Protein AF-0000000078477897 (afdb_homodimer)

Secondary structure (DSSP, 8-state):
---------PPTTGGG--EEEEETTTTT-EE-TTT--EEE---HHHHHHTHHHHHHTT--EEEEET-B-----SEEE-TTS-EEETTTT--TTS-S-TTSB-GGGTHHHHHHHHHHHHHHTT-EEEEEE-S-EESSS--GGGGGGB-EEE-TTS-EEE-B----TT--TTSEE-B-TTSHHHHHHHHHHHHHHHHHH---EEEETTTTTPSB-PPB-HHHHT-B-TTSSBSS-HHHHHHTSEE-TT-TTTSBGGG-HHHHHHS--HHHHHHHHHHHHH-TT-EEEEE-----STTS-------HHHHHHHHHHTT-EEEE-HHHHHHHHHHTT-S-HHHHHHHHHHHHHHSPTT---EEESS-SSS--HHHHHGGGHHHHHHHHHHSSSEEEEETT-TT----------SS-TT--/---------PPTTGGG--EEEEEGGGTT-EE-TTT--EEE---HHHHHHTHHHHHHTT--EEEEET-B-----SEEE-TTSPEEETTTT--TTS-S-TTSB-GGGTHHHHHHHHHHHHHHTT-EEEEEE-S-EESSS--GGGGGGB-EEE-TTS-EEE-B----TT--TTSEE-B-TTSHHHHHHHHHHHHHHHHHH---EEEETTTTTPSB-PPB-HHHHT-B-TTSSBSS-HHHHHHTSEE-TT-TTTSBGGG-HHHHHHS--HHHHHHHHHHHHH-TT-EEEEE-----STTS-------HHHHHHHHHHTT-EEEE-HHHHHHHHHHTT-S-HHHHHHHHHHHHHHSPTT---EEESS-SSS--HHHHHGGGHHHHHHHHHHSSSEEEEETTSTT----------SS-TT--

Foldseek 3Di:
DPPVQPDQDAFPCPLVAFEAEEEQQPQVWDADPPPLHTPGGGALQSLLVCLLVCVVVVHAEYEYELFAAFPQDDFDQDPVRDTDTNRLLGDSQAHLAQQWTYVSRPTLVSNLSSCVSNVVSNHAYAYEGELWHFLPNRDPLQVVFFAWEADPVRDIDTDFADDDPLDPGRGITAGLPLDVSSLVSVLVSVVSCCVRRNGQEYEYEPQLQPPKHAAAPQVSQQDADPVRHGPDDPVCNSSRRYGDPLRTLCDDPVLVVVCLLPHAHVSLLVSLVSNCVVPVNHAYEYELDFCPDPSNPPNVGPDSLSSQQRQQSSNHAYEYAVQLVQVLCVLVVHDDPVVVVVVVVSSVVSHPVPHAYEYENHDPVGLENCVSNVVCSVVVVVVQVPDSHRYYRYPPHPVVDPPPSLNQSSNHNPPD/DPPVQPDQDAFPCPLVAFEAEEEQQPQVWDADPPPRHTPGGGALQSLLVCLLVCVVVVHAEYEYELFAAFPQDDFDQDPVRDTHTNRLLGDSQAHLAQQWTYVSRPTLVSNLSSCVSNVVSNHAYAYEGELWHFLPNRDPLQVVFFAWEADPVRDIDTDFADDDPLDPGRGITAGLPLDVSSLVSVLVSVVSCCVRRNGQEYEYEPQLQPPKHAAAPQVSQQDADPVRHGPDDPVCNSSRRYGDPLRTLCDDPVLVVVCLLPHAHVSLLVSLVSNCVVPVNHAYEYELDDRPDPSNPPNVPPDSLSSQQRQQSSNHAYEYAVQLVQVLCVLVVHDDPVVVVVVVVSSVVSHPVPHAYEYENHDPVGLENCVSNPVCSVVVVVVQVVDSHRYYRYPPHPVVDDDPSLVQSSNHNPPD

Sequence (832 aa):
MGFSGRVIVLPEGYRELQPHEIFVDQHEAQWHEETGALTQRGSFEGVASSAKSFSNFRINCLFVGGAQERDTGLPLYTRLDDVAYENADASPFASPCRGSPCALLGGAPGFFELVQECHREGMKVVVDVSTRVSASHPHRHYLPLMLLHEDAEGKANYLYGGETRGIRRGETALLNYRKVASWNRFVLDVLAWIKKFGIDGVKLLDSATAPEVLLPNSRALSRRDADGEAAYSPEDIITGQVVVPGTQNKTGYWSLAKSARFYPNPFFVKLCRSVWAECPDFLVFAEAANPFGEGSGNLPNLPPDATAGLLSRSGLLPVVQQVASLVPPLLNGHGSVASLFKTLCKQNAAMPPGGAVLQLSCGPASPLPLLSYKRAAWVFQDLLCFLPDSFVTVAGELEGMIFRMGVPNFFSPNERMGFSGRVIVLPEGYRELQPHEIFVDQHEAQWHEETGALTQRGSFEGVASSAKSFSNFRINCLFVGGAQERDTGLPLYTRLDDVAYENADASPFASPCRGSPCALLGGAPGFFELVQECHREGMKVVVDVSTRVSASHPHRHYLPLMLLHEDAEGKANYLYGGETRGIRRGETALLNYRKVASWNRFVLDVLAWIKKFGIDGVKLLDSATAPEVLLPNSRALSRRDADGEAAYSPEDIITGQVVVPGTQNKTGYWSLAKSARFYPNPFFVKLCRSVWAECPDFLVFAEAANPFGEGSGNLPNLPPDATAGLLSRSGLLPVVQQVASLVPPLLNGHGSVASLFKTLCKQNAAMPPGGAVLQLSCGPASPLPLLSYKRAAWVFQDLLCFLPDSFVTVAGELEGMIFRMGVPNFFSPNER

Solvent-accessible surface area (backbone atoms only — not comparable to full-atom values): 44028 Å² total; per-residue (Å²): 132,81,74,80,66,84,76,78,74,75,46,88,64,62,82,70,45,29,35,36,30,36,43,38,60,60,47,86,40,37,59,36,86,87,77,56,43,78,74,35,72,20,26,30,55,57,54,28,72,41,29,62,59,41,36,74,70,62,37,37,24,37,34,38,34,58,46,29,16,44,58,25,68,63,76,39,78,44,94,79,82,43,76,41,48,78,30,76,70,41,44,51,83,25,18,22,36,78,48,36,49,18,59,92,34,44,18,62,68,24,44,39,48,24,44,50,39,26,45,74,57,63,24,41,38,27,39,56,42,62,85,49,28,14,33,31,64,44,31,58,86,50,59,88,34,49,27,29,25,62,49,98,73,43,31,71,34,68,42,58,28,57,93,45,89,96,44,53,83,43,43,27,20,48,50,36,60,67,35,64,66,44,53,52,49,52,43,53,28,56,47,39,39,38,74,75,47,60,50,39,30,37,33,31,47,65,40,56,53,58,64,58,33,56,41,52,31,60,71,70,47,65,32,60,34,96,85,68,42,67,52,48,53,72,65,40,48,74,40,33,45,40,28,41,85,89,30,64,48,70,30,39,69,56,50,37,60,74,47,34,74,72,43,54,48,66,67,49,36,51,43,47,54,57,49,36,72,77,36,63,65,53,40,44,32,25,30,25,59,64,76,73,54,87,78,59,63,85,40,78,71,62,52,51,36,48,38,32,17,24,37,35,65,20,60,30,38,17,33,34,48,62,54,34,65,53,46,34,43,40,72,72,66,40,70,49,72,63,54,54,51,49,52,51,48,50,35,56,67,44,34,54,93,87,57,63,48,33,35,20,54,39,37,91,90,44,48,44,40,51,74,56,31,48,88,42,37,62,59,43,54,53,50,48,70,65,41,90,44,38,52,40,46,50,57,67,46,77,82,71,55,75,69,81,62,75,60,52,46,80,73,62,51,79,82,118,133,79,71,78,67,82,74,77,74,74,44,88,64,62,81,71,44,28,34,35,31,36,43,38,60,59,48,87,41,37,60,37,86,88,78,62,43,78,74,35,72,19,26,29,56,58,54,28,72,40,27,62,60,40,36,74,72,61,38,36,23,39,35,38,34,60,45,28,15,43,56,24,66,62,76,39,79,44,96,79,81,44,76,40,50,77,30,75,67,44,42,50,85,24,17,23,36,78,47,36,49,18,58,92,34,45,18,63,67,24,44,38,50,26,44,51,40,26,47,73,59,63,23,41,40,25,38,56,43,62,85,48,29,14,33,30,64,45,32,57,86,49,60,88,34,48,27,29,25,62,50,98,75,44,30,73,34,66,43,59,27,56,91,48,88,96,43,51,84,43,43,24,20,47,50,35,61,66,34,66,67,43,53,51,49,52,43,51,27,55,47,38,39,38,75,74,46,59,49,40,30,36,34,31,48,64,40,57,53,58,63,58,33,57,41,53,30,61,70,70,48,65,33,60,32,97,86,68,43,65,53,48,54,72,66,40,49,74,39,34,44,40,27,40,84,87,30,63,47,70,29,37,69,57,50,37,59,75,48,35,75,74,41,53,46,64,68,48,36,51,40,46,53,58,48,36,73,77,36,64,63,54,42,42,32,25,31,23,58,64,75,76,54,88,79,58,63,85,38,79,72,62,51,51,35,49,38,32,17,25,37,35,66,19,60,31,39,17,33,35,47,60,56,35,67,53,45,36,43,39,74,70,67,40,72,50,73,64,54,54,51,50,53,54,48,51,35,56,66,43,33,51,92,86,55,64,50,34,36,21,56,38,38,89,90,44,48,44,42,52,73,57,32,48,90,44,34,62,58,43,53,53,50,50,70,64,40,90,44,39,51,40,45,47,56,60,46,82,79,67,54,76,66,82,61,80,60,41,45,83,66,55,53,77,82,118

Structure (mmCIF, N/CA/C/O backbone):
data_AF-0000000078477897-model_v1
#
loop_
_entity.id
_entity.type
_entity.pdbx_description
1 polymer 'Glycogen synthase, putative'
#
loop_
_atom_site.group_PDB
_atom_site.id
_atom_site.type_symbol
_atom_site.label_atom_id
_atom_site.label_alt_id
_atom_site.label_comp_id
_atom_site.label_asym_id
_atom_site.label_entity_id
_atom_site.label_seq_id
_atom_site.pdbx_PDB_ins_code
_atom_site.Cartn_x
_atom_site.Cartn_y
_atom_site.Cartn_z
_atom_site.occupancy
_atom_site.B_iso_or_equiv
_atom_site.auth_seq_id
_atom_site.auth_comp_id
_atom_site.auth_asym_id
_atom_site.auth_atom_id
_atom_site.pdbx_PDB_model_num
ATOM 1 N N . MET A 1 1 ? -32.188 18.109 37.906 1 20.25 1 MET A N 1
ATOM 2 C CA . MET A 1 1 ? -31.594 17.484 36.719 1 20.25 1 MET A CA 1
ATOM 3 C C . MET A 1 1 ? -30.219 18.078 36.438 1 20.25 1 MET A C 1
ATOM 5 O O . MET A 1 1 ? -30.094 19.281 36.25 1 20.25 1 MET A O 1
ATOM 9 N N . GLY A 1 2 ? -29.156 17.781 37.156 1 26.47 2 GLY A N 1
ATOM 10 C CA . GLY A 1 2 ? -27.797 18.297 37.25 1 26.47 2 GLY A CA 1
ATOM 11 C C . GLY A 1 2 ? -27.062 18.312 35.938 1 26.47 2 GLY A C 1
ATOM 12 O O . GLY A 1 2 ? -26.781 17.266 35.344 1 26.47 2 GLY A O 1
ATOM 13 N N . PHE A 1 3 ? -27.578 19.047 35 1 28.45 3 PHE A N 1
ATOM 14 C CA . PHE A 1 3 ? -26.891 19.156 33.719 1 28.45 3 PHE A CA 1
ATOM 15 C C . PHE A 1 3 ? -25.391 19.328 33.906 1 28.45 3 PHE A C 1
ATOM 17 O O . PHE A 1 3 ? -24.953 20.266 34.562 1 28.45 3 PHE A O 1
ATOM 24 N N . SER A 1 4 ? -24.719 18.438 34.375 1 33.88 4 SER A N 1
ATOM 25 C CA . SER A 1 4 ? -23.266 18.406 34.5 1 33.88 4 SER A CA 1
ATOM 26 C C . SER A 1 4 ? -22.609 19 33.25 1 33.88 4 SER A C 1
ATOM 28 O O . SER A 1 4 ? -22.391 18.281 32.25 1 33.88 4 SER A O 1
ATOM 30 N N . GLY A 1 5 ? -23.141 19.984 32.531 1 40.28 5 GLY A N 1
ATOM 31 C CA . GLY A 1 5 ? -22.703 20.578 31.281 1 40.28 5 GLY A CA 1
ATOM 32 C C . GLY A 1 5 ? -21.25 21.031 31.297 1 40.28 5 GLY A C 1
ATOM 33 O O . GLY A 1 5 ? -20.719 21.391 32.344 1 40.28 5 GLY A O 1
ATOM 34 N N . ARG A 1 6 ? -20.359 20.344 30.703 1 49.69 6 ARG A N 1
ATOM 35 C CA . ARG A 1 6 ? -18.953 20.688 30.562 1 49.69 6 ARG A CA 1
ATOM 36 C C . ARG A 1 6 ? -18.781 22.156 30.172 1 49.69 6 ARG A C 1
ATOM 38 O O . ARG A 1 6 ? -19.484 22.672 29.297 1 49.69 6 ARG A O 1
ATOM 45 N N . VAL A 1 7 ? -18.547 23.031 31.109 1 54.28 7 VAL A N 1
ATOM 46 C CA . VAL A 1 7 ? -18.219 24.438 30.891 1 54.28 7 VAL A CA 1
ATOM 47 C C . VAL A 1 7 ? -16.812 24.547 30.297 1 54.28 7 VAL A C 1
ATOM 49 O O . VAL A 1 7 ? -15.852 23.984 30.844 1 54.28 7 VAL A O 1
ATOM 52 N N . ILE A 1 8 ? -16.844 24.812 29.016 1 61.41 8 ILE A N 1
ATOM 53 C CA . ILE A 1 8 ? -15.57 25.141 28.406 1 61.41 8 ILE A CA 1
ATOM 54 C C . ILE A 1 8 ? -15.109 26.516 28.875 1 61.41 8 ILE A C 1
ATOM 56 O O . ILE A 1 8 ? -15.844 27.5 28.766 1 61.41 8 ILE A O 1
ATOM 60 N N . VAL A 1 9 ? -14.102 26.5 29.75 1 60.84 9 VAL A N 1
ATOM 61 C CA . VAL A 1 9 ? -13.516 27.766 30.188 1 60.84 9 VAL A CA 1
ATOM 62 C C . VAL A 1 9 ? -12.281 28.078 29.359 1 60.84 9 VAL A C 1
ATOM 64 O O . VAL A 1 9 ? -11.312 27.312 29.344 1 60.84 9 VAL A O 1
ATOM 67 N N . LEU A 1 10 ? -12.438 29.172 28.609 1 71.19 10 LEU A N 1
ATOM 68 C CA . LEU A 1 10 ? -11.281 29.641 27.844 1 71.19 10 LEU A CA 1
ATOM 69 C C . LEU A 1 10 ? -10.297 30.375 28.75 1 71.19 10 LEU A C 1
ATOM 71 O O . LEU A 1 10 ? -10.688 30.922 29.781 1 71.19 10 LEU A O 1
ATOM 75 N N . PRO A 1 11 ? -9.078 30.25 28.422 1 71.19 11 PRO A N 1
ATOM 76 C CA . PRO A 1 11 ? -8.07 30.906 29.25 1 71.19 11 PRO A CA 1
ATOM 77 C C . PRO A 1 11 ? -8.32 32.406 29.406 1 71.19 11 PRO A C 1
ATOM 79 O O . PRO A 1 11 ? -8.961 33.031 28.562 1 71.19 11 PRO A O 1
ATOM 82 N N . GLU A 1 12 ? -7.785 32.844 30.516 1 70.69 12 GLU A N 1
ATOM 83 C CA . GLU A 1 12 ? -7.902 34.281 30.781 1 70.69 12 GLU A CA 1
ATOM 84 C C . GLU A 1 12 ? -7.129 35.094 29.766 1 70.69 12 GLU A C 1
ATOM 86 O O . GLU A 1 12 ? -6.02 34.719 29.375 1 70.69 12 GLU A O 1
ATOM 91 N N . GLY A 1 13 ? -7.723 36.156 29.266 1 72.44 13 GLY A N 1
ATOM 92 C CA . GLY A 1 13 ? -7.016 37.094 28.391 1 72.44 13 GLY A CA 1
ATOM 93 C C . GLY A 1 13 ? -7.152 36.719 26.922 1 72.44 13 GLY A C 1
ATOM 94 O O . GLY A 1 13 ? -6.582 37.406 26.062 1 72.44 13 GLY A O 1
ATOM 95 N N . TYR A 1 14 ? -7.906 35.719 26.703 1 77.56 14 TYR A N 1
ATOM 96 C CA . TYR A 1 14 ? -7.996 35.281 25.297 1 77.56 14 TYR A CA 1
ATOM 97 C C . TYR A 1 14 ? -8.664 36.375 24.453 1 77.56 14 TYR A C 1
ATOM 99 O O . TYR A 1 14 ? -8.375 36.5 23.266 1 77.56 14 TYR A O 1
ATOM 107 N N . ARG A 1 15 ? -9.461 37.219 25.016 1 74.81 15 ARG A N 1
ATOM 108 C CA . ARG A 1 15 ? -10.188 38.281 24.281 1 74.81 15 ARG A CA 1
ATOM 109 C C . ARG A 1 15 ? -9.273 39.438 23.953 1 74.81 15 ARG A C 1
ATOM 111 O O . ARG A 1 15 ? -9.586 40.25 23.078 1 74.81 15 ARG A O 1
ATOM 118 N N . GLU A 1 16 ? -8.172 39.469 24.625 1 75.06 16 GLU A N 1
ATOM 119 C CA . GLU A 1 16 ? -7.227 40.562 24.422 1 75.06 16 GLU A CA 1
ATOM 120 C C . GLU A 1 16 ? -6.145 40.188 23.422 1 75.06 16 GLU A C 1
ATOM 122 O O . GLU A 1 16 ? -5.258 41 23.125 1 75.06 16 GLU A O 1
ATOM 127 N N . LEU A 1 17 ? -6.293 39.031 22.922 1 81.19 17 LEU A N 1
ATOM 128 C CA . LEU A 1 17 ? -5.27 38.594 21.984 1 81.19 17 LEU A CA 1
ATOM 129 C C . LEU A 1 17 ? -5.297 39.406 20.703 1 81.19 17 LEU A C 1
ATOM 131 O O . LEU A 1 17 ? -6.371 39.75 20.188 1 81.19 17 LEU A O 1
ATOM 135 N N . GLN A 1 18 ? -4.188 39.812 20.297 1 78.81 18 GLN A N 1
ATOM 136 C CA . GLN A 1 18 ? -3.945 40.438 19 1 78.81 18 GLN A CA 1
ATOM 137 C C . GLN A 1 18 ? -3.039 39.562 18.125 1 78.81 18 GLN A C 1
ATOM 139 O O . GLN A 1 18 ? -1.825 39.781 18.078 1 78.81 18 GLN A O 1
ATOM 144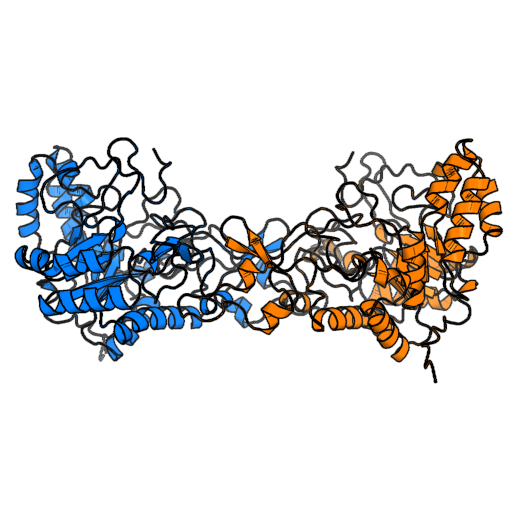 N N . PRO A 1 19 ? -3.645 38.625 17.438 1 81.69 19 PRO A N 1
ATOM 145 C CA . PRO A 1 19 ? -2.861 37.625 16.703 1 81.69 19 PRO A CA 1
ATOM 146 C C . PRO A 1 19 ? -2.34 38.156 15.367 1 81.69 19 PRO A C 1
ATOM 148 O O . PRO A 1 19 ? -3.006 38.969 14.719 1 81.69 19 PRO A O 1
ATOM 151 N N . HIS A 1 20 ? -1.181 37.781 15.07 1 80.19 20 HIS A N 1
ATOM 152 C CA . HIS A 1 20 ? -0.557 38 13.766 1 80.19 20 HIS A CA 1
ATOM 153 C C . HIS A 1 20 ? -0.021 36.688 13.18 1 80.19 20 HIS A C 1
ATOM 155 O O . HIS A 1 20 ? 0.675 35.938 13.859 1 80.19 20 HIS A O 1
ATOM 161 N N . GLU A 1 21 ? -0.452 36.469 11.961 1 82.12 21 GLU A N 1
ATOM 162 C CA . GLU A 1 21 ? 0.016 35.25 11.305 1 82.12 21 GLU A CA 1
ATOM 163 C C . GLU A 1 21 ? 1.247 35.531 10.445 1 82.12 21 GLU A C 1
ATOM 165 O O . GLU A 1 21 ? 1.261 36.469 9.656 1 82.12 21 GLU A O 1
ATOM 170 N N . ILE A 1 22 ? 2.217 34.719 10.648 1 81.44 22 ILE A N 1
ATOM 171 C CA . ILE A 1 22 ? 3.416 34.781 9.82 1 81.44 22 ILE A CA 1
ATOM 172 C C . ILE A 1 22 ? 3.654 33.438 9.133 1 81.44 22 ILE A C 1
ATOM 174 O O . ILE A 1 22 ? 3.35 32.406 9.688 1 81.44 22 ILE A O 1
ATOM 178 N N . PHE A 1 23 ? 4.09 33.594 7.949 1 82.06 23 PHE A N 1
ATOM 179 C CA . PHE A 1 23 ? 4.621 32.438 7.254 1 82.06 23 PHE A CA 1
ATOM 180 C C . PHE A 1 23 ? 6.145 32.438 7.273 1 82.06 23 PHE A C 1
ATOM 182 O O . PHE A 1 23 ? 6.773 33.312 6.66 1 82.06 23 PHE A O 1
ATOM 189 N N . VAL A 1 24 ? 6.68 31.469 7.891 1 88.62 24 VAL A N 1
ATOM 190 C CA . VAL A 1 24 ? 8.102 31.516 8.219 1 88.62 24 VAL A CA 1
ATOM 191 C C . VAL A 1 24 ? 8.922 31.625 6.934 1 88.62 24 VAL A C 1
ATOM 193 O O . VAL A 1 24 ? 9.859 32.406 6.855 1 88.62 24 VAL A O 1
ATOM 196 N N . ASP A 1 25 ? 8.555 30.938 5.914 1 84.19 25 ASP A N 1
ATOM 197 C CA . ASP A 1 25 ? 9.297 30.938 4.656 1 84.19 25 ASP A CA 1
ATOM 198 C C . ASP A 1 25 ? 9.367 32.344 4.059 1 84.19 25 ASP A C 1
ATOM 200 O O . ASP A 1 25 ? 10.352 32.688 3.396 1 84.19 25 ASP A O 1
ATOM 204 N N . GLN A 1 26 ? 8.391 33.094 4.348 1 79.19 26 GLN A N 1
ATOM 205 C CA . GLN A 1 26 ? 8.25 34.375 3.684 1 79.19 26 GLN A CA 1
ATOM 206 C C . GLN A 1 26 ? 8.789 35.5 4.559 1 79.19 26 GLN A C 1
ATOM 208 O O . GLN A 1 26 ? 9.07 36.594 4.062 1 79.19 26 GLN A O 1
ATOM 213 N N . HIS A 1 27 ? 8.906 35.219 5.777 1 83.38 27 HIS A N 1
ATOM 214 C CA . HIS A 1 27 ? 9.359 36.281 6.691 1 83.38 27 HIS A CA 1
ATOM 215 C C . HIS A 1 27 ? 10.781 36.719 6.363 1 83.38 27 HIS A C 1
ATOM 217 O O . HIS A 1 27 ? 11.719 35.938 6.469 1 83.38 27 HIS A O 1
ATOM 223 N N . GLU A 1 28 ? 10.922 37.938 5.895 1 80.56 28 GLU A N 1
ATOM 224 C CA . GLU A 1 28 ? 12.195 38.562 5.543 1 80.56 28 GLU A CA 1
ATOM 225 C C . GLU A 1 28 ? 12.867 37.812 4.395 1 80.56 28 GLU A C 1
ATOM 227 O O . GLU A 1 28 ? 14.094 37.75 4.316 1 80.56 28 GLU A O 1
ATOM 232 N N . ALA A 1 29 ? 12.039 37.125 3.65 1 81.38 29 ALA A N 1
ATOM 233 C CA . ALA A 1 29 ? 12.57 36.406 2.492 1 81.38 29 ALA A CA 1
ATOM 234 C C . ALA A 1 29 ? 13.031 37.406 1.413 1 81.38 29 ALA A C 1
ATOM 236 O O . ALA A 1 29 ? 12.594 38.562 1.378 1 81.38 29 ALA A O 1
ATOM 237 N N . GLN A 1 30 ? 13.992 36.906 0.693 1 82.38 30 GLN A N 1
ATOM 238 C CA . GLN A 1 30 ? 14.477 37.688 -0.445 1 82.38 30 GLN A CA 1
ATOM 239 C C . GLN A 1 30 ? 14.234 36.938 -1.757 1 82.38 30 GLN A C 1
ATOM 241 O O . GLN A 1 30 ? 14.344 35.719 -1.812 1 82.38 30 GLN A O 1
ATOM 246 N N . TRP A 1 31 ? 13.852 37.688 -2.699 1 78.31 31 TRP A N 1
ATOM 247 C CA . TRP A 1 31 ? 13.523 37.125 -4.004 1 78.31 31 TRP A CA 1
ATOM 248 C C . TRP A 1 31 ? 14.367 37.781 -5.102 1 78.31 31 TRP A C 1
ATOM 250 O O . TRP A 1 31 ? 14.734 38.938 -5 1 78.31 31 TRP A O 1
ATOM 260 N N . HIS A 1 32 ? 14.711 36.938 -6.043 1 79.94 32 HIS A N 1
ATOM 261 C CA . HIS A 1 32 ? 15.359 37.5 -7.227 1 79.94 32 HIS A CA 1
ATOM 262 C C . HIS A 1 32 ? 14.398 38.375 -8.023 1 79.94 32 HIS A C 1
ATOM 264 O O . HIS A 1 32 ? 13.32 37.906 -8.406 1 79.94 32 HIS A O 1
ATOM 270 N N . GLU A 1 33 ? 14.867 39.5 -8.344 1 74 33 GLU A N 1
ATOM 271 C CA . GLU A 1 33 ? 13.992 40.5 -8.938 1 74 33 GLU A CA 1
ATOM 272 C C . GLU A 1 33 ? 13.516 40.062 -10.32 1 74 33 GLU A C 1
ATOM 274 O O . GLU A 1 33 ? 12.344 40.25 -10.664 1 74 33 GLU A O 1
ATOM 279 N N . GLU A 1 34 ? 14.336 39.469 -11.078 1 70.94 34 GLU A N 1
ATOM 280 C CA . GLU A 1 34 ? 14 39.156 -12.461 1 70.94 34 GLU A CA 1
ATOM 281 C C . GLU A 1 34 ? 13.273 37.812 -12.555 1 70.94 34 GLU A C 1
ATOM 283 O O . GLU A 1 34 ? 12.289 37.688 -13.281 1 70.94 34 GLU A O 1
ATOM 288 N N . THR A 1 35 ? 13.664 36.844 -11.719 1 68.75 35 THR A N 1
ATOM 289 C CA . THR A 1 35 ? 13.164 35.5 -11.906 1 68.75 35 THR A CA 1
ATOM 290 C C . THR A 1 35 ? 12.07 35.188 -10.891 1 68.75 35 THR A C 1
ATOM 292 O O . THR A 1 35 ? 11.305 34.219 -11.062 1 68.75 35 THR A O 1
ATOM 295 N N . GLY A 1 36 ? 12.031 35.969 -9.805 1 70.69 36 GLY A N 1
ATOM 296 C CA . GLY A 1 36 ? 11.078 35.656 -8.742 1 70.69 36 GLY A CA 1
ATOM 297 C C . GLY A 1 36 ? 11.477 34.469 -7.898 1 70.69 36 GLY A C 1
ATOM 298 O O . GLY A 1 36 ? 10.68 33.969 -7.098 1 70.69 36 GLY A O 1
ATOM 299 N N . ALA A 1 37 ? 12.656 33.969 -8.141 1 72.81 37 ALA A N 1
ATOM 300 C CA . ALA A 1 37 ? 13.141 32.844 -7.391 1 72.81 37 ALA A CA 1
ATOM 301 C C . ALA A 1 37 ? 13.555 33.219 -5.977 1 72.81 37 ALA A C 1
ATOM 303 O O . ALA A 1 37 ? 14.094 34.312 -5.762 1 72.81 37 ALA A O 1
ATOM 304 N N . LEU A 1 38 ? 13.195 32.344 -5.074 1 78.38 38 LEU A N 1
ATOM 305 C CA . LEU A 1 38 ? 13.578 32.594 -3.686 1 78.38 38 LEU A CA 1
ATOM 306 C C . LEU A 1 38 ? 15.094 32.5 -3.516 1 78.38 38 LEU A C 1
ATOM 308 O O . LEU A 1 38 ? 15.695 31.469 -3.83 1 78.38 38 LEU A O 1
ATOM 312 N N . THR A 1 39 ? 15.727 33.594 -3.148 1 81.69 39 THR A N 1
ATOM 313 C CA . THR A 1 39 ? 17.172 33.625 -2.971 1 81.69 39 THR A CA 1
ATOM 314 C C . THR A 1 39 ? 17.547 33.406 -1.505 1 81.69 39 THR A C 1
ATOM 316 O O . THR A 1 39 ? 18.594 32.812 -1.202 1 81.69 39 THR A O 1
ATOM 319 N N . GLN A 1 40 ? 16.672 33.969 -0.715 1 86.81 40 GLN A N 1
ATOM 320 C CA . GLN A 1 40 ? 16.844 33.75 0.715 1 86.81 40 GLN A CA 1
ATOM 321 C C . GLN A 1 40 ? 15.523 33.406 1.396 1 86.81 40 GLN A C 1
ATOM 323 O O . GLN A 1 40 ? 14.57 34.188 1.306 1 86.81 40 GLN A O 1
ATOM 328 N N . ARG A 1 41 ? 15.5 32.281 2.039 1 89.06 41 ARG A N 1
ATOM 329 C CA . ARG A 1 41 ? 14.289 31.844 2.719 1 89.06 41 ARG A CA 1
ATOM 330 C C . ARG A 1 41 ? 14.25 32.344 4.16 1 89.06 41 ARG A C 1
ATOM 332 O O . ARG A 1 41 ? 15.297 32.531 4.781 1 89.06 41 ARG A O 1
ATOM 339 N N . GLY A 1 42 ? 13.062 32.531 4.629 1 91.06 42 GLY A N 1
ATOM 340 C CA . GLY A 1 42 ? 12.914 32.844 6.043 1 91.06 42 GLY A CA 1
ATOM 341 C C . GLY A 1 42 ? 13.289 31.688 6.945 1 91.06 42 GLY A C 1
ATOM 342 O O . GLY A 1 42 ? 13.461 30.562 6.477 1 91.06 42 GLY A O 1
ATOM 343 N N . SER A 1 43 ? 13.516 32 8.211 1 94.69 43 SER A N 1
ATOM 344 C CA . SER A 1 43 ? 13.914 31 9.195 1 94.69 43 SER A CA 1
ATOM 345 C C . SER A 1 43 ? 13.328 31.312 10.57 1 94.69 43 SER A C 1
ATOM 347 O O . SER A 1 43 ? 12.82 32.406 10.797 1 94.69 43 SER A O 1
ATOM 349 N N . PHE A 1 44 ? 13.406 30.328 11.43 1 97.5 44 PHE A N 1
ATOM 350 C CA . PHE A 1 44 ? 12.961 30.531 12.805 1 97.5 44 PHE A CA 1
ATOM 351 C C . PHE A 1 44 ? 13.773 31.625 13.484 1 97.5 44 PHE A C 1
ATOM 353 O O . PHE A 1 44 ? 13.227 32.438 14.242 1 97.5 44 PHE A O 1
ATOM 360 N N . GLU A 1 45 ? 15.023 31.594 13.156 1 96.62 45 GLU A N 1
ATOM 361 C CA . GLU A 1 45 ? 15.898 32.625 13.719 1 96.62 45 GLU A CA 1
ATOM 362 C C . GLU A 1 45 ? 15.477 34.031 13.258 1 96.62 45 GLU A C 1
ATOM 364 O O . GLU A 1 45 ? 15.508 34.969 14.039 1 96.62 45 GLU A O 1
ATOM 369 N N . GLY A 1 46 ? 15.164 34.094 12.008 1 95.38 46 GLY A N 1
ATOM 370 C CA . GLY A 1 46 ? 14.672 35.375 11.508 1 95.38 46 GLY A CA 1
ATOM 371 C C . GLY A 1 46 ? 13.43 35.875 12.219 1 95.38 46 GLY A C 1
ATOM 372 O O . GLY A 1 46 ? 13.32 37.031 12.555 1 95.38 46 GLY A O 1
ATOM 373 N N . VAL A 1 47 ? 12.523 35.031 12.43 1 95.44 47 VAL A N 1
ATOM 374 C CA . VAL A 1 47 ? 11.297 35.375 13.133 1 95.44 47 VAL A CA 1
ATOM 375 C C . VAL A 1 47 ? 11.617 35.781 14.578 1 95.44 47 VAL A C 1
ATOM 377 O O . VAL A 1 47 ? 11.078 36.75 15.102 1 95.44 47 VAL A O 1
ATOM 380 N N . ALA A 1 48 ? 12.508 35.031 15.195 1 97.38 48 ALA A N 1
ATOM 381 C CA . ALA A 1 48 ? 12.914 35.312 16.578 1 97.38 48 ALA A CA 1
ATOM 382 C C . ALA A 1 48 ? 13.484 36.719 16.688 1 97.38 48 ALA A C 1
ATOM 384 O O . ALA A 1 48 ? 13.188 37.438 17.656 1 97.38 48 ALA A O 1
ATOM 385 N N . SER A 1 49 ? 14.242 37.094 15.742 1 96.38 49 SER A N 1
ATOM 386 C CA . SER A 1 49 ? 14.906 38.375 15.758 1 96.38 49 SER A CA 1
ATOM 387 C C . SER A 1 49 ? 13.891 39.531 15.625 1 96.38 49 SER A C 1
ATOM 389 O O . SER A 1 49 ? 14.18 40.656 15.984 1 96.38 49 SER A O 1
ATOM 391 N N . SER A 1 50 ? 12.719 39.219 15.125 1 93.69 50 SER A N 1
ATOM 392 C CA . SER A 1 50 ? 11.703 40.219 14.898 1 93.69 50 SER A CA 1
ATOM 393 C C . SER A 1 50 ? 10.711 40.312 16.047 1 93.69 50 SER A C 1
ATOM 395 O O . SER A 1 50 ? 9.727 41.031 15.992 1 93.69 50 SER A O 1
ATOM 397 N N . ALA A 1 51 ? 10.891 39.562 17.062 1 95.5 51 ALA A N 1
ATOM 398 C CA . ALA A 1 51 ? 9.938 39.469 18.156 1 95.5 51 ALA A CA 1
ATOM 399 C C . ALA A 1 51 ? 9.68 40.844 18.781 1 95.5 51 ALA A C 1
ATOM 401 O O . ALA A 1 51 ? 8.531 41.219 19.047 1 95.5 51 ALA A O 1
ATOM 402 N N . LYS A 1 52 ? 10.758 41.594 19 1 94.44 52 LYS A N 1
ATOM 403 C CA . LYS A 1 52 ? 10.609 42.906 19.594 1 94.44 52 LYS A CA 1
ATOM 404 C C . LYS A 1 52 ? 9.797 43.844 18.688 1 94.44 52 LYS A C 1
ATOM 406 O O . LYS A 1 52 ? 8.969 44.594 19.172 1 94.44 52 LYS A O 1
ATOM 411 N N . SER A 1 53 ? 10.094 43.688 17.453 1 89.44 53 SER A N 1
ATOM 412 C CA . SER A 1 53 ? 9.344 44.5 16.5 1 89.44 53 SER A CA 1
ATOM 413 C C . SER A 1 53 ? 7.855 44.156 16.547 1 89.44 53 SER A C 1
ATOM 415 O O . SER A 1 53 ? 7.012 45.062 16.516 1 89.44 53 SER A O 1
ATOM 417 N N . PHE A 1 54 ? 7.477 42.938 16.641 1 87.19 54 PHE A N 1
ATOM 418 C CA . PHE A 1 54 ? 6.082 42.531 16.734 1 87.19 54 PHE A CA 1
ATOM 419 C C . PHE A 1 54 ? 5.438 43.125 17.984 1 87.19 54 PHE A C 1
ATOM 421 O O . PHE A 1 54 ? 4.328 43.656 17.922 1 87.19 54 PHE A O 1
ATOM 428 N N . SER A 1 55 ? 6.18 43.031 19.031 1 89.25 55 SER A N 1
ATOM 429 C CA . SER A 1 55 ? 5.672 43.562 20.297 1 89.25 55 SER A CA 1
ATOM 430 C C . SER A 1 55 ? 5.438 45.062 20.219 1 89.25 55 SER A C 1
ATOM 432 O O . SER A 1 55 ? 4.457 45.562 20.766 1 89.25 55 SER A O 1
ATOM 434 N N . ASN A 1 56 ? 6.324 45.719 19.547 1 86.25 56 ASN A N 1
ATOM 435 C CA . ASN A 1 56 ? 6.18 47.156 19.375 1 86.25 56 ASN A CA 1
ATOM 436 C C . ASN A 1 56 ? 4.902 47.5 18.609 1 86.25 56 ASN A C 1
ATOM 438 O O . ASN A 1 56 ? 4.324 48.562 18.812 1 86.25 56 ASN A O 1
ATOM 442 N N . PHE A 1 57 ? 4.453 46.562 17.766 1 77.5 57 PHE A N 1
ATOM 443 C CA . PHE A 1 57 ? 3.213 46.75 17.031 1 77.5 57 PHE A CA 1
ATOM 444 C C . PHE A 1 57 ? 2.023 46.219 17.812 1 77.5 57 PHE A C 1
ATOM 446 O O . PHE A 1 57 ? 0.937 46.031 17.266 1 77.5 57 PHE A O 1
ATOM 453 N N . ARG A 1 58 ? 2.176 45.812 19.062 1 79.81 58 ARG A N 1
ATOM 454 C CA . ARG A 1 58 ? 1.158 45.375 20.016 1 79.81 58 ARG A CA 1
ATOM 455 C C . ARG A 1 58 ? 0.616 44 19.656 1 79.81 58 ARG A C 1
ATOM 457 O O . ARG A 1 58 ? -0.522 43.656 19.984 1 79.81 58 ARG A O 1
ATOM 464 N N . ILE A 1 59 ? 1.376 43.281 18.875 1 83.06 59 ILE A N 1
ATOM 465 C CA . ILE A 1 59 ? 1.07 41.875 18.625 1 83.06 59 ILE A CA 1
ATOM 466 C C . ILE A 1 59 ? 1.417 41.062 19.875 1 83.06 59 ILE A C 1
ATOM 468 O O . ILE A 1 59 ? 2.531 41.156 20.391 1 83.06 59 ILE A O 1
ATOM 472 N N . ASN A 1 60 ? 0.463 40.344 20.375 1 88.75 60 ASN A N 1
ATOM 473 C CA . ASN A 1 60 ? 0.761 39.562 21.578 1 88.75 60 ASN A CA 1
ATOM 474 C C . ASN A 1 60 ? 0.488 38.062 21.359 1 88.75 60 ASN A C 1
ATOM 476 O O . ASN A 1 60 ? 0.5 37.281 22.297 1 88.75 60 ASN A O 1
ATOM 480 N N . CYS A 1 61 ? 0.211 37.656 20.156 1 89.56 61 CYS A N 1
ATOM 481 C CA . CYS A 1 61 ? 0.022 36.281 19.75 1 89.56 61 CYS A CA 1
ATOM 482 C C . CYS A 1 61 ? 0.519 36.062 18.328 1 89.56 61 CYS A C 1
ATOM 484 O O . CYS A 1 61 ? 0.033 36.688 17.391 1 89.56 61 CYS A O 1
ATOM 486 N N . LEU A 1 62 ? 1.407 35.188 18.188 1 91.5 62 LEU A N 1
ATOM 487 C CA . LEU A 1 62 ? 1.984 34.938 16.875 1 91.5 62 LEU A CA 1
ATOM 488 C C . LEU A 1 62 ? 1.562 33.562 16.344 1 91.5 62 LEU A C 1
ATOM 490 O O . LEU A 1 62 ? 1.827 32.531 16.969 1 91.5 62 LEU A O 1
ATOM 494 N N . PHE A 1 63 ? 0.836 33.594 15.234 1 90 63 PHE A N 1
ATOM 495 C CA . PHE A 1 63 ? 0.55 32.375 14.492 1 90 63 PHE A CA 1
ATOM 496 C C . PHE A 1 63 ? 1.702 32.031 13.555 1 90 63 PHE A C 1
ATOM 498 O O . PHE A 1 63 ? 1.96 32.75 12.586 1 90 63 PHE A O 1
ATOM 505 N N . VAL A 1 64 ? 2.318 30.922 13.844 1 93.44 64 VAL A N 1
ATOM 506 C CA . VAL A 1 64 ? 3.479 30.531 13.055 1 93.44 64 VAL A CA 1
ATOM 507 C C . VAL A 1 64 ? 3.076 29.469 12.031 1 93.44 64 VAL A C 1
ATOM 509 O O . VAL A 1 64 ? 2.984 28.281 12.359 1 93.44 64 VAL A O 1
ATOM 512 N N . GLY A 1 65 ? 2.896 29.906 10.812 1 87.38 65 GLY A N 1
ATOM 513 C CA . GLY A 1 65 ? 2.562 29 9.734 1 87.38 65 GLY A CA 1
ATOM 514 C C . GLY A 1 65 ? 3.779 28.344 9.102 1 87.38 65 GLY A C 1
ATOM 515 O O . GLY A 1 65 ? 4.848 28.953 9.031 1 87.38 65 GLY A O 1
ATOM 516 N N . GLY A 1 66 ? 3.617 27.078 8.727 1 88.88 66 GLY A N 1
ATOM 517 C CA . GLY A 1 66 ? 4.676 26.375 8.023 1 88.88 66 GLY A CA 1
ATOM 518 C C . GLY A 1 66 ? 5.793 25.906 8.938 1 88.88 66 GLY A C 1
ATOM 519 O O . GLY A 1 66 ? 6.926 25.719 8.492 1 88.88 66 GLY A O 1
ATOM 520 N N . ALA A 1 67 ? 5.516 25.719 10.148 1 95.38 67 ALA A N 1
ATOM 521 C CA . ALA A 1 67 ? 6.551 25.406 11.133 1 95.38 67 ALA A CA 1
ATOM 522 C C . ALA A 1 67 ? 6.859 23.922 11.156 1 95.38 67 ALA A C 1
ATOM 524 O O . ALA A 1 67 ? 7.926 23.5 11.617 1 95.38 67 ALA A O 1
ATOM 525 N N . GLN A 1 68 ? 5.992 23.109 10.648 1 95.31 68 GLN A N 1
ATOM 526 C CA . GLN A 1 68 ? 6.137 21.656 10.766 1 95.31 68 GLN A CA 1
ATOM 527 C C . GLN A 1 68 ? 7.168 21.125 9.773 1 95.31 68 GLN A C 1
ATOM 529 O O . GLN A 1 68 ? 7.434 21.75 8.75 1 95.31 68 GLN A O 1
ATOM 534 N N . GLU A 1 69 ? 7.656 19.969 10.156 1 95.06 69 GLU A N 1
ATOM 535 C CA . GLU A 1 69 ? 8.602 19.266 9.281 1 95.06 69 GLU A CA 1
ATOM 536 C C . GLU A 1 69 ? 8.008 19.047 7.895 1 95.06 69 GLU A C 1
ATOM 538 O O . GLU A 1 69 ? 6.789 18.938 7.746 1 95.06 69 GLU A O 1
ATOM 543 N N . ARG A 1 70 ? 8.922 19.062 6.914 1 92.75 70 ARG A N 1
ATOM 544 C CA . ARG A 1 70 ? 8.547 18.828 5.523 1 92.75 70 ARG A CA 1
ATOM 545 C C . ARG A 1 70 ? 9.398 17.734 4.895 1 92.75 70 ARG A C 1
ATOM 547 O O . ARG A 1 70 ? 10.43 17.344 5.449 1 92.75 70 ARG A O 1
ATOM 554 N N . ASP A 1 71 ? 8.852 17.219 3.828 1 91.69 71 ASP A N 1
ATOM 555 C CA . ASP A 1 71 ? 9.641 16.219 3.123 1 91.69 71 ASP A CA 1
ATOM 556 C C . ASP A 1 71 ? 10.711 16.859 2.248 1 91.69 71 ASP A C 1
ATOM 558 O O . ASP A 1 71 ? 10.602 16.859 1.021 1 91.69 71 ASP A O 1
ATOM 562 N N . THR A 1 72 ? 11.758 17.266 2.893 1 89.06 72 THR A N 1
ATOM 563 C CA . THR A 1 72 ? 12.781 18.031 2.195 1 89.06 72 THR A CA 1
ATOM 564 C C . THR A 1 72 ? 13.898 17.109 1.702 1 89.06 72 THR A C 1
ATOM 566 O O . THR A 1 72 ? 14.859 17.578 1.081 1 89.06 72 THR A O 1
ATOM 569 N N . GLY A 1 73 ? 13.766 15.828 1.925 1 81.62 73 GLY A N 1
ATOM 570 C CA . GLY A 1 73 ? 14.805 14.898 1.523 1 81.62 73 GLY A CA 1
ATOM 571 C C . GLY A 1 73 ? 16.016 14.922 2.445 1 81.62 73 GLY A C 1
ATOM 572 O O . GLY A 1 73 ? 15.93 15.406 3.574 1 81.62 73 GLY A O 1
ATOM 573 N N . LEU A 1 74 ? 17.078 14.273 1.999 1 73.62 74 LEU A N 1
ATOM 574 C CA . LEU A 1 74 ? 18.297 14.203 2.791 1 73.62 74 LEU A CA 1
ATOM 575 C C . LEU A 1 74 ? 19.078 15.508 2.715 1 73.62 74 LEU A C 1
ATOM 577 O O . LEU A 1 74 ? 19.141 16.141 1.654 1 73.62 74 LEU A O 1
ATOM 581 N N . PRO A 1 75 ? 19.5 15.859 3.965 1 73.31 75 PRO A N 1
ATOM 582 C CA . PRO A 1 75 ? 20.391 17.031 3.926 1 73.31 75 PRO A CA 1
ATOM 583 C C . PRO A 1 75 ? 21.672 16.781 3.141 1 73.31 75 PRO A C 1
ATOM 585 O O . PRO A 1 75 ? 22.266 15.711 3.252 1 73.31 75 PRO A O 1
ATOM 588 N N . LEU A 1 76 ? 21.906 17.625 2.178 1 71.62 76 LEU A N 1
ATOM 589 C CA . LEU A 1 76 ? 23.156 17.578 1.419 1 71.62 76 LEU A CA 1
ATOM 590 C C . LEU A 1 76 ? 24.172 18.562 1.995 1 71.62 76 LEU A C 1
ATOM 592 O O . LEU A 1 76 ? 23.906 19.766 2.068 1 71.62 76 LEU A O 1
ATOM 596 N N . TYR A 1 77 ? 25.156 17.984 2.625 1 68.88 77 TYR A N 1
ATOM 597 C CA . TYR A 1 77 ? 26.172 18.844 3.221 1 68.88 77 TYR A CA 1
ATOM 598 C C . TYR A 1 77 ? 27.172 19.312 2.17 1 68.88 77 TYR A C 1
ATOM 600 O O . TYR A 1 77 ? 27.688 18.5 1.393 1 68.88 77 TYR A O 1
ATOM 608 N N . THR A 1 78 ? 27.109 20.578 1.85 1 63.81 78 THR A N 1
ATOM 609 C CA . THR A 1 78 ? 28.078 21.156 0.934 1 63.81 78 THR A CA 1
ATOM 610 C C . THR A 1 78 ? 29.312 21.641 1.694 1 63.81 78 THR A C 1
ATOM 612 O O . THR A 1 78 ? 29.297 21.75 2.922 1 63.81 78 THR A O 1
ATOM 615 N N . ARG A 1 79 ? 30.469 21.719 1.001 1 58.59 79 ARG A N 1
ATOM 616 C CA . ARG A 1 79 ? 31.797 22.094 1.511 1 58.59 79 ARG A CA 1
ATOM 617 C C . ARG A 1 79 ? 31.719 23.359 2.355 1 58.59 79 ARG A C 1
ATOM 619 O O . ARG A 1 79 ? 32.594 23.609 3.174 1 58.59 79 ARG A O 1
ATOM 626 N N . LEU A 1 80 ? 30.906 24.125 2.098 1 49.12 80 LEU A N 1
ATOM 627 C CA . LEU A 1 80 ? 30.953 25.391 2.801 1 49.12 80 LEU A CA 1
ATOM 628 C C . LEU A 1 80 ? 29.938 25.438 3.93 1 49.12 80 LEU A C 1
ATOM 630 O O . LEU A 1 80 ? 29.422 26.5 4.277 1 49.12 80 LEU A O 1
ATOM 634 N N . ASP A 1 81 ? 29.672 24.406 4.699 1 52.72 81 ASP A N 1
ATOM 635 C CA . ASP A 1 81 ? 28.859 24.312 5.914 1 52.72 81 ASP A CA 1
ATOM 636 C C . ASP A 1 81 ? 27.406 24.625 5.633 1 52.72 81 ASP A C 1
ATOM 638 O O . ASP A 1 81 ? 26.641 24.984 6.543 1 52.72 81 ASP A O 1
ATOM 642 N N . ASP A 1 82 ? 27.109 24.797 4.316 1 63 82 ASP A N 1
ATOM 643 C CA . ASP A 1 82 ? 25.703 25.031 3.965 1 63 82 ASP A CA 1
ATOM 644 C C . ASP A 1 82 ? 24.969 23.719 3.727 1 63 82 ASP A C 1
ATOM 646 O O . ASP A 1 82 ? 25.547 22.766 3.217 1 63 82 ASP A O 1
ATOM 650 N N . VAL A 1 83 ? 23.859 23.672 4.504 1 74.62 83 VAL A N 1
ATOM 651 C CA . VAL A 1 83 ? 23.047 22.484 4.312 1 74.62 83 VAL A CA 1
ATOM 652 C C . VAL A 1 83 ? 22.031 22.719 3.195 1 74.62 83 VAL A C 1
ATOM 654 O O . VAL A 1 83 ? 21.297 23.703 3.219 1 74.62 83 VAL A O 1
ATOM 657 N N . ALA A 1 84 ? 22.25 21.938 2.182 1 79.75 84 ALA A N 1
ATOM 658 C CA . ALA A 1 84 ? 21.266 21.984 1.113 1 79.75 84 ALA A CA 1
ATOM 659 C C . ALA A 1 84 ? 20.297 20.812 1.208 1 79.75 84 ALA A C 1
ATOM 661 O O . ALA A 1 84 ? 20.625 19.781 1.813 1 79.75 84 ALA A O 1
ATOM 662 N N . TYR A 1 85 ? 19.094 21.141 0.839 1 85.75 85 TYR A N 1
ATOM 663 C CA . TYR A 1 85 ? 18.078 20.094 0.845 1 85.75 85 TYR A CA 1
ATOM 664 C C . TYR A 1 85 ? 17.656 19.734 -0.575 1 85.75 85 TYR A C 1
ATOM 666 O O . TYR A 1 85 ? 17.609 20.609 -1.452 1 85.75 85 TYR A O 1
ATOM 674 N N . GLU A 1 86 ? 17.406 18.516 -0.81 1 82.38 86 GLU A N 1
ATOM 675 C CA . GLU A 1 86 ? 17.016 18.016 -2.125 1 82.38 86 GLU A CA 1
ATOM 676 C C . GLU A 1 86 ? 15.711 18.641 -2.592 1 82.38 86 GLU A C 1
ATOM 678 O O . GLU A 1 86 ? 15.547 18.938 -3.777 1 82.38 86 GLU A O 1
ATOM 683 N N . ASN A 1 87 ? 14.82 18.859 -1.653 1 87 87 ASN A N 1
ATOM 684 C CA . ASN A 1 87 ? 13.508 19.422 -1.943 1 87 87 ASN A CA 1
ATOM 685 C C . ASN A 1 87 ? 13.164 20.562 -0.986 1 87 87 ASN A C 1
ATOM 687 O O . ASN A 1 87 ? 12.227 20.453 -0.197 1 87 87 ASN A O 1
ATOM 691 N N . ALA A 1 88 ? 13.805 21.609 -1.139 1 85.31 88 ALA A N 1
ATOM 692 C CA . ALA A 1 88 ? 13.664 22.75 -0.24 1 85.31 88 ALA A CA 1
ATOM 693 C C . ALA A 1 88 ? 12.289 23.391 -0.377 1 85.31 88 ALA A C 1
ATOM 695 O O . ALA A 1 88 ? 11.812 24.062 0.542 1 85.31 88 ALA A O 1
ATOM 696 N N . ASP A 1 89 ? 11.648 23.125 -1.481 1 82.31 89 ASP A N 1
ATOM 697 C CA . ASP A 1 89 ? 10.367 23.781 -1.735 1 82.31 89 ASP A CA 1
ATOM 698 C C . ASP A 1 89 ? 9.203 22.844 -1.428 1 82.31 89 ASP A C 1
ATOM 700 O O . ASP A 1 89 ? 8.086 23.047 -1.902 1 82.31 89 ASP A O 1
ATOM 704 N N . ALA A 1 90 ? 9.5 21.828 -0.654 1 86.88 90 ALA A N 1
ATOM 705 C CA . ALA A 1 90 ? 8.422 20.938 -0.226 1 86.88 90 ALA A CA 1
ATOM 706 C C . ALA A 1 90 ? 7.312 21.719 0.476 1 86.88 90 ALA A C 1
ATOM 708 O O . ALA A 1 90 ? 7.586 22.656 1.231 1 86.88 90 ALA A O 1
ATOM 709 N N . SER A 1 91 ? 6.109 21.281 0.3 1 81.94 91 SER A N 1
ATOM 710 C CA . SER A 1 91 ? 4.949 21.984 0.827 1 81.94 91 SER A CA 1
ATOM 711 C C . SER A 1 91 ? 4.961 22.016 2.352 1 81.94 91 SER A C 1
ATOM 713 O O . SER A 1 91 ? 5.145 20.984 2.994 1 81.94 91 SER A O 1
ATOM 715 N N . PRO A 1 92 ? 4.711 23.141 2.889 1 84.94 92 PRO A N 1
ATOM 716 C CA . PRO A 1 92 ? 4.629 23.234 4.348 1 84.94 92 PRO A CA 1
ATOM 717 C C . PRO A 1 92 ? 3.35 22.609 4.91 1 84.94 92 PRO A C 1
ATOM 719 O O . PRO A 1 92 ? 3.225 22.438 6.125 1 84.94 92 PRO A O 1
ATOM 722 N N . PHE A 1 93 ? 2.473 22.234 4.051 1 80.62 93 PHE A N 1
ATOM 723 C CA . PHE A 1 93 ? 1.179 21.75 4.516 1 80.62 93 PHE A CA 1
ATOM 724 C C . PHE A 1 93 ? 1.112 20.234 4.434 1 80.62 93 PHE A C 1
ATOM 726 O O . PHE A 1 93 ? 0.095 19.625 4.785 1 80.62 93 PHE A O 1
ATOM 733 N N . ALA A 1 94 ? 2.133 19.656 3.986 1 88.94 94 ALA A N 1
ATOM 734 C CA . ALA A 1 94 ? 2.268 18.203 3.961 1 88.94 94 ALA A CA 1
ATOM 735 C C . ALA A 1 94 ? 3.422 17.75 4.848 1 88.94 94 ALA A C 1
ATOM 737 O O . ALA A 1 94 ? 4.531 17.516 4.359 1 88.94 94 ALA A O 1
ATOM 738 N N . SER A 1 95 ? 3.07 17.625 6.035 1 94 95 SER A N 1
ATOM 739 C CA . SER A 1 95 ? 4.121 17.312 7 1 94 95 SER A CA 1
ATOM 740 C C . SER A 1 95 ? 4.281 15.812 7.188 1 94 95 SER A C 1
ATOM 742 O O . SER A 1 95 ? 3.305 15.102 7.453 1 94 95 SER A O 1
ATOM 744 N N . PRO A 1 96 ? 5.535 15.297 7.074 1 95.62 96 PRO A N 1
ATOM 745 C CA . PRO A 1 96 ? 5.773 13.883 7.375 1 95.62 96 PRO A CA 1
ATOM 746 C C . PRO A 1 96 ? 5.723 13.578 8.867 1 95.62 96 PRO A C 1
ATOM 748 O O . PRO A 1 96 ? 5.629 12.406 9.258 1 95.62 96 PRO A O 1
ATOM 751 N N . CYS A 1 97 ? 5.832 14.625 9.633 1 96.69 97 CYS A N 1
ATOM 752 C CA . CYS A 1 97 ? 5.801 14.484 11.086 1 96.69 97 CYS A CA 1
ATOM 753 C C . CYS A 1 97 ? 5.199 15.719 11.742 1 96.69 97 CYS A C 1
ATOM 755 O O . CYS A 1 97 ? 5.891 16.719 11.953 1 96.69 97 CYS A O 1
ATOM 757 N N . ARG A 1 98 ? 4.062 15.578 12.242 1 95.56 98 ARG A N 1
ATOM 758 C CA . ARG A 1 98 ? 3.273 16.703 12.719 1 95.56 98 ARG A CA 1
ATOM 759 C C . ARG A 1 98 ? 3.861 17.281 14 1 95.56 98 ARG A C 1
ATOM 761 O O . ARG A 1 98 ? 3.619 18.453 14.336 1 95.56 98 ARG A O 1
ATOM 768 N N . GLY A 1 99 ? 4.617 16.547 14.727 1 95.69 99 GLY A N 1
ATOM 769 C CA . GLY A 1 99 ? 5.094 16.984 16.031 1 95.69 99 GLY A CA 1
ATOM 770 C C . GLY A 1 99 ? 6.496 17.547 16 1 95.69 99 GLY A C 1
ATOM 771 O O . GLY A 1 99 ? 7.102 17.781 17.047 1 95.69 99 GLY A O 1
ATOM 772 N N . SER A 1 100 ? 7.016 17.781 14.75 1 96.25 100 SER A N 1
ATOM 773 C CA . SER A 1 100 ? 8.406 18.203 14.648 1 96.25 100 SER A CA 1
ATOM 774 C C . SER A 1 100 ? 8.539 19.484 13.844 1 96.25 100 SER A C 1
ATOM 776 O O . SER A 1 100 ? 7.875 19.656 12.82 1 96.25 100 SER A O 1
ATOM 778 N N . PRO A 1 101 ? 9.398 20.391 14.312 1 97.19 101 PRO A N 1
ATOM 779 C CA . PRO A 1 101 ? 9.664 21.578 13.523 1 97.19 101 PRO A CA 1
ATOM 780 C C . PRO A 1 101 ? 10.477 21.281 12.266 1 97.19 101 PRO A C 1
ATOM 782 O O . PRO A 1 101 ? 11.25 20.328 12.234 1 97.19 101 PRO A O 1
ATOM 785 N N . CYS A 1 102 ? 10.312 22.109 11.312 1 95.44 102 CYS A N 1
ATOM 786 C CA . CYS A 1 102 ? 10.984 21.953 10.031 1 95.44 102 CYS A CA 1
ATOM 787 C C . CYS A 1 102 ? 12.492 22.141 10.172 1 95.44 102 CYS A C 1
ATOM 789 O O . CYS A 1 102 ? 12.938 23.219 10.578 1 95.44 102 CYS A O 1
ATOM 791 N N . ALA A 1 103 ? 13.266 21.203 9.742 1 92.81 103 ALA A N 1
ATOM 792 C CA . ALA A 1 103 ? 14.727 21.266 9.836 1 92.81 103 ALA A CA 1
ATOM 793 C C . ALA A 1 103 ? 15.297 22.344 8.93 1 92.81 103 ALA A C 1
ATOM 795 O O . ALA A 1 103 ? 16.234 23.047 9.305 1 92.81 103 ALA A O 1
ATOM 796 N N . LEU A 1 104 ? 14.719 22.5 7.812 1 91.81 104 LEU A N 1
ATOM 797 C CA . LEU A 1 104 ? 15.156 23.484 6.82 1 91.81 104 LEU A CA 1
ATOM 798 C C . LEU A 1 104 ? 15.117 24.891 7.387 1 91.81 104 LEU A C 1
ATOM 800 O O . LEU A 1 104 ? 15.945 25.734 7.027 1 91.81 104 LEU A O 1
ATOM 804 N N . LEU A 1 105 ? 14.188 25.125 8.344 1 94.69 105 LEU A N 1
ATOM 805 C CA . LEU A 1 105 ? 13.969 26.469 8.859 1 94.69 105 LEU A CA 1
ATOM 806 C C . LEU A 1 105 ? 14.758 26.688 10.148 1 94.69 105 LEU A C 1
ATOM 808 O O . LEU A 1 105 ? 14.648 27.75 10.773 1 94.69 105 LEU A O 1
ATOM 812 N N . GLY A 1 106 ? 15.469 25.734 10.578 1 94.25 106 GLY A N 1
ATOM 813 C CA . GLY A 1 106 ? 16.266 25.859 11.797 1 94.25 106 GLY A CA 1
ATOM 814 C C . GLY A 1 106 ? 16.031 24.734 12.781 1 94.25 106 GLY A C 1
ATOM 815 O O . GLY A 1 106 ? 16.672 24.656 13.82 1 94.25 106 GLY A O 1
ATOM 816 N N . GLY A 1 107 ? 15.078 23.938 12.5 1 94.12 107 GLY A N 1
ATOM 817 C CA . GLY A 1 107 ? 14.859 22.734 13.312 1 94.12 107 GLY A CA 1
ATOM 818 C C . GLY A 1 107 ? 14.422 23.062 14.727 1 94.12 107 GLY A C 1
ATOM 819 O O . GLY A 1 107 ? 13.883 24.125 14.992 1 94.12 107 GLY A O 1
ATOM 820 N N . ALA A 1 108 ? 14.656 22.047 15.633 1 96.12 108 ALA A N 1
ATOM 821 C CA . ALA A 1 108 ? 14.195 22.125 17.016 1 96.12 108 ALA A CA 1
ATOM 822 C C . ALA A 1 108 ? 14.898 23.266 17.766 1 96.12 108 ALA A C 1
ATOM 824 O O . ALA A 1 108 ? 14.258 24.062 18.453 1 96.12 108 ALA A O 1
ATOM 825 N N . PRO A 1 109 ? 16.188 23.406 17.578 1 96.38 109 PRO A N 1
ATOM 826 C CA . PRO A 1 109 ? 16.844 24.5 18.312 1 96.38 109 PRO A CA 1
ATOM 827 C C . PRO A 1 109 ? 16.344 25.875 17.875 1 96.38 109 PRO A C 1
ATOM 829 O O . PRO A 1 109 ? 16.094 26.734 18.719 1 96.38 109 PRO A O 1
ATOM 832 N N . GLY A 1 110 ? 16.219 26.016 16.562 1 97.44 110 GLY A N 1
ATOM 833 C CA . GLY A 1 110 ? 15.734 27.281 16.062 1 97.44 110 GLY A CA 1
ATOM 834 C C . GLY A 1 110 ? 14.328 27.609 16.531 1 97.44 110 GLY A C 1
ATOM 835 O O . GLY A 1 110 ? 14.039 28.75 16.891 1 97.44 110 GLY A O 1
ATOM 836 N N . PHE A 1 111 ? 13.539 26.672 16.516 1 98.06 111 PHE A N 1
ATOM 837 C CA . PHE A 1 111 ? 12.156 26.891 16.938 1 98.06 111 PHE A CA 1
ATOM 838 C C . PHE A 1 111 ? 12.078 27.172 18.422 1 98.06 111 PHE A C 1
ATOM 840 O O . PHE A 1 111 ? 11.289 28.016 18.859 1 98.06 111 PHE A O 1
ATOM 847 N N . PHE A 1 112 ? 12.875 26.422 19.188 1 98.19 112 PHE A N 1
ATOM 848 C CA . PHE A 1 112 ? 12.922 26.672 20.625 1 98.19 112 PHE A CA 1
ATOM 849 C C . PHE A 1 112 ? 13.305 28.109 20.922 1 98.19 112 PHE A C 1
ATOM 851 O O . PHE A 1 112 ? 12.68 28.766 21.75 1 98.19 112 PHE A O 1
ATOM 858 N N . GLU A 1 113 ? 14.234 28.594 20.219 1 98 113 GLU A N 1
ATOM 859 C CA . GLU A 1 113 ? 14.672 29.984 20.391 1 98 113 GLU A CA 1
ATOM 860 C C . GLU A 1 113 ? 13.562 30.953 20 1 98 113 GLU A C 1
ATOM 862 O O . GLU A 1 113 ? 13.367 31.984 20.656 1 98 113 GLU A O 1
ATOM 867 N N . LEU A 1 114 ? 12.891 30.688 18.953 1 98.25 114 LEU A N 1
ATOM 868 C CA . LEU A 1 114 ? 11.766 31.516 18.516 1 98.25 114 LEU A CA 1
ATOM 869 C C . LEU A 1 114 ? 10.727 31.625 19.625 1 98.25 114 LEU A C 1
ATOM 871 O O . LEU A 1 114 ? 10.273 32.75 19.938 1 98.25 114 LEU A O 1
ATOM 875 N N . VAL A 1 115 ? 10.383 30.531 20.219 1 98.56 115 VAL A N 1
ATOM 876 C CA . VAL A 1 115 ? 9.359 30.516 21.266 1 98.56 115 VAL A CA 1
ATOM 877 C C . VAL A 1 115 ? 9.852 31.297 22.484 1 98.56 115 VAL A C 1
ATOM 879 O O . VAL A 1 115 ? 9.109 32.094 23.047 1 98.56 115 VAL A O 1
ATOM 882 N N . GLN A 1 116 ? 11.094 31.156 22.812 1 98.19 116 GLN A N 1
ATOM 883 C CA . GLN A 1 116 ? 11.648 31.844 23.969 1 98.19 116 GLN A CA 1
ATOM 884 C C . GLN A 1 116 ? 11.656 33.375 23.75 1 98.19 116 GLN A C 1
ATOM 886 O O . GLN A 1 116 ? 11.297 34.125 24.641 1 98.19 116 GLN A O 1
ATOM 891 N N . GLU A 1 117 ? 12.086 33.781 22.578 1 98.31 117 GLU A N 1
ATOM 892 C CA . GLU A 1 117 ? 12.133 35.188 22.281 1 98.31 117 GLU A CA 1
ATOM 893 C C . GLU A 1 117 ? 10.734 35.812 22.297 1 98.31 117 GLU A C 1
ATOM 895 O O . GLU A 1 117 ? 10.539 36.906 22.781 1 98.31 117 GLU A O 1
ATOM 900 N N . CYS A 1 118 ? 9.828 35.094 21.719 1 97.88 118 CYS A N 1
ATOM 901 C CA . CYS A 1 118 ? 8.445 35.562 21.734 1 97.88 118 CYS A CA 1
ATOM 902 C C . CYS A 1 118 ? 7.934 35.688 23.156 1 97.88 118 CYS A C 1
ATOM 904 O O . CYS A 1 118 ? 7.312 36.688 23.516 1 97.88 118 CYS A O 1
ATOM 906 N N . HIS A 1 119 ? 8.211 34.688 24.031 1 97.75 119 HIS A N 1
ATOM 907 C CA . HIS A 1 119 ? 7.766 34.719 25.422 1 97.75 119 HIS A CA 1
ATOM 908 C C . HIS A 1 119 ? 8.422 35.844 26.203 1 97.75 119 HIS A C 1
ATOM 910 O O . HIS A 1 119 ? 7.781 36.469 27.047 1 97.75 119 HIS A O 1
ATOM 916 N N . ARG A 1 120 ? 9.648 36.094 25.891 1 97.75 120 ARG A N 1
ATOM 917 C CA . ARG A 1 120 ? 10.352 37.188 26.531 1 97.75 120 ARG A CA 1
ATOM 918 C C . ARG A 1 120 ? 9.664 38.531 26.25 1 97.75 120 ARG A C 1
ATOM 920 O O . ARG A 1 120 ? 9.633 39.406 27.125 1 97.75 120 ARG A O 1
ATOM 927 N N . GLU A 1 121 ? 9.109 38.625 25.062 1 96.81 121 GLU A N 1
ATOM 928 C CA . GLU A 1 121 ? 8.422 39.844 24.656 1 96.81 121 GLU A CA 1
ATOM 929 C C . GLU A 1 121 ? 6.941 39.781 25.031 1 96.81 121 GLU A C 1
ATOM 931 O O . GLU A 1 121 ? 6.16 40.656 24.609 1 96.81 121 GLU A O 1
ATOM 936 N N . GLY A 1 122 ? 6.539 38.688 25.734 1 94.38 122 GLY A N 1
ATOM 937 C CA . GLY A 1 122 ? 5.172 38.562 26.219 1 94.38 122 GLY A CA 1
ATOM 938 C C . GLY A 1 122 ? 4.203 38.062 25.156 1 94.38 122 GLY A C 1
ATOM 939 O O . GLY A 1 122 ? 2.996 38.281 25.266 1 94.38 122 GLY A O 1
ATOM 940 N N . MET A 1 123 ? 4.652 37.469 24.109 1 94.5 123 MET A N 1
ATOM 941 C CA . MET A 1 123 ? 3.797 37 23.031 1 94.5 123 MET A CA 1
ATOM 942 C C . MET A 1 123 ? 3.525 35.5 23.156 1 94.5 123 MET A C 1
ATOM 944 O O . MET A 1 123 ? 4.426 34.719 23.484 1 94.5 123 MET A O 1
ATOM 948 N N . LYS A 1 124 ? 2.34 35.125 22.906 1 94.69 124 LYS A N 1
ATOM 949 C CA . LYS A 1 124 ? 1.983 33.719 22.781 1 94.69 124 LYS A CA 1
ATOM 950 C C . LYS A 1 124 ? 2.342 33.188 21.391 1 94.69 124 LYS A C 1
ATOM 952 O O . LYS A 1 124 ? 2.326 33.938 20.406 1 94.69 124 LYS A O 1
ATOM 957 N N . VAL A 1 125 ? 2.658 31.938 21.359 1 97.5 125 VAL A N 1
ATOM 958 C CA . VAL A 1 125 ? 3.035 31.312 20.109 1 97.5 125 VAL A CA 1
ATOM 959 C C . VAL A 1 125 ? 2.043 30.203 19.766 1 97.5 125 VAL A C 1
ATOM 961 O O . VAL A 1 125 ? 1.781 29.312 20.594 1 97.5 125 VAL A O 1
ATOM 964 N N . VAL A 1 126 ? 1.483 30.219 18.578 1 95.75 126 VAL A N 1
ATOM 965 C CA . VAL A 1 126 ? 0.517 29.25 18.078 1 95.75 126 VAL A CA 1
ATOM 966 C C . VAL A 1 126 ? 1.043 28.625 16.797 1 95.75 126 VAL A C 1
ATOM 968 O O . VAL A 1 126 ? 1.494 29.328 15.891 1 95.75 126 VAL A O 1
ATOM 971 N N . VAL A 1 127 ? 0.997 27.328 16.688 1 97 127 VAL A N 1
ATOM 972 C CA . VAL A 1 127 ? 1.512 26.609 15.516 1 97 127 VAL A CA 1
ATOM 973 C C . VAL A 1 127 ? 0.353 26.016 14.719 1 97 127 VAL A C 1
ATOM 975 O O . VAL A 1 127 ? -0.593 25.484 15.297 1 97 127 VAL A O 1
ATOM 978 N N . ASP A 1 128 ? 0.449 26.062 13.383 1 91.56 128 ASP A N 1
ATOM 979 C CA . ASP A 1 128 ? -0.53 25.406 12.516 1 91.56 128 ASP A CA 1
ATOM 980 C C . ASP A 1 128 ? -0.326 23.891 12.508 1 91.56 128 ASP A C 1
ATOM 982 O O . ASP A 1 128 ? 0.801 23.406 12.367 1 91.56 128 ASP A O 1
ATOM 986 N N . VAL A 1 129 ? -1.42 23.203 12.625 1 93.19 129 VAL A N 1
ATOM 987 C CA . VAL A 1 129 ? -1.344 21.75 12.578 1 93.19 129 VAL A CA 1
ATOM 988 C C . VAL A 1 129 ? -2.479 21.188 11.719 1 93.19 129 VAL A C 1
ATOM 990 O O . VAL A 1 129 ? -3.615 21.672 11.805 1 93.19 129 VAL A O 1
ATOM 993 N N . SER A 1 130 ? -2.158 20.25 10.898 1 87.94 130 SER A N 1
ATOM 994 C CA . SER A 1 130 ? -3.146 19.578 10.07 1 87.94 130 SER A CA 1
ATOM 995 C C . SER A 1 130 ? -3.457 18.188 10.609 1 87.94 130 SER A C 1
ATOM 997 O O . SER A 1 130 ? -2.623 17.562 11.273 1 87.94 130 SER A O 1
ATOM 999 N N . THR A 1 131 ? -4.691 17.766 10.273 1 88.81 131 THR A N 1
ATOM 1000 C CA . THR A 1 131 ? -5.051 16.406 10.656 1 88.81 131 THR A CA 1
ATOM 1001 C C . THR A 1 131 ? -4.473 15.398 9.664 1 88.81 131 THR A C 1
ATOM 1003 O O . THR A 1 131 ? -4.445 14.195 9.938 1 88.81 131 THR A O 1
ATOM 1006 N N . ARG A 1 132 ? -3.984 15.875 8.562 1 89.81 132 ARG A N 1
ATOM 1007 C CA . ARG A 1 132 ? -3.393 15.023 7.535 1 89.81 132 ARG A CA 1
ATOM 1008 C C . ARG A 1 132 ? -1.872 14.992 7.656 1 89.81 132 ARG A C 1
ATOM 1010 O O . ARG A 1 132 ? -1.289 15.789 8.398 1 89.81 132 ARG A O 1
ATOM 1017 N N . VAL A 1 133 ? -1.324 14.047 7.027 1 93.69 133 VAL A N 1
ATOM 1018 C CA . VAL A 1 133 ? 0.131 13.938 6.996 1 93.69 133 VAL A CA 1
ATOM 1019 C C . VAL A 1 133 ? 0.61 13.852 5.547 1 93.69 133 VAL A C 1
ATOM 1021 O O . VAL A 1 133 ? -0.199 13.703 4.629 1 93.69 133 VAL A O 1
ATOM 1024 N N . SER A 1 134 ? 1.865 14 5.414 1 93 134 SER A N 1
ATOM 1025 C CA . SER A 1 134 ? 2.432 13.922 4.07 1 93 134 SER A CA 1
ATOM 1026 C C . SER A 1 134 ? 2.213 12.539 3.463 1 93 134 SER A C 1
ATOM 1028 O O . SER A 1 134 ? 2.355 11.523 4.145 1 93 134 SER A O 1
ATOM 1030 N N . ALA A 1 135 ? 1.883 12.586 2.154 1 93.62 135 ALA A N 1
ATOM 1031 C CA . ALA A 1 135 ? 1.796 11.328 1.421 1 93.62 135 ALA A CA 1
ATOM 1032 C C . ALA A 1 135 ? 3.182 10.727 1.195 1 93.62 135 ALA A C 1
ATOM 1034 O O . ALA A 1 135 ? 3.328 9.508 1.098 1 93.62 135 ALA A O 1
ATOM 1035 N N . SER A 1 136 ? 4.121 11.594 1.154 1 92.75 136 SER A N 1
ATOM 1036 C CA . SER A 1 136 ? 5.496 11.164 0.921 1 92.75 136 SER A CA 1
ATOM 1037 C C . SER A 1 136 ? 6.246 10.977 2.236 1 92.75 136 SER A C 1
ATOM 1039 O O . SER A 1 136 ? 6.266 11.875 3.08 1 92.75 136 SER A O 1
ATOM 1041 N N . HIS A 1 137 ? 6.797 9.898 2.457 1 93.44 137 HIS A N 1
ATOM 1042 C CA . HIS A 1 137 ? 7.691 9.547 3.553 1 93.44 137 HIS A CA 1
ATOM 1043 C C . HIS A 1 137 ? 7.09 9.922 4.902 1 93.44 137 HIS A C 1
ATOM 1045 O O . HIS A 1 137 ? 7.75 10.555 5.727 1 93.44 137 HIS A O 1
ATOM 1051 N N . PRO A 1 138 ? 5.824 9.562 5.07 1 95.75 138 PRO A N 1
ATOM 1052 C CA . PRO A 1 138 ? 5.297 9.805 6.414 1 95.75 138 PRO A CA 1
ATOM 1053 C C . PRO A 1 138 ? 6.098 9.086 7.5 1 95.75 138 PRO A C 1
ATOM 1055 O O . PRO A 1 138 ? 6.66 8.016 7.254 1 95.75 138 PRO A O 1
ATOM 1058 N N . HIS A 1 139 ? 6.137 9.703 8.633 1 96.69 139 HIS A N 1
ATOM 1059 C CA . HIS A 1 139 ? 6.793 9.07 9.766 1 96.69 139 HIS A CA 1
ATOM 1060 C C . HIS A 1 139 ? 6.27 7.656 9.992 1 96.69 139 HIS A C 1
ATOM 1062 O O . HIS A 1 139 ? 5.078 7.395 9.812 1 96.69 139 HIS A O 1
ATOM 1068 N N . ARG A 1 140 ? 7.062 6.77 10.539 1 95.31 140 ARG A N 1
ATOM 1069 C CA . ARG A 1 140 ? 6.773 5.348 10.672 1 95.31 140 ARG A CA 1
ATOM 1070 C C . ARG A 1 140 ? 5.547 5.121 11.547 1 95.31 140 ARG A C 1
ATOM 1072 O O . ARG A 1 140 ? 4.816 4.145 11.359 1 95.31 140 ARG A O 1
ATOM 1079 N N . HIS A 1 141 ? 5.328 5.992 12.492 1 95.88 141 HIS A N 1
ATOM 1080 C CA . HIS A 1 141 ? 4.219 5.762 13.414 1 95.88 141 HIS A CA 1
ATOM 1081 C C . HIS A 1 141 ? 2.879 6.051 12.75 1 95.88 141 HIS A C 1
ATOM 1083 O O . HIS A 1 141 ? 1.824 5.719 13.297 1 95.88 141 HIS A O 1
ATOM 1089 N N . TYR A 1 142 ? 2.855 6.633 11.539 1 97.12 142 TYR A N 1
ATOM 1090 C CA . TYR A 1 142 ? 1.605 6.902 10.844 1 97.12 142 TYR A CA 1
ATOM 1091 C C . TYR A 1 142 ? 1.229 5.746 9.93 1 97.12 142 TYR A C 1
ATOM 1093 O O . TYR A 1 142 ? 0.062 5.59 9.555 1 97.12 142 TYR A O 1
ATOM 1101 N N . LEU A 1 143 ? 2.184 4.895 9.57 1 93.38 143 LEU A N 1
ATOM 1102 C CA . LEU A 1 143 ? 2.012 3.881 8.531 1 93.38 143 LEU A CA 1
ATOM 1103 C C . LEU A 1 143 ? 0.905 2.902 8.914 1 93.38 143 LEU A C 1
ATOM 1105 O O . LEU A 1 143 ? 0.013 2.627 8.102 1 93.38 143 LEU A O 1
ATOM 1109 N N . PRO A 1 144 ? 0.834 2.434 10.172 1 93.88 144 PRO A N 1
ATOM 1110 C CA . PRO A 1 144 ? -0.226 1.494 10.539 1 93.88 144 PRO A CA 1
ATOM 1111 C C . PRO A 1 144 ? -1.609 2.143 10.555 1 93.88 144 PRO A C 1
ATOM 1113 O O . PRO A 1 144 ? -2.621 1.441 10.641 1 93.88 144 PRO A O 1
ATOM 1116 N N . LEU A 1 145 ? -1.649 3.439 10.43 1 97.06 145 LEU A N 1
ATOM 1117 C CA . LEU A 1 145 ? -2.906 4.168 10.555 1 97.06 145 LEU A CA 1
ATOM 1118 C C . LEU A 1 145 ? -3.414 4.609 9.18 1 97.06 145 LEU A C 1
ATOM 1120 O O . LEU A 1 145 ? -4.488 5.203 9.078 1 97.06 145 LEU A O 1
ATOM 1124 N N . MET A 1 146 ? -2.65 4.312 8.156 1 95.81 146 MET A N 1
ATOM 1125 C CA . MET A 1 146 ? -3.016 4.746 6.805 1 95.81 146 MET A CA 1
ATOM 1126 C C . MET A 1 146 ? -4.188 3.932 6.273 1 95.81 146 MET A C 1
ATOM 1128 O O . MET A 1 146 ? -4.375 2.777 6.66 1 95.81 146 MET A O 1
ATOM 1132 N N . LEU A 1 147 ? -4.934 4.543 5.395 1 94.69 147 LEU A N 1
ATOM 1133 C CA . LEU A 1 147 ? -6.102 3.914 4.781 1 94.69 147 LEU A CA 1
ATOM 1134 C C . LEU A 1 147 ? -5.73 3.25 3.461 1 94.69 147 LEU A C 1
ATOM 1136 O O . LEU A 1 147 ? -4.805 3.695 2.775 1 94.69 147 LEU A O 1
ATOM 1140 N N . LEU A 1 148 ? -6.484 2.201 3.205 1 95.69 148 LEU A N 1
ATOM 1141 C CA . LEU A 1 148 ? -6.344 1.521 1.922 1 95.69 148 LEU A CA 1
ATOM 1142 C C . LEU A 1 148 ? -7.578 1.736 1.055 1 95.69 148 LEU A C 1
ATOM 1144 O O . LEU A 1 148 ? -8.656 2.061 1.566 1 95.69 148 LEU A O 1
ATOM 1148 N N . HIS A 1 149 ? -7.418 1.639 -0.22 1 94.75 149 HIS A N 1
ATOM 1149 C CA . HIS A 1 149 ? -8.516 1.528 -1.176 1 94.75 149 HIS A CA 1
ATOM 1150 C C . HIS A 1 149 ? -8.203 0.495 -2.252 1 94.75 149 HIS A C 1
ATOM 1152 O O . HIS A 1 149 ? -7.047 0.113 -2.438 1 94.75 149 HIS A O 1
ATOM 1158 N N . GLU A 1 150 ? -9.25 0.011 -2.865 1 94.12 150 GLU A N 1
ATOM 1159 C CA . GLU A 1 150 ? -9.086 -0.915 -3.982 1 94.12 150 GLU A CA 1
ATOM 1160 C C . GLU A 1 150 ? -9.281 -0.205 -5.32 1 94.12 150 GLU A C 1
ATOM 1162 O O . GLU A 1 150 ? -10.188 0.611 -5.469 1 94.12 150 GLU A O 1
ATOM 1167 N N . ASP A 1 151 ? -8.352 -0.457 -6.195 1 91.12 151 ASP A N 1
ATOM 1168 C CA . ASP A 1 151 ? -8.547 0.105 -7.527 1 91.12 151 ASP A CA 1
ATOM 1169 C C . ASP A 1 151 ? -9.523 -0.743 -8.344 1 91.12 151 ASP A C 1
ATOM 1171 O O . ASP A 1 151 ? -10.141 -1.667 -7.816 1 91.12 151 ASP A O 1
ATOM 1175 N N . ALA A 1 152 ? -9.711 -0.419 -9.609 1 86.88 152 ALA A N 1
ATOM 1176 C CA . ALA A 1 152 ? -10.711 -1.051 -10.461 1 86.88 152 ALA A CA 1
ATOM 1177 C C . ALA A 1 152 ? -10.422 -2.537 -10.648 1 86.88 152 ALA A C 1
ATOM 1179 O O . ALA A 1 152 ? -11.328 -3.33 -10.898 1 86.88 152 ALA A O 1
ATOM 1180 N N . GLU A 1 153 ? -9.156 -2.963 -10.438 1 86.31 153 GLU A N 1
ATOM 1181 C CA . GLU A 1 153 ? -8.758 -4.352 -10.633 1 86.31 153 GLU A CA 1
ATOM 1182 C C . GLU A 1 153 ? -8.766 -5.125 -9.32 1 86.31 153 GLU A C 1
ATOM 1184 O O . GLU A 1 153 ? -8.398 -6.301 -9.281 1 86.31 153 GLU A O 1
ATOM 1189 N N . GLY A 1 154 ? -9.133 -4.477 -8.273 1 89.12 154 GLY A N 1
ATOM 1190 C CA . GLY A 1 154 ? -9.188 -5.141 -6.977 1 89.12 154 GLY A CA 1
ATOM 1191 C C . GLY A 1 154 ? -7.867 -5.113 -6.234 1 89.12 154 GLY A C 1
ATOM 1192 O O . GLY A 1 154 ? -7.68 -5.848 -5.262 1 89.12 154 GLY A O 1
ATOM 1193 N N . LYS A 1 155 ? -6.93 -4.262 -6.742 1 91.88 155 LYS A N 1
ATOM 1194 C CA . LYS A 1 155 ? -5.629 -4.129 -6.09 1 91.88 155 LYS A CA 1
ATOM 1195 C C . LYS A 1 155 ? -5.695 -3.143 -4.926 1 91.88 155 LYS A C 1
ATOM 1197 O O . LYS A 1 155 ? -6.281 -2.066 -5.051 1 91.88 155 LYS A O 1
ATOM 1202 N N . ALA A 1 156 ? -5.109 -3.576 -3.832 1 93.44 156 ALA A N 1
ATOM 1203 C CA . ALA A 1 156 ? -5.086 -2.717 -2.652 1 93.44 156 ALA A CA 1
ATOM 1204 C C . ALA A 1 156 ? -3.975 -1.675 -2.754 1 93.44 156 ALA A C 1
ATOM 1206 O O . ALA A 1 156 ? -2.832 -2.008 -3.076 1 93.44 156 ALA A O 1
ATOM 1207 N N . ASN A 1 157 ? -4.316 -0.412 -2.494 1 93.38 157 ASN A N 1
ATOM 1208 C CA . ASN A 1 157 ? -3.363 0.69 -2.473 1 93.38 157 ASN A CA 1
ATOM 1209 C C . ASN A 1 157 ? -3.609 1.624 -1.292 1 93.38 157 ASN A C 1
ATOM 1211 O O . ASN A 1 157 ? -4.738 1.737 -0.81 1 93.38 157 ASN A O 1
ATOM 1215 N N . TYR A 1 158 ? -2.521 2.199 -0.863 1 93.44 158 TYR A N 1
ATOM 1216 C CA . TYR A 1 158 ? -2.723 3.258 0.12 1 93.44 158 TYR A CA 1
ATOM 1217 C C . TYR A 1 158 ? -3.564 4.387 -0.46 1 93.44 158 TYR A C 1
ATOM 1219 O O . TYR A 1 158 ? -3.469 4.691 -1.651 1 93.44 158 TYR A O 1
ATOM 1227 N N . LEU A 1 159 ? -4.312 4.949 0.401 1 92.31 159 LEU A N 1
ATOM 1228 C CA . LEU A 1 159 ? -5.121 6.086 -0.026 1 92.31 159 LEU A CA 1
ATOM 1229 C C . LEU A 1 159 ? -4.359 7.395 0.148 1 92.31 159 LEU A C 1
ATOM 1231 O O . LEU A 1 159 ? -4.039 7.785 1.273 1 92.31 159 LEU A O 1
ATOM 1235 N N . TYR A 1 160 ? -4.043 7.949 -1.006 1 89.19 160 TYR A N 1
ATOM 1236 C CA . TYR A 1 160 ? -3.438 9.273 -0.998 1 89.19 160 TYR A CA 1
ATOM 1237 C C . TYR A 1 160 ? -4.414 10.328 -1.509 1 89.19 160 TYR A C 1
ATOM 1239 O O . TYR A 1 160 ? -5.273 10.031 -2.344 1 89.19 160 TYR A O 1
ATOM 1247 N N . GLY A 1 161 ? -4.23 11.344 -1.062 1 75.62 161 GLY A N 1
ATOM 1248 C CA . GLY A 1 161 ? -5.023 12.469 -1.538 1 75.62 161 GLY A CA 1
ATOM 1249 C C . GLY A 1 161 ? -6.168 12.82 -0.61 1 75.62 161 GLY A C 1
ATOM 1250 O O . GLY A 1 161 ? -6.336 12.203 0.443 1 75.62 161 GLY A O 1
ATOM 1251 N N . GLY A 1 162 ? -6.84 13.875 -0.758 1 58.81 162 GLY A N 1
ATOM 1252 C CA . GLY A 1 162 ? -7.949 14.539 -0.094 1 58.81 162 GLY A CA 1
ATOM 1253 C C . GLY A 1 162 ? -8.016 16.016 -0.388 1 58.81 162 GLY A C 1
ATOM 1254 O O . GLY A 1 162 ? -7.027 16.625 -0.81 1 58.81 162 GLY A O 1
ATOM 1255 N N . GLU A 1 163 ? -9.078 16.281 -0.966 1 49.22 163 GLU A N 1
ATOM 1256 C CA . GLU A 1 163 ? -9.25 17.672 -1.371 1 49.22 163 GLU A CA 1
ATOM 1257 C C . GLU A 1 163 ? -9.344 18.594 -0.157 1 49.22 163 GLU A C 1
ATOM 1259 O O . GLU A 1 163 ? -10.188 18.391 0.719 1 49.22 163 GLU A O 1
ATOM 1264 N N . THR A 1 164 ? -8.172 18.875 0.399 1 47.94 164 THR A N 1
ATOM 1265 C CA . THR A 1 164 ? -8.258 19.984 1.354 1 47.94 164 THR A CA 1
ATOM 1266 C C . THR A 1 164 ? -7.605 21.234 0.789 1 47.94 164 THR A C 1
ATOM 1268 O O . THR A 1 164 ? -6.891 21.172 -0.214 1 47.94 164 THR A O 1
ATOM 1271 N N . ARG A 1 165 ? -7.934 22.312 1.213 1 43.81 165 ARG A N 1
ATOM 1272 C CA . ARG A 1 165 ? -7.398 23.609 0.807 1 43.81 165 ARG A CA 1
ATOM 1273 C C . ARG A 1 165 ? -5.875 23.594 0.832 1 43.81 165 ARG A C 1
ATOM 1275 O O . ARG A 1 165 ? -5.266 23.141 1.802 1 43.81 165 ARG A O 1
ATOM 1282 N N . GLY A 1 166 ? -5.184 24.125 -0.238 1 44.78 166 GLY A N 1
ATOM 1283 C CA . GLY A 1 166 ? -3.756 24.375 -0.349 1 44.78 166 GLY A CA 1
ATOM 1284 C C . GLY A 1 166 ? -2.951 23.109 -0.578 1 44.78 166 GLY A C 1
ATOM 1285 O O . GLY A 1 166 ? -1.724 23.141 -0.667 1 44.78 166 GLY A O 1
ATOM 1286 N N . ILE A 1 167 ? -3.689 22.047 -0.446 1 52.59 167 ILE A N 1
ATOM 1287 C CA . ILE A 1 167 ? -2.957 20.797 -0.6 1 52.59 167 ILE A CA 1
ATOM 1288 C C . ILE A 1 167 ? -3.217 20.219 -1.988 1 52.59 167 ILE A C 1
ATOM 1290 O O . ILE A 1 167 ? -4.359 20.203 -2.457 1 52.59 167 ILE A O 1
ATOM 1294 N N . ARG A 1 168 ? -2.178 20.188 -2.66 1 58.16 168 ARG A N 1
ATOM 1295 C CA . ARG A 1 168 ? -2.279 19.516 -3.951 1 58.16 168 ARG A CA 1
ATOM 1296 C C . ARG A 1 168 ? -2.844 18.109 -3.793 1 58.16 168 ARG A C 1
ATOM 1298 O O . ARG A 1 168 ? -2.65 17.469 -2.756 1 58.16 168 ARG A O 1
ATOM 1305 N N . ARG A 1 169 ? -3.426 17.922 -4.949 1 62.78 169 ARG A N 1
ATOM 1306 C CA . ARG A 1 169 ? -3.99 16.578 -4.992 1 62.78 169 ARG A CA 1
ATOM 1307 C C . ARG A 1 169 ? -2.906 15.523 -4.785 1 62.78 169 ARG A C 1
ATOM 1309 O O . ARG A 1 169 ? -1.852 15.578 -5.422 1 62.78 169 ARG A O 1
ATOM 1316 N N . GLY A 1 170 ? -3.037 14.805 -3.742 1 75 170 GLY A N 1
ATOM 1317 C CA . GLY A 1 170 ? -2.188 13.641 -3.543 1 75 170 GLY A CA 1
ATOM 1318 C C . GLY A 1 170 ? -1.017 13.906 -2.617 1 75 170 GLY A C 1
ATOM 1319 O O . GLY A 1 170 ? -0.236 13 -2.318 1 75 170 GLY A O 1
ATOM 1320 N N . GLU A 1 171 ? -0.914 15.102 -2.135 1 85.12 171 GLU A N 1
ATOM 1321 C CA . GLU A 1 171 ? 0.259 15.453 -1.339 1 85.12 171 GLU A CA 1
ATOM 1322 C C . GLU A 1 171 ? 0.116 14.961 0.1 1 85.12 171 GLU A C 1
ATOM 1324 O O . GLU A 1 171 ? 1.106 14.852 0.826 1 85.12 171 GLU A O 1
ATOM 1329 N N . THR A 1 172 ? -1.078 14.766 0.429 1 90 172 THR A N 1
ATOM 1330 C CA . THR A 1 172 ? -1.298 14.359 1.812 1 90 172 THR A CA 1
ATOM 1331 C C . THR A 1 172 ? -2.008 13.008 1.871 1 90 172 THR A C 1
ATOM 1333 O O . THR A 1 172 ? -2.467 12.5 0.847 1 90 172 THR A O 1
ATOM 1336 N N . ALA A 1 173 ? -1.958 12.484 3.006 1 91.88 173 ALA A N 1
ATOM 1337 C CA . ALA A 1 173 ? -2.678 11.242 3.293 1 91.88 173 ALA A CA 1
ATOM 1338 C C . ALA A 1 173 ? -3.574 11.398 4.516 1 91.88 173 ALA A C 1
ATOM 1340 O O . ALA A 1 173 ? -3.209 12.086 5.477 1 91.88 173 ALA A O 1
ATOM 1341 N N . LEU A 1 174 ? -4.723 10.828 4.352 1 89.62 174 LEU A N 1
ATOM 1342 C CA . LEU A 1 174 ? -5.668 10.766 5.461 1 89.62 174 LEU A CA 1
ATOM 1343 C C . LEU A 1 174 ? -5.43 9.523 6.312 1 89.62 174 LEU A C 1
ATOM 1345 O O . LEU A 1 174 ? -5.25 8.43 5.777 1 89.62 174 LEU A O 1
ATOM 1349 N N . LEU A 1 175 ? -5.344 9.711 7.594 1 93.62 175 LEU A N 1
ATOM 1350 C CA . LEU A 1 175 ? -5.242 8.57 8.5 1 93.62 175 LEU A CA 1
ATOM 1351 C C . LEU A 1 175 ? -6.625 8.023 8.836 1 93.62 175 LEU A C 1
ATOM 1353 O O . LEU A 1 175 ? -7.637 8.688 8.602 1 93.62 175 LEU A O 1
ATOM 1357 N N . ASN A 1 176 ? -6.688 6.797 9.312 1 93.5 176 ASN A N 1
ATOM 1358 C CA . ASN A 1 176 ? -7.949 6.16 9.664 1 93.5 176 ASN A CA 1
ATOM 1359 C C . ASN A 1 176 ? -8.469 6.656 11.016 1 93.5 176 ASN A C 1
ATOM 1361 O O . ASN A 1 176 ? -8.156 6.074 12.055 1 93.5 176 ASN A O 1
ATOM 1365 N N . TYR A 1 177 ? -9.328 7.625 10.977 1 91.69 177 TYR A N 1
ATOM 1366 C CA . TYR A 1 177 ? -9.797 8.258 12.203 1 91.69 177 TYR A CA 1
ATOM 1367 C C . TYR A 1 177 ? -10.945 7.477 12.82 1 91.69 177 TYR A C 1
ATOM 1369 O O . TYR A 1 177 ? -11.523 7.898 13.828 1 91.69 177 TYR A O 1
ATOM 1377 N N . ARG A 1 178 ? -11.297 6.336 12.25 1 90.06 178 ARG A N 1
ATOM 1378 C CA . ARG A 1 178 ? -12.164 5.418 12.977 1 90.06 178 ARG A CA 1
ATOM 1379 C C . ARG A 1 178 ? -11.398 4.676 14.062 1 90.06 178 ARG A C 1
ATOM 1381 O O . ARG A 1 178 ? -12 4.086 14.961 1 90.06 178 ARG A O 1
ATOM 1388 N N . LYS A 1 179 ? -10.109 4.707 13.914 1 92.88 179 LYS A N 1
ATOM 1389 C CA . LYS A 1 179 ? -9.25 4.094 14.922 1 92.88 179 LYS A CA 1
ATOM 1390 C C . LYS A 1 179 ? -8.945 5.078 16.047 1 92.88 179 LYS A C 1
ATOM 1392 O O . LYS A 1 179 ? -8.477 6.191 15.797 1 92.88 179 LYS A O 1
ATOM 1397 N N . VAL A 1 180 ? -9.031 4.621 17.203 1 93.5 180 VAL A N 1
ATOM 1398 C CA . VAL A 1 180 ? -8.695 5.445 18.359 1 93.5 180 VAL A CA 1
ATOM 1399 C C . VAL A 1 180 ? -7.199 5.758 18.359 1 93.5 180 VAL A C 1
ATOM 1401 O O . VAL A 1 180 ? -6.781 6.836 18.781 1 93.5 180 VAL A O 1
ATOM 1404 N N . ALA A 1 181 ? -6.461 4.867 17.812 1 96.62 181 ALA A N 1
ATOM 1405 C CA . ALA A 1 181 ? -5.016 5.059 17.734 1 96.62 181 ALA A CA 1
ATOM 1406 C C . ALA A 1 181 ? -4.672 6.316 16.938 1 96.62 181 ALA A C 1
ATOM 1408 O O . ALA A 1 181 ? -3.688 6.996 17.219 1 96.62 181 ALA A O 1
ATOM 1409 N N . SER A 1 182 ? -5.504 6.629 15.93 1 96.62 182 SER A N 1
ATOM 1410 C CA . SER A 1 182 ? -5.281 7.84 15.148 1 96.62 182 SER A CA 1
ATOM 1411 C C . SER A 1 182 ? -5.559 9.094 15.977 1 96.62 182 SER A C 1
ATOM 1413 O O . SER A 1 182 ? -4.844 10.086 15.859 1 96.62 182 SER A O 1
ATOM 1415 N N . TRP A 1 183 ? -6.559 9.031 16.844 1 96.31 183 TRP A N 1
ATOM 1416 C CA . TRP A 1 183 ? -6.852 10.141 17.75 1 96.31 183 TRP A CA 1
ATOM 1417 C C . TRP A 1 183 ? -5.715 10.352 18.734 1 96.31 183 TRP A C 1
ATOM 1419 O O . TRP A 1 183 ? -5.254 11.477 18.922 1 96.31 183 TRP A O 1
ATOM 1429 N N . ASN A 1 184 ? -5.289 9.234 19.281 1 97.44 184 ASN A N 1
ATOM 1430 C CA . ASN A 1 184 ? -4.199 9.305 20.25 1 97.44 184 ASN A CA 1
ATOM 1431 C C . ASN A 1 184 ? -2.926 9.859 19.609 1 97.44 184 ASN A C 1
ATOM 1433 O O . ASN A 1 184 ? -2.225 10.664 20.219 1 97.44 184 ASN A O 1
ATOM 1437 N N . ARG A 1 185 ? -2.695 9.414 18.406 1 98.06 185 ARG A N 1
ATOM 1438 C CA . ARG A 1 185 ? -1.503 9.891 17.719 1 98.06 185 ARG A CA 1
ATOM 1439 C C . ARG A 1 185 ? -1.574 11.398 17.484 1 98.06 185 ARG A C 1
ATOM 1441 O O . ARG A 1 185 ? -0.579 12.109 17.656 1 98.06 185 ARG A O 1
ATOM 1448 N N . PHE A 1 186 ? -2.709 11.867 17.094 1 97.62 186 PHE A N 1
ATOM 1449 C CA . PHE A 1 186 ? -2.883 13.297 16.891 1 97.62 186 PHE A CA 1
ATOM 1450 C C . PHE A 1 186 ? -2.625 14.07 18.172 1 97.62 186 PHE A C 1
ATOM 1452 O O . PHE A 1 186 ? -1.899 15.062 18.172 1 97.62 186 PHE A O 1
ATOM 1459 N N . VAL A 1 187 ? -3.166 13.617 19.234 1 98.06 187 VAL A N 1
ATOM 1460 C CA . VAL A 1 187 ? -2.992 14.242 20.547 1 98.06 187 VAL A CA 1
ATOM 1461 C C . VAL A 1 187 ? -1.512 14.25 20.922 1 98.06 187 VAL A C 1
ATOM 1463 O O . VAL A 1 187 ? -0.978 15.273 21.344 1 98.06 187 VAL A O 1
ATOM 1466 N N . LEU A 1 188 ? -0.879 13.125 20.703 1 98 188 LEU A N 1
ATOM 1467 C CA . LEU A 1 188 ? 0.533 13.016 21.047 1 98 188 LEU A CA 1
ATOM 1468 C C . LEU A 1 188 ? 1.373 13.984 20.219 1 98 188 LEU A C 1
ATOM 1470 O O . LEU A 1 188 ? 2.33 14.57 20.734 1 98 188 LEU A O 1
ATOM 1474 N N . ASP A 1 189 ? 1.019 14.148 19.016 1 97.88 189 ASP A N 1
ATOM 1475 C CA . ASP A 1 189 ? 1.741 15.086 18.156 1 97.88 189 ASP A CA 1
ATOM 1476 C C . ASP A 1 189 ? 1.604 16.516 18.672 1 97.88 189 ASP A C 1
ATOM 1478 O O . ASP A 1 189 ? 2.582 17.266 18.703 1 97.88 189 ASP A O 1
ATOM 1482 N N . VAL A 1 190 ? 0.418 16.891 19.047 1 98 190 VAL A N 1
ATOM 1483 C CA . VAL A 1 190 ? 0.174 18.234 19.578 1 98 190 VAL A CA 1
ATOM 1484 C C . VAL A 1 190 ? 0.904 18.406 20.906 1 98 190 VAL A C 1
ATOM 1486 O O . VAL A 1 190 ? 1.554 19.422 21.141 1 98 190 VAL A O 1
ATOM 1489 N N . LEU A 1 191 ? 0.864 17.422 21.734 1 98.06 191 LEU A N 1
ATOM 1490 C CA . LEU A 1 191 ? 1.505 17.5 23.047 1 98.06 191 LEU A CA 1
ATOM 1491 C C . LEU A 1 191 ? 3.02 17.625 22.906 1 98.06 191 LEU A C 1
ATOM 1493 O O . LEU A 1 191 ? 3.68 18.219 23.75 1 98.06 191 LEU A O 1
ATOM 1497 N N . ALA A 1 192 ? 3.525 17.078 21.859 1 97.44 192 ALA A N 1
ATOM 1498 C CA . ALA A 1 192 ? 4.961 17.188 21.609 1 97.44 192 ALA A CA 1
ATOM 1499 C C . ALA A 1 192 ? 5.383 18.641 21.5 1 97.44 192 ALA A C 1
ATOM 1501 O O . ALA A 1 192 ? 6.434 19.047 22.016 1 97.44 192 ALA A O 1
ATOM 1502 N N . TRP A 1 193 ? 4.559 19.469 20.891 1 97.88 193 TRP A N 1
ATOM 1503 C CA . TRP A 1 193 ? 4.848 20.891 20.75 1 97.88 193 TRP A CA 1
ATOM 1504 C C . TRP A 1 193 ? 4.84 21.594 22.109 1 97.88 193 TRP A C 1
ATOM 1506 O O . TRP A 1 193 ? 5.664 22.469 22.359 1 97.88 193 TRP A O 1
ATOM 1516 N N . ILE A 1 194 ? 3.959 21.172 22.953 1 97.12 194 ILE A N 1
ATOM 1517 C CA . ILE A 1 194 ? 3.822 21.75 24.281 1 97.12 194 ILE A CA 1
ATOM 1518 C C . ILE A 1 194 ? 5.02 21.359 25.141 1 97.12 194 ILE A C 1
ATOM 1520 O O . ILE A 1 194 ? 5.703 22.234 25.703 1 97.12 194 ILE A O 1
ATOM 1524 N N . LYS A 1 195 ? 5.328 20.125 25.156 1 96.69 195 LYS A N 1
ATOM 1525 C CA . LYS A 1 195 ? 6.312 19.578 26.094 1 96.69 195 LYS A CA 1
ATOM 1526 C C . LYS A 1 195 ? 7.73 19.969 25.672 1 96.69 195 LYS A C 1
ATOM 1528 O O . LYS A 1 195 ? 8.562 20.297 26.531 1 96.69 195 LYS A O 1
ATOM 1533 N N . LYS A 1 196 ? 7.953 19.984 24.438 1 96.12 196 LYS A N 1
ATOM 1534 C CA . LYS A 1 196 ? 9.312 20.203 23.969 1 96.12 196 LYS A CA 1
ATOM 1535 C C . LYS A 1 196 ? 9.602 21.703 23.781 1 96.12 196 LYS A C 1
ATOM 1537 O O . LYS A 1 196 ? 10.734 22.141 23.984 1 96.12 196 LYS A O 1
ATOM 1542 N N . PHE A 1 197 ? 8.57 22.453 23.391 1 97.69 197 PHE A N 1
ATOM 1543 C CA . PHE A 1 197 ? 8.883 23.812 22.953 1 97.69 197 PHE A CA 1
ATOM 1544 C C . PHE A 1 197 ? 8.102 24.828 23.781 1 97.69 197 PHE A C 1
ATOM 1546 O O . PHE A 1 197 ? 8.398 26.031 23.75 1 97.69 197 PHE A O 1
ATOM 1553 N N . GLY A 1 198 ? 7.07 24.391 24.453 1 97.12 198 GLY A N 1
ATOM 1554 C CA . GLY A 1 198 ? 6.316 25.281 25.312 1 97.12 198 GLY A CA 1
ATOM 1555 C C . GLY A 1 198 ? 5.426 26.25 24.547 1 97.12 198 GLY A C 1
ATOM 1556 O O . GLY A 1 198 ? 5.281 27.406 24.938 1 97.12 198 GLY A O 1
ATOM 1557 N N . ILE A 1 199 ? 4.863 25.797 23.469 1 98.19 199 ILE A N 1
ATOM 1558 C CA . ILE A 1 199 ? 3.979 26.688 22.719 1 98.19 199 ILE A CA 1
ATOM 1559 C C . ILE A 1 199 ? 2.691 26.922 23.5 1 98.19 199 ILE A C 1
ATOM 1561 O O . ILE A 1 199 ? 2.418 26.219 24.484 1 98.19 199 ILE A O 1
ATOM 1565 N N . ASP A 1 200 ? 1.954 27.891 23.047 1 96.31 200 ASP A N 1
ATOM 1566 C CA . ASP A 1 200 ? 0.791 28.328 23.812 1 96.31 200 ASP A CA 1
ATOM 1567 C C . ASP A 1 200 ? -0.507 27.875 23.141 1 96.31 200 ASP A C 1
ATOM 1569 O O . ASP A 1 200 ? -1.582 27.969 23.734 1 96.31 200 ASP A O 1
ATOM 1573 N N . GLY A 1 201 ? -0.421 27.422 21.953 1 96.5 201 GLY A N 1
ATOM 1574 C CA . GLY A 1 201 ? -1.619 27 21.25 1 96.5 201 GLY A CA 1
ATOM 1575 C C . GLY A 1 201 ? -1.326 26.375 19.891 1 96.5 201 GLY A C 1
ATOM 1576 O O . GLY A 1 201 ? -0.173 26.328 19.469 1 96.5 201 GLY A O 1
ATOM 1577 N N . VAL A 1 202 ? -2.434 25.828 19.297 1 96.94 202 VAL A N 1
ATOM 1578 C CA . VAL A 1 202 ? -2.381 25.328 17.922 1 96.94 202 VAL A CA 1
ATOM 1579 C C . VAL A 1 202 ? -3.562 25.875 17.125 1 96.94 202 VAL A C 1
ATOM 1581 O O . VAL A 1 202 ? -4.605 26.203 17.703 1 96.94 202 VAL A O 1
ATOM 1584 N N . LYS A 1 203 ?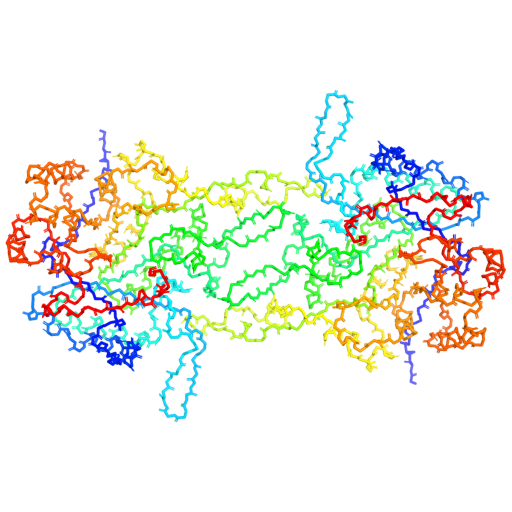 -3.311 26.062 15.914 1 92.56 203 LYS A N 1
ATOM 1585 C CA . LYS A 1 203 ? -4.371 26.344 14.953 1 92.56 203 LYS A CA 1
ATOM 1586 C C . LYS A 1 203 ? -4.598 25.172 14.016 1 92.56 203 LYS A C 1
ATOM 1588 O O . LYS A 1 203 ? -3.736 24.844 13.195 1 92.56 203 LYS A O 1
ATOM 1593 N N . LEU A 1 204 ? -5.734 24.578 14.164 1 91.81 204 LEU A N 1
ATOM 1594 C CA . LEU A 1 204 ? -6.059 23.391 13.375 1 91.81 204 LEU A CA 1
ATOM 1595 C C . LEU A 1 204 ? -6.586 23.781 12 1 91.81 204 LEU A C 1
ATOM 1597 O O . LEU A 1 204 ? -7.566 24.531 11.891 1 91.81 204 LEU A O 1
ATOM 1601 N N . LEU A 1 205 ? -5.934 23.156 11.078 1 82.81 205 LEU A N 1
ATOM 1602 C CA . LEU A 1 205 ? -6.348 23.406 9.703 1 82.81 205 LEU A CA 1
ATOM 1603 C C . LEU A 1 205 ? -7.488 22.484 9.297 1 82.81 205 LEU A C 1
ATOM 1605 O O . LEU A 1 205 ? -7.633 21.391 9.852 1 82.81 205 LEU A O 1
ATOM 1609 N N . ASP A 1 206 ? -8.352 22.891 8.469 1 76.81 206 ASP A N 1
ATOM 1610 C CA . ASP A 1 206 ? -9.453 22.109 7.895 1 76.81 206 ASP A CA 1
ATOM 1611 C C . ASP A 1 206 ? -10.32 21.5 8.992 1 76.81 206 ASP A C 1
ATOM 1613 O O . ASP A 1 206 ? -10.672 20.312 8.914 1 76.81 206 ASP A O 1
ATOM 1617 N N . SER A 1 207 ? -10.586 22.25 9.992 1 82 207 SER A N 1
ATOM 1618 C CA . SER A 1 207 ? -11.289 21.766 11.172 1 82 207 SER A CA 1
ATOM 1619 C C . SER A 1 207 ? -12.773 21.531 10.875 1 82 207 SER A C 1
ATOM 1621 O O . SER A 1 207 ? -13.445 20.781 11.578 1 82 207 SER A O 1
ATOM 1623 N N . ALA A 1 208 ? -13.234 22.141 9.836 1 75.69 208 ALA A N 1
ATOM 1624 C CA . ALA A 1 208 ? -14.648 22.016 9.492 1 75.69 208 ALA A CA 1
ATOM 1625 C C . ALA A 1 208 ? -14.984 20.594 9.062 1 75.69 208 ALA A C 1
ATOM 1627 O O . ALA A 1 208 ? -16.141 20.188 9.102 1 75.69 208 ALA A O 1
ATOM 1628 N N . THR A 1 209 ? -13.969 19.875 8.742 1 77 209 THR A N 1
ATOM 1629 C CA . THR A 1 209 ? -14.227 18.547 8.227 1 77 209 THR A CA 1
ATOM 1630 C C . THR A 1 209 ? -13.555 17.484 9.109 1 77 209 THR A C 1
ATOM 1632 O O . THR A 1 209 ? -13.773 16.297 8.93 1 77 209 THR A O 1
ATOM 1635 N N . ALA A 1 210 ? -12.922 18 10.07 1 80.81 210 ALA A N 1
ATOM 1636 C CA . ALA A 1 210 ? -12.133 17.062 10.859 1 80.81 210 ALA A CA 1
ATOM 1637 C C . ALA A 1 210 ? -12.992 16.391 11.93 1 80.81 210 ALA A C 1
ATOM 1639 O O . ALA A 1 210 ? -13.812 17.047 12.578 1 80.81 210 ALA A O 1
ATOM 1640 N N . PRO A 1 211 ? -12.961 15.133 12.258 1 81.94 211 PRO A N 1
ATOM 1641 C CA . PRO A 1 211 ? -12.102 14.234 11.484 1 81.94 211 PRO A CA 1
ATOM 1642 C C . PRO A 1 211 ? -12.773 13.711 10.219 1 81.94 211 PRO A C 1
ATOM 1644 O O . PRO A 1 211 ? -13.961 13.391 10.234 1 81.94 211 PRO A O 1
ATOM 1647 N N . GLU A 1 212 ? -12.031 13.625 9.25 1 81.12 212 GLU A N 1
ATOM 1648 C CA . GLU A 1 212 ? -12.578 13.109 7.992 1 81.12 212 GLU A CA 1
ATOM 1649 C C . GLU A 1 212 ? -12.648 11.586 8.008 1 81.12 212 GLU A C 1
ATOM 1651 O O . GLU A 1 212 ? -11.68 10.922 8.391 1 81.12 212 GLU A O 1
ATOM 1656 N N . VAL A 1 213 ? -13.812 11.133 7.676 1 83.19 213 VAL A N 1
ATOM 1657 C CA . VAL A 1 213 ? -14.031 9.695 7.605 1 83.19 213 VAL A CA 1
ATOM 1658 C C . VAL A 1 213 ? -14.672 9.328 6.27 1 83.19 213 VAL A C 1
ATOM 1660 O O . VAL A 1 213 ? -15.695 9.898 5.887 1 83.19 213 VAL A O 1
ATOM 1663 N N . LEU A 1 214 ? -14.094 8.445 5.602 1 84.69 214 LEU A N 1
ATOM 1664 C CA . LEU A 1 214 ? -14.617 8.016 4.309 1 84.69 214 LEU A CA 1
ATOM 1665 C C . LEU A 1 214 ? -15.492 6.777 4.461 1 84.69 214 LEU A C 1
ATOM 1667 O O . LEU A 1 214 ? -15.406 6.066 5.465 1 84.69 214 LEU A O 1
ATOM 1671 N N . LEU A 1 215 ? -16.297 6.613 3.479 1 87.75 215 LEU A N 1
ATOM 1672 C CA . LEU A 1 215 ? -17.141 5.422 3.484 1 87.75 215 LEU A CA 1
ATOM 1673 C C . LEU A 1 215 ? -16.297 4.156 3.391 1 87.75 215 LEU A C 1
ATOM 1675 O O . LEU A 1 215 ? -15.383 4.074 2.568 1 87.75 215 LEU A O 1
ATOM 1679 N N . PRO A 1 216 ? -16.594 3.242 4.336 1 90.25 216 PRO A N 1
ATOM 1680 C CA . PRO A 1 216 ? -15.906 1.955 4.199 1 90.25 216 PRO A CA 1
ATOM 1681 C C . PRO A 1 216 ? -16.312 1.199 2.938 1 90.25 216 PRO A C 1
ATOM 1683 O O . PRO A 1 216 ? -17.469 1.271 2.52 1 90.25 216 PRO A O 1
ATOM 1686 N N . ASN A 1 217 ? -15.461 0.579 2.27 1 95.19 217 ASN A N 1
ATOM 1687 C CA . ASN A 1 217 ? -15.766 -0.33 1.169 1 95.19 217 ASN A CA 1
ATOM 1688 C C . ASN A 1 217 ? -16.281 -1.673 1.679 1 95.19 217 ASN A C 1
ATOM 1690 O O . ASN A 1 217 ? -15.508 -2.617 1.848 1 95.19 217 ASN A O 1
ATOM 1694 N N . SER A 1 218 ? -17.547 -1.774 1.862 1 92.5 218 SER A N 1
ATOM 1695 C CA . SER A 1 218 ? -18.156 -2.941 2.486 1 92.5 218 SER A CA 1
ATOM 1696 C C . SER A 1 218 ? -17.922 -4.199 1.66 1 92.5 218 SER A C 1
ATOM 1698 O O . SER A 1 218 ? -17.734 -5.285 2.213 1 92.5 218 SER A O 1
ATOM 1700 N N . ARG A 1 219 ? -17.953 -4.074 0.423 1 90.75 219 ARG A N 1
ATOM 1701 C CA . ARG A 1 219 ? -17.719 -5.223 -0.447 1 90.75 219 ARG A CA 1
ATOM 1702 C C . ARG A 1 219 ? -16.328 -5.781 -0.249 1 90.75 219 ARG A C 1
ATOM 1704 O O . ARG A 1 219 ? -16.141 -6.996 -0.098 1 90.75 219 ARG A O 1
ATOM 1711 N N . ALA A 1 220 ? -15.367 -4.91 -0.245 1 93.31 220 ALA A N 1
ATOM 1712 C CA . ALA A 1 220 ? -13.984 -5.328 -0.057 1 93.31 220 ALA A CA 1
ATOM 1713 C C . ALA A 1 220 ? -13.773 -5.93 1.331 1 93.31 220 ALA A C 1
ATOM 1715 O O . ALA A 1 220 ? -13.133 -6.973 1.473 1 93.31 220 ALA A O 1
ATOM 1716 N N . LEU A 1 221 ? -14.359 -5.332 2.301 1 94.69 221 LEU A N 1
ATOM 1717 C CA . LEU A 1 221 ? -14.117 -5.707 3.689 1 94.69 221 LEU A CA 1
ATOM 1718 C C . LEU A 1 221 ? -14.828 -7.012 4.031 1 94.69 221 LEU A C 1
ATOM 1720 O O . LEU A 1 221 ? -14.438 -7.711 4.969 1 94.69 221 LEU A O 1
ATOM 1724 N N . SER A 1 222 ? -15.828 -7.32 3.287 1 91.62 222 SER A N 1
ATOM 1725 C CA . SER A 1 222 ? -16.594 -8.531 3.568 1 91.62 222 SER A CA 1
ATOM 1726 C C . SER A 1 222 ? -16.078 -9.711 2.754 1 91.62 222 SER A C 1
ATOM 1728 O O . SER A 1 222 ? -16.641 -10.805 2.805 1 91.62 222 SER A O 1
ATOM 1730 N N . ARG A 1 223 ? -15.086 -9.508 2.061 1 91.12 223 ARG A N 1
ATOM 1731 C CA . ARG A 1 223 ? -14.531 -10.562 1.221 1 91.12 223 ARG A CA 1
ATOM 1732 C C . ARG A 1 223 ? -14.039 -11.734 2.068 1 91.12 223 ARG A C 1
ATOM 1734 O O . ARG A 1 223 ? -13.523 -11.531 3.168 1 91.12 223 ARG A O 1
ATOM 1741 N N . ARG A 1 224 ? -14.18 -12.875 1.453 1 90.94 224 ARG A N 1
ATOM 1742 C CA . ARG A 1 224 ? -13.641 -14.086 2.068 1 90.94 224 ARG A CA 1
ATOM 1743 C C . ARG A 1 224 ? -12.531 -14.688 1.215 1 90.94 224 ARG A C 1
ATOM 1745 O O . ARG A 1 224 ? -12.594 -14.633 -0.016 1 90.94 224 ARG A O 1
ATOM 1752 N N . ASP A 1 225 ? -11.555 -15.227 1.857 1 92.06 225 ASP A N 1
ATOM 1753 C CA . ASP A 1 225 ? -10.469 -15.891 1.152 1 92.06 225 ASP A CA 1
ATOM 1754 C C . ASP A 1 225 ? -10.836 -17.328 0.788 1 92.06 225 ASP A C 1
ATOM 1756 O O . ASP A 1 225 ? -11.922 -17.797 1.144 1 92.06 225 ASP A O 1
ATOM 1760 N N . ALA A 1 226 ? -9.977 -17.922 0.076 1 85.69 226 ALA A N 1
ATOM 1761 C CA . ALA A 1 226 ? -10.234 -19.25 -0.462 1 85.69 226 ALA A CA 1
ATOM 1762 C C . ALA A 1 226 ? -10.492 -20.25 0.659 1 85.69 226 ALA A C 1
ATOM 1764 O O . ALA A 1 226 ? -11.133 -21.281 0.442 1 85.69 226 ALA A O 1
ATOM 1765 N N . ASP A 1 227 ? -10.086 -19.984 1.851 1 86.06 227 ASP A N 1
ATOM 1766 C CA . ASP A 1 227 ? -10.289 -20.906 2.973 1 86.06 227 ASP A CA 1
ATOM 1767 C C . ASP A 1 227 ? -11.617 -20.625 3.672 1 86.06 227 ASP A C 1
ATOM 1769 O O . ASP A 1 227 ? -11.93 -21.234 4.691 1 86.06 227 ASP A O 1
ATOM 1773 N N . GLY A 1 228 ? -12.273 -19.688 3.154 1 87.94 228 GLY A N 1
ATOM 1774 C CA . GLY A 1 228 ? -13.586 -19.375 3.701 1 87.94 228 GLY A CA 1
ATOM 1775 C C . GLY A 1 228 ? -13.539 -18.344 4.824 1 87.94 228 GLY A C 1
ATOM 1776 O O . GLY A 1 228 ? -14.578 -17.906 5.32 1 87.94 228 GLY A O 1
ATOM 1777 N N . GLU A 1 229 ? -12.367 -18.047 5.195 1 92.12 229 GLU A N 1
ATOM 1778 C CA . GLU A 1 229 ? -12.219 -17.078 6.281 1 92.12 229 GLU A CA 1
ATOM 1779 C C . GLU A 1 229 ? -12.227 -15.648 5.754 1 92.12 229 GLU A C 1
ATOM 1781 O O . GLU A 1 229 ? -11.953 -15.414 4.574 1 92.12 229 GLU A O 1
ATOM 1786 N N . ALA A 1 230 ? -12.539 -14.75 6.711 1 93.44 230 ALA A N 1
ATOM 1787 C CA . ALA A 1 230 ? -12.555 -13.344 6.336 1 93.44 230 ALA A CA 1
ATOM 1788 C C . ALA A 1 230 ? -11.156 -12.859 5.961 1 93.44 230 ALA A C 1
ATOM 1790 O O . ALA A 1 230 ? -10.172 -13.195 6.629 1 93.44 230 ALA A O 1
ATOM 1791 N N . ALA A 1 231 ? -11.109 -12.102 4.875 1 94.31 231 ALA A N 1
ATOM 1792 C CA . ALA A 1 231 ? -9.828 -11.562 4.41 1 94.31 231 ALA A CA 1
ATOM 1793 C C . ALA A 1 231 ? -9.312 -10.484 5.355 1 94.31 231 ALA A C 1
ATOM 1795 O O . ALA A 1 231 ? -8.102 -10.25 5.438 1 94.31 231 ALA A O 1
ATOM 1796 N N . TYR A 1 232 ? -10.219 -9.836 6.07 1 95.12 232 TYR A N 1
ATOM 1797 C CA . TYR A 1 232 ? -9.883 -8.773 7.012 1 95.12 232 TYR A CA 1
ATOM 1798 C C . TYR A 1 232 ? -10.336 -9.133 8.422 1 95.12 232 TYR A C 1
ATOM 1800 O O . TYR A 1 232 ? -11.336 -9.82 8.602 1 95.12 232 TYR A O 1
ATOM 1808 N N . SER A 1 233 ? -9.609 -8.672 9.414 1 94.5 233 SER A N 1
ATOM 1809 C CA . SER A 1 233 ? -9.969 -8.898 10.812 1 94.5 233 SER A CA 1
ATOM 1810 C C . SER A 1 233 ? -11.234 -8.141 11.188 1 94.5 233 SER A C 1
ATOM 1812 O O . SER A 1 233 ? -11.617 -7.184 10.5 1 94.5 233 SER A O 1
ATOM 1814 N N . PRO A 1 234 ? -11.82 -8.594 12.242 1 92.88 234 PRO A N 1
ATOM 1815 C CA . PRO A 1 234 ? -12.984 -7.844 12.711 1 92.88 234 PRO A CA 1
ATOM 1816 C C . PRO A 1 234 ? -12.672 -6.379 13 1 92.88 234 PRO A C 1
ATOM 1818 O O . PRO A 1 234 ? -13.492 -5.5 12.711 1 92.88 234 PRO A O 1
ATOM 1821 N N . GLU A 1 235 ? -11.562 -6.09 13.516 1 93.44 235 GLU A N 1
ATOM 1822 C CA . GLU A 1 235 ? -11.156 -4.711 13.766 1 93.44 235 GLU A CA 1
ATOM 1823 C C . GLU A 1 235 ? -11.047 -3.922 12.469 1 93.44 235 GLU A C 1
ATOM 1825 O O . GLU A 1 235 ? -11.5 -2.777 12.383 1 93.44 235 GLU A O 1
ATOM 1830 N N . ASP A 1 236 ? -10.445 -4.547 11.469 1 94.44 236 ASP A N 1
ATOM 1831 C CA . ASP A 1 236 ? -10.305 -3.898 10.172 1 94.44 236 ASP A CA 1
ATOM 1832 C C . ASP A 1 236 ? -11.672 -3.559 9.578 1 94.44 236 ASP A C 1
ATOM 1834 O O . ASP A 1 236 ? -11.844 -2.494 8.977 1 94.44 236 ASP A O 1
ATOM 1838 N N . ILE A 1 237 ? -12.555 -4.484 9.789 1 94.06 237 ILE A N 1
ATOM 1839 C CA . ILE A 1 237 ? -13.891 -4.32 9.227 1 94.06 237 ILE A CA 1
ATOM 1840 C C . ILE A 1 237 ? -14.617 -3.18 9.938 1 94.06 237 ILE A C 1
ATOM 1842 O O . ILE A 1 237 ? -15.156 -2.277 9.297 1 94.06 237 ILE A O 1
ATOM 1846 N N . ILE A 1 238 ? -14.492 -3.107 11.211 1 93.38 238 ILE A N 1
ATOM 1847 C CA . ILE A 1 238 ? -15.211 -2.115 12 1 93.38 238 ILE A CA 1
ATOM 1848 C C . ILE A 1 238 ? -14.594 -0.736 11.781 1 93.38 238 ILE A C 1
ATOM 1850 O O . ILE A 1 238 ? -15.305 0.271 11.742 1 93.38 238 ILE A O 1
ATOM 1854 N N . THR A 1 239 ? -13.352 -0.678 11.57 1 93.56 239 THR A N 1
ATOM 1855 C CA . THR A 1 239 ? -12.672 0.606 11.438 1 93.56 239 THR A CA 1
ATOM 1856 C C . THR A 1 239 ? -12.594 1.028 9.969 1 93.56 239 THR A C 1
ATOM 1858 O O . THR A 1 239 ? -12.109 2.117 9.656 1 93.56 239 THR A O 1
ATOM 1861 N N . GLY A 1 240 ? -13.039 0.217 9.148 1 94 240 GLY A N 1
ATOM 1862 C CA . GLY A 1 240 ? -13.047 0.588 7.742 1 94 240 GLY A CA 1
ATOM 1863 C C . GLY A 1 240 ? -11.648 0.77 7.172 1 94 240 GLY A C 1
ATOM 1864 O O . GLY A 1 240 ? -11.352 1.806 6.574 1 94 240 GLY A O 1
ATOM 1865 N N . GLN A 1 241 ? -10.875 -0.282 7.246 1 95.81 241 GLN A N 1
ATOM 1866 C CA . GLN A 1 241 ? -9.492 -0.233 6.793 1 95.81 241 GLN A CA 1
ATOM 1867 C C . GLN A 1 241 ? -9.414 0.029 5.289 1 95.81 241 GLN A C 1
ATOM 1869 O O . GLN A 1 241 ? -8.453 0.629 4.809 1 95.81 241 GLN A O 1
ATOM 1874 N N . VAL A 1 242 ? -10.391 -0.455 4.598 1 96.5 242 VAL A N 1
ATOM 1875 C CA . VAL A 1 242 ? -10.5 -0.211 3.162 1 96.5 242 VAL A CA 1
ATOM 1876 C C . VAL A 1 242 ? -11.672 0.727 2.885 1 96.5 242 VAL A C 1
ATOM 1878 O O . VAL A 1 242 ? -12.797 0.467 3.316 1 96.5 242 VAL A O 1
ATOM 1881 N N . VAL A 1 243 ? -11.383 1.841 2.162 1 93.19 243 VAL A N 1
ATOM 1882 C CA . VAL A 1 243 ? -12.414 2.861 1.995 1 93.19 243 VAL A CA 1
ATOM 1883 C C . VAL A 1 243 ? -12.648 3.119 0.509 1 93.19 243 VAL A C 1
ATOM 1885 O O . VAL A 1 243 ? -11.906 2.627 -0.34 1 93.19 243 VAL A O 1
ATOM 1888 N N . VAL A 1 244 ? -13.773 3.803 0.237 1 90.94 244 VAL A N 1
ATOM 1889 C CA . VAL A 1 244 ? -14.125 4.223 -1.117 1 90.94 244 VAL A CA 1
ATOM 1890 C C . VAL A 1 244 ? -13.641 5.652 -1.354 1 90.94 244 VAL A C 1
ATOM 1892 O O . VAL A 1 244 ? -14.141 6.594 -0.732 1 90.94 244 VAL A O 1
ATOM 1895 N N . PRO A 1 245 ? -12.641 5.801 -2.258 1 86.38 245 PRO A N 1
ATOM 1896 C CA . PRO A 1 245 ? -12.156 7.156 -2.525 1 86.38 245 PRO A CA 1
ATOM 1897 C C . PRO A 1 245 ? -13.258 8.102 -3.006 1 86.38 245 PRO A C 1
ATOM 1899 O O . PRO A 1 245 ? -14.219 7.656 -3.637 1 86.38 245 PRO A O 1
ATOM 1902 N N . GLY A 1 246 ? -13.102 9.328 -2.764 1 78.12 246 GLY A N 1
ATOM 1903 C CA . GLY A 1 246 ? -14.016 10.344 -3.248 1 78.12 246 GLY A CA 1
ATOM 1904 C C . GLY A 1 246 ? -15.281 10.461 -2.412 1 78.12 246 GLY A C 1
ATOM 1905 O O . GLY A 1 246 ? -16.266 11.07 -2.84 1 78.12 246 GLY A O 1
ATOM 1906 N N . THR A 1 247 ? -15.328 9.789 -1.336 1 79 247 THR A N 1
ATOM 1907 C CA . THR A 1 247 ? -16.516 9.836 -0.497 1 79 247 THR A CA 1
ATOM 1908 C C . THR A 1 247 ? -16.312 10.773 0.688 1 79 247 THR A C 1
ATOM 1910 O O . THR A 1 247 ? -16.875 10.57 1.761 1 79 247 THR A O 1
ATOM 1913 N N . GLN A 1 248 ? -15.461 11.734 0.263 1 63.91 248 GLN A N 1
ATOM 1914 C CA . GLN A 1 248 ? -15.203 12.727 1.3 1 63.91 248 GLN A CA 1
ATOM 1915 C C . GLN A 1 248 ? -16.484 13.438 1.711 1 63.91 248 GLN A C 1
ATOM 1917 O O . GLN A 1 248 ? -17.375 13.648 0.884 1 63.91 248 GLN A O 1
ATOM 1922 N N . ASN A 1 249 ? -16.719 13.734 2.799 1 55.78 249 ASN A N 1
ATOM 1923 C CA . ASN A 1 249 ? -17.797 14.586 3.283 1 55.78 249 ASN A CA 1
ATOM 1924 C C . ASN A 1 249 ? -19.109 13.812 3.412 1 55.78 249 ASN A C 1
ATOM 1926 O O . ASN A 1 249 ? -20.156 14.391 3.707 1 55.78 249 ASN A O 1
ATOM 1930 N N . LYS A 1 250 ? -19.062 12.578 2.871 1 53.59 250 LYS A N 1
ATOM 1931 C CA . LYS A 1 250 ? -20.297 11.82 3.014 1 53.59 250 LYS A CA 1
ATOM 1932 C C . LYS A 1 250 ? -20.422 11.219 4.414 1 53.59 250 LYS A C 1
ATOM 1934 O O . LYS A 1 250 ? -21.5 10.773 4.812 1 53.59 250 LYS A O 1
ATOM 1939 N N . THR A 1 251 ? -19.188 11.219 4.949 1 52.69 251 THR A N 1
ATOM 1940 C CA . THR A 1 251 ? -19.156 10.484 6.207 1 52.69 251 THR A CA 1
ATOM 1941 C C . THR A 1 251 ? -18.344 11.242 7.254 1 52.69 251 THR A C 1
ATOM 1943 O O . THR A 1 251 ? -17.594 12.164 6.922 1 52.69 251 THR A O 1
ATOM 1946 N N . GLY A 1 252 ? -18.781 11.344 8.398 1 54.47 252 GLY A N 1
ATOM 1947 C CA . GLY A 1 252 ? -18.109 11.922 9.555 1 54.47 252 GLY A CA 1
ATOM 1948 C C . GLY A 1 252 ? -19.062 12.711 10.445 1 54.47 252 GLY A C 1
ATOM 1949 O O . GLY A 1 252 ? -20.281 12.719 10.227 1 54.47 252 GLY A O 1
ATOM 1950 N N . TYR A 1 253 ? -18.438 13.172 11.367 1 58.25 253 TYR A N 1
ATOM 1951 C CA . TYR A 1 253 ? -19.234 13.844 12.398 1 58.25 253 TYR A CA 1
ATOM 1952 C C . TYR A 1 253 ? -20.047 14.984 11.805 1 58.25 253 TYR A C 1
ATOM 1954 O O . TYR A 1 253 ? -21.219 15.164 12.148 1 58.25 253 TYR A O 1
ATOM 1962 N N . TRP A 1 254 ? -19.531 15.477 10.672 1 58.66 254 TRP A N 1
ATOM 1963 C CA . TRP A 1 254 ? -20.125 16.719 10.18 1 58.66 254 TRP A CA 1
ATOM 1964 C C . TRP A 1 254 ? -21.234 16.438 9.188 1 58.66 254 TRP A C 1
ATOM 1966 O O . TRP A 1 254 ? -22.062 17.312 8.898 1 58.66 254 TRP A O 1
ATOM 1976 N N . SER A 1 255 ? -21.109 15.242 8.57 1 54.38 255 SER A N 1
ATOM 1977 C CA . SER A 1 255 ? -22.172 14.93 7.621 1 54.38 255 SER A CA 1
ATOM 1978 C C . SER A 1 255 ? -23.5 14.727 8.336 1 54.38 255 SER A C 1
ATOM 1980 O O . SER A 1 255 ? -24.562 14.727 7.699 1 54.38 255 SER A O 1
ATOM 1982 N N . LEU A 1 256 ? -23.266 14.555 9.547 1 49.22 256 LEU A N 1
ATOM 1983 C CA . LEU A 1 256 ? -24.516 14.359 10.289 1 49.22 256 LEU A CA 1
ATOM 1984 C C . LEU A 1 256 ? -25.109 15.695 10.703 1 49.22 256 LEU A C 1
ATOM 1986 O O . LEU A 1 256 ? -24.734 16.266 11.727 1 49.22 256 LEU A O 1
ATOM 1990 N N . ALA A 1 257 ? -25.625 16.453 9.68 1 50.19 257 ALA A N 1
ATOM 1991 C CA . ALA A 1 257 ? -26.234 17.766 9.773 1 50.19 257 ALA A CA 1
ATOM 1992 C C . ALA A 1 257 ? -26.828 18 11.164 1 50.19 257 ALA A C 1
ATOM 1994 O O . ALA A 1 257 ? -26.656 19.062 11.75 1 50.19 257 ALA A O 1
ATOM 1995 N N . LYS A 1 258 ? -27.625 17.062 11.586 1 51.84 258 LYS A N 1
ATOM 1996 C CA . LYS A 1 258 ? -28.422 17.297 12.789 1 51.84 258 LYS A CA 1
ATOM 1997 C C . LYS A 1 258 ? -27.547 17.297 14.039 1 51.84 258 LYS A C 1
ATOM 1999 O O . LYS A 1 258 ? -27.812 18.047 14.984 1 51.84 258 LYS A O 1
ATOM 2004 N N . SER A 1 259 ? -26.594 16.547 13.938 1 51.78 259 SER A N 1
ATOM 2005 C CA . SER A 1 259 ? -25.797 16.406 15.148 1 51.78 259 SER A CA 1
ATOM 2006 C C . SER A 1 259 ? -24.828 17.578 15.312 1 51.78 259 SER A C 1
ATOM 2008 O O . SER A 1 259 ? -24.578 18.031 16.422 1 51.78 259 SER A O 1
ATOM 2010 N N . ALA A 1 260 ? -24.469 18.094 14.125 1 55.34 260 ALA A N 1
ATOM 2011 C CA . ALA A 1 260 ? -23.484 19.156 14.172 1 55.34 260 ALA A CA 1
ATOM 2012 C C . ALA A 1 260 ? -24.047 20.406 14.836 1 55.34 260 ALA A C 1
ATOM 2014 O O . ALA A 1 260 ? -23.312 21.234 15.359 1 55.34 260 ALA A O 1
ATOM 2015 N N . ARG A 1 261 ? -25.391 20.422 14.875 1 58.19 261 ARG A N 1
ATOM 2016 C CA . ARG A 1 261 ? -26 21.625 15.406 1 58.19 261 ARG A CA 1
ATOM 2017 C C . ARG A 1 261 ? -26 21.625 16.938 1 58.19 261 ARG A C 1
ATOM 2019 O O . ARG A 1 261 ? -25.953 22.672 17.562 1 58.19 261 ARG A O 1
ATOM 2026 N N . PHE A 1 262 ? -25.875 20.375 17.422 1 62.81 262 PHE A N 1
ATOM 2027 C CA . PHE A 1 262 ? -26.172 20.422 18.844 1 62.81 262 PHE A CA 1
ATOM 2028 C C . PHE A 1 262 ? -25.078 19.719 19.656 1 62.81 262 PHE A C 1
ATOM 2030 O O . PHE A 1 262 ? -24.906 20 20.844 1 62.81 262 PHE A O 1
ATOM 2037 N N . TYR A 1 263 ? -24.297 18.984 18.969 1 72.81 263 TYR A N 1
ATOM 2038 C CA . TYR A 1 263 ? -23.391 18.188 19.781 1 72.81 263 TYR A CA 1
ATOM 2039 C C . TYR A 1 263 ? -21.938 18.516 19.453 1 72.81 263 TYR A C 1
ATOM 2041 O O . TYR A 1 263 ? -21.609 18.75 18.281 1 72.81 263 TYR A O 1
ATOM 2049 N N . PRO A 1 264 ? -21.156 18.578 20.5 1 80.44 264 PRO A N 1
ATOM 2050 C CA . PRO A 1 264 ? -19.719 18.781 20.25 1 80.44 264 PRO A CA 1
ATOM 2051 C C . PRO A 1 264 ? -19.094 17.625 19.484 1 80.44 264 PRO A C 1
ATOM 2053 O O . PRO A 1 264 ? -19.594 16.5 19.531 1 80.44 264 PRO A O 1
ATOM 2056 N N . ASN A 1 265 ? -18.125 17.922 18.75 1 82.12 265 ASN A N 1
ATOM 2057 C CA . ASN A 1 265 ? -17.328 16.938 18.031 1 82.12 265 ASN A CA 1
ATOM 2058 C C . ASN A 1 265 ? -16.422 16.156 18.984 1 82.12 265 ASN A C 1
ATOM 2060 O O . ASN A 1 265 ? -15.539 16.719 19.625 1 82.12 265 ASN A O 1
ATOM 2064 N N . PRO A 1 266 ? -16.625 14.875 19.141 1 83.56 266 PRO A N 1
ATOM 2065 C CA . PRO A 1 266 ? -15.883 14.102 20.141 1 83.56 266 PRO A CA 1
ATOM 2066 C C . PRO A 1 266 ? -14.383 14.094 19.875 1 83.56 266 PRO A C 1
ATOM 2068 O O . PRO A 1 266 ? -13.586 14.008 20.812 1 83.56 266 PRO A O 1
ATOM 2071 N N . PHE A 1 267 ? -14 14.148 18.703 1 90 267 PHE A N 1
ATOM 2072 C CA . PHE A 1 267 ? -12.578 14.18 18.359 1 90 267 PHE A CA 1
ATOM 2073 C C . PHE A 1 267 ? -11.906 15.414 18.953 1 90 267 PHE A C 1
ATOM 2075 O O . PHE A 1 267 ? -10.852 15.312 19.578 1 90 267 PHE A O 1
ATOM 2082 N N . PHE A 1 268 ? -12.539 16.531 18.797 1 90.81 268 PHE A N 1
ATOM 2083 C CA . PHE A 1 268 ? -11.984 17.781 19.312 1 90.81 268 PHE A CA 1
ATOM 2084 C C . PHE A 1 268 ? -12.094 17.828 20.828 1 90.81 268 PHE A C 1
ATOM 2086 O O . PHE A 1 268 ? -11.219 18.391 21.5 1 90.81 268 PHE A O 1
ATOM 2093 N N . VAL A 1 269 ? -13.172 17.281 21.328 1 87.75 269 VAL A N 1
ATOM 2094 C CA . VAL A 1 269 ? -13.32 17.219 22.781 1 87.75 269 VAL A CA 1
ATOM 2095 C C . VAL A 1 269 ? -12.172 16.406 23.391 1 87.75 269 VAL A C 1
ATOM 2097 O O . VAL A 1 269 ? -11.578 16.812 24.391 1 87.75 269 VAL A O 1
ATOM 2100 N N . LYS A 1 270 ? -11.883 15.359 22.766 1 91.06 270 LYS A N 1
ATOM 2101 C CA . LYS A 1 270 ? -10.773 14.539 23.25 1 91.06 270 LYS A CA 1
ATOM 2102 C C . LYS A 1 270 ? -9.453 15.305 23.188 1 91.06 270 LYS A C 1
ATOM 2104 O O . LYS A 1 270 ? -8.656 15.258 24.125 1 91.06 270 LYS A O 1
ATOM 2109 N N . LEU A 1 271 ? -9.25 15.945 22.094 1 95.56 271 LEU A N 1
ATOM 2110 C CA . LEU A 1 271 ? -8.039 16.75 21.938 1 95.56 271 LEU A CA 1
ATOM 2111 C C . LEU A 1 271 ? -7.93 17.781 23.047 1 95.56 271 LEU A C 1
ATOM 2113 O O . LEU A 1 271 ? -6.922 17.844 23.766 1 95.56 271 LEU A O 1
ATOM 2117 N N . CYS A 1 272 ? -8.953 18.562 23.281 1 93 272 CYS A N 1
ATOM 2118 C CA . CYS A 1 272 ? -8.945 19.641 24.25 1 93 272 CYS A CA 1
ATOM 2119 C C . CYS A 1 272 ? -8.75 19.125 25.656 1 93 272 CYS A C 1
ATOM 2121 O O . CYS A 1 272 ? -7.93 19.641 26.406 1 93 272 CYS A O 1
ATOM 2123 N N . ARG A 1 273 ? -9.438 18.062 25.953 1 89.94 273 ARG A N 1
ATOM 2124 C CA . ARG A 1 273 ? -9.305 17.484 27.281 1 89.94 273 ARG A CA 1
ATOM 2125 C C . ARG A 1 273 ? -7.875 17.016 27.531 1 89.94 273 ARG A C 1
ATOM 2127 O O . ARG A 1 273 ? -7.328 17.234 28.609 1 89.94 273 ARG A O 1
ATOM 2134 N N . SER A 1 274 ? -7.328 16.422 26.594 1 93.94 274 SER A N 1
ATOM 2135 C CA . SER A 1 274 ? -5.984 15.883 26.734 1 93.94 274 SER A CA 1
ATOM 2136 C C . SER A 1 274 ? -4.945 16.984 26.875 1 93.94 274 SER A C 1
ATOM 2138 O O . SER A 1 274 ? -4.062 16.922 27.734 1 93.94 274 SER A O 1
ATOM 2140 N N . VAL A 1 275 ? -5.062 18 26.047 1 95.62 275 VAL A N 1
ATOM 2141 C CA . VAL A 1 275 ? -4.074 19.062 26.047 1 95.62 275 VAL A CA 1
ATOM 2142 C C . VAL A 1 275 ? -4.242 19.922 27.312 1 95.62 275 VAL A C 1
ATOM 2144 O O . VAL A 1 275 ? -3.258 20.359 27.906 1 95.62 275 VAL A O 1
ATOM 2147 N N . TRP A 1 276 ? -5.473 20.141 27.828 1 93.31 276 TRP A N 1
ATOM 2148 C CA . TRP A 1 276 ? -5.742 20.984 28.984 1 93.31 276 TRP A CA 1
ATOM 2149 C C . TRP A 1 276 ? -5.34 20.281 30.266 1 93.31 276 TRP A C 1
ATOM 2151 O O . TRP A 1 276 ? -5.113 20.922 31.297 1 93.31 276 TRP A O 1
ATOM 2161 N N . ALA A 1 277 ? -5.312 18.953 30.203 1 91.75 277 ALA A N 1
ATOM 2162 C CA . ALA A 1 277 ? -4.789 18.219 31.344 1 91.75 277 ALA A CA 1
ATOM 2163 C C . ALA A 1 277 ? -3.309 18.531 31.578 1 91.75 277 ALA A C 1
ATOM 2165 O O . ALA A 1 277 ? -2.836 18.547 32.719 1 91.75 277 ALA A O 1
ATOM 2166 N N . GLU A 1 278 ? -2.605 18.828 30.516 1 92.69 278 GLU A N 1
ATOM 2167 C CA . GLU A 1 278 ? -1.178 19.125 30.594 1 92.69 278 GLU A CA 1
ATOM 2168 C C . GLU A 1 278 ? -0.934 20.641 30.703 1 92.69 278 GLU A C 1
ATOM 2170 O O . GLU A 1 278 ? -0.026 21.062 31.422 1 92.69 278 GLU A O 1
ATOM 2175 N N . CYS A 1 279 ? -1.71 21.328 29.953 1 93.62 279 CYS A N 1
ATOM 2176 C CA . CYS A 1 279 ? -1.585 22.781 29.891 1 93.62 279 CYS A CA 1
ATOM 2177 C C . CYS A 1 279 ? -2.955 23.453 29.859 1 93.62 279 CYS A C 1
ATOM 2179 O O . CYS A 1 279 ? -3.48 23.75 28.781 1 93.62 279 CYS A O 1
ATOM 2181 N N . PRO A 1 280 ? -3.504 23.828 30.953 1 90.25 280 PRO A N 1
ATOM 2182 C CA . PRO A 1 280 ? -4.883 24.297 31.062 1 90.25 280 PRO A CA 1
ATOM 2183 C C . PRO A 1 280 ? -5.125 25.578 30.266 1 90.25 280 PRO A C 1
ATOM 2185 O O . PRO A 1 280 ? -6.25 25.844 29.844 1 90.25 280 PRO A O 1
ATOM 2188 N N . ASP A 1 281 ? -4.117 26.391 30.062 1 90.69 281 ASP A N 1
ATOM 2189 C CA . ASP A 1 281 ? -4.293 27.672 29.375 1 90.69 281 ASP A CA 1
ATOM 2190 C C . ASP A 1 281 ? -3.99 27.547 27.891 1 90.69 281 ASP A C 1
ATOM 2192 O O . ASP A 1 281 ? -3.869 28.562 27.203 1 90.69 281 ASP A O 1
ATOM 2196 N N . PHE A 1 282 ? -3.871 26.328 27.484 1 94.5 282 PHE A N 1
ATOM 2197 C CA . PHE A 1 282 ? -3.525 26.094 26.078 1 94.5 282 PHE A CA 1
ATOM 2198 C C . PHE A 1 282 ? -4.672 26.5 25.172 1 94.5 282 PHE A C 1
ATOM 2200 O O . PHE A 1 282 ? -5.836 26.203 25.438 1 94.5 282 PHE A O 1
ATOM 2207 N N . LEU A 1 283 ? -4.363 27.219 24.078 1 93.12 283 LEU A N 1
ATOM 2208 C CA . LEU A 1 283 ? -5.367 27.688 23.141 1 93.12 283 LEU A CA 1
ATOM 2209 C C . LEU A 1 283 ? -5.445 26.781 21.922 1 93.12 283 LEU A C 1
ATOM 2211 O O . LEU A 1 283 ? -4.422 26.438 21.328 1 93.12 283 LEU A O 1
ATOM 2215 N N . VAL A 1 284 ? -6.668 26.406 21.562 1 93.94 284 VAL A N 1
ATOM 2216 C CA . VAL A 1 284 ? -6.879 25.625 20.359 1 93.94 284 VAL A CA 1
ATOM 2217 C C . VAL A 1 284 ? -7.75 26.391 19.375 1 93.94 284 VAL A C 1
ATOM 2219 O O . VAL A 1 284 ? -8.961 26.531 19.578 1 93.94 284 VAL A O 1
ATOM 2222 N N . PHE A 1 285 ? -7.109 26.875 18.375 1 91.06 285 PHE A N 1
ATOM 2223 C CA . PHE A 1 285 ? -7.812 27.578 17.312 1 91.06 285 PHE A CA 1
ATOM 2224 C C . PHE A 1 285 ? -8.203 26.609 16.188 1 91.06 285 PHE A C 1
ATOM 2226 O O . PHE A 1 285 ? -7.555 25.594 15.992 1 91.06 285 PHE A O 1
ATOM 2233 N N . ALA A 1 286 ? -9.281 26.938 15.547 1 88.44 286 ALA A N 1
ATOM 2234 C CA . ALA A 1 286 ? -9.758 26.062 14.484 1 88.44 286 ALA A CA 1
ATOM 2235 C C . ALA A 1 286 ? -10.242 26.859 13.281 1 88.44 286 ALA A C 1
ATOM 2237 O O . ALA A 1 286 ? -11.102 27.734 13.414 1 88.44 286 ALA A O 1
ATOM 2238 N N . GLU A 1 287 ? -9.742 26.5 12.188 1 80.12 287 GLU A N 1
ATOM 2239 C CA . GLU A 1 287 ? -10.203 27.141 10.953 1 80.12 287 GLU A CA 1
ATOM 2240 C C . GLU A 1 287 ? -11.57 26.625 10.539 1 80.12 287 GLU A C 1
ATOM 2242 O O . GLU A 1 287 ? -11.734 25.422 10.273 1 80.12 287 GLU A O 1
ATOM 2247 N N . ALA A 1 288 ? -12.562 27.5 10.492 1 74.69 288 ALA A N 1
ATOM 2248 C CA . ALA A 1 288 ? -13.938 27.109 10.18 1 74.69 288 ALA A CA 1
ATOM 2249 C C . ALA A 1 288 ? -14.242 27.312 8.703 1 74.69 288 ALA A C 1
ATOM 2251 O O . ALA A 1 288 ? -15.406 27.281 8.289 1 74.69 288 ALA A O 1
ATOM 2252 N N . ALA A 1 289 ? -13.203 27.453 7.762 1 63.38 289 ALA A N 1
ATOM 2253 C CA . ALA A 1 289 ? -13.461 27.828 6.375 1 63.38 289 ALA A CA 1
ATOM 2254 C C . ALA A 1 289 ? -14.219 26.734 5.637 1 63.38 289 ALA A C 1
ATOM 2256 O O . ALA A 1 289 ? -14.031 25.547 5.91 1 63.38 289 ALA A O 1
ATOM 2257 N N . ASN A 1 290 ? -15.469 27.141 5.016 1 51.12 290 ASN A N 1
ATOM 2258 C CA . ASN A 1 290 ? -16.203 26.297 4.09 1 51.12 290 ASN A CA 1
ATOM 2259 C C . ASN A 1 290 ? -15.336 25.828 2.926 1 51.12 290 ASN A C 1
ATOM 2261 O O . ASN A 1 290 ? -14.602 26.625 2.336 1 51.12 290 ASN A O 1
ATOM 2265 N N . PRO A 1 291 ? -14.953 24.641 2.793 1 45.78 291 PRO A N 1
ATOM 2266 C CA . PRO A 1 291 ? -14.25 24.266 1.566 1 45.78 291 PRO A CA 1
ATOM 2267 C C . PRO A 1 291 ? -14.914 24.812 0.307 1 45.78 291 PRO A C 1
ATOM 2269 O O . PRO A 1 291 ? -15.945 24.297 -0.128 1 45.78 291 PRO A O 1
ATOM 2272 N N . PHE A 1 292 ? -15.273 26.016 0.191 1 42.59 292 PHE A N 1
ATOM 2273 C CA . PHE A 1 292 ? -15.938 26.375 -1.055 1 42.59 292 PHE A CA 1
ATOM 2274 C C . PHE A 1 292 ? -15.211 25.766 -2.252 1 42.59 292 PHE A C 1
ATOM 2276 O O . PHE A 1 292 ? -15.586 26.016 -3.4 1 42.59 292 PHE A O 1
ATOM 2283 N N . GLY A 1 293 ? -14.117 25.172 -2.172 1 39.78 293 GLY A N 1
ATOM 2284 C CA . GLY A 1 293 ? -13.578 24.906 -3.496 1 39.78 293 GLY A CA 1
ATOM 2285 C C . GLY A 1 293 ? -14.32 23.812 -4.23 1 39.78 293 GLY A C 1
ATOM 2286 O O . GLY A 1 293 ? -15.07 23.047 -3.617 1 39.78 293 GLY A O 1
ATOM 2287 N N . GLU A 1 294 ? -14.398 23.859 -5.582 1 39.16 294 GLU A N 1
ATOM 2288 C CA . GLU A 1 294 ? -15.016 23.047 -6.629 1 39.16 294 GLU A CA 1
ATOM 2289 C C . GLU A 1 294 ? -15.039 21.578 -6.242 1 39.16 294 GLU A C 1
ATOM 2291 O O . GLU A 1 294 ? -15.906 20.812 -6.695 1 39.16 294 GLU A O 1
ATOM 2296 N N . GLY A 1 295 ? -14.023 21.094 -5.707 1 36.78 295 GLY A N 1
ATOM 2297 C CA . GLY A 1 295 ? -13.914 19.641 -5.684 1 36.78 295 GLY A CA 1
ATOM 2298 C C . GLY A 1 295 ? -14.641 19.016 -4.508 1 36.78 295 GLY A C 1
ATOM 2299 O O . GLY A 1 295 ? -14.508 17.812 -4.27 1 36.78 295 GLY A O 1
ATOM 2300 N N . SER A 1 296 ? -14.875 19.812 -3.518 1 38.03 296 SER A N 1
ATOM 2301 C CA . SER A 1 296 ? -15.586 19.172 -2.416 1 38.03 296 SER A CA 1
ATOM 2302 C C . SER A 1 296 ? -17 18.766 -2.822 1 38.03 296 SER A C 1
ATOM 2304 O O . SER A 1 296 ? -17.734 19.578 -3.398 1 38.03 296 SER A O 1
ATOM 2306 N N . GLY A 1 297 ? -17.234 17.672 -3.178 1 38.06 297 GLY A N 1
ATOM 2307 C CA . GLY A 1 297 ? -18.594 17.172 -3.363 1 38.06 297 GLY A CA 1
ATOM 2308 C C . GLY A 1 297 ? -19.609 17.875 -2.475 1 38.06 297 GLY A C 1
ATOM 2309 O O . GLY A 1 297 ? -19.281 18.844 -1.797 1 38.06 297 GLY A O 1
ATOM 2310 N N . ASN A 1 298 ? -20.969 17.297 -2.568 1 38.12 298 ASN A N 1
ATOM 2311 C CA . ASN A 1 298 ? -22.188 17.703 -1.9 1 38.12 298 ASN A CA 1
ATOM 2312 C C . ASN A 1 298 ? -22 17.812 -0.39 1 38.12 298 ASN A C 1
ATOM 2314 O O . ASN A 1 298 ? -22.359 16.906 0.355 1 38.12 298 ASN A O 1
ATOM 2318 N N . LEU A 1 299 ? -20.984 18.094 0.097 1 42.38 299 LEU A N 1
ATOM 2319 C CA . LEU A 1 299 ? -21.062 18.266 1.544 1 42.38 299 LEU A CA 1
ATOM 2320 C C . LEU A 1 299 ? -22.297 19.078 1.932 1 42.38 299 LEU A C 1
ATOM 2322 O O . LEU A 1 299 ? -22.594 20.109 1.323 1 42.38 299 LEU A O 1
ATOM 2326 N N . PRO A 1 300 ? -23.234 18.516 2.463 1 44.53 300 PRO A N 1
ATOM 2327 C CA . PRO A 1 300 ? -24.203 19.469 3.029 1 44.53 300 PRO A CA 1
ATOM 2328 C C . PRO A 1 300 ? -23.516 20.609 3.779 1 44.53 300 PRO A C 1
ATOM 2330 O O . PRO A 1 300 ? -22.703 20.375 4.672 1 44.53 300 PRO A O 1
ATOM 2333 N N . ASN A 1 301 ? -23.078 21.672 3.098 1 48.84 301 ASN A N 1
ATOM 2334 C CA . ASN A 1 301 ? -22.453 22.938 3.48 1 48.84 301 ASN A CA 1
ATOM 2335 C C . ASN A 1 301 ? -23 23.453 4.812 1 48.84 301 ASN A C 1
ATOM 2337 O O . ASN A 1 301 ? -24.141 23.875 4.891 1 48.84 301 ASN A O 1
ATOM 2341 N N . LEU A 1 302 ? -22.609 22.812 5.93 1 56.09 302 LEU A N 1
ATOM 2342 C CA . LEU A 1 302 ? -22.984 23.672 7.055 1 56.09 302 LEU A CA 1
ATOM 2343 C C . LEU A 1 302 ? -22.562 25.109 6.816 1 56.09 302 LEU A C 1
ATOM 2345 O O . LEU A 1 302 ? -21.469 25.375 6.328 1 56.09 302 LEU A O 1
ATOM 2349 N N . PRO A 1 303 ? -23.547 25.859 6.965 1 62.31 303 PRO A N 1
ATOM 2350 C CA . PRO A 1 303 ? -23.156 27.266 6.902 1 62.31 303 PRO A CA 1
ATOM 2351 C C . PRO A 1 303 ? -21.984 27.594 7.82 1 62.31 303 PRO A C 1
ATOM 2353 O O . PRO A 1 303 ? -21.828 26.969 8.875 1 62.31 303 PRO A O 1
ATOM 2356 N N . PRO A 1 304 ? -21.109 28.281 7.371 1 63.72 304 PRO A N 1
ATOM 2357 C CA . PRO A 1 304 ? -19.938 28.656 8.164 1 63.72 304 PRO A CA 1
ATOM 2358 C C . PRO A 1 304 ? -20.297 29.016 9.609 1 6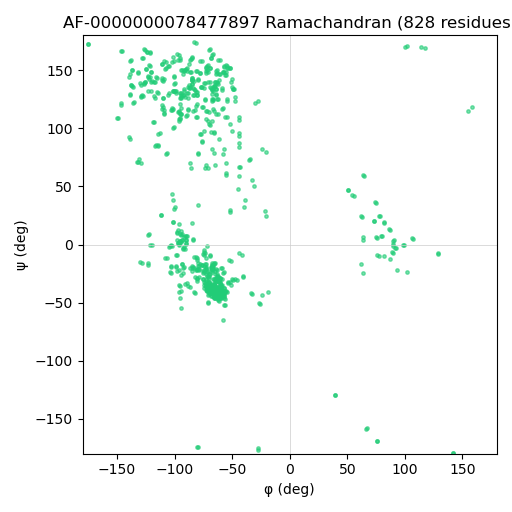3.72 304 PRO A C 1
ATOM 2360 O O . PRO A 1 304 ? -19.5 28.75 10.523 1 63.72 304 PRO A O 1
ATOM 2363 N N . ASP A 1 305 ? -21.531 29.484 9.781 1 64.38 305 ASP A N 1
ATOM 2364 C CA . ASP A 1 305 ? -21.953 29.875 11.125 1 64.38 305 ASP A CA 1
ATOM 2365 C C . ASP A 1 305 ? -22.172 28.641 12 1 64.38 305 ASP A C 1
ATOM 2367 O O . ASP A 1 305 ? -21.766 28.609 13.164 1 64.38 305 ASP A O 1
ATOM 2371 N N . ALA A 1 306 ? -22.656 27.688 11.352 1 72.38 306 ALA A N 1
ATOM 2372 C CA . ALA A 1 306 ? -22.922 26.484 12.117 1 72.38 306 ALA A CA 1
ATOM 2373 C C . ALA A 1 306 ? -21.609 25.766 12.477 1 72.38 306 ALA A C 1
ATOM 2375 O O . ALA A 1 306 ? -21.484 25.219 13.57 1 72.38 306 ALA A O 1
ATOM 2376 N N . THR A 1 307 ? -20.672 25.938 11.633 1 78.88 307 THR A N 1
ATOM 2377 C CA . THR A 1 307 ? -19.391 25.297 11.883 1 78.88 307 THR A CA 1
ATOM 2378 C C . THR A 1 307 ? -18.656 25.984 13.023 1 78.88 307 THR A C 1
ATOM 2380 O O . THR A 1 307 ? -18.078 25.312 13.891 1 78.88 307 THR A O 1
ATOM 2383 N N . ALA A 1 308 ? -18.766 27.266 13.031 1 79.75 308 ALA A N 1
ATOM 2384 C CA . ALA A 1 308 ? -18.109 28.031 14.094 1 79.75 308 ALA A CA 1
ATOM 2385 C C . ALA A 1 308 ? -18.703 27.688 15.461 1 79.75 308 ALA A C 1
ATOM 2387 O O . ALA A 1 308 ? -17.984 27.531 16.438 1 79.75 308 ALA A O 1
ATOM 2388 N N . GLY A 1 309 ? -19.984 27.562 15.445 1 79 309 GLY A N 1
ATOM 2389 C CA . GLY A 1 309 ? -20.641 27.203 16.688 1 79 309 GLY A CA 1
ATOM 2390 C C . GLY A 1 309 ? -20.25 25.828 17.188 1 79 309 GLY A C 1
ATOM 2391 O O . GLY A 1 309 ? -20.031 25.641 18.391 1 79 309 GLY A O 1
ATOM 2392 N N . LEU A 1 310 ? -20.141 24.953 16.297 1 80.62 310 LEU A N 1
ATOM 2393 C CA . LEU A 1 310 ? -19.766 23.594 16.641 1 80.62 310 LEU A CA 1
ATOM 2394 C C . LEU A 1 310 ? -18.344 23.531 17.188 1 80.62 310 LEU A C 1
ATOM 2396 O O . LEU A 1 310 ? -18.078 22.875 18.188 1 80.62 310 LEU A O 1
ATOM 2400 N N . LEU A 1 311 ? -17.531 24.172 16.562 1 85.75 311 LEU A N 1
ATOM 2401 C CA . LEU A 1 311 ? -16.141 24.188 17 1 85.75 311 LEU A CA 1
ATOM 2402 C C . LEU A 1 311 ? -16 24.812 18.375 1 85.75 311 LEU A C 1
ATOM 2404 O O . LEU A 1 311 ? -15.273 24.297 19.234 1 85.75 311 LEU A O 1
ATOM 2408 N N . SER A 1 312 ? -16.75 25.828 18.516 1 83.5 312 SER A N 1
ATOM 2409 C CA . SER A 1 312 ? -16.734 26.516 19.812 1 83.5 312 SER A CA 1
ATOM 2410 C C . SER A 1 312 ? -17.266 25.609 20.922 1 83.5 312 SER A C 1
ATOM 2412 O O . SER A 1 312 ? -16.672 25.531 22 1 83.5 312 SER A O 1
ATOM 2414 N N . ARG A 1 313 ? -18.297 24.906 20.609 1 81.94 313 ARG A N 1
ATOM 2415 C CA . ARG A 1 313 ? -18.891 24 21.594 1 81.94 313 ARG A CA 1
ATOM 2416 C C . ARG A 1 313 ? -17.953 22.844 21.906 1 81.94 313 ARG A C 1
ATOM 2418 O O . ARG A 1 313 ? -18.094 22.188 22.938 1 81.94 313 ARG A O 1
ATOM 2425 N N . SER A 1 314 ? -17.016 22.625 21.016 1 84.38 314 SER A N 1
ATOM 2426 C CA . SER A 1 314 ? -16.078 21.516 21.203 1 84.38 314 SER A CA 1
ATOM 2427 C C . SER A 1 314 ? -14.828 21.969 21.938 1 84.38 314 SER A C 1
ATOM 2429 O O . SER A 1 314 ? -13.914 21.172 22.172 1 84.38 314 SER A O 1
ATOM 2431 N N . GLY A 1 315 ? -14.742 23.219 22.25 1 84.25 315 GLY A N 1
ATOM 2432 C CA . GLY A 1 315 ? -13.633 23.734 23.047 1 84.25 315 GLY A CA 1
ATOM 2433 C C . GLY A 1 315 ? -12.633 24.531 22.219 1 84.25 315 GLY A C 1
ATOM 2434 O O . GLY A 1 315 ? -11.648 25.031 22.766 1 84.25 315 GLY A O 1
ATOM 2435 N N . LEU A 1 316 ? -12.953 24.734 20.969 1 89.69 316 LEU A N 1
ATOM 2436 C CA . LEU A 1 316 ? -12 25.422 20.094 1 89.69 316 LEU A CA 1
ATOM 2437 C C . LEU A 1 316 ? -12.406 26.875 19.891 1 89.69 316 LEU A C 1
ATOM 2439 O O . LEU A 1 316 ? -13.547 27.25 20.172 1 89.69 316 LEU A O 1
ATOM 2443 N N . LEU A 1 317 ? -11.477 27.672 19.547 1 86.94 317 LEU A N 1
ATOM 2444 C CA . LEU A 1 317 ? -11.719 29.031 19.109 1 86.94 317 LEU A CA 1
ATOM 2445 C C . LEU A 1 317 ? -11.766 29.109 17.594 1 86.94 317 LEU A C 1
ATOM 2447 O O . LEU A 1 317 ? -10.734 29.016 16.922 1 86.94 317 LEU A O 1
ATOM 2451 N N . PRO A 1 318 ? -12.914 29.297 17.062 1 84.19 318 PRO A N 1
ATOM 2452 C CA . PRO A 1 318 ? -13.031 29.297 15.594 1 84.19 318 PRO A CA 1
ATOM 2453 C C . PRO A 1 318 ? -12.406 30.531 14.945 1 84.19 318 PRO A C 1
ATOM 2455 O O . PRO A 1 318 ? -12.484 31.625 15.5 1 84.19 318 PRO A O 1
ATOM 2458 N N . VAL A 1 319 ? -11.781 30.25 13.883 1 79.81 319 VAL A N 1
ATOM 2459 C CA . VAL A 1 319 ? -11.242 31.297 13.016 1 79.81 319 VAL A CA 1
ATOM 2460 C C . VAL A 1 319 ? -12.023 31.328 11.695 1 79.81 319 VAL A C 1
ATOM 2462 O O . VAL A 1 319 ? -12.055 30.328 10.977 1 79.81 319 VAL A O 1
ATOM 2465 N N . VAL A 1 320 ? -12.648 32.5 11.406 1 74.62 320 VAL A N 1
ATOM 2466 C CA . VAL A 1 320 ? -13.516 32.562 10.234 1 74.62 320 VAL A CA 1
ATOM 2467 C C . VAL A 1 320 ? -13.031 33.656 9.297 1 74.62 320 VAL A C 1
ATOM 2469 O O . VAL A 1 320 ? -12.383 34.594 9.727 1 74.62 320 VAL A O 1
ATOM 2472 N N . GLN A 1 321 ? -13.383 33.438 7.992 1 66.88 321 GLN A N 1
ATOM 2473 C CA . GLN A 1 321 ? -12.945 34.375 6.98 1 66.88 321 GLN A CA 1
ATOM 2474 C C . GLN A 1 321 ? -14.125 35.156 6.41 1 66.88 321 GLN A C 1
ATOM 2476 O O . GLN A 1 321 ? -14.039 35.719 5.309 1 66.88 321 GLN A O 1
ATOM 2481 N N . GLN A 1 322 ? -15.109 35.312 7.035 1 63.75 322 GLN A N 1
ATOM 2482 C CA . GLN A 1 322 ? -16.328 35.906 6.492 1 63.75 322 GLN A CA 1
ATOM 2483 C C . GLN A 1 322 ? -16.125 37.406 6.219 1 63.75 322 GLN A C 1
ATOM 2485 O O . GLN A 1 322 ? -16.531 37.906 5.172 1 63.75 322 GLN A O 1
ATOM 2490 N N . VAL A 1 323 ? -15.414 38.031 7.082 1 63.69 323 VAL A N 1
ATOM 2491 C CA . VAL A 1 323 ? -15.219 39.469 6.93 1 63.69 323 VAL A CA 1
ATOM 2492 C C . VAL A 1 323 ? -14.336 39.75 5.715 1 63.69 323 VAL A C 1
ATOM 2494 O O . VAL A 1 323 ? -14.578 40.688 4.973 1 63.69 323 VAL A O 1
ATOM 2497 N N . ALA A 1 324 ? -13.461 38.875 5.539 1 61.69 324 ALA A N 1
ATOM 2498 C CA . ALA A 1 324 ? -12.562 39.031 4.398 1 61.69 324 ALA A CA 1
ATOM 2499 C C . ALA A 1 324 ? -13.312 38.875 3.08 1 61.69 324 ALA A C 1
ATOM 2501 O O . ALA A 1 324 ? -12.93 39.469 2.07 1 61.69 324 ALA A O 1
ATOM 2502 N N . SER A 1 325 ? -14.383 38.25 3.105 1 63.44 325 SER A N 1
ATOM 2503 C CA . SER A 1 325 ? -15.133 37.969 1.881 1 63.44 325 SER A CA 1
ATOM 2504 C C . SER A 1 325 ? -16.25 39 1.691 1 63.44 325 SER A C 1
ATOM 2506 O O . SER A 1 325 ? -16.641 39.312 0.561 1 63.44 325 SER A O 1
ATOM 2508 N N . LEU A 1 326 ? -16.703 39.656 2.713 1 67.12 326 LEU A N 1
ATOM 2509 C CA . LEU A 1 326 ? -17.906 40.469 2.623 1 67.12 326 LEU A CA 1
ATOM 2510 C C . LEU A 1 326 ? -17.547 41.938 2.57 1 67.12 326 LEU A C 1
ATOM 2512 O O . LEU A 1 326 ? -18.281 42.75 1.979 1 67.12 326 LEU A O 1
ATOM 2516 N N . VAL A 1 327 ? -16.438 42.25 3.064 1 66.56 327 VAL A N 1
ATOM 2517 C CA . VAL A 1 327 ? -16.156 43.688 3.26 1 66.56 327 VAL A CA 1
ATOM 2518 C C . VAL A 1 327 ? -15.656 44.281 1.953 1 66.56 327 VAL A C 1
ATOM 2520 O O . VAL A 1 327 ? -16.094 45.375 1.562 1 66.56 327 VAL A O 1
ATOM 2523 N N . PRO A 1 328 ? -14.789 43.5 1.256 1 64.62 328 PRO A N 1
ATOM 2524 C CA . PRO A 1 328 ? -14.266 44.156 0.045 1 64.62 328 PRO A CA 1
ATOM 2525 C C . PRO A 1 328 ? -15.359 44.5 -0.953 1 64.62 328 PRO A C 1
ATOM 2527 O O . PRO A 1 328 ? -15.406 45.625 -1.446 1 64.62 328 PRO A O 1
ATOM 2530 N N . PRO A 1 329 ? -16.281 43.688 -1.237 1 67.06 329 PRO A N 1
ATOM 2531 C CA . PRO A 1 329 ? -17.375 44.094 -2.135 1 67.06 329 PRO A CA 1
ATOM 2532 C C . PRO A 1 329 ? -18.156 45.281 -1.602 1 67.06 329 PRO A C 1
ATOM 2534 O O . PRO A 1 329 ? -18.594 46.156 -2.379 1 67.06 329 PRO A O 1
ATOM 2537 N N . LEU A 1 330 ? -18.328 45.375 -0.363 1 69.5 330 LEU A N 1
ATOM 2538 C CA . LEU A 1 330 ? -19.062 46.469 0.256 1 69.5 330 LEU A CA 1
ATOM 2539 C C . LEU A 1 330 ? -18.328 47.812 0.053 1 69.5 330 LEU A C 1
ATOM 2541 O O . LEU A 1 330 ? -18.969 48.844 -0.233 1 69.5 330 LEU A O 1
ATOM 2545 N N . LEU A 1 331 ? -17.109 47.688 0.169 1 66.81 331 LEU A N 1
ATOM 2546 C CA . LEU A 1 331 ? -16.312 48.906 0.029 1 66.81 331 LEU A CA 1
ATOM 2547 C C . LEU A 1 331 ? -16.266 49.375 -1.423 1 66.81 331 LEU A C 1
ATOM 2549 O O . LEU A 1 331 ? -16.109 50.562 -1.694 1 66.81 331 LEU A O 1
ATOM 2553 N N . ASN A 1 332 ? -16.484 48.406 -2.303 1 67.75 332 ASN A N 1
ATOM 2554 C CA . ASN A 1 332 ? -16.484 48.719 -3.723 1 67.75 332 ASN A CA 1
ATOM 2555 C C . ASN A 1 332 ? -17.891 49.062 -4.219 1 67.75 332 ASN A C 1
ATOM 2557 O O . ASN A 1 332 ? -18.125 49.125 -5.426 1 67.75 332 ASN A O 1
ATOM 2561 N N . GLY A 1 333 ? -18.688 49.125 -3.297 1 65.25 333 GLY A N 1
ATOM 2562 C CA . GLY A 1 333 ? -20.016 49.562 -3.646 1 65.25 333 GLY A CA 1
ATOM 2563 C C . GLY A 1 333 ? -20.969 48.406 -3.969 1 65.25 333 GLY A C 1
ATOM 2564 O O . GLY A 1 333 ? -22.078 48.625 -4.422 1 65.25 333 GLY A O 1
ATOM 2565 N N . HIS A 1 334 ? -20.203 47.312 -3.875 1 72.5 334 HIS A N 1
ATOM 2566 C CA . HIS A 1 334 ? -21.031 46.156 -4.137 1 72.5 334 HIS A CA 1
ATOM 2567 C C . HIS A 1 334 ? -21.516 45.5 -2.838 1 72.5 334 HIS A C 1
ATOM 2569 O O . HIS A 1 334 ? -20.734 45.375 -1.894 1 72.5 334 HIS A O 1
ATOM 2575 N N . GLY A 1 335 ? -22.766 45.5 -2.551 1 68.44 335 GLY A N 1
ATOM 2576 C CA . GLY A 1 335 ? -23.328 44.875 -1.377 1 68.44 335 GLY A CA 1
ATOM 2577 C C . GLY A 1 335 ? -23.938 45.844 -0.391 1 68.44 335 GLY A C 1
ATOM 2578 O O . GLY A 1 335 ? -23.906 47.062 -0.608 1 68.44 335 GLY A O 1
ATOM 2579 N N . SER A 1 336 ? -24.625 45.312 0.556 1 70.81 336 SER A N 1
ATOM 2580 C CA . SER A 1 336 ? -25.297 46.125 1.552 1 70.81 336 SER A CA 1
ATOM 2581 C C . SER A 1 336 ? -24.719 45.906 2.941 1 70.81 336 SER A C 1
ATOM 2583 O O . SER A 1 336 ? -24.359 44.812 3.299 1 70.81 336 SER A O 1
ATOM 2585 N N . VAL A 1 337 ? -24.422 47.031 3.615 1 68.5 337 VAL A N 1
ATOM 2586 C CA . VAL A 1 337 ? -24.016 47 5.016 1 68.5 337 VAL A CA 1
ATOM 2587 C C . VAL A 1 337 ? -25 46.156 5.82 1 68.5 337 VAL A C 1
ATOM 2589 O O . VAL A 1 337 ? -24.594 45.438 6.742 1 68.5 337 VAL A O 1
ATOM 2592 N N . ALA A 1 338 ? -26.141 46.188 5.355 1 70.69 338 ALA A N 1
ATOM 2593 C CA . ALA A 1 338 ? -27.172 45.375 6.023 1 70.69 338 ALA A CA 1
ATOM 2594 C C . ALA A 1 338 ? -26.891 43.906 5.902 1 70.69 338 ALA A C 1
ATOM 2596 O O . ALA A 1 338 ? -27.109 43.125 6.852 1 70.69 338 ALA A O 1
ATOM 2597 N N . SER A 1 339 ? -26.375 43.625 4.801 1 72.56 339 SER A N 1
ATOM 2598 C CA . SER A 1 339 ? -26.047 42.219 4.574 1 72.56 339 SER A CA 1
ATOM 2599 C C . SER A 1 339 ? -24.891 41.781 5.461 1 72.56 339 SER A C 1
ATOM 2601 O O . SER A 1 339 ? -24.891 40.656 5.98 1 72.56 339 SER A O 1
ATOM 2603 N N . LEU A 1 340 ? -23.953 42.594 5.625 1 71.12 340 LEU A N 1
ATOM 2604 C CA . LEU A 1 340 ? -22.844 42.312 6.516 1 71.12 340 LEU A CA 1
ATOM 2605 C C . LEU A 1 340 ? -23.312 42.125 7.953 1 71.12 340 LEU A C 1
ATOM 2607 O O . LEU A 1 340 ? -22.938 41.156 8.617 1 71.12 340 LEU A O 1
ATOM 2611 N N . PHE A 1 341 ? -24.172 43.031 8.32 1 71.44 341 PHE A N 1
ATOM 2612 C CA . PHE A 1 341 ? -24.672 42.969 9.68 1 71.44 341 PHE A CA 1
ATOM 2613 C C . PHE A 1 341 ? -25.516 41.719 9.891 1 71.44 341 PHE A C 1
ATOM 2615 O O . PHE A 1 341 ? -25.422 41.094 10.945 1 71.44 341 PHE A O 1
ATOM 2622 N N . LYS A 1 342 ? -26.219 41.406 8.945 1 73.38 342 LYS A N 1
ATOM 2623 C CA . LYS A 1 342 ? -27.047 40.188 9.023 1 73.38 342 LYS A CA 1
ATOM 2624 C C . LYS A 1 342 ? -26.188 38.938 9.172 1 73.38 342 LYS A C 1
ATOM 2626 O O . LYS A 1 342 ? -26.5 38.062 9.977 1 73.38 342 LYS A O 1
ATOM 2631 N N . THR A 1 343 ? -25.172 38.906 8.461 1 72.62 343 THR A N 1
ATOM 2632 C CA . THR A 1 343 ? -24.281 37.75 8.492 1 72.62 343 THR A CA 1
ATOM 2633 C C . THR A 1 343 ? -23.578 37.656 9.844 1 72.62 343 THR A C 1
ATOM 2635 O O . THR A 1 343 ? -23.484 36.562 10.422 1 72.62 343 THR A O 1
ATOM 2638 N N . LEU A 1 344 ? -23.156 38.781 10.344 1 72.31 344 LEU A N 1
ATOM 2639 C CA . LEU A 1 344 ? -22.469 38.781 11.625 1 72.31 344 LEU A CA 1
ATOM 2640 C C . LEU A 1 344 ? -23.406 38.438 12.773 1 72.31 344 LEU A C 1
ATOM 2642 O O . LEU A 1 344 ? -23.016 37.75 13.719 1 72.31 344 LEU A O 1
ATOM 2646 N N . CYS A 1 345 ? -24.594 38.875 12.633 1 71.88 345 CYS A N 1
ATOM 2647 C CA . CYS A 1 345 ? -25.578 38.562 13.648 1 71.88 345 CYS A CA 1
ATOM 2648 C C . CYS A 1 345 ? -25.922 37.062 13.648 1 71.88 345 CYS A C 1
ATOM 2650 O O . CYS A 1 345 ? -26.062 36.469 14.711 1 71.88 345 CYS A O 1
ATOM 2652 N N . LYS A 1 346 ? -26.016 36.594 12.516 1 74.88 346 LYS A N 1
ATOM 2653 C CA . LYS A 1 346 ? -26.281 35.156 12.398 1 74.88 346 LYS A CA 1
ATOM 2654 C C . LYS A 1 346 ? -25.141 34.344 13 1 74.88 346 LYS A C 1
ATOM 2656 O O . LYS A 1 346 ? -25.391 33.344 13.68 1 74.88 346 LYS A O 1
ATOM 2661 N N . GLN A 1 347 ? -24 34.75 12.75 1 74.5 347 GLN A N 1
ATOM 2662 C CA . GLN A 1 347 ? -22.828 34.062 13.305 1 74.5 347 GLN A CA 1
ATOM 2663 C C . GLN A 1 347 ? -22.828 34.125 14.828 1 74.5 347 GLN A C 1
ATOM 2665 O O . GLN A 1 347 ? -22.578 33.094 15.492 1 74.5 347 GLN A O 1
ATOM 2670 N N . ASN A 1 348 ? -23.141 35.25 15.273 1 71.88 348 ASN A N 1
ATOM 2671 C CA . ASN A 1 348 ? -23.156 35.438 16.719 1 71.88 348 ASN A CA 1
ATOM 2672 C C . ASN A 1 348 ? -24.266 34.625 17.375 1 71.88 348 ASN A C 1
ATOM 2674 O O . ASN A 1 348 ? -24.094 34.094 18.484 1 71.88 348 ASN A O 1
ATOM 2678 N N . ALA A 1 349 ? -25.281 34.531 16.656 1 75.81 349 ALA A N 1
ATOM 2679 C CA . ALA A 1 349 ? -26.422 33.781 17.188 1 75.81 349 ALA A CA 1
ATOM 2680 C C . ALA A 1 349 ? -26.125 32.281 17.266 1 75.81 349 ALA A C 1
ATOM 2682 O O . ALA A 1 349 ? -26.672 31.578 18.109 1 75.81 349 ALA A O 1
ATOM 2683 N N . ALA A 1 350 ? -25.266 31.828 16.438 1 76.12 350 ALA A N 1
ATOM 2684 C CA . ALA A 1 350 ? -24.938 30.406 16.359 1 76.12 350 ALA A CA 1
ATOM 2685 C C . ALA A 1 350 ? -23.906 30.031 17.422 1 76.12 350 ALA A C 1
ATOM 2687 O O . ALA A 1 350 ? -23.719 28.859 17.719 1 76.12 350 ALA A O 1
ATOM 2688 N N . MET A 1 351 ? -23.359 31.031 18.031 1 78.81 351 MET A N 1
ATOM 2689 C CA . MET A 1 351 ? -22.297 30.781 19.016 1 78.81 351 MET A CA 1
ATOM 2690 C C . MET A 1 351 ? -22.891 30.469 20.391 1 78.81 351 MET A C 1
ATOM 2692 O O . MET A 1 351 ? -23.922 31 20.75 1 78.81 351 MET A O 1
ATOM 2696 N N . PRO A 1 352 ? -22.25 29.531 21.078 1 78.12 352 PRO A N 1
ATOM 2697 C CA . PRO A 1 352 ? -22.672 29.344 22.453 1 78.12 352 PRO A CA 1
ATOM 2698 C C . PRO A 1 352 ? -22.453 30.594 23.312 1 78.12 352 PRO A C 1
ATOM 2700 O O . PRO A 1 352 ? -21.656 31.453 22.953 1 78.12 352 PRO A O 1
ATOM 2703 N N . PRO A 1 353 ? -23.219 30.609 24.406 1 73.75 353 PRO A N 1
ATOM 2704 C CA . PRO A 1 353 ? -23 31.766 25.281 1 73.75 353 PRO A CA 1
ATOM 2705 C C . PRO A 1 353 ? -21.531 31.922 25.688 1 73.75 353 PRO A C 1
ATOM 2707 O O . PRO A 1 353 ? -20.906 30.969 26.141 1 73.75 353 PRO A O 1
ATOM 2710 N N . GLY A 1 354 ? -21.031 33.062 25.422 1 69.56 354 GLY A N 1
ATOM 2711 C CA . GLY A 1 354 ? -19.656 33.344 25.797 1 69.56 354 GLY A CA 1
ATOM 2712 C C . GLY A 1 354 ? -18.656 32.969 24.734 1 69.56 354 GLY A C 1
ATOM 2713 O O . GLY A 1 354 ? -17.438 33.156 24.922 1 69.56 354 GLY A O 1
ATOM 2714 N N . GLY A 1 355 ? -19.188 32.438 23.703 1 73.88 355 GLY A N 1
ATOM 2715 C CA . GLY A 1 355 ? -18.297 32.031 22.641 1 73.88 355 GLY A CA 1
ATOM 2716 C C . GLY A 1 355 ? -17.688 33.188 21.891 1 73.88 355 GLY A C 1
ATOM 2717 O O . GLY A 1 355 ? -18.25 34.312 21.859 1 73.88 355 GLY A O 1
ATOM 2718 N N . ALA A 1 356 ? -16.453 32.938 21.422 1 75.31 356 ALA A N 1
ATOM 2719 C CA . ALA A 1 356 ? -15.742 33.969 20.641 1 75.31 356 ALA A CA 1
ATOM 2720 C C . ALA A 1 356 ? -15.305 33.438 19.297 1 75.31 356 ALA A C 1
ATOM 2722 O O . ALA A 1 356 ? -15.133 32.219 19.125 1 75.31 356 ALA A O 1
ATOM 2723 N N . VAL A 1 357 ? -15.227 34.344 18.375 1 77.38 357 VAL A N 1
ATOM 2724 C CA . VAL A 1 357 ? -14.766 34 17.031 1 77.38 357 VAL A CA 1
ATOM 2725 C C . VAL A 1 357 ? -13.664 34.969 16.609 1 77.38 357 VAL A C 1
ATOM 2727 O O . VAL A 1 357 ? -13.734 36.188 16.891 1 77.38 357 VAL A O 1
ATOM 2730 N N . LEU A 1 358 ? -12.703 34.375 16.031 1 77.19 358 LEU A N 1
ATOM 2731 C CA . LEU A 1 358 ? -11.672 35.219 15.398 1 77.19 358 LEU A CA 1
ATOM 2732 C C . LEU A 1 358 ? -11.977 35.438 13.922 1 77.19 358 LEU A C 1
ATOM 2734 O O . LEU A 1 358 ? -12.258 34.469 13.195 1 77.19 358 LEU A O 1
ATOM 2738 N N . GLN A 1 359 ? -11.953 36.656 13.594 1 70.56 359 GLN A N 1
ATOM 2739 C CA . GLN A 1 359 ? -12.242 37 12.203 1 70.56 359 GLN A CA 1
ATOM 2740 C C . GLN A 1 359 ? -10.977 37.406 11.453 1 70.56 359 GLN A C 1
ATOM 2742 O O . GLN A 1 359 ? -10.188 38.219 11.93 1 70.56 359 GLN A O 1
ATOM 2747 N N . LEU A 1 360 ? -10.875 36.719 10.336 1 65.75 360 LEU A N 1
ATOM 2748 C CA . LEU A 1 360 ? -9.742 37.062 9.484 1 65.75 360 LEU A CA 1
ATOM 2749 C C . LEU A 1 360 ? -10.109 38.219 8.531 1 65.75 360 LEU A C 1
ATOM 2751 O O . LEU A 1 360 ? -11.219 38.25 7.996 1 65.75 360 LEU A O 1
ATOM 2755 N N . SER A 1 361 ? -9.203 39.031 8.461 1 59.72 361 SER A N 1
ATOM 2756 C CA . SER A 1 361 ? -9.43 40.156 7.547 1 59.72 361 SER A CA 1
ATOM 2757 C C . SER A 1 361 ? -9.008 39.812 6.125 1 59.72 361 SER A C 1
ATOM 2759 O O . SER A 1 361 ? -9.422 40.469 5.168 1 59.72 361 SER A O 1
ATOM 2761 N N . CYS A 1 362 ? -8.117 38.75 6.062 1 55.44 362 CYS A N 1
ATOM 2762 C CA . CYS A 1 362 ? -7.656 38.312 4.754 1 55.44 362 CYS A CA 1
ATOM 2763 C C . CYS A 1 362 ? -7.617 36.781 4.68 1 55.44 362 CYS A C 1
ATOM 2765 O O . CYS A 1 362 ? -7.707 36.125 5.703 1 55.44 362 CYS A O 1
ATOM 2767 N N . GLY A 1 363 ? -7.906 36.344 3.443 1 51.5 363 GLY A N 1
ATOM 2768 C CA . GLY A 1 363 ? -7.855 34.875 3.242 1 51.5 363 GLY A CA 1
ATOM 2769 C C . GLY A 1 363 ? -6.578 34.438 2.559 1 51.5 363 GLY A C 1
ATOM 2770 O O . GLY A 1 363 ? -5.785 35.25 2.096 1 51.5 363 GLY A O 1
ATOM 2771 N N . PRO A 1 364 ? -6.305 33.156 2.709 1 47.5 364 PRO A N 1
ATOM 2772 C CA . PRO A 1 364 ? -5.113 32.625 2.035 1 47.5 364 PRO A CA 1
ATOM 2773 C C . PRO A 1 364 ? -5.07 32.969 0.551 1 47.5 364 PRO A C 1
ATOM 2775 O O . PRO A 1 364 ? -3.99 33.219 0.003 1 47.5 364 PRO A O 1
ATOM 2778 N N . ALA A 1 365 ? -6.223 33.031 0.011 1 43.78 365 ALA A N 1
ATOM 2779 C CA . ALA A 1 365 ? -6.316 33.312 -1.414 1 43.78 365 ALA A CA 1
ATOM 2780 C C . ALA A 1 365 ? -6.121 34.812 -1.67 1 43.78 365 ALA A C 1
ATOM 2782 O O . ALA A 1 365 ? -5.777 35.219 -2.783 1 43.78 365 ALA A O 1
ATOM 2783 N N . SER A 1 366 ? -6.473 35.562 -0.683 1 45.75 366 SER A N 1
ATOM 2784 C CA . SER A 1 366 ? -6.273 37 -0.812 1 45.75 366 SER A CA 1
ATOM 2785 C C . SER A 1 366 ? -5.582 37.562 0.419 1 45.75 366 SER A C 1
ATOM 2787 O O . SER A 1 366 ? -6.219 38.25 1.245 1 45.75 366 SER A O 1
ATOM 2789 N N . PRO A 1 367 ? -4.363 37.281 0.508 1 47.03 367 PRO A N 1
ATOM 2790 C CA . PRO A 1 367 ? -3.668 37.5 1.773 1 47.03 367 PRO A CA 1
ATOM 2791 C C . PRO A 1 367 ? -3.395 39 2.02 1 47.03 367 PRO A C 1
ATOM 2793 O O . PRO A 1 367 ? -2.975 39.375 3.115 1 47.03 367 PRO A O 1
ATOM 2796 N N . LEU A 1 368 ? -3.779 39.781 0.924 1 49 368 LEU A N 1
ATOM 2797 C CA . LEU A 1 368 ? -3.434 41.188 1.116 1 49 368 LEU A CA 1
ATOM 2798 C C . LEU A 1 368 ? -4.688 42.031 1.26 1 49 368 LEU A C 1
ATOM 2800 O O . LEU A 1 368 ? -5.336 42.375 0.263 1 49 368 LEU A O 1
ATOM 2804 N N . PRO A 1 369 ? -5.098 42.312 2.523 1 50.09 369 PRO A N 1
ATOM 2805 C CA . PRO A 1 369 ? -6.316 43.094 2.717 1 50.09 369 PRO A CA 1
ATOM 2806 C C . PRO A 1 369 ? -6.293 44.438 1.947 1 50.09 369 PRO A C 1
ATOM 2808 O O . PRO A 1 369 ? -7.32 44.844 1.416 1 50.09 369 PRO A O 1
ATOM 2811 N N . LEU A 1 370 ? -5.074 44.938 1.847 1 50.25 370 LEU A N 1
ATOM 2812 C CA . LEU A 1 370 ? -5.012 46.25 1.185 1 50.25 370 LEU A CA 1
ATOM 2813 C C . LEU A 1 370 ? -5.426 46.125 -0.279 1 50.25 370 LEU A C 1
ATOM 2815 O O . LEU A 1 370 ? -6.031 47.031 -0.833 1 50.25 370 LEU A O 1
ATOM 2819 N N . LEU A 1 371 ? -5 44.938 -0.752 1 55.06 371 LEU A N 1
ATOM 2820 C CA . LEU A 1 371 ? -5.395 44.781 -2.146 1 55.06 371 LEU A CA 1
ATOM 2821 C C . LEU A 1 371 ? -6.906 44.594 -2.268 1 55.06 371 LEU A C 1
ATOM 2823 O O . LEU A 1 371 ? -7.504 45.031 -3.256 1 55.06 371 LEU A O 1
ATOM 2827 N N . SER A 1 372 ? -7.301 44 -1.276 1 55.88 372 SER A N 1
ATOM 2828 C CA . SER A 1 372 ? -8.734 43.75 -1.354 1 55.88 372 SER A CA 1
ATOM 2829 C C . SER A 1 372 ? -9.539 45 -0.944 1 55.88 372 SER A C 1
ATOM 2831 O O . SER A 1 372 ? -10.609 45.25 -1.499 1 55.88 372 SER A O 1
ATOM 2833 N N . TYR A 1 373 ? -8.875 45.781 0.025 1 60.5 373 TYR A N 1
ATOM 2834 C CA . TYR A 1 373 ? -9.656 46.875 0.591 1 60.5 373 TYR A CA 1
ATOM 2835 C C . TYR A 1 373 ? -9.32 48.188 -0.094 1 60.5 373 TYR A C 1
ATOM 2837 O O . TYR A 1 373 ? -10.102 49.125 -0.05 1 60.5 373 TYR A O 1
ATOM 2845 N N . LYS A 1 374 ? -8.266 48.125 -0.93 1 55 374 LYS A N 1
ATOM 2846 C CA . LYS A 1 374 ? -7.816 49.344 -1.612 1 55 374 LYS A CA 1
ATOM 2847 C C . LYS A 1 374 ? -7.891 50.531 -0.688 1 55 374 LYS A C 1
ATOM 2849 O O . LYS A 1 374 ? -7.316 50.531 0.403 1 55 374 LYS A O 1
ATOM 2854 N N . ARG A 1 375 ? -8.523 51.656 -1.097 1 50.06 375 ARG A N 1
ATOM 2855 C CA . ARG A 1 375 ? -8.648 52.938 -0.397 1 50.06 375 ARG A CA 1
ATOM 2856 C C . ARG A 1 375 ? -9.484 52.781 0.872 1 50.06 375 ARG A C 1
ATOM 2858 O O . ARG A 1 375 ? -9.352 53.594 1.804 1 50.06 375 ARG A O 1
ATOM 2865 N N . ALA A 1 376 ? -10.172 51.688 0.907 1 50.22 376 ALA A N 1
ATOM 2866 C CA . ALA A 1 376 ? -11.094 51.562 2.033 1 50.22 376 ALA A CA 1
ATOM 2867 C C . ALA A 1 376 ? -10.43 50.812 3.186 1 50.22 376 ALA A C 1
ATOM 2869 O O . ALA A 1 376 ? -11.078 50.5 4.188 1 50.22 376 ALA A O 1
ATOM 2870 N N . ALA A 1 377 ? -9.156 50.625 2.994 1 54.28 377 ALA A N 1
ATOM 2871 C CA . ALA A 1 377 ? -8.406 49.875 3.998 1 54.28 377 ALA A CA 1
ATOM 2872 C C . ALA A 1 377 ? -8.469 50.562 5.359 1 54.28 377 ALA A C 1
ATOM 2874 O O . ALA A 1 377 ? -8.586 49.906 6.391 1 54.28 377 ALA A O 1
ATOM 2875 N N . TRP A 1 378 ? -8.492 51.875 5.273 1 48.16 378 TRP A N 1
ATOM 2876 C CA . TRP A 1 378 ? -8.523 52.625 6.531 1 48.16 378 TRP A CA 1
ATOM 2877 C C . TRP A 1 378 ? -9.875 52.469 7.215 1 48.16 378 TRP A C 1
ATOM 2879 O O . TRP A 1 378 ? -9.945 52.312 8.438 1 48.16 378 TRP A O 1
ATOM 2889 N N . VAL A 1 379 ? -10.852 52.562 6.438 1 48.47 379 VAL A N 1
ATOM 2890 C CA . VAL A 1 379 ? -12.195 52.438 6.992 1 48.47 379 VAL A CA 1
ATOM 2891 C C . VAL A 1 379 ? -12.406 51.062 7.566 1 48.47 379 VAL A C 1
ATOM 2893 O O . VAL A 1 379 ? -13.055 50.875 8.602 1 48.47 379 VAL A O 1
ATOM 2896 N N . PHE A 1 380 ? -11.695 50.188 6.973 1 55 380 PHE A N 1
ATOM 2897 C CA . PHE A 1 380 ? -11.836 48.812 7.445 1 55 380 PHE A CA 1
ATOM 2898 C C . PHE A 1 380 ? -11.188 48.656 8.812 1 55 380 PHE A C 1
ATOM 2900 O O . PHE A 1 380 ? -11.711 47.938 9.672 1 55 380 PHE A O 1
ATOM 2907 N N . GLN A 1 381 ? -10.102 49.312 8.875 1 48.31 381 GLN A N 1
ATOM 2908 C CA . GLN A 1 381 ? -9.461 49.281 10.188 1 48.31 381 GLN A CA 1
ATOM 2909 C C . GLN A 1 381 ? -10.414 49.75 11.281 1 48.31 381 GLN A C 1
ATOM 2911 O O . GLN A 1 381 ? -10.477 49.125 12.352 1 48.31 381 GLN A O 1
ATOM 2916 N N . ASP A 1 382 ? -11.125 50.75 10.93 1 44.84 382 ASP A N 1
ATOM 2917 C CA . ASP A 1 382 ? -12.078 51.281 11.898 1 44.84 382 ASP A CA 1
ATOM 2918 C C . ASP A 1 382 ? -13.195 50.281 12.164 1 44.84 382 ASP A C 1
ATOM 2920 O O . ASP A 1 382 ? -13.617 50.094 13.305 1 44.84 382 ASP A O 1
ATOM 2924 N N . LEU A 1 383 ? -13.57 49.656 11.086 1 50.88 383 LEU A N 1
ATOM 2925 C CA . LEU A 1 383 ? -14.648 48.688 11.234 1 50.88 383 LEU A CA 1
ATOM 2926 C C . LEU A 1 383 ? -14.203 47.5 12.094 1 50.88 383 LEU A C 1
ATOM 2928 O O . LEU A 1 383 ? -14.984 47 12.906 1 50.88 383 LEU A O 1
ATOM 2932 N N . LEU A 1 384 ? -12.953 47.219 11.93 1 53.38 384 LEU A N 1
ATOM 2933 C CA . LEU A 1 384 ? -12.422 46.125 12.695 1 53.38 384 LEU A CA 1
ATOM 2934 C C . LEU A 1 384 ? -12.414 46.438 14.188 1 53.38 384 LEU A C 1
ATOM 2936 O O . LEU A 1 384 ? -12.594 45.531 15.016 1 53.38 384 LEU A O 1
ATOM 2940 N N . CYS A 1 385 ? -12.172 47.625 14.453 1 44.5 385 CYS A N 1
ATOM 2941 C CA . CYS A 1 385 ? -12.117 48.031 15.852 1 44.5 385 CYS A CA 1
ATOM 2942 C C . CYS A 1 385 ? -13.492 47.938 16.5 1 44.5 385 CYS A C 1
ATOM 2944 O O . CYS A 1 385 ? -13.602 47.875 17.734 1 44.5 385 CYS A O 1
ATOM 2946 N N . PHE A 1 386 ? -14.438 47.969 15.602 1 43.22 386 PHE A N 1
ATOM 2947 C CA . PHE A 1 386 ? -15.773 47.969 16.188 1 43.22 386 PHE A CA 1
ATOM 2948 C C . PHE A 1 386 ? -16.328 46.562 16.297 1 43.22 386 PHE A C 1
ATOM 2950 O O . PHE A 1 386 ? -17.344 46.312 16.953 1 43.22 386 PHE A O 1
ATOM 2957 N N . LEU A 1 387 ? -15.711 45.688 15.578 1 48.94 387 LEU A N 1
ATOM 2958 C CA . LEU A 1 387 ? -16.25 44.312 15.656 1 48.94 387 LEU A CA 1
ATOM 2959 C C . LEU A 1 387 ? -15.734 43.594 16.891 1 48.94 387 LEU A C 1
ATOM 2961 O O . LEU A 1 387 ? -14.57 43.781 17.281 1 48.94 387 LEU A O 1
ATOM 2965 N N . PRO A 1 388 ? -16.672 43.219 17.719 1 43.78 388 PRO A N 1
ATOM 2966 C CA . PRO A 1 388 ? -16.297 42.594 18.984 1 43.78 388 PRO A CA 1
ATOM 2967 C C . PRO A 1 388 ? -15.312 41.438 18.797 1 43.78 388 PRO A C 1
ATOM 2969 O O . PRO A 1 388 ? -14.711 40.969 19.766 1 43.78 388 PRO A O 1
ATOM 2972 N N . ASP A 1 389 ? -15.188 41 17.562 1 47.41 389 ASP A N 1
ATOM 2973 C CA . ASP A 1 389 ? -14.375 39.781 17.406 1 47.41 389 ASP A CA 1
ATOM 2974 C C . ASP A 1 389 ? -12.914 40.156 17.141 1 47.41 389 ASP A C 1
ATOM 2976 O O . ASP A 1 389 ? -12.602 41.281 16.734 1 47.41 389 ASP A O 1
ATOM 2980 N N . SER A 1 390 ? -12 39.469 17.875 1 43.41 390 SER A N 1
ATOM 2981 C CA . SER A 1 390 ? -10.57 39.688 17.641 1 43.41 390 SER A CA 1
ATOM 2982 C C . SER A 1 390 ? -10.18 39.375 16.203 1 43.41 390 SER A C 1
ATOM 2984 O O . SER A 1 390 ? -10.758 38.469 15.578 1 43.41 390 SER A O 1
ATOM 2986 N N . PHE A 1 391 ? -9.414 40.281 15.547 1 41.19 391 PHE A N 1
ATOM 2987 C CA . PHE A 1 391 ? -8.984 40.156 14.156 1 41.19 391 PHE A CA 1
ATOM 2988 C C . PHE A 1 391 ? -7.555 39.625 14.078 1 41.19 391 PHE A C 1
ATOM 2990 O O . PHE A 1 391 ? -6.723 39.969 14.93 1 41.19 391 PHE A O 1
ATOM 2997 N N . VAL A 1 392 ? -7.355 38.625 13.273 1 39.41 392 VAL A N 1
ATOM 2998 C CA . VAL A 1 392 ? -6.016 38.094 13.016 1 39.41 392 VAL A CA 1
ATOM 2999 C C . VAL A 1 392 ? -5.438 38.75 11.766 1 39.41 392 VAL A C 1
ATOM 3001 O O . VAL A 1 392 ? -6.121 38.875 10.75 1 39.41 392 VAL A O 1
ATOM 3004 N N . THR A 1 393 ? -4.293 39.5 11.977 1 41.69 393 THR A N 1
ATOM 3005 C CA . THR A 1 393 ? -3.602 40 10.805 1 41.69 393 THR A CA 1
ATOM 3006 C C . THR A 1 393 ? -2.688 38.938 10.203 1 41.69 393 THR A C 1
ATOM 3008 O O . THR A 1 393 ? -2.211 38.062 10.906 1 41.69 393 THR A O 1
ATOM 3011 N N . VAL A 1 394 ? -2.748 38.75 8.891 1 38.09 394 VAL A N 1
ATOM 3012 C CA . VAL A 1 394 ? -1.905 37.781 8.203 1 38.09 394 VAL A CA 1
ATOM 3013 C C . VAL A 1 394 ? -0.63 38.438 7.711 1 38.09 394 VAL A C 1
ATOM 3015 O O . VAL A 1 394 ? -0.627 39.656 7.434 1 38.09 394 VAL A O 1
ATOM 3018 N N . ALA A 1 395 ? 0.509 37.75 7.676 1 41.28 395 ALA A N 1
ATOM 3019 C CA . ALA A 1 395 ? 1.835 38.219 7.27 1 41.28 395 ALA A CA 1
ATOM 3020 C C . ALA A 1 395 ? 1.778 38.906 5.918 1 41.28 395 ALA A C 1
ATOM 3022 O O . ALA A 1 395 ? 1.081 38.469 5.004 1 41.28 395 ALA A O 1
ATOM 3023 N N . GLY A 1 396 ? 2.539 40.094 5.652 1 41.56 396 GLY A N 1
ATOM 3024 C CA . GLY A 1 396 ? 2.695 41 4.527 1 41.56 396 GLY A CA 1
ATOM 3025 C C . GLY A 1 396 ? 1.913 42.281 4.684 1 41.56 396 GLY A C 1
ATOM 3026 O O . GLY A 1 396 ? 2.123 43.25 3.936 1 41.56 396 GLY A O 1
ATOM 3027 N N . GLU A 1 397 ? 0.921 42.219 5.461 1 42.66 397 GLU A N 1
ATOM 3028 C CA . GLU A 1 397 ? 0.138 43.438 5.586 1 42.66 397 GLU A CA 1
ATOM 3029 C C . GLU A 1 397 ? 0.812 44.438 6.527 1 42.66 397 GLU A C 1
ATOM 3031 O O . GLU A 1 397 ? 0.418 45.594 6.594 1 42.66 397 GLU A O 1
ATOM 3036 N N . LEU A 1 398 ? 1.596 44.125 7.312 1 36.5 398 LEU A N 1
ATOM 3037 C CA . LEU A 1 398 ? 1.938 45.125 8.305 1 36.5 398 LEU A CA 1
ATOM 3038 C C . LEU A 1 398 ? 2.471 46.406 7.637 1 36.5 398 LEU A C 1
ATOM 3040 O O . LEU A 1 398 ? 2.158 47.5 8.062 1 36.5 398 LEU A O 1
ATOM 3044 N N . GLU A 1 399 ? 3.641 46.406 6.922 1 35.66 399 GLU A N 1
ATOM 3045 C CA . GLU A 1 399 ? 4.164 47.719 6.609 1 35.66 399 GLU A CA 1
ATOM 3046 C C . GLU A 1 399 ? 3.436 48.344 5.414 1 35.66 399 GLU A C 1
ATOM 3048 O O . GLU A 1 399 ? 4.02 49.125 4.656 1 35.66 399 GLU A O 1
ATOM 3053 N N . GLY A 1 400 ? 2.248 48.156 5.18 1 33.62 400 GLY A N 1
ATOM 3054 C CA . GLY A 1 400 ? 1.479 48.812 4.125 1 33.62 400 GLY A CA 1
ATOM 3055 C C . GLY A 1 400 ? 1.975 48.469 2.732 1 33.62 400 GLY A C 1
ATOM 3056 O O . GLY A 1 400 ? 1.522 49.062 1.748 1 33.62 400 GLY A O 1
ATOM 3057 N N . MET A 1 401 ? 3.219 48.094 2.578 1 30.62 401 MET A N 1
ATOM 3058 C CA . MET A 1 401 ? 3.803 47.938 1.249 1 30.62 401 MET A CA 1
ATOM 3059 C C . MET A 1 401 ? 3.258 46.688 0.563 1 30.62 401 MET A C 1
ATOM 3061 O O . MET A 1 401 ? 3.068 45.656 1.204 1 30.62 401 MET A O 1
ATOM 3065 N N . ILE A 1 402 ? 2.412 46.938 -0.433 1 31.2 402 ILE A N 1
ATOM 3066 C CA . ILE A 1 402 ? 1.912 45.906 -1.353 1 31.2 402 ILE A CA 1
ATOM 3067 C C . ILE A 1 402 ? 3.064 45.344 -2.188 1 31.2 402 ILE A C 1
ATOM 3069 O O . ILE A 1 402 ? 3.748 46.094 -2.889 1 31.2 402 ILE A O 1
ATOM 3073 N N . PHE A 1 403 ? 3.986 44.656 -1.733 1 28.59 403 PHE A N 1
ATOM 3074 C CA . PHE A 1 403 ? 4.84 44.156 -2.799 1 28.59 403 PHE A CA 1
ATOM 3075 C C . PHE A 1 403 ? 4.094 43.125 -3.645 1 28.59 403 PHE A C 1
ATOM 3077 O O . PHE A 1 403 ? 3.32 42.312 -3.119 1 28.59 403 PHE A O 1
ATOM 3084 N N . ARG A 1 404 ? 3.494 43.531 -4.809 1 28.98 404 ARG A N 1
ATOM 3085 C CA . ARG A 1 404 ? 3.094 42.562 -5.812 1 28.98 404 ARG A CA 1
ATOM 3086 C C . ARG A 1 404 ? 4.031 41.344 -5.809 1 28.98 404 ARG A C 1
ATOM 3088 O O . ARG A 1 404 ? 5.145 41.438 -6.34 1 28.98 404 ARG A O 1
ATOM 3095 N N . MET A 1 405 ? 4.246 40.812 -4.766 1 29.38 405 MET A N 1
ATOM 3096 C CA . MET A 1 405 ? 5.09 39.656 -4.945 1 29.38 405 MET A CA 1
ATOM 3097 C C . MET A 1 405 ? 4.441 38.656 -5.902 1 29.38 405 MET A C 1
ATOM 3099 O O . MET A 1 405 ? 3.275 38.281 -5.734 1 29.38 405 MET A O 1
ATOM 3103 N N . GLY A 1 406 ? 4.457 38.844 -7.262 1 30 406 GLY A N 1
ATOM 3104 C CA . GLY A 1 406 ? 4.312 37.688 -8.117 1 30 406 GLY A CA 1
ATOM 3105 C C . GLY A 1 406 ? 4.668 36.375 -7.422 1 30 406 GLY A C 1
ATOM 3106 O O . GLY A 1 406 ? 5.691 35.781 -7.727 1 30 406 GLY A O 1
ATOM 3107 N N . VAL A 1 407 ? 4.457 36.438 -6.242 1 29.2 407 VAL A N 1
ATOM 3108 C CA . VAL A 1 407 ? 4.902 35.25 -5.566 1 29.2 407 VAL A CA 1
ATOM 3109 C C . VAL A 1 407 ? 4.129 34.031 -6.098 1 29.2 407 VAL A C 1
ATOM 3111 O O . VAL A 1 407 ? 2.895 34 -6.047 1 29.2 407 VAL A O 1
ATOM 3114 N N . PRO A 1 408 ? 4.555 33.312 -7.117 1 28.83 408 PRO A N 1
ATOM 3115 C CA . PRO A 1 408 ? 4.02 32 -7.434 1 28.83 408 PRO A CA 1
ATOM 3116 C C . PRO A 1 408 ? 3.539 31.25 -6.199 1 28.83 408 PRO A C 1
ATOM 3118 O O . PRO A 1 408 ? 3.971 31.547 -5.082 1 28.83 408 PRO A O 1
ATOM 3121 N N . ASN A 1 409 ? 2.295 30.891 -6.211 1 31.41 409 ASN A N 1
ATOM 3122 C CA . ASN A 1 409 ? 2.029 29.875 -5.199 1 31.41 409 ASN A CA 1
ATOM 3123 C C . ASN A 1 409 ? 3.297 29.109 -4.824 1 31.41 409 ASN A C 1
ATOM 3125 O O . ASN A 1 409 ? 3.934 28.5 -5.68 1 31.41 409 ASN A O 1
ATOM 3129 N N . PHE A 1 410 ? 4.004 29.719 -3.967 1 32.56 410 PHE A N 1
ATOM 3130 C CA . PHE A 1 410 ? 5.152 28.922 -3.549 1 32.56 410 PHE A CA 1
ATOM 3131 C C . PHE A 1 410 ? 4.891 27.438 -3.756 1 32.56 410 PHE A C 1
ATOM 3133 O O . PHE A 1 410 ? 5.805 26.688 -4.086 1 32.56 410 PHE A O 1
ATOM 3140 N N . PHE A 1 411 ? 3.654 26.859 -3.404 1 34.34 411 PHE A N 1
ATOM 3141 C CA . PHE A 1 411 ? 3.434 25.422 -3.508 1 34.34 411 PHE A CA 1
ATOM 3142 C C . PHE A 1 411 ? 2.785 25.078 -4.844 1 34.34 411 PHE A C 1
ATOM 3144 O O . PHE A 1 411 ? 2.85 23.922 -5.285 1 34.34 411 PHE A O 1
ATOM 3151 N N . SER A 1 412 ? 1.648 25.547 -5.426 1 33.19 412 SER A N 1
ATOM 3152 C CA . SER A 1 412 ? 1.146 25.25 -6.762 1 33.19 412 SER A CA 1
ATOM 3153 C C . SER A 1 412 ? 1.318 26.438 -7.699 1 33.19 412 SER A C 1
ATOM 3155 O O . SER A 1 412 ? 0.444 27.312 -7.781 1 33.19 412 SER A O 1
ATOM 3157 N N . PRO A 1 413 ? 2.432 26.656 -8.188 1 32.97 413 PRO A N 1
ATOM 3158 C CA . PRO A 1 413 ? 2.664 27.797 -9.062 1 32.97 413 PRO A CA 1
ATOM 3159 C C . PRO A 1 413 ? 1.729 27.828 -10.266 1 32.97 413 PRO A C 1
ATOM 3161 O O . PRO A 1 413 ? 1.429 28.891 -10.797 1 32.97 413 PRO A O 1
ATOM 3164 N N . ASN A 1 414 ? 1.451 26.641 -10.875 1 34.41 414 ASN A N 1
ATOM 3165 C CA . ASN A 1 414 ? 0.833 26.641 -12.195 1 34.41 414 ASN A CA 1
ATOM 3166 C C . ASN A 1 414 ? -0.633 27.047 -12.133 1 34.41 414 ASN A C 1
ATOM 3168 O O . ASN A 1 414 ? -1.341 27 -13.141 1 34.41 414 ASN A O 1
ATOM 3172 N N . GLU A 1 415 ? -1.344 27.156 -11.133 1 28.83 415 GLU A N 1
ATOM 3173 C CA . GLU A 1 415 ? -2.693 27.688 -11.281 1 28.83 415 GLU A CA 1
ATOM 3174 C C . GLU A 1 415 ? -2.668 29.188 -11.523 1 28.83 415 GLU A C 1
ATOM 3176 O O . GLU A 1 415 ? -2.654 29.984 -10.578 1 28.83 415 GLU A O 1
ATOM 3181 N N . ARG A 1 416 ? -2.145 29.641 -12.625 1 29.47 416 ARG A N 1
ATOM 3182 C CA . ARG A 1 416 ? -2.344 30.953 -13.25 1 29.47 416 ARG A CA 1
ATOM 3183 C C . ARG A 1 416 ? -3.631 30.984 -14.07 1 29.47 416 ARG A C 1
ATOM 3185 O O . ARG A 1 416 ? -3.912 30.047 -14.82 1 29.47 416 ARG A O 1
ATOM 3192 N N . MET B 1 1 ? 37.656 -36.969 3.402 1 19.94 1 MET B N 1
ATOM 3193 C CA . MET B 1 1 ? 36.938 -35.719 3.158 1 19.94 1 MET B CA 1
ATOM 3194 C C . MET B 1 1 ? 35.5 -36 2.742 1 19.94 1 MET B C 1
ATOM 3196 O O . MET B 1 1 ? 35.25 -36.688 1.736 1 19.94 1 MET B O 1
ATOM 3200 N N . GLY B 1 2 ? 34.594 -36.438 3.604 1 25.95 2 GLY B N 1
ATOM 3201 C CA . GLY B 1 2 ? 33.25 -36.969 3.482 1 25.95 2 GLY B CA 1
ATOM 3202 C C . GLY B 1 2 ? 32.281 -36.062 2.732 1 25.95 2 GLY B C 1
ATOM 3203 O O . GLY B 1 2 ? 31.938 -35 3.219 1 25.95 2 GLY B O 1
ATOM 3204 N N . PHE B 1 3 ? 32.594 -35.781 1.534 1 28.44 3 PHE B N 1
ATOM 3205 C CA . PHE B 1 3 ? 31.688 -34.969 0.74 1 28.44 3 PHE B CA 1
ATOM 3206 C C . PHE B 1 3 ? 30.25 -35.438 0.924 1 28.44 3 PHE B C 1
ATOM 3208 O O . PHE B 1 3 ? 29.953 -36.625 0.77 1 28.44 3 PHE B O 1
ATOM 3215 N N . SER B 1 4 ? 29.688 -35.312 1.994 1 34.25 4 SER B N 1
ATOM 3216 C CA . SER B 1 4 ? 28.297 -35.625 2.26 1 34.25 4 SER B CA 1
ATOM 3217 C C . SER B 1 4 ? 27.406 -35.219 1.088 1 34.25 4 SER B C 1
ATOM 3219 O O . SER B 1 4 ? 27.016 -34.031 0.973 1 34.25 4 SER B O 1
ATOM 3221 N N . GLY B 1 5 ? 27.75 -35.344 -0.155 1 40.38 5 GLY B N 1
ATOM 3222 C CA . GLY B 1 5 ? 27.078 -34.938 -1.376 1 40.38 5 GLY B CA 1
ATOM 3223 C C . GLY B 1 5 ? 25.641 -35.375 -1.442 1 40.38 5 GLY B C 1
ATOM 3224 O O . GLY B 1 5 ? 25.297 -36.469 -0.95 1 40.38 5 GLY B O 1
ATOM 3225 N N . ARG B 1 6 ? 24.688 -34.562 -1.125 1 49.69 6 ARG B N 1
ATOM 3226 C CA . ARG B 1 6 ? 23.25 -34.812 -1.199 1 49.69 6 ARG B CA 1
ATOM 3227 C C . ARG B 1 6 ? 22.875 -35.5 -2.521 1 49.69 6 ARG B C 1
ATOM 3229 O O . ARG B 1 6 ? 23.328 -35.062 -3.586 1 49.69 6 ARG B O 1
ATOM 3236 N N . VAL B 1 7 ? 22.797 -36.781 -2.584 1 54.53 7 VAL B N 1
ATOM 3237 C CA . VAL B 1 7 ? 22.297 -37.531 -3.73 1 54.53 7 VAL B CA 1
ATOM 3238 C C . VAL B 1 7 ? 20.797 -37.312 -3.893 1 54.53 7 VAL B C 1
ATOM 3240 O O . VAL B 1 7 ? 20.031 -37.469 -2.943 1 54.53 7 VAL B O 1
ATOM 3243 N N . ILE B 1 8 ? 20.547 -36.469 -4.863 1 62.03 8 ILE B N 1
ATOM 3244 C CA . ILE B 1 8 ? 19.156 -36.344 -5.234 1 62.03 8 ILE B CA 1
ATOM 3245 C C . ILE B 1 8 ? 18.672 -37.625 -5.875 1 62.03 8 ILE B C 1
ATOM 3247 O O . ILE B 1 8 ? 19.25 -38.094 -6.852 1 62.03 8 ILE B O 1
ATOM 3251 N N . VAL B 1 9 ? 17.875 -38.375 -5.113 1 61.12 9 VAL B N 1
ATOM 3252 C CA . VAL B 1 9 ? 17.266 -39.594 -5.664 1 61.12 9 VAL B CA 1
ATOM 3253 C C . VAL B 1 9 ? 15.859 -39.281 -6.16 1 61.12 9 VAL B C 1
ATOM 3255 O O . VAL B 1 9 ? 14.992 -38.875 -5.383 1 61.12 9 VAL B O 1
ATOM 3258 N N . LEU B 1 10 ? 15.742 -39.406 -7.508 1 71.31 10 LEU B N 1
ATOM 3259 C CA . LEU B 1 10 ? 14.414 -39.219 -8.078 1 71.31 10 LEU B CA 1
ATOM 3260 C C . LEU B 1 10 ? 13.562 -40.469 -7.863 1 71.31 10 LEU B C 1
ATOM 3262 O O . LEU B 1 10 ? 14.094 -41.562 -7.719 1 71.31 10 LEU B O 1
ATOM 3266 N N . PRO B 1 11 ? 12.32 -40.25 -7.711 1 71.31 11 PRO B N 1
ATOM 3267 C CA . PRO B 1 11 ? 11.43 -41.375 -7.473 1 71.31 11 PRO B CA 1
ATOM 3268 C C . PRO B 1 11 ? 11.555 -42.469 -8.547 1 71.31 11 PRO B C 1
ATOM 3270 O O . PRO B 1 11 ? 11.938 -42.156 -9.68 1 71.31 11 PRO B O 1
ATOM 3273 N N . GLU B 1 12 ? 11.219 -43.625 -8.055 1 70.19 12 GLU B N 1
ATOM 3274 C CA . GLU B 1 12 ? 11.242 -44.75 -8.984 1 70.19 12 GLU B CA 1
ATOM 3275 C C . GLU B 1 12 ? 10.188 -44.594 -10.078 1 70.19 12 GLU B C 1
ATOM 3277 O O . GLU B 1 12 ? 9.07 -44.156 -9.812 1 70.19 12 GLU B O 1
ATOM 3282 N N . GLY B 1 13 ? 10.547 -44.875 -11.305 1 71.94 13 GLY B N 1
ATOM 3283 C CA . GLY B 1 13 ? 9.586 -44.875 -12.398 1 71.94 13 GLY B CA 1
ATOM 3284 C C . GLY B 1 13 ? 9.438 -43.531 -13.086 1 71.94 13 GLY B C 1
ATOM 3285 O O . GLY B 1 13 ? 8.641 -43.375 -14.008 1 71.94 13 GLY B O 1
ATOM 3286 N N . TYR B 1 14 ? 10.234 -42.625 -12.617 1 77.5 14 TYR B N 1
ATOM 3287 C CA . TYR B 1 14 ? 10.062 -41.281 -13.195 1 77.5 14 TYR B CA 1
ATOM 3288 C C . TYR B 1 14 ? 10.422 -41.281 -14.68 1 77.5 14 TYR B C 1
ATOM 3290 O O . TYR B 1 14 ? 9.875 -40.5 -15.461 1 77.5 14 TYR B O 1
ATOM 3298 N N . ARG B 1 15 ? 11.234 -42.219 -15.156 1 74.88 15 ARG B N 1
ATOM 3299 C CA . ARG B 1 15 ? 11.672 -42.25 -16.547 1 74.88 15 ARG B CA 1
ATOM 3300 C C . ARG B 1 15 ? 10.594 -42.844 -17.438 1 74.88 15 ARG B C 1
ATOM 3302 O O . ARG B 1 15 ? 10.633 -42.688 -18.656 1 74.88 15 ARG B O 1
ATOM 3309 N N . GLU B 1 16 ? 9.656 -43.5 -16.812 1 74.88 16 GLU B N 1
ATOM 3310 C CA . GLU B 1 16 ? 8.586 -44.156 -17.562 1 74.88 16 GLU B CA 1
ATOM 3311 C C . GLU B 1 16 ? 7.355 -43.25 -17.656 1 74.88 16 GLU B C 1
ATOM 3313 O O . GLU B 1 16 ? 6.348 -43.625 -18.266 1 74.88 16 GLU B O 1
ATOM 3318 N N . LEU B 1 17 ? 7.508 -42.094 -17.125 1 80.81 17 LEU B N 1
ATOM 3319 C CA . LEU B 1 17 ? 6.359 -41.188 -17.141 1 80.81 17 LEU B CA 1
ATOM 3320 C C . LEU B 1 17 ? 6.02 -40.75 -18.547 1 80.81 17 LEU B C 1
ATOM 3322 O O . LEU B 1 17 ? 6.918 -40.469 -19.359 1 80.81 17 LEU B O 1
ATOM 3326 N N . GLN B 1 18 ? 4.812 -40.812 -18.875 1 78.88 18 GLN B N 1
ATOM 3327 C CA . GLN B 1 18 ? 4.227 -40.25 -20.094 1 78.88 18 GLN B CA 1
ATOM 3328 C C . GLN B 1 18 ? 3.244 -39.125 -19.766 1 78.88 18 GLN B C 1
ATOM 3330 O O . GLN B 1 18 ? 2.037 -39.375 -19.672 1 78.88 18 GLN B O 1
ATOM 3335 N N . PRO B 1 19 ? 3.768 -37.938 -19.609 1 81.44 19 PRO B N 1
ATOM 3336 C CA . PRO B 1 19 ? 2.949 -36.812 -19.125 1 81.44 19 PRO B CA 1
ATOM 3337 C C . PRO B 1 19 ? 2.094 -36.219 -20.234 1 81.44 19 PRO B C 1
ATOM 3339 O O . PRO B 1 19 ? 2.506 -36.188 -21.406 1 81.44 19 PRO B O 1
ATOM 3342 N N . HIS B 1 20 ? 0.943 -35.844 -19.875 1 80.06 20 HIS B N 1
ATOM 3343 C CA . HIS B 1 20 ? 0.028 -35.062 -20.719 1 80.06 20 HIS B CA 1
ATOM 3344 C C . HIS B 1 20 ? -0.487 -33.844 -19.969 1 80.06 20 HIS B C 1
ATOM 3346 O O . HIS B 1 20 ? -0.935 -33.938 -18.828 1 80.06 20 HIS B O 1
ATOM 3352 N N . GLU B 1 21 ? -0.317 -32.719 -20.641 1 81.62 21 GLU B N 1
ATOM 3353 C CA . GLU B 1 21 ? -0.788 -31.5 -20.016 1 81.62 21 GLU B CA 1
ATOM 3354 C C . GLU B 1 21 ? -2.193 -31.141 -20.484 1 81.62 21 GLU B C 1
ATOM 3356 O O . GLU B 1 21 ? -2.465 -31.125 -21.688 1 81.62 21 GLU B O 1
ATOM 3361 N N . ILE B 1 22 ? -3.01 -30.875 -19.531 1 81.31 22 ILE B N 1
ATOM 3362 C CA . ILE B 1 22 ? -4.355 -30.406 -19.844 1 81.31 22 ILE B CA 1
ATOM 3363 C C . ILE B 1 22 ? -4.594 -29.047 -19.203 1 81.31 22 ILE B C 1
ATOM 3365 O O . ILE B 1 22 ? -4.051 -28.75 -18.141 1 81.31 22 ILE B O 1
ATOM 3369 N N . PHE B 1 23 ? -5.297 -28.297 -19.922 1 81.94 23 PHE B N 1
ATOM 3370 C CA . PHE B 1 23 ? -5.844 -27.062 -19.344 1 81.94 23 PHE B CA 1
ATOM 3371 C C . PHE B 1 23 ? -7.32 -27.25 -19.016 1 81.94 23 PHE B C 1
ATOM 3373 O O . PHE B 1 23 ? -8.156 -27.391 -19.906 1 81.94 23 PHE B O 1
ATOM 3380 N N . VAL B 1 24 ? -7.598 -27.141 -17.781 1 88.81 24 VAL B N 1
ATOM 3381 C CA . VAL B 1 24 ? -8.914 -27.562 -17.312 1 88.81 24 VAL B CA 1
ATOM 3382 C C . VAL B 1 24 ? -10 -26.75 -18 1 88.81 24 VAL B C 1
ATOM 3384 O O . VAL B 1 24 ? -11.008 -27.297 -18.453 1 88.81 24 VAL B O 1
ATOM 3387 N N . ASP B 1 25 ? -9.797 -25.5 -18.188 1 83.88 25 ASP B N 1
ATOM 3388 C CA . ASP B 1 25 ? -10.797 -24.625 -18.797 1 83.88 25 ASP B CA 1
ATOM 3389 C C . ASP B 1 25 ? -11.141 -25.078 -20.219 1 83.88 25 ASP B C 1
ATOM 3391 O O . ASP B 1 25 ? -12.266 -24.906 -20.672 1 83.88 25 ASP B O 1
ATOM 3395 N N . GLN B 1 26 ? -10.203 -25.672 -20.812 1 79 26 GLN B N 1
ATOM 3396 C CA . GLN B 1 26 ? -10.352 -25.984 -22.234 1 79 26 GLN B CA 1
ATOM 3397 C C . GLN B 1 26 ? -10.797 -27.438 -22.422 1 79 26 GLN B C 1
ATOM 3399 O O . GLN B 1 26 ? -11.281 -27.797 -23.5 1 79 26 GLN B O 1
ATOM 3404 N N . HIS B 1 27 ? -10.609 -28.203 -21.453 1 83.56 27 HIS B N 1
ATOM 3405 C CA . HIS B 1 27 ? -10.961 -29.609 -21.578 1 83.56 27 HIS B CA 1
ATOM 3406 C C . HIS B 1 27 ? -12.453 -29.781 -21.812 1 83.56 27 HIS B C 1
ATOM 3408 O O . HIS B 1 27 ? -13.266 -29.469 -20.938 1 83.56 27 HIS B O 1
ATOM 3414 N N . GLU B 1 28 ? -12.82 -30.234 -22.984 1 81 28 GLU B N 1
ATOM 3415 C CA . GLU B 1 28 ? -14.195 -30.484 -23.406 1 81 28 GLU B CA 1
ATOM 3416 C C . GLU B 1 28 ? -15.023 -29.203 -23.391 1 81 28 GLU B C 1
ATOM 3418 O O . GLU B 1 28 ? -16.234 -29.25 -23.125 1 81 28 GLU B O 1
ATOM 3423 N N . ALA B 1 29 ? -14.312 -28.109 -23.516 1 81.19 29 ALA B N 1
ATOM 3424 C CA . ALA B 1 29 ? -15.008 -26.828 -23.562 1 81.19 29 ALA B CA 1
ATOM 3425 C C . ALA B 1 29 ? -15.797 -26.688 -24.859 1 81.19 29 ALA B C 1
ATOM 3427 O O . ALA B 1 29 ? -15.5 -27.359 -25.859 1 81.19 29 ALA B O 1
ATOM 3428 N N . GLN B 1 30 ? -16.844 -25.922 -24.719 1 82.19 30 GLN B N 1
ATOM 3429 C CA . GLN B 1 30 ? -17.641 -25.609 -25.906 1 82.19 30 GLN B CA 1
ATOM 3430 C C . GLN B 1 30 ? -17.625 -24.109 -26.188 1 82.19 30 GLN B C 1
ATOM 3432 O O . GLN B 1 30 ? -17.625 -23.297 -25.281 1 82.19 30 GLN B O 1
ATOM 3437 N N . TRP B 1 31 ? -17.531 -23.844 -27.438 1 77.75 31 TRP B N 1
ATOM 3438 C CA . TRP B 1 31 ? -17.453 -22.453 -27.875 1 77.75 31 TRP B CA 1
ATOM 3439 C C . TRP B 1 31 ? -18.578 -22.125 -28.859 1 77.75 31 TRP B C 1
ATOM 3441 O O . TRP B 1 31 ? -19.047 -23 -29.594 1 77.75 31 TRP B O 1
ATOM 3451 N N . HIS B 1 32 ? -19.031 -20.906 -28.734 1 79.69 32 HIS B N 1
ATOM 3452 C CA . HIS B 1 32 ? -19.984 -20.438 -29.734 1 79.69 32 HIS B CA 1
ATOM 3453 C C . HIS B 1 32 ? -19.312 -20.312 -31.094 1 79.69 32 HIS B C 1
ATOM 3455 O O . HIS B 1 32 ? -18.281 -19.625 -31.234 1 79.69 32 HIS B O 1
ATOM 3461 N N . GLU B 1 33 ? -19.938 -20.875 -32.031 1 73.81 33 GLU B N 1
ATOM 3462 C CA . GLU B 1 33 ? -19.328 -21 -33.344 1 73.81 33 GLU B CA 1
ATOM 3463 C C . GLU B 1 33 ? -19.109 -19.641 -34 1 73.81 33 GLU B C 1
ATOM 3465 O O . GLU B 1 33 ? -18.078 -19.391 -34.594 1 73.81 33 GLU B O 1
ATOM 3470 N N . GLU B 1 34 ? -20.016 -18.734 -33.812 1 70.88 34 GLU B N 1
ATOM 3471 C CA . GLU B 1 34 ? -19.938 -17.453 -34.5 1 70.88 34 GLU B CA 1
ATOM 3472 C C . GLU B 1 34 ? -19.125 -16.438 -33.719 1 70.88 34 GLU B C 1
ATOM 3474 O O . GLU B 1 34 ? -18.297 -15.719 -34.281 1 70.88 34 GLU B O 1
ATOM 3479 N N . THR B 1 35 ? -19.219 -16.469 -32.375 1 67.81 35 THR B N 1
ATOM 3480 C CA . THR B 1 35 ? -18.625 -15.398 -31.594 1 67.81 35 THR B CA 1
ATOM 3481 C C . THR B 1 35 ? -17.312 -15.852 -30.953 1 67.81 35 THR B C 1
ATOM 3483 O O . THR B 1 35 ? -16.516 -15.023 -30.516 1 67.81 35 THR B O 1
ATOM 3486 N N . GLY B 1 36 ? -17.125 -17.172 -30.875 1 70 36 GLY B N 1
ATOM 3487 C CA . GLY B 1 36 ? -15.938 -17.688 -30.203 1 70 36 GLY B CA 1
ATOM 3488 C C . GLY B 1 36 ? -16.016 -17.609 -28.688 1 70 36 GLY B C 1
ATOM 3489 O O . GLY B 1 36 ? -15.031 -17.828 -28 1 70 36 GLY B O 1
ATOM 3490 N N . ALA B 1 37 ? -17.172 -17.203 -28.219 1 72.81 37 ALA B N 1
ATOM 3491 C CA . ALA B 1 37 ? -17.359 -17.078 -26.781 1 72.81 37 ALA B CA 1
ATOM 3492 C C . ALA B 1 37 ? -17.484 -18.453 -26.125 1 72.81 37 ALA B C 1
ATOM 3494 O O . ALA B 1 37 ? -18.094 -19.375 -26.688 1 72.81 37 ALA B O 1
ATOM 3495 N N . LEU B 1 38 ? -16.859 -18.547 -25 1 77.81 38 LEU B N 1
ATOM 3496 C CA . LEU B 1 38 ? -16.953 -19.781 -24.234 1 77.81 38 LEU B CA 1
ATOM 3497 C C . LEU B 1 38 ? -18.375 -20.016 -23.734 1 77.81 38 LEU B C 1
ATOM 3499 O O . LEU B 1 38 ? -18.922 -19.172 -23.016 1 77.81 38 LEU B O 1
ATOM 3503 N N . THR B 1 39 ? -19.016 -21.047 -24.188 1 81.44 39 THR B N 1
ATOM 3504 C CA . THR B 1 39 ? -20.391 -21.344 -23.766 1 81.44 39 THR B CA 1
ATOM 3505 C C . THR B 1 39 ? -20.406 -22.359 -22.625 1 81.44 39 THR B C 1
ATOM 3507 O O . THR B 1 39 ? -21.297 -22.312 -21.781 1 81.44 39 THR B O 1
ATOM 3510 N N . GLN B 1 40 ? -19.438 -23.234 -22.75 1 86.56 40 GLN B N 1
ATOM 3511 C CA . GLN B 1 40 ? -19.266 -24.203 -21.672 1 86.56 40 GLN B CA 1
ATOM 3512 C C . GLN B 1 40 ? -17.797 -24.375 -21.297 1 86.56 40 GLN B C 1
ATOM 3514 O O . GLN B 1 40 ? -16.984 -24.719 -22.156 1 86.56 40 GLN B O 1
ATOM 3519 N N . ARG B 1 41 ? -17.516 -24.125 -20.062 1 88.62 41 ARG B N 1
ATOM 3520 C CA . ARG B 1 41 ? -16.141 -24.234 -19.562 1 88.62 41 ARG B CA 1
ATOM 3521 C C . ARG B 1 41 ? -15.844 -25.641 -19.062 1 88.62 41 ARG B C 1
ATOM 3523 O O . ARG B 1 41 ? -16.75 -26.344 -18.594 1 88.62 41 ARG B O 1
ATOM 3530 N N . GLY B 1 42 ? -14.617 -26 -19.203 1 90.94 42 GLY B N 1
ATOM 3531 C CA . GLY B 1 42 ? -14.195 -27.266 -18.594 1 90.94 42 GLY B CA 1
ATOM 3532 C C . GLY B 1 42 ? -14.242 -27.234 -17.078 1 90.94 42 GLY B C 1
ATOM 3533 O O . GLY B 1 42 ? -14.391 -26.172 -16.469 1 90.94 42 GLY B O 1
ATOM 3534 N N . SER B 1 43 ? -14.203 -28.422 -16.484 1 94.62 43 SER B N 1
ATOM 3535 C CA . SER B 1 43 ? -14.273 -28.562 -15.039 1 94.62 43 SER B CA 1
ATOM 3536 C C . SER B 1 43 ? -13.438 -29.75 -14.555 1 94.62 43 SER B C 1
ATOM 3538 O O . SER B 1 43 ? -13 -30.578 -15.359 1 94.62 43 SER B O 1
ATOM 3540 N N . PHE B 1 44 ? -13.219 -29.781 -13.281 1 97.5 44 PHE B N 1
ATOM 3541 C CA . PHE B 1 44 ? -12.508 -30.906 -12.68 1 97.5 44 PHE B CA 1
ATOM 3542 C C . PHE B 1 44 ? -13.266 -32.219 -12.914 1 97.5 44 PHE B C 1
ATOM 3544 O O . PHE B 1 44 ? -12.656 -33.25 -13.18 1 97.5 44 PHE B O 1
ATOM 3551 N N . GLU B 1 45 ? -14.555 -32.062 -12.836 1 96.75 45 GLU B N 1
ATOM 3552 C CA . GLU B 1 45 ? -15.391 -33.25 -13.078 1 96.75 45 GLU B CA 1
ATOM 3553 C C . GLU B 1 45 ? -15.227 -33.75 -14.508 1 96.75 45 GLU B C 1
ATOM 3555 O O . GLU B 1 45 ? -15.172 -34.969 -14.742 1 96.75 45 GLU B O 1
ATOM 3560 N N . GLY B 1 46 ? -15.195 -32.812 -15.406 1 95.44 46 GLY B N 1
ATOM 3561 C CA . GLY B 1 46 ? -14.969 -33.219 -16.781 1 95.44 46 GLY B CA 1
ATOM 3562 C C . GLY B 1 46 ? -13.656 -33.938 -16.984 1 95.44 46 GLY B C 1
ATOM 3563 O O . GLY B 1 46 ? -13.594 -34.938 -17.703 1 95.44 46 GLY B O 1
ATOM 3564 N N . VAL B 1 47 ? -12.641 -33.469 -16.438 1 95.5 47 VAL B N 1
ATOM 3565 C CA . VAL B 1 47 ? -11.328 -34.125 -16.531 1 95.5 47 VAL B CA 1
ATOM 3566 C C . VAL B 1 47 ? -11.367 -35.5 -15.867 1 95.5 47 VAL B C 1
ATOM 3568 O O . VAL B 1 47 ? -10.836 -36.469 -16.406 1 95.5 47 VAL B O 1
ATOM 3571 N N . ALA B 1 48 ? -12.016 -35.562 -14.711 1 97.44 48 ALA B N 1
ATOM 3572 C CA . ALA B 1 48 ? -12.133 -36.844 -13.992 1 97.44 48 ALA B CA 1
ATOM 3573 C C . ALA B 1 48 ? -12.812 -37.906 -14.859 1 97.44 48 ALA B C 1
ATOM 3575 O O . ALA B 1 48 ? -12.383 -39.062 -14.883 1 97.44 48 ALA B O 1
ATOM 3576 N N . SER B 1 49 ? -13.789 -37.5 -15.562 1 96.38 49 SER B N 1
ATOM 3577 C CA . SER B 1 49 ? -14.562 -38.406 -16.391 1 96.38 49 SER B CA 1
ATOM 3578 C C . SER B 1 49 ? -13.727 -38.938 -17.562 1 96.38 49 SER B C 1
ATOM 3580 O O . SER B 1 49 ? -14.039 -39.969 -18.141 1 96.38 49 SER B O 1
ATOM 3582 N N . SER B 1 50 ? -12.672 -38.25 -17.875 1 93.81 50 SER B N 1
ATOM 3583 C CA . SER B 1 50 ? -11.844 -38.625 -19.016 1 93.81 50 SER B CA 1
ATOM 3584 C C . SER B 1 50 ? -10.633 -39.438 -18.562 1 93.81 50 SER B C 1
ATOM 3586 O O . SER B 1 50 ? -9.766 -39.75 -19.375 1 93.81 50 SER B O 1
ATOM 3588 N N . ALA B 1 51 ? -10.5 -39.75 -17.359 1 95.56 51 ALA B N 1
ATOM 3589 C CA . ALA B 1 51 ? -9.32 -40.438 -16.828 1 95.56 51 ALA B CA 1
ATOM 3590 C C . ALA B 1 51 ? -9.078 -41.75 -17.531 1 95.56 51 ALA B C 1
ATOM 3592 O O . ALA B 1 51 ? -7.945 -42.062 -17.906 1 95.56 51 ALA B O 1
ATOM 3593 N N . LYS B 1 52 ? -10.148 -42.5 -17.734 1 94.56 52 LYS B N 1
ATOM 3594 C CA . LYS B 1 52 ? -10.016 -43.781 -18.406 1 94.56 52 LYS B CA 1
ATOM 3595 C C . LYS B 1 52 ? -9.516 -43.625 -19.844 1 94.56 52 LYS B C 1
ATOM 3597 O O . LYS B 1 52 ? -8.688 -44.406 -20.312 1 94.56 52 LYS B O 1
ATOM 3602 N N . SER B 1 53 ? -10.078 -42.625 -20.438 1 89.69 53 SER B N 1
ATOM 3603 C CA . SER B 1 53 ? -9.641 -42.344 -21.797 1 89.69 53 SER B CA 1
ATOM 3604 C C . SER B 1 53 ? -8.156 -42 -21.844 1 89.69 53 SER B C 1
ATOM 3606 O O . SER B 1 53 ? -7.434 -42.469 -22.734 1 89.69 53 SER B O 1
ATOM 3608 N N . PHE B 1 54 ? -7.641 -41.25 -20.938 1 87.25 54 PHE B N 1
ATOM 3609 C CA . PHE B 1 54 ? -6.223 -40.906 -20.875 1 87.25 54 PHE B CA 1
ATOM 3610 C C . PHE B 1 54 ? -5.387 -42.188 -20.688 1 87.25 54 PHE B C 1
ATOM 3612 O O . PHE B 1 54 ? -4.375 -42.375 -21.375 1 87.25 54 PHE B O 1
ATOM 3619 N N . SER B 1 55 ? -5.863 -43 -19.812 1 89.25 55 SER B N 1
ATOM 3620 C CA . SER B 1 55 ? -5.148 -44.25 -19.547 1 89.25 55 SER B CA 1
ATOM 3621 C C . SER B 1 55 ? -5.09 -45.125 -20.781 1 89.25 55 SER B C 1
ATOM 3623 O O . SER B 1 55 ? -4.07 -45.781 -21.047 1 89.25 55 SER B O 1
ATOM 3625 N N . ASN B 1 56 ? -6.168 -45.125 -21.516 1 86.31 56 ASN B N 1
ATOM 3626 C CA . ASN B 1 56 ? -6.215 -45.906 -22.75 1 86.31 56 ASN B CA 1
ATOM 3627 C C . ASN B 1 56 ? -5.18 -45.406 -23.75 1 86.31 56 ASN B C 1
ATOM 3629 O O . ASN B 1 56 ? -4.684 -46.188 -24.562 1 86.31 56 ASN B O 1
ATOM 3633 N N . PHE B 1 57 ? -4.836 -44.125 -23.672 1 77.5 57 PHE B N 1
ATOM 3634 C CA . PHE B 1 57 ? -3.812 -43.562 -24.531 1 77.5 57 PHE B CA 1
ATOM 3635 C C . PHE B 1 57 ? -2.432 -43.688 -23.906 1 77.5 57 PHE B C 1
ATOM 3637 O O . PHE B 1 57 ? -1.476 -43.062 -24.359 1 77.5 57 PHE B O 1
ATOM 3644 N N . ARG B 1 58 ? -2.258 -44.406 -22.766 1 79.62 58 ARG B N 1
ATOM 3645 C CA . ARG B 1 58 ? -1.021 -44.75 -22.078 1 79.62 58 ARG B CA 1
ATOM 3646 C C . ARG B 1 58 ? -0.43 -43.531 -21.375 1 79.62 58 ARG B C 1
ATOM 3648 O O . ARG B 1 58 ? 0.782 -43.469 -21.156 1 79.62 58 ARG B O 1
ATOM 3655 N N . ILE B 1 59 ? -1.266 -42.562 -21.156 1 82.81 59 ILE B N 1
ATOM 3656 C CA . ILE B 1 59 ? -0.872 -41.438 -20.312 1 82.81 59 ILE B CA 1
ATOM 3657 C C . ILE B 1 59 ? -0.855 -41.906 -18.844 1 82.81 59 ILE B C 1
ATOM 3659 O O . ILE B 1 59 ? -1.834 -42.469 -18.359 1 82.81 59 ILE B O 1
ATOM 3663 N N . ASN B 1 60 ? 0.262 -41.719 -18.188 1 88.56 60 ASN B N 1
ATOM 3664 C CA . ASN B 1 60 ? 0.313 -42.125 -16.797 1 88.56 60 ASN B CA 1
ATOM 3665 C C . ASN B 1 60 ? 0.678 -40.969 -15.867 1 88.56 60 ASN B C 1
ATOM 3667 O O . ASN B 1 60 ? 0.951 -41.188 -14.688 1 88.56 60 ASN B O 1
ATOM 3671 N N . CYS B 1 61 ? 0.725 -39.781 -16.359 1 89.31 61 CYS B N 1
ATOM 3672 C CA . CYS B 1 61 ? 0.963 -38.562 -15.602 1 89.31 61 CYS B CA 1
ATOM 3673 C C . CYS B 1 61 ? 0.197 -37.375 -16.188 1 89.31 61 CYS B C 1
ATOM 3675 O O . CYS B 1 61 ? 0.416 -37 -17.344 1 89.31 61 CYS B O 1
ATOM 3677 N N . LEU B 1 62 ? -0.626 -36.812 -15.43 1 91.44 62 LEU B N 1
ATOM 3678 C CA . LEU B 1 62 ? -1.446 -35.719 -15.922 1 91.44 62 LEU B CA 1
ATOM 3679 C C . LEU B 1 62 ? -1.009 -34.375 -15.305 1 91.44 62 LEU B C 1
ATOM 3681 O O . LEU B 1 62 ? -1.028 -34.219 -14.078 1 91.44 62 LEU B O 1
ATOM 3685 N N . PHE B 1 63 ? -0.54 -33.5 -16.156 1 90.06 63 PHE B N 1
ATOM 3686 C CA . PHE B 1 63 ? -0.3 -32.125 -15.758 1 90.06 63 PHE B CA 1
ATOM 3687 C C . PHE B 1 63 ? -1.587 -31.312 -15.82 1 90.06 63 PHE B C 1
ATOM 3689 O O . PHE B 1 63 ? -2.127 -31.078 -16.906 1 90.06 63 PHE B O 1
ATOM 3696 N N . VAL B 1 64 ? -2.014 -30.859 -14.664 1 93.44 64 VAL B N 1
ATOM 3697 C CA . VAL B 1 64 ? -3.275 -30.125 -14.602 1 93.44 64 VAL B CA 1
ATOM 3698 C C . VAL B 1 64 ? -3 -28.625 -14.516 1 93.44 64 VAL B C 1
ATOM 3700 O O . VAL B 1 64 ? -2.727 -28.109 -13.438 1 93.44 64 VAL B O 1
ATOM 3703 N N . GLY B 1 65 ? -3.129 -27.969 -15.633 1 87.38 65 GLY B N 1
ATOM 3704 C CA . GLY B 1 65 ? -2.943 -26.531 -15.68 1 87.38 65 GLY B CA 1
ATOM 3705 C C . GLY B 1 65 ? -4.191 -25.766 -15.305 1 87.38 65 GLY B C 1
ATOM 3706 O O . GLY B 1 65 ? -5.309 -26.203 -15.578 1 87.38 65 GLY B O 1
ATOM 3707 N N . GLY B 1 66 ? -3.982 -24.641 -14.594 1 88.75 66 GLY B N 1
ATOM 3708 C CA . GLY B 1 66 ? -5.086 -23.75 -14.266 1 88.75 66 GLY B CA 1
ATOM 3709 C C . GLY B 1 66 ? -5.926 -24.266 -13.102 1 88.75 66 GLY B C 1
ATOM 3710 O O . GLY B 1 66 ? -7.102 -23.906 -12.984 1 88.75 66 GLY B O 1
ATOM 3711 N N . ALA B 1 67 ? -5.375 -25.047 -12.289 1 95.38 67 ALA B N 1
ATOM 3712 C CA . ALA B 1 67 ? -6.141 -25.688 -11.219 1 95.38 67 ALA B CA 1
ATOM 3713 C C . ALA B 1 67 ? -6.277 -24.766 -10.008 1 95.38 67 ALA B C 1
ATOM 3715 O O . ALA B 1 67 ? -7.168 -24.953 -9.18 1 95.38 67 ALA B O 1
ATOM 3716 N N . GLN B 1 68 ? -5.449 -23.781 -9.891 1 95.31 68 GLN B N 1
ATOM 3717 C CA . GLN B 1 68 ? -5.41 -22.953 -8.695 1 95.31 68 GLN B CA 1
ATOM 3718 C C . GLN B 1 68 ? -6.57 -21.969 -8.672 1 95.31 68 GLN B C 1
ATOM 3720 O O . GLN B 1 68 ? -7.109 -21.609 -9.719 1 95.31 68 GLN B O 1
ATOM 3725 N N . GLU B 1 69 ? -6.836 -21.547 -7.445 1 95.19 69 GLU B N 1
ATOM 3726 C CA . GLU B 1 69 ? -7.867 -20.547 -7.246 1 95.19 69 GLU B CA 1
ATOM 3727 C C . GLU B 1 69 ? -7.574 -19.281 -8.062 1 95.19 69 GLU B C 1
ATOM 3729 O O . GLU B 1 69 ? -6.414 -18.969 -8.328 1 95.19 69 GLU B O 1
ATOM 3734 N N . ARG B 1 70 ? -8.664 -18.641 -8.469 1 92.56 70 ARG B N 1
ATOM 3735 C CA . ARG B 1 70 ? -8.586 -17.406 -9.234 1 92.56 70 ARG B CA 1
ATOM 3736 C C . ARG B 1 70 ? -9.438 -16.312 -8.602 1 92.56 70 ARG B C 1
ATOM 3738 O O . ARG B 1 70 ? -10.273 -16.594 -7.738 1 92.56 70 ARG B O 1
ATOM 3745 N N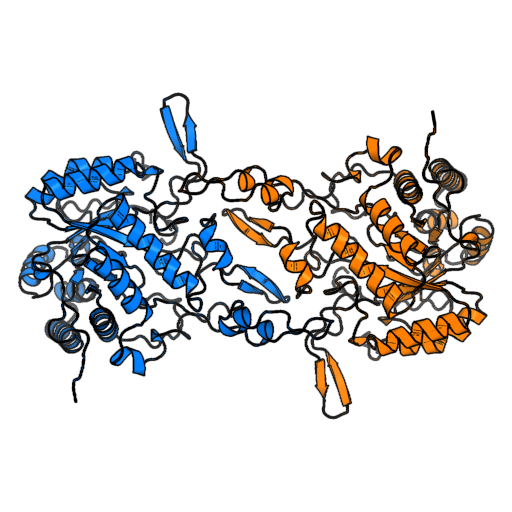 . ASP B 1 71 ? -9.086 -15.094 -8.992 1 91.56 71 ASP B N 1
ATOM 3746 C CA . ASP B 1 71 ? -9.898 -13.992 -8.484 1 91.56 71 ASP B CA 1
ATOM 3747 C C . ASP B 1 71 ? -11.195 -13.859 -9.273 1 91.56 71 ASP B C 1
ATOM 3749 O O . ASP B 1 71 ? -11.359 -12.914 -10.047 1 91.56 71 ASP B O 1
ATOM 3753 N N . THR B 1 72 ? -12.117 -14.711 -8.945 1 89.06 72 THR B N 1
ATOM 3754 C CA . THR B 1 72 ? -13.344 -14.781 -9.727 1 89.06 72 THR B CA 1
ATOM 3755 C C . THR B 1 72 ? -14.445 -13.938 -9.086 1 89.06 72 THR B C 1
ATOM 3757 O O . THR B 1 72 ? -15.562 -13.875 -9.594 1 89.06 72 THR B O 1
ATOM 3760 N N . GLY B 1 73 ? -14.125 -13.266 -8.016 1 81.88 73 GLY B N 1
ATOM 3761 C CA . GLY B 1 73 ? -15.125 -12.469 -7.324 1 81.88 73 GLY B CA 1
ATOM 3762 C C . GLY B 1 73 ? -16.094 -13.305 -6.508 1 81.88 73 GLY B C 1
ATOM 3763 O O . GLY B 1 73 ? -15.812 -14.469 -6.199 1 81.88 73 GLY B O 1
ATOM 3764 N N . LEU B 1 74 ? -17.156 -12.664 -6.051 1 73.81 74 LEU B N 1
ATOM 3765 C CA . LEU B 1 74 ? -18.172 -13.352 -5.242 1 73.81 74 LEU B CA 1
ATOM 3766 C C . LEU B 1 74 ? -19.078 -1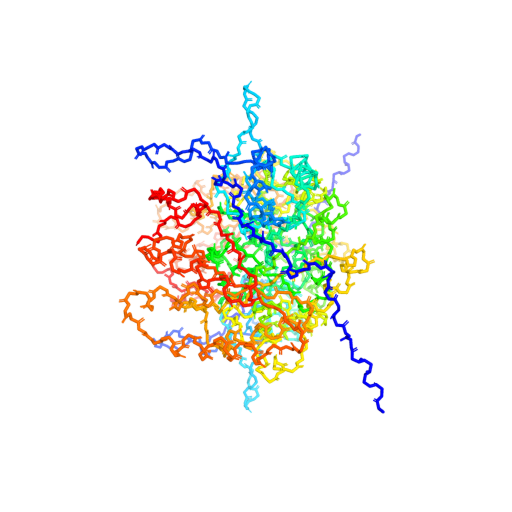4.203 -6.113 1 73.81 74 LEU B C 1
ATOM 3768 O O . LEU B 1 74 ? -19.438 -13.805 -7.223 1 73.81 74 LEU B O 1
ATOM 3772 N N . PRO B 1 75 ? -19.266 -15.406 -5.531 1 73.94 75 PRO B N 1
ATOM 3773 C CA . PRO B 1 75 ? -20.25 -16.219 -6.254 1 73.94 75 PRO B CA 1
ATOM 3774 C C . PRO B 1 75 ? -21.641 -15.586 -6.266 1 73.94 75 PRO B C 1
ATOM 3776 O O . PRO B 1 75 ? -22.078 -15.039 -5.25 1 73.94 75 PRO B O 1
ATOM 3779 N N . LEU B 1 76 ? -22.156 -15.422 -7.441 1 72.25 76 LEU B N 1
ATOM 3780 C CA . LEU B 1 76 ? -23.531 -14.938 -7.605 1 72.25 76 LEU B CA 1
ATOM 3781 C C . LEU B 1 76 ? -24.5 -16.109 -7.766 1 72.25 76 LEU B C 1
ATOM 3783 O O . LEU B 1 76 ? -24.344 -16.906 -8.688 1 72.25 76 LEU B O 1
ATOM 3787 N N . TYR B 1 77 ? -25.266 -16.281 -6.719 1 69.81 77 TYR B N 1
ATOM 3788 C CA . TYR B 1 77 ? -26.219 -17.391 -6.781 1 69.81 77 TYR B CA 1
ATOM 3789 C C . TYR B 1 77 ? -27.469 -17 -7.57 1 69.81 77 TYR B C 1
ATOM 3791 O O . TYR B 1 77 ? -28.062 -15.945 -7.32 1 69.81 77 TYR B O 1
ATOM 3799 N N . THR B 1 78 ? -27.625 -17.562 -8.727 1 64.06 78 THR B N 1
ATOM 3800 C CA . THR B 1 78 ? -28.828 -17.328 -9.516 1 64.06 78 THR B CA 1
ATOM 3801 C C . THR B 1 78 ? -29.906 -18.359 -9.164 1 64.06 78 THR B C 1
ATOM 3803 O O . THR B 1 78 ? -29.625 -19.359 -8.508 1 64.06 78 THR B O 1
ATOM 3806 N N . ARG B 1 79 ? -31.203 -17.969 -9.336 1 59.06 79 ARG B N 1
ATOM 3807 C CA . ARG B 1 79 ? -32.406 -18.719 -9.008 1 59.06 79 ARG B CA 1
ATOM 3808 C C . ARG B 1 79 ? -32.281 -20.172 -9.492 1 59.06 79 ARG B C 1
ATOM 3810 O O . ARG B 1 79 ? -32.969 -21.047 -8.984 1 59.06 79 ARG B O 1
ATOM 3817 N N . LEU B 1 80 ? -31.656 -20.359 -10.414 1 49.12 80 LEU B N 1
ATOM 3818 C CA . LEU B 1 80 ? -31.688 -21.719 -10.953 1 49.12 80 LEU B CA 1
ATOM 3819 C C . LEU B 1 80 ? -30.422 -22.484 -10.578 1 49.12 80 LEU B C 1
ATOM 3821 O O . LEU B 1 80 ? -29.969 -23.359 -11.328 1 49.12 80 LEU B O 1
ATOM 3825 N N . ASP B 1 81 ? -29.891 -22.438 -9.344 1 53.44 81 ASP B N 1
ATOM 3826 C CA . ASP B 1 81 ? -28.859 -23.266 -8.727 1 53.44 81 ASP B CA 1
ATOM 3827 C C . ASP B 1 81 ? -27.516 -23.094 -9.445 1 53.44 81 ASP B C 1
ATOM 3829 O O . ASP B 1 81 ? -26.625 -23.938 -9.289 1 53.44 81 ASP B O 1
ATOM 3833 N N . ASP B 1 82 ? -27.5 -22.188 -10.422 1 63.44 82 ASP B N 1
ATOM 3834 C CA . ASP B 1 82 ? -26.234 -21.953 -11.109 1 63.44 82 ASP B CA 1
ATOM 3835 C C . ASP B 1 82 ? -25.453 -20.828 -10.43 1 63.44 82 ASP B C 1
ATOM 3837 O O . ASP B 1 82 ? -26.031 -19.859 -9.945 1 63.44 82 ASP B O 1
ATOM 3841 N N . VAL B 1 83 ? -24.203 -21.266 -10.141 1 74.75 83 VAL B N 1
ATOM 3842 C CA . VAL B 1 83 ? -23.344 -20.266 -9.531 1 74.75 83 VAL B CA 1
ATOM 3843 C C . VAL B 1 83 ? -22.625 -19.484 -10.625 1 74.75 83 VAL B C 1
ATOM 3845 O O . VAL B 1 83 ? -22.031 -20.062 -11.531 1 74.75 83 VAL B O 1
ATOM 3848 N N . ALA B 1 84 ? -22.969 -18.219 -10.609 1 79.75 84 ALA B N 1
ATOM 3849 C CA . ALA B 1 84 ? -22.234 -17.344 -11.523 1 79.75 84 ALA B CA 1
ATOM 3850 C C . ALA B 1 84 ? -21.156 -16.562 -10.781 1 79.75 84 ALA B C 1
ATOM 3852 O O . ALA B 1 84 ? -21.234 -16.375 -9.57 1 79.75 84 ALA B O 1
ATOM 3853 N N . TYR B 1 85 ? -20.094 -16.406 -11.523 1 85.69 85 TYR B N 1
ATOM 3854 C CA . TYR B 1 85 ? -19 -15.648 -10.953 1 85.69 85 TYR B CA 1
ATOM 3855 C C . TYR B 1 85 ? -18.859 -14.297 -11.648 1 85.69 85 TYR B C 1
ATOM 3857 O O . TYR B 1 85 ? -19.094 -14.18 -12.852 1 85.69 85 TYR B O 1
ATOM 3865 N N . GLU B 1 86 ? -18.547 -13.289 -10.914 1 82.19 86 GLU B N 1
ATOM 3866 C CA . GLU B 1 86 ? -18.406 -11.93 -11.422 1 82.19 86 GLU B CA 1
ATOM 3867 C C . GLU B 1 86 ? -17.297 -11.852 -12.477 1 82.19 86 GLU B C 1
ATOM 3869 O O . GLU B 1 86 ? -17.438 -11.125 -13.469 1 82.19 86 GLU B O 1
ATOM 3874 N N . ASN B 1 87 ? -16.25 -12.609 -12.258 1 86.69 87 ASN B N 1
ATOM 3875 C CA . ASN B 1 87 ? -15.109 -12.617 -13.156 1 86.69 87 ASN B CA 1
ATOM 3876 C C . ASN B 1 87 ? -14.688 -14.047 -13.508 1 86.69 87 ASN B C 1
ATOM 3878 O O . ASN B 1 87 ? -13.594 -14.477 -13.148 1 86.69 87 ASN B O 1
ATOM 3882 N N . ALA B 1 88 ? -15.445 -14.672 -14.25 1 85 88 ALA B N 1
ATOM 3883 C CA . ALA B 1 88 ? -15.234 -16.078 -14.586 1 85 88 ALA B CA 1
ATOM 3884 C C . ALA B 1 88 ? -14 -16.25 -15.461 1 85 88 ALA B C 1
ATOM 3886 O O . ALA B 1 88 ? -13.414 -17.344 -15.516 1 85 88 ALA B O 1
ATOM 3887 N N . ASP B 1 89 ? -13.586 -15.18 -16.078 1 82 89 ASP B N 1
ATOM 3888 C CA . ASP B 1 89 ? -12.469 -15.281 -17.016 1 82 89 ASP B CA 1
ATOM 3889 C C . ASP B 1 89 ? -11.172 -14.789 -16.375 1 82 89 ASP B C 1
ATOM 3891 O O . ASP B 1 89 ? -10.219 -14.461 -17.078 1 82 89 ASP B O 1
ATOM 3895 N N . ALA B 1 90 ? -11.188 -14.75 -15.07 1 86.5 90 ALA B N 1
ATOM 3896 C CA . ALA B 1 90 ? -9.961 -14.383 -14.375 1 86.5 90 ALA B CA 1
ATOM 3897 C C . ALA B 1 90 ? -8.812 -15.305 -14.773 1 86.5 90 ALA B C 1
ATOM 3899 O O . ALA B 1 90 ? -9.008 -16.516 -14.945 1 86.5 90 ALA B O 1
ATOM 3900 N N . SER B 1 91 ? -7.641 -14.766 -14.828 1 81.75 91 SER B N 1
ATOM 3901 C CA . SER B 1 91 ? -6.473 -15.508 -15.289 1 81.75 91 SER B CA 1
ATOM 3902 C C . SER B 1 91 ? -6.152 -16.672 -14.367 1 81.75 91 SER B C 1
ATOM 3904 O O . SER B 1 91 ? -6.086 -16.516 -13.148 1 81.75 91 SER B O 1
ATOM 3906 N N . PRO B 1 92 ? -5.898 -17.797 -14.945 1 85 92 PRO B N 1
ATOM 3907 C CA . PRO B 1 92 ? -5.512 -18.938 -14.133 1 85 92 PRO B CA 1
ATOM 3908 C C . PRO B 1 92 ? -4.082 -18.844 -13.602 1 85 92 PRO B C 1
ATOM 3910 O O . PRO B 1 92 ? -3.676 -19.641 -12.75 1 85 92 PRO B O 1
ATOM 3913 N N . PHE B 1 93 ? -3.373 -17.859 -14.039 1 80.38 93 PHE B N 1
ATOM 3914 C CA . PHE B 1 93 ? -1.967 -17.766 -13.672 1 80.38 93 PHE B CA 1
ATOM 3915 C C . PHE B 1 93 ? -1.767 -16.719 -12.57 1 80.38 93 PHE B C 1
ATOM 3917 O O . PHE B 1 93 ? -0.645 -16.516 -12.109 1 80.38 93 PHE B O 1
ATOM 3924 N N . ALA B 1 94 ? -2.793 -16.109 -12.195 1 88.75 94 ALA B N 1
ATOM 3925 C CA . ALA B 1 94 ? -2.779 -15.172 -11.078 1 88.75 94 ALA B CA 1
ATOM 3926 C C . ALA B 1 94 ? -3.66 -15.664 -9.938 1 88.75 94 ALA B C 1
ATOM 3928 O O . ALA B 1 94 ? -4.82 -15.266 -9.82 1 88.75 94 ALA B O 1
ATOM 3929 N N . SER B 1 95 ? -3.045 -16.438 -9.188 1 94.06 95 SER B N 1
ATOM 3930 C CA . SER B 1 95 ? -3.826 -17.078 -8.133 1 94.06 95 SER B CA 1
ATOM 3931 C C . SER B 1 95 ? -3.785 -16.281 -6.84 1 94.06 95 SER B C 1
ATOM 3933 O O . SER B 1 95 ? -2.707 -15.93 -6.352 1 94.06 95 SER B O 1
ATOM 3935 N N . PRO B 1 96 ? -4.98 -15.992 -6.254 1 95.69 96 PRO B N 1
ATOM 3936 C CA . PRO B 1 96 ? -5.008 -15.336 -4.945 1 95.69 96 PRO B CA 1
ATOM 3937 C C . PRO B 1 96 ? -4.602 -16.266 -3.807 1 95.69 96 PRO B C 1
ATOM 3939 O O . PRO B 1 96 ? -4.301 -15.805 -2.705 1 95.69 96 PRO B O 1
ATOM 3942 N N . CYS B 1 97 ? -4.637 -17.547 -4.105 1 96.69 97 CYS B N 1
ATOM 3943 C CA . CYS B 1 97 ? -4.281 -18.547 -3.115 1 96.69 97 CYS B CA 1
ATOM 3944 C C . CYS B 1 97 ? -3.682 -19.781 -3.781 1 96.69 97 CYS B C 1
ATOM 3946 O O . CYS B 1 97 ? -4.41 -20.656 -4.254 1 96.69 97 CYS B O 1
ATOM 3948 N N . ARG B 1 98 ? -2.451 -19.969 -3.623 1 95.62 98 ARG B N 1
ATOM 3949 C CA . ARG B 1 98 ? -1.7 -20.969 -4.367 1 95.62 98 ARG B CA 1
ATOM 3950 C C . ARG B 1 98 ? -2.037 -22.375 -3.885 1 95.62 98 ARG B C 1
ATOM 3952 O O . ARG B 1 98 ? -1.832 -23.344 -4.609 1 95.62 98 ARG B O 1
ATOM 3959 N N . GLY B 1 99 ? -2.541 -22.516 -2.723 1 95.69 99 GLY B N 1
ATOM 3960 C CA . GLY B 1 99 ? -2.756 -23.844 -2.146 1 95.69 99 GLY B CA 1
ATOM 3961 C C . GLY B 1 99 ? -4.184 -24.328 -2.299 1 95.69 99 GLY B C 1
ATOM 3962 O O . GLY B 1 99 ? -4.562 -25.344 -1.708 1 95.69 99 GLY B O 1
ATOM 3963 N N . SER B 1 100 ? -4.977 -23.594 -3.111 1 96.25 100 SER B N 1
ATOM 3964 C CA . SER B 1 100 ? -6.395 -23.922 -3.189 1 96.25 100 SER B CA 1
ATOM 3965 C C . SER B 1 100 ? -6.832 -24.156 -4.633 1 96.25 100 SER B C 1
ATOM 3967 O O . SER B 1 100 ? -6.418 -23.422 -5.535 1 96.25 100 SER B O 1
ATOM 3969 N N . PRO B 1 101 ? -7.668 -25.156 -4.832 1 97.19 101 PRO B N 1
ATOM 3970 C CA . PRO B 1 101 ? -8.227 -25.359 -6.172 1 97.19 101 PRO B CA 1
ATOM 3971 C C . PRO B 1 101 ? -9.258 -24.297 -6.539 1 97.19 101 PRO B C 1
ATOM 3973 O O . PRO B 1 101 ? -9.914 -23.734 -5.656 1 97.19 101 PRO B O 1
ATOM 3976 N N . CYS B 1 102 ? -9.398 -24.078 -7.777 1 95.38 102 CYS B N 1
ATOM 3977 C CA . CYS B 1 102 ? -10.312 -23.078 -8.297 1 95.38 102 CYS B CA 1
ATOM 3978 C C . CYS B 1 102 ? -11.766 -23.469 -8.031 1 95.38 102 CYS B C 1
ATOM 3980 O O . CYS B 1 102 ? -12.227 -24.5 -8.492 1 95.38 102 CYS B O 1
ATOM 3982 N N . ALA B 1 103 ? -12.5 -22.609 -7.414 1 92.75 103 ALA B N 1
ATOM 3983 C CA . ALA B 1 103 ? -13.898 -22.859 -7.074 1 92.75 103 ALA B CA 1
ATOM 3984 C C . ALA B 1 103 ? -14.758 -22.922 -8.328 1 92.75 103 ALA B C 1
ATOM 3986 O O . ALA B 1 103 ? -15.672 -23.75 -8.422 1 92.75 103 ALA B O 1
ATOM 3987 N N . LEU B 1 104 ? -14.461 -22.141 -9.273 1 91.75 104 LEU B N 1
ATOM 3988 C CA . LEU B 1 104 ? -15.203 -22.047 -10.523 1 91.75 104 LEU B CA 1
ATOM 3989 C C . LEU B 1 104 ? -15.188 -23.391 -11.258 1 91.75 104 LEU B C 1
ATOM 3991 O O . LEU B 1 104 ? -16.156 -23.734 -11.938 1 91.75 104 LEU B O 1
ATOM 3995 N N . LEU B 1 105 ? -14.109 -24.172 -11.055 1 94.62 105 LEU B N 1
ATOM 3996 C CA . LEU B 1 105 ? -13.922 -25.406 -11.805 1 94.62 105 LEU B CA 1
ATOM 3997 C C . LEU B 1 105 ? -14.438 -26.609 -11.008 1 94.62 105 LEU B C 1
ATOM 3999 O O . LEU B 1 105 ? -14.305 -27.75 -11.453 1 94.62 105 LEU B O 1
ATOM 4003 N N . GLY B 1 106 ? -14.938 -26.391 -9.844 1 94.25 106 GLY B N 1
ATOM 4004 C CA . GLY B 1 106 ? -15.461 -27.469 -9.016 1 94.25 106 GLY B CA 1
ATOM 4005 C C . GLY B 1 106 ? -14.891 -27.469 -7.613 1 94.25 106 GLY B C 1
ATOM 4006 O O . GLY B 1 106 ? -15.281 -28.281 -6.777 1 94.25 106 GLY B O 1
ATOM 4007 N N . GLY B 1 107 ? -13.953 -26.656 -7.383 1 94.19 107 GLY B N 1
ATOM 4008 C CA . GLY B 1 107 ? -13.438 -26.484 -6.031 1 94.19 107 GLY B CA 1
ATOM 4009 C C . GLY B 1 107 ? -12.734 -27.703 -5.496 1 94.19 107 GLY B C 1
ATOM 4010 O O . GLY B 1 107 ? -12.273 -28.547 -6.27 1 94.19 107 GLY B O 1
ATOM 4011 N N . ALA B 1 108 ? -12.656 -27.766 -4.137 1 96.19 108 ALA B N 1
ATOM 4012 C CA . ALA B 1 108 ? -11.914 -28.828 -3.451 1 96.19 108 ALA B CA 1
ATOM 4013 C C . ALA B 1 108 ? -12.555 -30.188 -3.697 1 96.19 108 ALA B C 1
ATOM 4015 O O . ALA B 1 108 ? -11.859 -31.156 -4.031 1 96.19 108 ALA B O 1
ATOM 4016 N N . PRO B 1 109 ? -13.867 -30.281 -3.631 1 96.31 109 PRO B N 1
ATOM 4017 C CA . PRO B 1 109 ? -14.461 -31.594 -3.873 1 96.31 109 PRO B CA 1
ATOM 4018 C C . PRO B 1 109 ? -14.203 -32.094 -5.289 1 96.31 109 PRO B C 1
ATOM 4020 O O . PRO B 1 109 ? -13.859 -33.281 -5.477 1 96.31 109 PRO B O 1
ATOM 4023 N N . GLY B 1 110 ? -14.398 -31.172 -6.215 1 97.5 110 GLY B N 1
ATOM 4024 C CA . GLY B 1 110 ? -14.156 -31.562 -7.598 1 97.5 110 GLY B CA 1
ATOM 4025 C C . GLY B 1 110 ? -12.727 -32 -7.855 1 97.5 110 GLY B C 1
ATOM 4026 O O . GLY B 1 110 ? -12.484 -32.969 -8.562 1 97.5 110 GLY B O 1
ATOM 4027 N N . PHE B 1 111 ? -11.867 -31.281 -7.281 1 98.19 111 PHE B N 1
ATOM 4028 C CA . PHE B 1 111 ? -10.461 -31.594 -7.5 1 98.19 111 PHE B CA 1
ATOM 4029 C C . PHE B 1 111 ? -10.086 -32.906 -6.82 1 98.19 111 PHE B C 1
ATOM 4031 O O . PHE B 1 111 ? -9.305 -33.688 -7.363 1 98.19 111 PHE B O 1
ATOM 4038 N N . PHE B 1 112 ? -10.594 -33.094 -5.645 1 98.06 112 PHE B N 1
ATOM 4039 C CA . PHE B 1 112 ? -10.352 -34.344 -4.938 1 98.06 112 PHE B CA 1
ATOM 4040 C C . PHE B 1 112 ? -10.812 -35.562 -5.77 1 98.06 112 PHE B C 1
ATOM 4042 O O . PHE B 1 112 ? -10.086 -36.531 -5.891 1 98.06 112 PHE B O 1
ATOM 4049 N N . GLU B 1 113 ? -11.922 -35.438 -6.379 1 98 113 GLU B N 1
ATOM 4050 C CA . GLU B 1 113 ? -12.453 -36.5 -7.227 1 98 113 GLU B CA 1
ATOM 4051 C C . GLU B 1 113 ? -11.562 -36.719 -8.445 1 98 113 GLU B C 1
ATOM 4053 O O . GLU B 1 113 ? -11.344 -37.844 -8.867 1 98 113 GLU B O 1
ATOM 4058 N N . LEU B 1 114 ? -11.117 -35.656 -9.023 1 98.31 114 LEU B N 1
ATOM 4059 C CA . LEU B 1 114 ? -10.219 -35.75 -10.164 1 98.31 114 LEU B CA 1
ATOM 4060 C C . LEU B 1 114 ? -8.969 -36.562 -9.805 1 98.31 114 LEU B C 1
ATOM 4062 O O . LEU B 1 114 ? -8.586 -37.469 -10.547 1 98.31 114 LEU B O 1
ATOM 4066 N N . VAL B 1 115 ? -8.391 -36.281 -8.688 1 98.56 115 VAL B N 1
ATOM 4067 C CA . VAL B 1 115 ? -7.172 -36.969 -8.266 1 98.56 115 VAL B CA 1
ATOM 4068 C C . VAL B 1 115 ? -7.465 -38.438 -8 1 98.5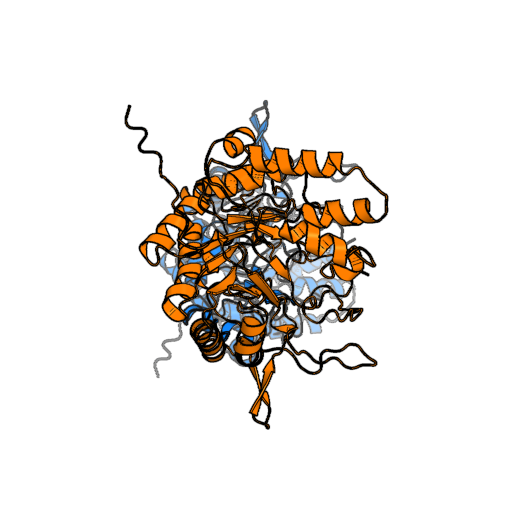6 115 VAL B C 1
ATOM 4070 O O . VAL B 1 115 ? -6.707 -39.312 -8.43 1 98.56 115 VAL B O 1
ATOM 4073 N N . GLN B 1 116 ? -8.578 -38.719 -7.398 1 98.25 116 GLN B N 1
ATOM 4074 C CA . GLN B 1 116 ? -8.938 -40.094 -7.094 1 98.25 116 GLN B CA 1
ATOM 4075 C C . GLN B 1 116 ? -9.148 -40.906 -8.375 1 98.25 116 GLN B C 1
ATOM 4077 O O . GLN B 1 116 ? -8.68 -42.031 -8.477 1 98.25 116 GLN B O 1
ATOM 4082 N N . GLU B 1 117 ? -9.852 -40.344 -9.312 1 98.31 117 GLU B N 1
ATOM 4083 C CA . GLU B 1 117 ? -10.109 -41.031 -10.562 1 98.31 117 GLU B CA 1
ATOM 4084 C C . GLU B 1 117 ? -8.812 -41.281 -11.328 1 98.31 117 GLU B C 1
ATOM 4086 O O . GLU B 1 117 ? -8.633 -42.375 -11.914 1 98.31 117 GLU B O 1
ATOM 4091 N N . CYS B 1 118 ? -7.996 -40.281 -11.344 1 97.88 118 CYS B N 1
ATOM 4092 C CA . CYS B 1 118 ? -6.703 -40.469 -11.992 1 97.88 118 CYS B CA 1
ATOM 4093 C C . CYS B 1 118 ? -5.906 -41.594 -11.32 1 97.88 118 CYS B C 1
ATOM 4095 O O . CYS B 1 118 ? -5.328 -42.438 -11.992 1 97.88 118 CYS B O 1
ATOM 4097 N N . HIS B 1 119 ? -5.883 -41.625 -9.969 1 97.75 119 HIS B N 1
ATOM 4098 C CA . HIS B 1 119 ? -5.156 -42.656 -9.219 1 97.75 119 HIS B CA 1
ATOM 4099 C C . HIS B 1 119 ? -5.738 -44.031 -9.469 1 97.75 119 HIS B C 1
ATOM 4101 O O . HIS B 1 119 ? -4.996 -45.031 -9.562 1 97.75 119 HIS B O 1
ATOM 4107 N N . ARG B 1 120 ? -7.031 -44.094 -9.586 1 97.75 120 ARG B N 1
ATOM 4108 C CA . ARG B 1 120 ? -7.691 -45.344 -9.875 1 97.75 120 ARG B CA 1
ATOM 4109 C C . ARG B 1 120 ? -7.211 -45.938 -11.203 1 97.75 120 ARG B C 1
ATOM 4111 O O . ARG B 1 120 ? -7.082 -47.156 -11.344 1 97.75 120 ARG B O 1
ATOM 4118 N N . GLU B 1 121 ? -6.938 -45.031 -12.125 1 96.81 121 GLU B N 1
ATOM 4119 C CA . GLU B 1 121 ? -6.477 -45.438 -13.445 1 96.81 121 GLU B CA 1
ATOM 4120 C C . GLU B 1 121 ? -4.957 -45.531 -13.5 1 96.81 121 GLU B C 1
ATOM 4122 O O . GLU B 1 121 ? -4.375 -45.688 -14.578 1 96.81 121 GLU B O 1
ATOM 4127 N N . GLY B 1 122 ? -4.285 -45.312 -12.312 1 94.38 122 GLY B N 1
ATOM 4128 C CA . GLY B 1 122 ? -2.842 -45.469 -12.227 1 94.38 122 GLY B CA 1
ATOM 4129 C C . GLY B 1 122 ? -2.084 -44.25 -12.719 1 94.38 122 GLY B C 1
ATOM 4130 O O . GLY B 1 122 ? -0.917 -44.344 -13.109 1 94.38 122 GLY B O 1
ATOM 4131 N N . MET B 1 123 ? -2.693 -43.125 -12.789 1 94.44 123 MET B N 1
ATOM 4132 C CA . MET B 1 123 ? -2.062 -41.906 -13.297 1 94.44 123 MET B CA 1
ATOM 4133 C C . MET B 1 123 ? -1.621 -41 -12.148 1 94.44 123 MET B C 1
ATOM 4135 O O . MET B 1 123 ? -2.348 -40.844 -11.172 1 94.44 123 MET B O 1
ATOM 4139 N N . LYS B 1 124 ? -0.473 -40.438 -12.273 1 94.62 124 LYS B N 1
ATOM 4140 C CA . LYS B 1 124 ? -0.013 -39.406 -11.359 1 94.62 124 LYS B CA 1
ATOM 4141 C C . LYS B 1 124 ? -0.612 -38.031 -11.734 1 94.62 124 LYS B C 1
ATOM 4143 O O . LYS B 1 124 ? -0.896 -37.781 -12.906 1 94.62 124 LYS B O 1
ATOM 4148 N N . VAL B 1 125 ? -0.799 -37.25 -10.742 1 97.5 125 VAL B N 1
ATOM 4149 C CA . VAL B 1 125 ? -1.371 -35.938 -10.961 1 97.5 125 VAL B CA 1
ATOM 4150 C C . VAL B 1 125 ? -0.365 -34.844 -10.547 1 97.5 125 VAL B C 1
ATOM 4152 O O . VAL B 1 125 ? 0.16 -34.875 -9.43 1 97.5 125 VAL B O 1
ATOM 4155 N N . VAL B 1 126 ? -0.08 -33.938 -11.414 1 95.62 126 VAL B N 1
ATOM 4156 C CA . VAL B 1 126 ? 0.848 -32.812 -11.203 1 95.62 126 VAL B CA 1
ATOM 4157 C C . VAL B 1 126 ? 0.12 -31.484 -11.391 1 95.62 126 VAL B C 1
ATOM 4159 O O . VAL B 1 126 ? -0.594 -31.312 -12.383 1 95.62 126 VAL B O 1
ATOM 4162 N N . VAL B 1 127 ? 0.282 -30.562 -10.492 1 97 127 VAL B N 1
ATOM 4163 C CA . VAL B 1 127 ? -0.399 -29.281 -10.555 1 97 127 VAL B CA 1
ATOM 4164 C C . VAL B 1 127 ? 0.614 -28.172 -10.844 1 97 127 VAL B C 1
ATOM 4166 O O . VAL B 1 127 ? 1.714 -28.172 -10.281 1 97 127 VAL B O 1
ATOM 4169 N N . ASP B 1 128 ? 0.226 -27.188 -11.656 1 91.5 128 ASP B N 1
ATOM 4170 C CA . ASP B 1 128 ? 1.057 -26.016 -11.906 1 91.5 128 ASP B CA 1
ATOM 4171 C C . ASP B 1 128 ? 1.017 -25.062 -10.727 1 91.5 128 ASP B C 1
ATOM 4173 O O . ASP B 1 128 ? -0.057 -24.75 -10.203 1 91.5 128 ASP B O 1
ATOM 4177 N N . VAL B 1 129 ? 2.176 -24.594 -10.383 1 93.25 129 VAL B N 1
ATOM 4178 C CA . VAL B 1 129 ? 2.246 -23.625 -9.281 1 93.25 129 VAL B CA 1
ATOM 4179 C C . VAL B 1 129 ? 3.221 -22.516 -9.641 1 93.25 129 VAL B C 1
ATOM 4181 O O . VAL B 1 129 ? 4.293 -22.766 -10.203 1 93.25 129 VAL B O 1
ATOM 4184 N N . SER B 1 130 ? 2.838 -21.312 -9.344 1 88.12 130 SER B N 1
ATOM 4185 C CA . SER B 1 130 ? 3.689 -20.141 -9.555 1 88.12 130 SER B CA 1
ATOM 4186 C C . SER B 1 130 ? 4.246 -19.609 -8.234 1 88.12 130 SER B C 1
ATOM 4188 O O . SER B 1 130 ? 3.639 -19.797 -7.18 1 88.12 130 SER B O 1
ATOM 4190 N N . THR B 1 131 ? 5.406 -18.953 -8.398 1 88.88 131 THR B N 1
ATOM 4191 C CA . THR B 1 131 ? 5.973 -18.328 -7.207 1 88.88 131 THR B CA 1
ATOM 4192 C C . THR B 1 131 ? 5.293 -17 -6.926 1 88.88 131 THR B C 1
ATOM 4194 O O . THR B 1 131 ? 5.441 -16.438 -5.84 1 88.88 131 THR B O 1
ATOM 4197 N N . ARG B 1 132 ? 4.551 -16.5 -7.863 1 89.75 132 ARG B N 1
ATOM 4198 C CA . ARG B 1 132 ? 3.84 -15.242 -7.719 1 89.75 132 ARG B CA 1
ATOM 4199 C C . ARG B 1 132 ? 2.395 -15.469 -7.293 1 89.75 132 ARG B C 1
ATOM 4201 O O . ARG B 1 132 ? 1.907 -16.609 -7.316 1 89.75 132 ARG B O 1
ATOM 4208 N N . VAL B 1 133 ? 1.825 -14.453 -6.84 1 93.69 133 VAL B N 1
ATOM 4209 C CA . VAL B 1 133 ? 0.417 -14.508 -6.457 1 93.69 133 VAL B CA 1
ATOM 4210 C C . VAL B 1 133 ? -0.355 -13.398 -7.176 1 93.69 133 VAL B C 1
ATOM 4212 O O . VAL B 1 133 ? 0.242 -12.523 -7.805 1 93.69 133 VAL B O 1
ATOM 4215 N N . SER B 1 134 ? -1.622 -13.523 -7.094 1 93 134 SER B N 1
ATOM 4216 C CA . SER B 1 134 ? -2.459 -12.516 -7.73 1 93 134 SER B CA 1
ATOM 4217 C C . SER B 1 134 ? -2.24 -11.141 -7.102 1 93 134 SER B C 1
ATOM 4219 O O . SER B 1 134 ? -2.123 -11.023 -5.883 1 93 134 SER B O 1
ATOM 4221 N N . ALA B 1 135 ? -2.211 -10.148 -8.008 1 93.56 135 ALA B N 1
ATOM 4222 C CA . ALA B 1 135 ? -2.158 -8.773 -7.52 1 93.56 135 ALA B CA 1
ATOM 4223 C C . ALA B 1 135 ? -3.488 -8.359 -6.898 1 93.56 135 ALA B C 1
ATOM 4225 O O . ALA B 1 135 ? -3.523 -7.531 -5.988 1 93.56 135 ALA B O 1
ATOM 4226 N N . SER B 1 136 ? -4.5 -8.977 -7.387 1 92.88 136 SER B N 1
ATOM 4227 C CA . SER B 1 136 ? -5.844 -8.672 -6.902 1 92.88 136 SER B CA 1
ATOM 4228 C C . SER B 1 136 ? -6.266 -9.625 -5.793 1 92.88 136 SER B C 1
ATOM 4230 O O . SER B 1 136 ? -6.184 -10.844 -5.953 1 92.88 136 SER B O 1
ATOM 4232 N N . HIS B 1 137 ? -6.656 -9.148 -4.711 1 93.44 137 HIS B N 1
ATOM 4233 C CA . HIS B 1 137 ? -7.254 -9.844 -3.578 1 93.44 137 HIS B CA 1
ATOM 4234 C C . HIS B 1 137 ? -6.41 -11.047 -3.166 1 93.44 137 HIS B C 1
ATOM 4236 O O . HIS B 1 137 ? -6.938 -12.148 -3.004 1 93.44 137 HIS B O 1
ATOM 4242 N N . PRO B 1 138 ? -5.105 -10.812 -3.068 1 95.88 138 PRO B N 1
ATOM 4243 C CA . PRO B 1 138 ? -4.324 -11.938 -2.543 1 95.88 138 PRO B CA 1
ATOM 4244 C C . PRO B 1 138 ? -4.793 -12.383 -1.159 1 95.88 138 PRO B C 1
ATOM 4246 O O . PRO B 1 138 ? -5.285 -11.57 -0.376 1 95.88 138 PRO B O 1
ATOM 4249 N N . HIS B 1 139 ? -4.648 -13.641 -0.92 1 96.69 139 HIS B N 1
ATOM 4250 C CA . HIS B 1 139 ? -4.98 -14.164 0.399 1 96.69 139 HIS B CA 1
ATOM 4251 C C . HIS B 1 139 ? -4.281 -13.375 1.499 1 96.69 139 HIS B C 1
ATOM 4253 O O . HIS B 1 139 ? -3.135 -12.945 1.33 1 96.69 139 HIS B O 1
ATOM 4259 N N . ARG B 1 140 ? -4.836 -13.305 2.676 1 95.25 140 ARG B N 1
ATOM 4260 C CA . ARG B 1 140 ? -4.379 -12.461 3.779 1 95.25 140 ARG B CA 1
ATOM 4261 C C . ARG B 1 140 ? -2.973 -12.852 4.219 1 95.25 140 ARG B C 1
ATOM 4263 O O . ARG B 1 140 ? -2.205 -12.008 4.688 1 95.25 140 ARG B O 1
ATOM 4270 N N . HIS B 1 141 ? -2.639 -14.109 4.086 1 95.81 141 HIS B N 1
ATOM 4271 C CA . HIS B 1 141 ? -1.34 -14.539 4.586 1 95.81 141 HIS B CA 1
ATOM 4272 C C . HIS B 1 141 ? -0.214 -14.086 3.666 1 95.81 141 HIS B C 1
ATOM 4274 O O . HIS B 1 141 ? 0.963 -14.18 4.02 1 95.81 141 HIS B O 1
ATOM 4280 N N . TYR B 1 142 ? -0.516 -13.531 2.477 1 97.06 142 TYR B N 1
ATOM 4281 C CA . TYR B 1 142 ? 0.516 -13.047 1.566 1 97.06 142 TYR B CA 1
ATOM 4282 C C . TYR B 1 142 ? 0.798 -11.57 1.799 1 97.06 142 TYR B C 1
ATOM 4284 O O . TYR B 1 142 ? 1.871 -11.07 1.447 1 97.06 142 TYR B O 1
ATOM 4292 N N . LEU B 1 143 ? -0.123 -10.844 2.424 1 93.25 143 LEU B N 1
ATOM 4293 C CA . LEU B 1 143 ? -0.076 -9.391 2.518 1 93.25 143 LEU B CA 1
ATOM 4294 C C . LEU B 1 143 ? 1.179 -8.938 3.256 1 93.25 143 LEU B C 1
ATOM 4296 O O . LEU B 1 143 ? 1.897 -8.055 2.779 1 93.25 143 LEU B O 1
ATOM 4300 N N . PRO B 1 144 ? 1.564 -9.586 4.371 1 93.75 144 PRO B N 1
ATOM 4301 C CA . PRO B 1 144 ? 2.768 -9.156 5.086 1 93.75 144 PRO B CA 1
ATOM 4302 C C . PRO B 1 144 ? 4.051 -9.438 4.309 1 93.75 144 PRO B C 1
ATOM 4304 O O . PRO B 1 144 ? 5.121 -8.945 4.672 1 93.75 144 PRO B O 1
ATOM 4307 N N . LEU B 1 145 ? 3.938 -10.188 3.244 1 96.94 145 LEU B N 1
ATOM 4308 C CA . LEU B 1 145 ? 5.113 -10.617 2.496 1 96.94 145 LEU B CA 1
ATOM 4309 C C . LEU B 1 145 ? 5.266 -9.812 1.21 1 96.94 145 LEU B C 1
ATOM 4311 O O . LEU B 1 145 ? 6.223 -10.016 0.459 1 96.94 145 LEU B O 1
ATOM 4315 N N . MET B 1 146 ? 4.332 -8.906 0.962 1 95.69 146 MET B N 1
ATOM 4316 C CA . MET B 1 146 ? 4.348 -8.125 -0.274 1 95.69 146 MET B CA 1
ATOM 4317 C C . MET B 1 146 ? 5.461 -7.082 -0.246 1 95.69 146 MET B C 1
ATOM 4319 O O . MET B 1 146 ? 5.84 -6.605 0.823 1 95.69 146 MET B O 1
ATOM 4323 N N . LEU B 1 147 ? 5.941 -6.75 -1.399 1 94.62 147 LEU B N 1
ATOM 4324 C CA . LEU B 1 147 ? 7.004 -5.762 -1.558 1 94.62 147 LEU B CA 1
ATOM 4325 C C . LEU B 1 147 ? 6.422 -4.367 -1.771 1 94.62 147 LEU B C 1
ATOM 4327 O O . LEU B 1 147 ? 5.328 -4.223 -2.324 1 94.62 147 LEU B O 1
ATOM 4331 N N . LEU B 1 148 ? 7.199 -3.428 -1.301 1 95.69 148 LEU B N 1
ATOM 4332 C CA . LEU B 1 148 ? 6.852 -2.031 -1.532 1 95.69 148 LEU B CA 1
ATOM 4333 C C . LEU B 1 148 ? 7.836 -1.379 -2.498 1 95.69 148 LEU B C 1
ATOM 4335 O O . LEU B 1 148 ? 8.953 -1.867 -2.676 1 95.69 148 LEU B O 1
ATOM 4339 N N . HIS B 1 149 ? 7.418 -0.351 -3.164 1 94.75 149 HIS B N 1
ATOM 4340 C CA . HIS B 1 149 ? 8.289 0.56 -3.904 1 94.75 149 HIS B CA 1
ATOM 4341 C C . HIS B 1 149 ? 7.855 2.01 -3.709 1 94.75 149 HIS B C 1
ATOM 4343 O O . HIS B 1 149 ? 6.727 2.275 -3.289 1 94.75 149 HIS B O 1
ATOM 4349 N N . GLU B 1 150 ? 8.789 2.883 -3.941 1 94.06 150 GLU B N 1
ATOM 4350 C CA . GLU B 1 150 ? 8.484 4.309 -3.887 1 94.06 150 GLU B CA 1
ATOM 4351 C C . GLU B 1 150 ? 8.305 4.887 -5.285 1 94.06 150 GLU B C 1
ATOM 4353 O O . GLU B 1 150 ? 9.078 4.574 -6.195 1 94.06 150 GLU B O 1
ATOM 4358 N N . ASP B 1 151 ? 7.242 5.621 -5.426 1 91 151 ASP B N 1
ATOM 4359 C CA . ASP B 1 151 ? 7.082 6.293 -6.715 1 91 151 ASP B CA 1
ATOM 4360 C C . ASP B 1 151 ? 7.93 7.562 -6.777 1 91 151 ASP B C 1
ATOM 4362 O O . ASP B 1 151 ? 8.742 7.82 -5.887 1 91 151 ASP B O 1
ATOM 4366 N N . ALA B 1 152 ? 7.809 8.344 -7.84 1 87 152 ALA B N 1
ATOM 4367 C CA . ALA B 1 152 ? 8.664 9.5 -8.094 1 87 152 ALA B CA 1
ATOM 4368 C C . ALA B 1 152 ? 8.484 10.57 -7.023 1 87 152 ALA B C 1
ATOM 4370 O O . ALA B 1 152 ? 9.391 11.367 -6.77 1 87 152 ALA B O 1
ATOM 4371 N N . GLU B 1 153 ? 7.348 10.555 -6.289 1 86.38 153 GLU B N 1
ATOM 4372 C CA . GLU B 1 153 ? 7.051 11.555 -5.27 1 86.38 153 GLU B CA 1
ATOM 4373 C C . GLU B 1 153 ? 7.426 11.055 -3.879 1 86.38 153 GLU B C 1
ATOM 4375 O O . GLU B 1 153 ? 7.199 11.75 -2.883 1 86.38 153 GLU B O 1
ATOM 4380 N N . GLY B 1 154 ? 7.953 9.875 -3.809 1 89.19 154 GLY B N 1
ATOM 4381 C CA . GLY B 1 154 ? 8.359 9.32 -2.525 1 89.19 154 GLY B CA 1
ATOM 4382 C C . GLY B 1 154 ? 7.234 8.609 -1.802 1 89.19 154 GLY B C 1
ATOM 4383 O O . GLY B 1 154 ? 7.344 8.32 -0.607 1 89.19 154 GLY B O 1
ATOM 4384 N N . LYS B 1 155 ? 6.129 8.344 -2.557 1 91.81 155 LYS B N 1
ATOM 4385 C CA . LYS B 1 155 ? 5 7.625 -1.973 1 91.81 155 LYS B CA 1
ATOM 4386 C C . LYS B 1 155 ? 5.219 6.113 -2.021 1 91.81 155 LYS B C 1
ATOM 4388 O O . LYS B 1 155 ? 5.652 5.578 -3.045 1 91.81 155 LYS B O 1
ATOM 4393 N N . ALA B 1 156 ? 4.93 5.488 -0.903 1 93.5 156 ALA B N 1
ATOM 4394 C CA . ALA B 1 156 ? 5.074 4.035 -0.833 1 93.5 156 ALA B CA 1
ATOM 4395 C C . ALA B 1 156 ? 3.867 3.332 -1.444 1 93.5 156 ALA B C 1
ATOM 4397 O O . ALA B 1 156 ? 2.723 3.676 -1.143 1 93.5 156 ALA B O 1
ATOM 4398 N N . ASN B 1 157 ? 4.129 2.365 -2.322 1 93.25 157 ASN B N 1
ATOM 4399 C CA . ASN B 1 157 ? 3.092 1.547 -2.941 1 93.25 157 ASN B CA 1
ATOM 4400 C C . ASN B 1 157 ? 3.492 0.074 -2.982 1 93.25 157 ASN B C 1
ATOM 4402 O O . ASN B 1 157 ? 4.68 -0.25 -3.018 1 93.25 157 ASN B O 1
ATOM 4406 N N . TYR B 1 158 ? 2.473 -0.734 -2.926 1 93.44 158 TYR B N 1
ATOM 4407 C CA . TYR B 1 158 ? 2.77 -2.141 -3.174 1 93.44 158 TYR B CA 1
ATOM 4408 C C . TYR B 1 158 ? 3.338 -2.34 -4.574 1 93.44 158 TYR B C 1
ATOM 4410 O O . TYR B 1 158 ? 2.955 -1.638 -5.512 1 93.44 158 TYR B O 1
ATOM 4418 N N . LEU B 1 159 ? 4.191 -3.27 -4.633 1 92.19 159 LEU B N 1
ATOM 4419 C CA . LEU B 1 159 ? 4.77 -3.586 -5.934 1 92.19 159 LEU B CA 1
ATOM 4420 C C . LEU B 1 159 ? 3.938 -4.641 -6.656 1 92.19 159 LEU B C 1
ATOM 4422 O O . LEU B 1 159 ? 3.848 -5.785 -6.203 1 92.19 159 LEU B O 1
ATOM 4426 N N . TYR B 1 160 ? 3.311 -4.141 -7.703 1 88.94 160 TYR B N 1
ATOM 4427 C CA . TYR B 1 160 ? 2.592 -5.062 -8.578 1 88.94 160 TYR B CA 1
ATOM 4428 C C . TYR B 1 160 ? 3.326 -5.242 -9.898 1 88.94 160 TYR B C 1
ATOM 4430 O O . TYR B 1 160 ? 4.012 -4.332 -10.367 1 88.94 160 TYR B O 1
ATOM 4438 N N . GLY B 1 161 ? 3.133 -6.242 -10.367 1 75.25 161 GLY B N 1
ATOM 4439 C CA . GLY B 1 161 ? 3.689 -6.508 -11.68 1 75.25 161 GLY B CA 1
ATOM 4440 C C . GLY B 1 161 ? 4.938 -7.367 -11.633 1 75.25 161 GLY B C 1
ATOM 4441 O O . GLY B 1 161 ? 5.363 -7.801 -10.562 1 75.25 161 GLY B O 1
ATOM 4442 N N . GLY B 1 162 ? 5.469 -7.844 -12.672 1 58.88 162 GLY B N 1
ATOM 4443 C CA . GLY B 1 162 ? 6.59 -8.703 -13.023 1 58.88 162 GLY B CA 1
ATOM 4444 C C . GLY B 1 162 ? 6.406 -9.414 -14.344 1 58.88 162 GLY B C 1
ATOM 4445 O O . GLY B 1 162 ? 5.281 -9.57 -14.82 1 58.88 162 GLY B O 1
ATOM 4446 N N . GLU B 1 163 ? 7.258 -9.016 -15.141 1 49.34 163 GLU B N 1
ATOM 4447 C CA . GLU B 1 163 ? 7.141 -9.578 -16.484 1 49.34 163 GLU B CA 1
ATOM 4448 C C . GLU B 1 163 ? 7.449 -11.07 -16.484 1 49.34 163 GLU B C 1
ATOM 4450 O O . GLU B 1 163 ? 8.477 -11.5 -15.945 1 49.34 163 GLU B O 1
ATOM 4455 N N . THR B 1 164 ? 6.445 -11.828 -16.125 1 48 164 THR B N 1
ATOM 4456 C CA . THR B 1 164 ? 6.668 -13.242 -16.438 1 48 164 THR B CA 1
ATOM 4457 C C . THR B 1 164 ? 5.762 -13.695 -17.578 1 48 164 THR B C 1
ATOM 4459 O O . THR B 1 164 ? 4.84 -12.977 -17.969 1 48 164 THR B O 1
ATOM 4462 N N . ARG B 1 165 ? 6.074 -14.664 -18.234 1 43.34 165 ARG B N 1
ATOM 4463 C CA . ARG B 1 165 ? 5.309 -15.242 -19.328 1 43.34 165 ARG B CA 1
ATOM 4464 C C . ARG B 1 165 ? 3.846 -15.43 -18.938 1 43.34 165 ARG B C 1
ATOM 4466 O O . ARG B 1 165 ? 3.543 -15.945 -17.875 1 43.34 165 ARG B O 1
ATOM 4473 N N . GLY B 1 166 ? 2.863 -15.016 -19.828 1 45.16 166 GLY B N 1
ATOM 4474 C CA . GLY B 1 166 ? 1.43 -15.242 -19.719 1 45.16 166 GLY B CA 1
ATOM 4475 C C . GLY B 1 166 ? 0.756 -14.32 -18.719 1 45.16 166 GLY B C 1
ATOM 4476 O O . GLY B 1 166 ? -0.454 -14.414 -18.5 1 45.16 166 GLY B O 1
ATOM 4477 N N . ILE B 1 167 ? 1.608 -13.672 -18.031 1 53.16 167 ILE B N 1
ATOM 4478 C CA . ILE B 1 167 ? 1.017 -12.82 -17.016 1 53.16 167 ILE B CA 1
ATOM 4479 C C . ILE B 1 167 ? 1.04 -11.359 -17.484 1 53.16 167 ILE B C 1
ATOM 4481 O O . ILE B 1 167 ? 2.049 -10.891 -18 1 53.16 167 ILE B O 1
ATOM 4485 N N . ARG B 1 168 ? -0.123 -10.945 -17.625 1 58 168 ARG B N 1
ATOM 4486 C CA . ARG B 1 168 ? -0.225 -9.516 -17.938 1 58 168 ARG B CA 1
ATOM 4487 C C . ARG B 1 168 ? 0.52 -8.68 -16.891 1 58 168 ARG B C 1
ATOM 4489 O O . ARG B 1 168 ? 0.637 -9.078 -15.734 1 58 168 ARG B O 1
ATOM 4496 N N . ARG B 1 169 ? 0.879 -7.621 -17.578 1 63.09 169 ARG B N 1
ATOM 4497 C CA . ARG B 1 169 ? 1.552 -6.672 -16.703 1 63.09 169 ARG B CA 1
ATOM 4498 C C . ARG B 1 169 ? 0.646 -6.258 -15.547 1 63.09 169 ARG B C 1
ATOM 4500 O O . ARG B 1 169 ? -0.52 -5.918 -15.758 1 63.09 169 ARG B O 1
ATOM 4507 N N . GLY B 1 170 ? 1.072 -6.566 -14.375 1 74.75 170 GLY B N 1
ATOM 4508 C CA . GLY B 1 170 ? 0.399 -6.055 -13.195 1 74.75 170 GLY B CA 1
ATOM 4509 C C . GLY B 1 170 ? -0.565 -7.051 -12.578 1 74.75 170 GLY B C 1
ATOM 4510 O O . GLY B 1 170 ? -1.171 -6.781 -11.539 1 74.75 170 GLY B O 1
ATOM 4511 N N . GLU B 1 171 ? -0.675 -8.195 -13.164 1 84.69 171 GLU B N 1
ATOM 4512 C CA . GLU B 1 171 ? -1.678 -9.148 -12.695 1 84.69 171 GLU B CA 1
ATOM 4513 C C . GLU B 1 171 ? -1.183 -9.914 -11.469 1 84.69 171 GLU B C 1
ATOM 4515 O O . GLU B 1 171 ? -1.979 -10.492 -10.727 1 84.69 171 GLU B O 1
ATOM 4520 N N . THR B 1 172 ? 0.07 -9.922 -11.367 1 89.81 172 THR B N 1
ATOM 4521 C CA . THR B 1 172 ? 0.622 -10.688 -10.258 1 89.81 172 THR B CA 1
ATOM 4522 C C . THR B 1 172 ? 1.464 -9.797 -9.352 1 89.81 172 THR B C 1
ATOM 4524 O O . THR B 1 172 ? 1.738 -8.641 -9.688 1 89.81 172 THR B O 1
ATOM 4527 N N . ALA B 1 173 ? 1.706 -10.328 -8.242 1 91.88 173 ALA B N 1
ATOM 4528 C CA . ALA B 1 173 ? 2.594 -9.68 -7.285 1 91.88 173 ALA B CA 1
ATOM 4529 C C . ALA B 1 173 ? 3.713 -10.617 -6.844 1 91.88 173 ALA B C 1
ATOM 4531 O O . ALA B 1 173 ? 3.5 -11.828 -6.711 1 91.88 173 ALA B O 1
ATOM 4532 N N . LEU B 1 174 ? 4.852 -10.008 -6.746 1 89.5 174 LEU B N 1
ATOM 4533 C CA . LEU B 1 174 ? 6.012 -10.719 -6.227 1 89.5 174 LEU B CA 1
ATOM 4534 C C . LEU B 1 174 ? 6.098 -10.586 -4.707 1 89.5 174 LEU B C 1
ATOM 4536 O O . LEU B 1 174 ? 5.926 -9.492 -4.164 1 89.5 174 LEU B O 1
ATOM 4540 N N . LEU B 1 175 ? 6.27 -11.695 -4.047 1 93.69 175 LEU B N 1
ATOM 4541 C CA . LEU B 1 175 ? 6.488 -11.656 -2.605 1 93.69 175 LEU B CA 1
ATOM 4542 C C . LEU B 1 175 ? 7.961 -11.422 -2.285 1 93.69 175 LEU B C 1
ATOM 4544 O O . LEU B 1 175 ? 8.82 -11.562 -3.156 1 93.69 175 LEU B O 1
ATOM 4548 N N . ASN B 1 176 ? 8.25 -10.977 -1.079 1 93.5 176 ASN B N 1
ATOM 4549 C CA . ASN B 1 176 ? 9.617 -10.711 -0.656 1 93.5 176 ASN B CA 1
ATOM 4550 C C . ASN B 1 176 ? 10.359 -12 -0.32 1 93.5 176 ASN B C 1
ATOM 4552 O O . ASN B 1 176 ? 10.352 -12.445 0.829 1 93.5 176 ASN B O 1
ATOM 4556 N N . TYR B 1 177 ? 11.086 -12.508 -1.275 1 91.69 177 TYR B N 1
ATOM 4557 C CA . TYR B 1 177 ? 11.742 -13.797 -1.109 1 91.69 177 TYR B CA 1
ATOM 4558 C C . TYR B 1 177 ? 13.078 -13.648 -0.385 1 91.69 177 TYR B C 1
ATOM 4560 O O . TYR B 1 177 ? 13.82 -14.617 -0.223 1 91.69 177 TYR B O 1
ATOM 4568 N N . ARG B 1 178 ? 13.406 -12.445 0.061 1 90.12 178 ARG B N 1
ATOM 4569 C CA . ARG B 1 178 ? 14.5 -12.312 1.015 1 90.12 178 ARG B CA 1
ATOM 4570 C C . ARG B 1 178 ? 14.062 -12.734 2.412 1 90.12 178 ARG B C 1
ATOM 4572 O O . ARG B 1 178 ? 14.906 -12.977 3.283 1 90.12 178 ARG B O 1
ATOM 4579 N N . LYS B 1 179 ? 12.773 -12.781 2.578 1 92.88 179 LYS B N 1
ATOM 4580 C CA . LYS B 1 179 ? 12.227 -13.242 3.852 1 92.88 179 LYS B CA 1
ATOM 4581 C C . LYS B 1 179 ? 12.062 -14.758 3.865 1 92.88 179 LYS B C 1
ATOM 4583 O O . LYS B 1 179 ? 11.438 -15.328 2.965 1 92.88 179 LYS B O 1
ATOM 4588 N N . VAL B 1 180 ? 12.453 -15.336 4.895 1 93.75 180 VAL B N 1
ATOM 4589 C CA . VAL B 1 180 ? 12.289 -16.781 5.059 1 93.75 180 VAL B CA 1
ATOM 4590 C C . VAL B 1 180 ? 10.805 -17.125 5.141 1 93.75 180 VAL B C 1
ATOM 4592 O O . VAL B 1 180 ? 10.375 -18.188 4.676 1 93.75 180 VAL B O 1
ATOM 4595 N N . ALA B 1 181 ? 10.062 -16.203 5.633 1 96.56 181 ALA B N 1
ATOM 4596 C CA . ALA B 1 181 ? 8.617 -16.406 5.746 1 96.56 181 ALA B CA 1
ATOM 4597 C C . ALA B 1 181 ? 7.988 -16.641 4.379 1 96.56 181 ALA B C 1
ATOM 4599 O O . ALA B 1 181 ? 7.023 -17.406 4.254 1 96.56 181 ALA B O 1
ATOM 4600 N N . SER B 1 182 ? 8.547 -16.016 3.35 1 96.75 182 SER B N 1
ATOM 4601 C CA . SER B 1 182 ? 8.039 -16.219 1.996 1 96.75 182 SER B CA 1
ATOM 4602 C C . SER B 1 182 ? 8.367 -17.625 1.493 1 96.75 182 SER B C 1
ATOM 4604 O O . SER B 1 182 ? 7.543 -18.25 0.824 1 96.75 182 SER B O 1
ATOM 4606 N N . TRP B 1 183 ? 9.531 -18.141 1.851 1 96.38 183 TRP B N 1
ATOM 4607 C CA . TRP B 1 183 ? 9.898 -19.5 1.498 1 96.38 183 TRP B CA 1
ATOM 4608 C C . TRP B 1 183 ? 8.984 -20.516 2.189 1 96.38 183 TRP B C 1
ATOM 4610 O O . TRP B 1 183 ? 8.461 -21.422 1.55 1 96.38 183 TRP B O 1
ATOM 4620 N N . ASN B 1 184 ? 8.812 -20.25 3.465 1 97.5 184 ASN B N 1
ATOM 4621 C CA . ASN B 1 184 ? 7.957 -21.141 4.246 1 97.5 184 ASN B CA 1
ATOM 4622 C C . ASN B 1 184 ? 6.523 -21.141 3.713 1 97.5 184 ASN B C 1
ATOM 4624 O O . ASN B 1 184 ? 5.895 -22.203 3.629 1 97.5 184 ASN B O 1
ATOM 4628 N N . ARG B 1 185 ? 6.09 -19.969 3.361 1 98.06 185 ARG B N 1
ATOM 4629 C CA . ARG B 1 185 ? 4.73 -19.875 2.834 1 98.06 185 ARG B CA 1
ATOM 4630 C C . ARG B 1 185 ? 4.594 -20.672 1.533 1 98.06 185 ARG B C 1
ATOM 4632 O O . ARG B 1 185 ? 3.59 -21.344 1.317 1 98.06 185 ARG B O 1
ATOM 4639 N N . PHE B 1 186 ? 5.547 -20.562 0.686 1 97.62 186 PHE B N 1
ATOM 4640 C CA . PHE B 1 186 ? 5.52 -21.297 -0.568 1 97.62 186 PHE B CA 1
ATOM 4641 C C . PHE B 1 186 ? 5.473 -22.797 -0.305 1 97.62 186 PHE B C 1
ATOM 4643 O O . PHE B 1 186 ? 4.668 -23.516 -0.904 1 97.62 186 PHE B O 1
ATOM 4650 N N . VAL B 1 187 ? 6.293 -23.25 0.571 1 98.06 187 VAL B N 1
ATOM 4651 C CA . VAL B 1 187 ? 6.34 -24.672 0.939 1 98.06 187 VAL B CA 1
ATOM 4652 C C . VAL B 1 187 ? 4.988 -25.109 1.49 1 98.06 187 VAL B C 1
ATOM 4654 O O . VAL B 1 187 ? 4.457 -26.141 1.096 1 98.06 187 VAL B O 1
ATOM 4657 N N . LEU B 1 188 ? 4.445 -24.281 2.35 1 98 188 LEU B N 1
ATOM 4658 C CA . LEU B 1 188 ? 3.162 -24.625 2.953 1 98 188 LEU B CA 1
ATOM 4659 C C . LEU B 1 188 ? 2.066 -24.703 1.896 1 98 188 LEU B C 1
ATOM 4661 O O . LEU B 1 188 ? 1.188 -25.578 1.972 1 98 188 LEU B O 1
ATOM 4665 N N . ASP B 1 189 ? 2.125 -23.859 0.945 1 97.88 189 ASP B N 1
ATOM 4666 C CA . ASP B 1 189 ? 1.141 -23.891 -0.133 1 97.88 189 ASP B CA 1
ATOM 4667 C C . ASP B 1 189 ? 1.236 -25.188 -0.935 1 97.88 189 ASP B C 1
ATOM 4669 O O . ASP B 1 189 ? 0.216 -25.797 -1.265 1 97.88 189 ASP B O 1
ATOM 4673 N N . VAL B 1 190 ? 2.426 -25.594 -1.253 1 98 190 VAL B N 1
ATOM 4674 C CA . VAL B 1 190 ? 2.639 -26.828 -1.996 1 98 190 VAL B CA 1
ATOM 4675 C C . VAL B 1 190 ? 2.205 -28.016 -1.147 1 98 190 VAL B C 1
ATOM 4677 O O . VAL B 1 190 ? 1.521 -28.922 -1.638 1 98 190 VAL B O 1
ATOM 4680 N N . LEU B 1 191 ? 2.535 -28.031 0.101 1 98.06 191 LEU B N 1
ATOM 4681 C CA . LEU B 1 191 ? 2.191 -29.125 0.991 1 98.06 191 LEU B CA 1
ATOM 4682 C C . LEU B 1 191 ? 0.678 -29.25 1.141 1 98.06 191 LEU B C 1
ATOM 4684 O O . LEU B 1 191 ? 0.159 -30.359 1.346 1 98.06 191 LEU B O 1
ATOM 4688 N N . ALA B 1 192 ? 0.019 -28.156 1.021 1 97.5 192 ALA B N 1
ATOM 4689 C CA . ALA B 1 192 ? -1.438 -28.188 1.104 1 97.5 192 ALA B CA 1
ATOM 4690 C C . ALA B 1 192 ? -2.023 -29.078 0.014 1 97.5 192 ALA B C 1
ATOM 4692 O O . ALA B 1 192 ? -2.971 -29.828 0.26 1 97.5 192 ALA B O 1
ATOM 4693 N N . TRP B 1 193 ? -1.448 -29.062 -1.168 1 97.88 193 TRP B N 1
ATOM 4694 C CA . TRP B 1 193 ? -1.907 -29.906 -2.271 1 97.88 193 TRP B CA 1
ATOM 4695 C C . TRP B 1 193 ? -1.674 -31.375 -1.969 1 97.88 193 TRP B C 1
ATOM 4697 O O . TRP B 1 193 ? -2.512 -32.219 -2.293 1 97.88 193 TRP B O 1
ATOM 4707 N N . ILE B 1 194 ? -0.588 -31.672 -1.322 1 97.06 194 ILE B N 1
ATOM 4708 C CA . ILE B 1 194 ? -0.225 -33.031 -0.981 1 97.06 194 ILE B CA 1
ATOM 4709 C C . ILE B 1 194 ? -1.16 -33.562 0.106 1 97.06 194 ILE B C 1
ATOM 4711 O O . ILE B 1 194 ? -1.789 -34.625 -0.061 1 97.06 194 ILE B O 1
ATOM 4715 N N . LYS B 1 195 ? -1.312 -32.812 1.126 1 96.75 195 LYS B N 1
ATOM 4716 C CA . LYS B 1 195 ? -2.012 -33.281 2.324 1 96.75 195 LYS B CA 1
ATOM 4717 C C . LYS B 1 195 ? -3.516 -33.344 2.088 1 96.75 195 LYS B C 1
ATOM 4719 O O . LYS B 1 195 ? -4.172 -34.312 2.535 1 96.75 195 LYS B O 1
ATOM 4724 N N . LYS B 1 196 ? -4.012 -32.469 1.348 1 96.12 196 LYS B N 1
ATOM 4725 C CA . LYS B 1 196 ? -5.461 -32.375 1.189 1 96.12 196 LYS B CA 1
ATOM 4726 C C . LYS B 1 196 ? -5.93 -33.219 0.01 1 96.12 196 LYS B C 1
ATOM 4728 O O . LYS B 1 196 ? -7.031 -33.781 0.039 1 96.12 196 LYS B O 1
ATOM 4733 N N . PHE B 1 197 ? -5.109 -33.312 -1.029 1 97.75 197 PHE B N 1
ATOM 4734 C CA . PHE B 1 197 ? -5.645 -33.906 -2.256 1 97.75 197 PHE B CA 1
ATOM 4735 C C . PHE B 1 197 ? -4.812 -35.094 -2.695 1 97.75 197 PHE B C 1
ATOM 4737 O O . PHE B 1 197 ? -5.223 -35.875 -3.572 1 97.75 197 PHE B O 1
ATOM 4744 N N . GLY B 1 198 ? -3.619 -35.219 -2.166 1 97.12 198 GLY B N 1
ATOM 4745 C CA . GLY B 1 198 ? -2.791 -36.375 -2.475 1 97.12 198 GLY B CA 1
ATOM 4746 C C . GLY B 1 198 ? -2.188 -36.312 -3.867 1 97.12 198 GLY B C 1
ATOM 4747 O O . GLY B 1 198 ? -2.08 -37.344 -4.539 1 97.12 198 GLY B O 1
ATOM 4748 N N . ILE B 1 199 ? -1.84 -35.156 -4.32 1 98.19 199 ILE B N 1
ATOM 4749 C CA . ILE B 1 199 ? -1.236 -35.062 -5.645 1 98.19 199 ILE B CA 1
ATOM 4750 C C . ILE B 1 199 ? 0.162 -35.688 -5.621 1 98.19 199 ILE B C 1
ATOM 4752 O O . ILE B 1 199 ? 0.712 -35.938 -4.551 1 98.19 199 ILE B O 1
ATOM 4756 N N . ASP B 1 200 ? 0.685 -35.875 -6.785 1 96.31 200 ASP B N 1
ATOM 4757 C CA . ASP B 1 200 ? 1.935 -36.594 -6.902 1 96.31 200 ASP B CA 1
ATOM 4758 C C . ASP B 1 200 ? 3.092 -35.688 -7.266 1 96.31 200 ASP B C 1
ATOM 4760 O O . ASP B 1 200 ? 4.258 -36.094 -7.215 1 96.31 200 ASP B O 1
ATOM 4764 N N . GLY B 1 201 ? 2.797 -34.5 -7.633 1 96.44 201 GLY B N 1
ATOM 4765 C CA . GLY B 1 201 ? 3.852 -33.562 -8.008 1 96.44 201 GLY B CA 1
ATOM 4766 C C . GLY B 1 201 ? 3.34 -32.156 -8.305 1 96.44 201 GLY B C 1
ATOM 4767 O O . GLY B 1 201 ? 2.131 -31.922 -8.289 1 96.44 201 GLY B O 1
ATOM 4768 N N . VAL B 1 202 ? 4.332 -31.25 -8.5 1 96.94 202 VAL B N 1
ATOM 4769 C CA . VAL B 1 202 ? 4.035 -29.891 -8.953 1 96.94 202 VAL B CA 1
ATOM 4770 C C . VAL B 1 202 ? 4.949 -29.516 -10.117 1 96.94 202 VAL B C 1
ATOM 4772 O O . VAL B 1 202 ? 6.051 -30.062 -10.25 1 96.94 202 VAL B O 1
ATOM 4775 N N . LYS B 1 203 ? 4.43 -28.734 -10.945 1 92.56 203 LYS B N 1
ATOM 4776 C CA . LYS B 1 203 ? 5.219 -28.078 -11.984 1 92.56 203 LYS B CA 1
ATOM 4777 C C . LYS B 1 203 ? 5.363 -26.594 -11.703 1 92.56 203 LYS B C 1
ATOM 4779 O O . LYS B 1 203 ? 4.383 -25.844 -11.773 1 92.56 203 LYS B O 1
ATOM 4784 N N . LEU B 1 204 ? 6.559 -26.219 -11.43 1 91.81 204 LEU B N 1
ATOM 4785 C CA . LEU B 1 204 ? 6.824 -24.828 -11.078 1 91.81 204 LEU B CA 1
ATOM 4786 C C . LEU B 1 204 ? 6.988 -23.969 -12.336 1 91.81 204 LEU B C 1
ATOM 4788 O O . LEU B 1 204 ? 7.836 -24.266 -13.188 1 91.81 204 LEU B O 1
ATOM 4792 N N . LEU B 1 205 ? 6.211 -22.922 -12.281 1 82.56 205 LEU B N 1
ATOM 4793 C CA . LEU B 1 205 ? 6.281 -22 -13.406 1 82.56 205 LEU B CA 1
ATOM 4794 C C . LEU B 1 205 ? 7.391 -20.984 -13.203 1 82.56 205 LEU B C 1
ATOM 4796 O O . LEU B 1 205 ? 7.766 -20.672 -12.062 1 82.56 205 LEU B O 1
ATOM 4800 N N . ASP B 1 206 ? 8.008 -20.516 -14.195 1 76.69 206 ASP B N 1
ATOM 4801 C CA . ASP B 1 206 ? 9.023 -19.484 -14.203 1 76.69 206 ASP B CA 1
ATOM 4802 C C . ASP B 1 206 ? 10.172 -19.812 -13.25 1 76.69 206 ASP B C 1
ATOM 4804 O O . ASP B 1 206 ? 10.617 -18.969 -12.484 1 76.69 206 ASP B O 1
ATOM 4808 N N . SER B 1 207 ? 10.578 -21.047 -13.273 1 81.94 207 SER B N 1
ATOM 4809 C CA . SER B 1 207 ? 11.57 -21.547 -12.328 1 81.94 207 SER B CA 1
ATOM 4810 C C . SER B 1 207 ? 12.961 -21.016 -12.656 1 81.94 207 SER B C 1
ATOM 4812 O O . SER B 1 207 ? 13.836 -20.984 -11.781 1 81.94 207 SER B O 1
ATOM 4814 N N . ALA B 1 208 ? 13.117 -20.594 -13.844 1 75.62 208 ALA B N 1
ATOM 4815 C CA . ALA B 1 208 ? 14.43 -20.109 -14.266 1 75.62 208 ALA B CA 1
ATOM 4816 C C . ALA B 1 208 ? 14.805 -18.828 -13.539 1 75.62 208 ALA B C 1
ATOM 4818 O O . ALA B 1 208 ? 15.984 -18.469 -13.453 1 75.62 208 ALA B O 1
ATOM 4819 N N . THR B 1 209 ? 13.836 -18.219 -12.984 1 77 209 THR B N 1
ATOM 4820 C CA . THR B 1 209 ? 14.102 -16.938 -12.344 1 77 209 THR B CA 1
ATOM 4821 C C . THR B 1 209 ? 13.758 -16.984 -10.859 1 77 209 THR B C 1
ATOM 4823 O O . THR B 1 209 ? 14.047 -16.047 -10.109 1 77 209 THR B O 1
ATOM 4826 N N . ALA B 1 210 ? 13.305 -18.125 -10.508 1 80.88 210 ALA B N 1
ATOM 4827 C CA . ALA B 1 210 ? 12.812 -18.203 -9.133 1 80.88 210 ALA B CA 1
ATOM 4828 C C . ALA B 1 210 ? 13.953 -18.484 -8.156 1 80.88 210 ALA B C 1
ATOM 4830 O O . ALA B 1 210 ? 14.836 -19.297 -8.445 1 80.88 210 ALA B O 1
ATOM 4831 N N . PRO B 1 211 ? 14.125 -17.938 -7 1 81.94 211 PRO B N 1
ATOM 4832 C CA . PRO B 1 211 ? 13.211 -16.859 -6.602 1 81.94 211 PRO B CA 1
ATOM 4833 C C . PRO B 1 211 ? 13.641 -15.5 -7.121 1 81.94 211 PRO B C 1
ATOM 4835 O O . PRO B 1 211 ? 14.828 -15.172 -7.113 1 81.94 211 PRO B O 1
ATOM 4838 N N . GLU B 1 212 ? 12.719 -14.773 -7.492 1 80.94 212 GLU B N 1
ATOM 4839 C CA . GLU B 1 212 ? 13.031 -13.438 -7.988 1 80.94 212 GLU B CA 1
ATOM 4840 C C . GLU B 1 212 ? 13.258 -12.461 -6.84 1 80.94 212 GLU B C 1
ATOM 4842 O O . GLU B 1 212 ? 12.484 -12.422 -5.883 1 80.94 212 GLU B O 1
ATOM 4847 N N . VAL B 1 213 ? 14.375 -11.812 -6.953 1 83.38 213 VAL B N 1
ATOM 4848 C CA . VAL B 1 213 ? 14.719 -10.805 -5.953 1 83.38 213 VAL B CA 1
ATOM 4849 C C . VAL B 1 213 ? 15.078 -9.492 -6.641 1 83.38 213 VAL B C 1
ATOM 4851 O O . VAL B 1 213 ? 15.914 -9.469 -7.551 1 83.38 213 VAL B O 1
ATOM 4854 N N . LEU B 1 214 ? 14.477 -8.461 -6.23 1 84.69 214 LEU B N 1
ATOM 4855 C CA . LEU B 1 214 ? 14.742 -7.152 -6.809 1 84.69 214 LEU B CA 1
ATOM 4856 C C . LEU B 1 214 ? 15.742 -6.375 -5.969 1 84.69 214 LEU B C 1
ATOM 4858 O O . LEU B 1 214 ? 15.953 -6.691 -4.793 1 84.69 214 LEU B O 1
ATOM 4862 N N . LEU B 1 215 ? 16.328 -5.441 -6.613 1 87.62 215 LEU B N 1
ATOM 4863 C CA . LEU B 1 215 ? 17.266 -4.598 -5.891 1 87.62 215 LEU B CA 1
ATOM 4864 C C . LEU B 1 215 ? 16.562 -3.797 -4.801 1 87.62 215 LEU B C 1
ATOM 4866 O O . LEU B 1 215 ? 15.5 -3.215 -5.043 1 87.62 215 LEU B O 1
ATOM 4870 N N . PRO B 1 216 ? 17.141 -3.898 -3.596 1 90.31 216 PRO B N 1
ATOM 4871 C CA . PRO B 1 216 ? 16.578 -3.039 -2.553 1 90.31 216 PRO B CA 1
ATOM 4872 C C . PRO B 1 216 ? 16.766 -1.553 -2.842 1 90.31 216 PRO B C 1
ATOM 4874 O O . PRO B 1 216 ? 17.797 -1.159 -3.41 1 90.31 216 PRO B O 1
ATOM 4877 N N . ASN B 1 217 ? 15.859 -0.741 -2.592 1 95.06 217 ASN B N 1
ATOM 4878 C CA . ASN B 1 217 ? 16 0.71 -2.645 1 95.06 217 ASN B CA 1
ATOM 4879 C C . ASN B 1 217 ? 16.75 1.243 -1.428 1 95.06 217 ASN B C 1
ATOM 4881 O O . ASN B 1 217 ? 16.141 1.634 -0.434 1 95.06 217 ASN B O 1
ATOM 4885 N N . SER B 1 218 ? 18.031 1.29 -1.517 1 92.62 218 SER B N 1
ATOM 4886 C CA . SER B 1 218 ? 18.891 1.633 -0.385 1 92.62 218 SER B CA 1
ATOM 4887 C C . SER B 1 218 ? 18.594 3.045 0.116 1 92.62 218 SER B C 1
ATOM 4889 O O . SER B 1 218 ? 18.641 3.303 1.32 1 92.62 218 SER B O 1
ATOM 4891 N N . ARG B 1 219 ? 18.344 3.908 -0.735 1 90.81 219 ARG B N 1
ATOM 4892 C CA . ARG B 1 219 ? 18.047 5.281 -0.345 1 90.81 219 ARG B CA 1
ATOM 4893 C C . ARG B 1 219 ? 16.781 5.348 0.515 1 90.81 219 ARG B C 1
ATOM 4895 O O . ARG B 1 219 ? 16.781 5.996 1.562 1 90.81 219 ARG B O 1
ATOM 4902 N N . ALA B 1 220 ? 15.781 4.684 0.069 1 93.31 220 ALA B N 1
ATOM 4903 C CA . ALA B 1 220 ? 14.523 4.664 0.811 1 93.31 220 ALA B CA 1
ATOM 4904 C C . ALA B 1 220 ? 14.695 3.977 2.162 1 93.31 220 ALA B C 1
ATOM 4906 O O . ALA B 1 220 ? 14.211 4.473 3.184 1 93.31 220 ALA B O 1
ATOM 4907 N N . LEU B 1 221 ? 15.406 2.912 2.162 1 94.81 221 LEU B N 1
ATOM 4908 C CA . LEU B 1 221 ? 15.516 2.072 3.352 1 94.81 221 LEU B CA 1
ATOM 4909 C C . LEU B 1 221 ? 16.422 2.719 4.395 1 94.81 221 LEU B C 1
ATOM 4911 O O . LEU B 1 221 ? 16.328 2.414 5.582 1 94.81 221 LEU B O 1
ATOM 4915 N N . SER B 1 222 ? 17.266 3.594 3.951 1 91.75 222 SER B N 1
ATOM 4916 C CA . SER B 1 222 ? 18.188 4.234 4.875 1 91.75 222 SER B CA 1
ATOM 4917 C C . SER B 1 222 ? 17.641 5.559 5.391 1 91.75 222 SER B C 1
ATOM 4919 O O . SER B 1 222 ? 18.312 6.277 6.129 1 91.75 222 SER B O 1
ATOM 4921 N N . ARG B 1 223 ? 16.5 5.852 5.031 1 91.06 223 ARG B N 1
ATOM 4922 C CA . ARG B 1 223 ? 15.891 7.113 5.441 1 91.06 223 ARG B CA 1
ATOM 4923 C C . ARG B 1 223 ? 15.703 7.168 6.953 1 91.06 223 ARG B C 1
ATOM 4925 O O . ARG B 1 223 ? 15.406 6.148 7.586 1 91.06 223 ARG B O 1
ATOM 4932 N N . ARG B 1 224 ? 15.836 8.383 7.41 1 91 224 ARG B N 1
ATOM 4933 C CA . ARG B 1 224 ? 15.562 8.641 8.82 1 91 224 ARG B CA 1
ATOM 4934 C C . ARG B 1 224 ? 14.359 9.562 8.992 1 91 224 ARG B C 1
ATOM 4936 O O . ARG B 1 224 ? 14.148 10.469 8.188 1 91 224 ARG B O 1
ATOM 4943 N N . ASP B 1 225 ? 13.594 9.305 10.008 1 92.12 225 ASP B N 1
ATOM 4944 C CA . ASP B 1 225 ? 12.453 10.156 10.32 1 92.12 225 ASP B CA 1
ATOM 4945 C C . ASP B 1 225 ? 12.883 11.398 11.102 1 92.12 225 ASP B C 1
ATOM 4947 O O . ASP B 1 225 ? 14.055 11.547 11.43 1 92.12 225 ASP B O 1
ATOM 4951 N N . ALA B 1 226 ? 11.945 12.234 11.289 1 85.88 226 ALA B N 1
ATOM 4952 C CA . ALA B 1 226 ? 12.211 13.523 11.914 1 85.88 226 ALA B CA 1
ATOM 4953 C C . ALA B 1 226 ? 12.812 13.352 13.312 1 85.88 226 ALA B C 1
ATOM 4955 O O . ALA B 1 226 ? 13.492 14.242 13.82 1 85.88 226 ALA B O 1
ATOM 4956 N N . ASP B 1 227 ? 12.648 12.234 13.93 1 85.88 227 ASP B N 1
ATOM 4957 C CA . ASP B 1 227 ? 13.188 11.992 15.266 1 85.88 227 ASP B CA 1
ATOM 4958 C C . ASP B 1 227 ? 14.594 11.414 15.195 1 85.88 227 ASP B C 1
ATOM 4960 O O . ASP B 1 227 ? 15.188 11.07 16.219 1 85.88 227 ASP B O 1
ATOM 4964 N N . GLY B 1 228 ? 15.031 11.273 14.039 1 87.75 228 GLY B N 1
ATOM 4965 C CA . GLY B 1 228 ? 16.391 10.789 13.844 1 87.75 228 GLY B CA 1
ATOM 4966 C C . GLY B 1 228 ? 16.484 9.281 13.773 1 87.75 228 GLY B C 1
ATOM 4967 O O . GLY B 1 228 ? 17.562 8.727 13.516 1 87.75 228 GLY B O 1
ATOM 4968 N N . GLU B 1 229 ? 15.398 8.68 14.023 1 92.12 229 GLU B N 1
ATOM 4969 C CA . GLU B 1 229 ? 15.398 7.223 13.984 1 92.12 229 GLU B CA 1
ATOM 4970 C C . GLU B 1 229 ? 15.141 6.707 12.57 1 92.12 229 GLU B C 1
ATOM 4972 O O . GLU B 1 229 ? 14.586 7.422 11.734 1 92.12 229 GLU B O 1
ATOM 4977 N N . ALA B 1 230 ? 15.578 5.43 12.414 1 93.44 230 ALA B N 1
ATOM 4978 C CA . ALA B 1 230 ? 15.367 4.812 11.109 1 93.44 230 ALA B CA 1
ATOM 4979 C C . ALA B 1 230 ? 13.875 4.637 10.812 1 93.44 230 ALA B C 1
ATOM 4981 O O . ALA B 1 230 ? 13.109 4.246 11.695 1 93.44 230 ALA B O 1
ATOM 4982 N N . ALA B 1 231 ? 13.508 4.973 9.586 1 94.38 231 ALA B N 1
ATOM 4983 C CA . ALA B 1 231 ? 12.117 4.848 9.172 1 94.38 231 ALA B CA 1
ATOM 4984 C C . ALA B 1 231 ? 11.703 3.383 9.055 1 94.38 231 ALA B C 1
ATOM 4986 O O . ALA B 1 231 ? 10.523 3.051 9.188 1 94.38 231 ALA B O 1
ATOM 4987 N N . TYR B 1 232 ? 12.68 2.508 8.812 1 95.25 232 TYR B N 1
ATOM 4988 C CA . TYR B 1 232 ? 12.445 1.077 8.656 1 95.25 232 TYR B CA 1
ATOM 4989 C C . TYR B 1 232 ? 13.227 0.282 9.695 1 95.25 232 TYR B C 1
ATOM 4991 O O . TYR B 1 232 ? 14.312 0.695 10.117 1 95.25 232 TYR B O 1
ATOM 4999 N N . SER B 1 233 ? 12.711 -0.84 10.117 1 94.5 233 SER B N 1
ATOM 5000 C CA . SER B 1 233 ? 13.383 -1.72 11.062 1 94.5 233 SER B CA 1
ATOM 5001 C C . SER B 1 233 ? 14.617 -2.361 10.43 1 94.5 233 SER B C 1
ATOM 5003 O O . SER B 1 233 ? 14.742 -2.414 9.211 1 94.5 233 SER B O 1
ATOM 5005 N N . PRO B 1 234 ? 15.469 -2.812 11.289 1 92.62 234 PRO B N 1
ATOM 5006 C CA . PRO B 1 234 ? 16.625 -3.529 10.75 1 92.62 234 PRO B CA 1
ATOM 5007 C C . PRO B 1 234 ? 16.234 -4.719 9.883 1 92.62 234 PRO B C 1
ATOM 5009 O O . PRO B 1 234 ? 16.875 -4.98 8.859 1 92.62 234 PRO B O 1
ATOM 5012 N N . GLU B 1 235 ? 15.234 -5.418 10.2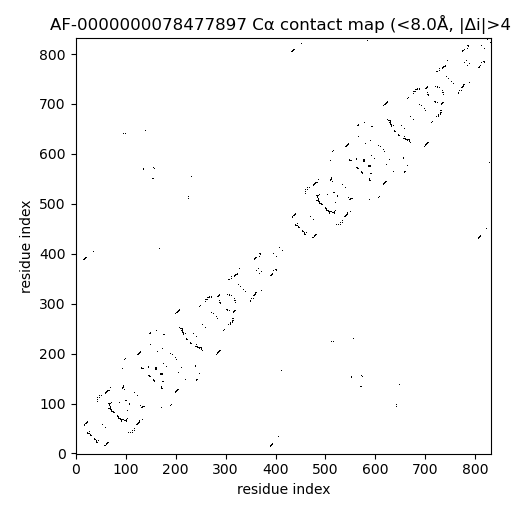19 1 93.56 235 GLU B N 1
ATOM 5013 C CA . GLU B 1 235 ? 14.758 -6.535 9.414 1 93.56 235 GLU B CA 1
ATOM 5014 C C . GLU B 1 235 ? 14.289 -6.062 8.039 1 93.56 235 GLU B C 1
ATOM 5016 O O . GLU B 1 235 ? 14.594 -6.688 7.023 1 93.56 235 GLU B O 1
ATOM 5021 N N . ASP B 1 236 ? 13.539 -4.965 8.023 1 94.44 236 ASP B N 1
ATOM 5022 C CA . ASP B 1 236 ? 13.055 -4.406 6.77 1 94.44 236 ASP B CA 1
ATOM 5023 C C . ASP B 1 236 ? 14.219 -4.031 5.852 1 94.44 236 ASP B C 1
ATOM 5025 O O . ASP B 1 236 ? 14.148 -4.238 4.637 1 94.44 236 ASP B O 1
ATOM 5029 N N . ILE B 1 237 ? 15.219 -3.502 6.488 1 94.06 237 ILE B N 1
ATOM 5030 C CA . ILE B 1 237 ? 16.375 -3.041 5.73 1 94.06 237 ILE B CA 1
ATOM 5031 C C . ILE B 1 237 ? 17.125 -4.238 5.145 1 94.06 237 ILE B C 1
ATOM 5033 O O . ILE B 1 237 ? 17.422 -4.27 3.947 1 94.06 237 ILE B O 1
ATOM 5037 N N . ILE B 1 238 ? 17.266 -5.266 5.898 1 93.44 238 ILE B N 1
ATOM 5038 C CA . ILE B 1 238 ? 18.047 -6.426 5.469 1 93.44 238 ILE B CA 1
ATOM 5039 C C . ILE B 1 238 ? 17.25 -7.215 4.422 1 93.44 238 ILE B C 1
ATOM 5041 O O . ILE B 1 238 ? 17.828 -7.754 3.477 1 93.44 238 ILE B O 1
ATOM 5045 N N . THR B 1 239 ? 15.992 -7.215 4.52 1 93.44 239 THR B N 1
ATOM 5046 C CA . THR B 1 239 ? 15.172 -8.008 3.611 1 93.44 239 THR B CA 1
ATOM 5047 C C . THR B 1 239 ? 14.734 -7.172 2.412 1 93.44 239 THR B C 1
ATOM 5049 O O . THR B 1 239 ? 14.078 -7.684 1.498 1 93.44 239 THR B O 1
ATOM 5052 N N . GLY B 1 240 ? 15.078 -5.988 2.432 1 94 240 GLY B N 1
ATOM 5053 C CA . GLY B 1 240 ? 14.734 -5.156 1.291 1 94 240 GLY B CA 1
ATOM 5054 C C . GLY B 1 240 ? 13.234 -4.988 1.106 1 94 240 GLY B C 1
ATOM 5055 O O . GLY B 1 240 ? 12.711 -5.23 0.019 1 94 240 GLY B O 1
ATOM 5056 N N . GLN B 1 241 ? 12.602 -4.441 2.115 1 95.81 241 GLN B N 1
ATOM 5057 C CA . GLN B 1 241 ? 11.148 -4.277 2.1 1 95.81 241 GLN B CA 1
ATOM 5058 C C . GLN B 1 241 ? 10.719 -3.311 0.998 1 95.81 241 GLN B C 1
ATOM 5060 O O . GLN B 1 241 ? 9.617 -3.428 0.461 1 95.81 241 GLN B O 1
ATOM 5065 N N . VAL B 1 242 ? 11.562 -2.375 0.725 1 96.5 242 VAL B N 1
ATOM 5066 C CA . VAL B 1 242 ? 11.328 -1.433 -0.364 1 96.5 242 VAL B CA 1
ATOM 5067 C C . VAL B 1 242 ? 12.312 -1.705 -1.501 1 96.5 242 VAL B C 1
ATOM 5069 O O . VAL B 1 242 ? 13.523 -1.749 -1.286 1 96.5 242 VAL B O 1
ATOM 5072 N N . VAL B 1 243 ? 11.758 -1.901 -2.73 1 93.06 243 VAL B N 1
ATOM 5073 C CA . VAL B 1 243 ? 12.617 -2.32 -3.832 1 93.06 243 VAL B CA 1
ATOM 5074 C C . VAL B 1 243 ? 12.5 -1.329 -4.988 1 93.06 243 VAL B C 1
ATOM 5076 O O . VAL B 1 243 ? 11.641 -0.442 -4.969 1 93.06 243 VAL B O 1
ATOM 5079 N N . VAL B 1 244 ? 13.461 -1.438 -5.922 1 90.81 244 VAL B N 1
ATOM 5080 C CA . VAL B 1 244 ? 13.453 -0.643 -7.145 1 90.81 244 VAL B CA 1
ATOM 5081 C C . VAL B 1 244 ? 12.789 -1.431 -8.273 1 90.81 244 VAL B C 1
ATOM 5083 O O . VAL B 1 244 ? 13.312 -2.453 -8.719 1 90.81 244 VAL B O 1
ATOM 5086 N N . PRO B 1 245 ? 11.609 -0.943 -8.711 1 86.12 245 PRO B N 1
ATOM 5087 C CA . PRO B 1 245 ? 10.93 -1.662 -9.797 1 86.12 245 PRO B CA 1
ATOM 5088 C C . PRO B 1 245 ? 11.797 -1.79 -11.047 1 86.12 245 PRO B C 1
ATOM 5090 O O . PRO B 1 245 ? 12.633 -0.926 -11.312 1 86.12 245 PRO B O 1
ATOM 5093 N N . GLY B 1 246 ? 11.562 -2.77 -11.812 1 77.81 246 GLY B N 1
ATOM 5094 C CA . GLY B 1 246 ? 12.227 -2.959 -13.086 1 77.81 246 GLY B CA 1
ATOM 5095 C C . GLY B 1 246 ? 13.625 -3.533 -12.953 1 77.81 246 GLY B C 1
ATOM 5096 O O . GLY B 1 246 ? 14.422 -3.488 -13.898 1 77.81 246 GLY B O 1
ATOM 5097 N N . THR B 1 247 ? 13.992 -3.906 -11.789 1 78.81 247 THR B N 1
ATOM 5098 C CA . THR B 1 247 ? 15.336 -4.449 -11.586 1 78.81 247 THR B CA 1
ATOM 5099 C C . THR B 1 247 ? 15.297 -5.973 -11.539 1 78.81 247 THR B C 1
ATOM 5101 O O . THR B 1 247 ? 16.125 -6.598 -10.859 1 78.81 247 THR B O 1
ATOM 5104 N N . GLN B 1 248 ? 14.266 -6.359 -12.375 1 63.19 248 GLN B N 1
ATOM 5105 C CA . GLN B 1 248 ? 14.148 -7.809 -12.453 1 63.19 248 GLN B CA 1
ATOM 5106 C C . GLN B 1 248 ? 15.406 -8.438 -13.047 1 63.19 248 GLN B C 1
ATOM 5108 O O . GLN B 1 248 ? 16.047 -7.844 -13.914 1 63.19 248 GLN B O 1
ATOM 5113 N N . ASN B 1 249 ? 15.883 -9.414 -12.633 1 55.47 249 ASN B N 1
ATOM 5114 C CA . ASN B 1 249 ? 16.953 -10.195 -13.25 1 55.47 249 ASN B CA 1
ATOM 5115 C C . ASN B 1 249 ? 18.328 -9.688 -12.836 1 55.47 249 ASN B C 1
ATOM 5117 O O . ASN B 1 249 ? 19.344 -10.195 -13.305 1 55.47 249 ASN B O 1
ATOM 5121 N N . LYS B 1 250 ? 18.281 -8.484 -12.211 1 53.47 250 LYS B N 1
ATOM 5122 C CA . LYS B 1 250 ? 19.594 -7.992 -11.805 1 53.47 250 LYS B CA 1
ATOM 5123 C C . LYS B 1 250 ? 20.062 -8.672 -10.516 1 53.47 250 LYS B C 1
ATOM 5125 O O . LYS B 1 250 ? 21.234 -8.586 -10.156 1 53.47 250 LYS B O 1
ATOM 5130 N N . THR B 1 251 ? 18.984 -9.211 -9.93 1 52.56 251 THR B N 1
ATOM 5131 C CA . THR B 1 251 ? 19.297 -9.703 -8.594 1 52.56 251 THR B CA 1
ATOM 5132 C C . THR B 1 251 ? 18.641 -11.062 -8.352 1 52.56 251 THR B C 1
ATOM 5134 O O . THR B 1 251 ? 17.766 -11.484 -9.109 1 52.56 251 THR B O 1
ATOM 5137 N N . GLY B 1 252 ? 19.266 -11.938 -7.809 1 54.88 252 GLY B N 1
ATOM 5138 C CA . GLY B 1 252 ? 18.812 -13.25 -7.383 1 54.88 252 GLY B CA 1
ATOM 5139 C C . GLY B 1 252 ? 19.844 -14.336 -7.613 1 54.88 252 GLY B C 1
ATOM 5140 O O . GLY B 1 252 ? 20.984 -14.055 -8.023 1 54.88 252 GLY B O 1
ATOM 5141 N N . TYR B 1 253 ? 19.406 -15.391 -7.246 1 59.12 253 TYR B N 1
ATOM 5142 C CA . TYR B 1 253 ? 20.312 -16.516 -7.273 1 59.12 253 TYR B CA 1
ATOM 5143 C C . TYR B 1 253 ? 20.875 -16.734 -8.68 1 59.12 253 TYR B C 1
ATOM 5145 O O . TYR B 1 253 ? 22.062 -17.016 -8.844 1 59.12 253 TYR B O 1
ATOM 5153 N N . TRP B 1 254 ? 20.109 -16.234 -9.625 1 59.09 254 TRP B N 1
ATOM 5154 C CA . TRP B 1 254 ? 20.438 -16.609 -10.992 1 59.09 254 TRP B CA 1
ATOM 5155 C C . TRP B 1 254 ? 21.344 -15.57 -11.641 1 59.09 254 TRP B C 1
ATOM 5157 O O . TRP B 1 254 ? 21.984 -15.844 -12.664 1 59.09 254 TRP B O 1
ATOM 5167 N N . SER B 1 255 ? 21.188 -14.344 -11.086 1 54.97 255 SER B N 1
ATOM 5168 C CA . SER B 1 255 ? 22.062 -13.32 -11.664 1 54.97 255 SER B CA 1
ATOM 5169 C C . SER B 1 255 ? 23.531 -13.617 -11.359 1 54.97 255 SER B C 1
ATOM 5171 O O . SER B 1 255 ? 24.422 -13.039 -11.977 1 54.97 255 SER B O 1
ATOM 5173 N N . LEU B 1 256 ? 23.578 -14.453 -10.43 1 50.06 256 LEU B N 1
ATOM 5174 C CA . LEU B 1 256 ? 24.953 -14.781 -10.086 1 50.06 256 LEU B CA 1
ATOM 5175 C C . LEU B 1 256 ? 25.484 -15.898 -10.984 1 50.06 256 LEU B C 1
ATOM 5177 O O . LEU B 1 256 ? 25.344 -17.078 -10.656 1 50.06 256 LEU B O 1
ATOM 5181 N N . ALA B 1 257 ? 25.609 -15.562 -12.289 1 51 257 ALA B N 1
ATOM 5182 C CA . ALA B 1 257 ? 26.062 -16.438 -13.375 1 51 257 ALA B CA 1
ATOM 5183 C C . ALA B 1 257 ? 26.969 -17.531 -12.844 1 51 257 ALA B C 1
ATOM 5185 O O . ALA B 1 257 ? 26.828 -18.703 -13.227 1 51 257 ALA B O 1
ATOM 5186 N N . LYS B 1 258 ? 27.953 -17.125 -12.078 1 52.5 258 LYS B N 1
ATOM 5187 C CA . LYS B 1 258 ? 29 -18.078 -11.711 1 52.5 258 LYS B CA 1
ATOM 5188 C C . LYS B 1 258 ? 28.469 -19.125 -10.734 1 52.5 258 LYS B C 1
ATOM 5190 O O . LYS B 1 258 ? 28.859 -20.281 -10.781 1 52.5 258 LYS B O 1
ATOM 5195 N N . SER B 1 259 ? 27.594 -18.672 -9.992 1 52.72 259 SER B N 1
ATOM 5196 C CA . SER B 1 259 ? 27.141 -19.594 -8.945 1 52.72 259 SER B CA 1
ATOM 5197 C C . SER B 1 259 ? 26.109 -20.562 -9.484 1 52.72 259 SER B C 1
ATOM 5199 O O . SER B 1 259 ? 26.062 -21.734 -9.062 1 52.72 259 SER B O 1
ATOM 5201 N N . ALA B 1 260 ? 25.422 -20.047 -10.5 1 56.09 260 ALA B N 1
ATOM 5202 C CA . ALA B 1 260 ? 24.344 -20.875 -11.031 1 56.09 260 ALA B CA 1
ATOM 5203 C C . ALA B 1 260 ? 24.891 -22.125 -11.711 1 56.09 260 ALA B C 1
ATOM 5205 O O . ALA B 1 260 ? 24.188 -23.125 -11.828 1 56.09 260 ALA B O 1
ATOM 5206 N N . ARG B 1 261 ? 26.188 -22.016 -12.047 1 59.16 261 ARG B N 1
ATOM 5207 C CA . ARG B 1 261 ? 26.75 -23.156 -12.781 1 59.16 261 ARG B CA 1
ATOM 5208 C C . ARG B 1 261 ? 27.078 -24.297 -11.844 1 59.16 261 ARG B C 1
ATOM 5210 O O . ARG B 1 261 ? 27.062 -25.469 -12.242 1 59.16 261 ARG B O 1
ATOM 5217 N N . PHE B 1 262 ? 27.234 -23.891 -10.586 1 62.94 262 PHE B N 1
ATOM 5218 C CA . PHE B 1 262 ? 27.828 -24.969 -9.805 1 62.94 262 PHE B CA 1
ATOM 5219 C C . PHE B 1 262 ? 27.016 -25.25 -8.547 1 62.94 262 PHE B C 1
ATOM 5221 O O . PHE B 1 262 ? 27.078 -26.344 -7.988 1 62.94 262 PHE B O 1
ATOM 5228 N N . TYR B 1 263 ? 26.188 -24.344 -8.227 1 72.88 263 TYR B N 1
ATOM 5229 C CA . TYR B 1 263 ? 25.547 -24.547 -6.934 1 72.88 263 TYR B CA 1
ATOM 5230 C C . TYR B 1 263 ? 24.031 -24.656 -7.082 1 72.88 263 TYR B C 1
ATOM 5232 O O . TYR B 1 263 ? 23.438 -23.953 -7.914 1 72.88 263 TYR B O 1
ATOM 5240 N N . PRO B 1 264 ? 23.484 -25.562 -6.301 1 80.62 264 PRO B N 1
ATOM 5241 C CA . PRO B 1 264 ? 22.016 -25.656 -6.297 1 80.62 264 PRO B CA 1
ATOM 5242 C C . PRO B 1 264 ? 21.359 -24.391 -5.754 1 80.62 264 PRO B C 1
ATOM 5244 O O . PRO B 1 264 ? 21.969 -23.656 -4.98 1 80.62 264 PRO B O 1
ATOM 5247 N N . ASN B 1 265 ? 20.234 -24.125 -6.234 1 82.5 265 ASN B N 1
ATOM 5248 C CA . ASN B 1 265 ? 19.406 -23.031 -5.75 1 82.5 265 ASN B CA 1
ATOM 5249 C C . ASN B 1 265 ? 18.812 -23.344 -4.375 1 82.5 265 ASN B C 1
ATOM 5251 O O . ASN B 1 265 ? 18.031 -24.281 -4.227 1 82.5 265 ASN B O 1
ATOM 5255 N N . PRO B 1 266 ? 19.188 -22.609 -3.352 1 83.69 266 PRO B N 1
ATOM 5256 C CA . PRO B 1 266 ? 18.766 -22.953 -1.993 1 83.69 266 PRO B CA 1
ATOM 5257 C C . PRO B 1 266 ? 17.234 -22.906 -1.826 1 83.69 266 PRO B C 1
ATOM 5259 O O . PRO B 1 266 ? 16.688 -23.641 -1.012 1 83.69 266 PRO B O 1
ATOM 5262 N N . PHE B 1 267 ? 16.609 -22.094 -2.514 1 90 267 PHE B N 1
ATOM 5263 C CA . PHE B 1 267 ? 15.156 -22 -2.439 1 90 267 PHE B CA 1
ATOM 5264 C C . PHE B 1 267 ? 14.5 -23.312 -2.869 1 90 267 PHE B C 1
ATOM 5266 O O . PHE B 1 267 ? 13.625 -23.828 -2.174 1 90 267 PHE B O 1
ATOM 5273 N N . PHE B 1 268 ? 14.969 -23.844 -3.941 1 90.94 268 PHE B N 1
ATOM 5274 C CA . PHE B 1 268 ? 14.422 -25.094 -4.453 1 90.94 268 PHE B CA 1
ATOM 5275 C C . PHE B 1 268 ? 14.844 -26.266 -3.586 1 90.94 268 PHE B C 1
ATOM 5277 O O . PHE B 1 268 ? 14.086 -27.219 -3.41 1 90.94 268 PHE B O 1
ATOM 5284 N N . VAL B 1 269 ? 16.062 -26.188 -3.086 1 88 269 VAL B N 1
ATOM 5285 C CA . VAL B 1 269 ? 16.531 -27.25 -2.184 1 88 269 VAL B CA 1
ATOM 5286 C C . VAL B 1 269 ? 15.633 -27.297 -0.952 1 88 269 VAL B C 1
ATOM 5288 O O . VAL B 1 269 ? 15.219 -28.375 -0.52 1 88 269 VAL B O 1
ATOM 5291 N N . LYS B 1 270 ? 15.32 -26.172 -0.465 1 91.38 270 LYS B N 1
ATOM 5292 C CA . LYS B 1 270 ? 14.43 -26.125 0.692 1 91.38 270 LYS B CA 1
ATOM 5293 C C . LYS B 1 270 ? 13.055 -26.703 0.353 1 91.38 270 LYS B C 1
ATOM 5295 O O . LYS B 1 270 ? 12.484 -27.453 1.135 1 91.38 270 LYS B O 1
ATOM 5300 N N . LEU B 1 271 ? 12.555 -26.312 -0.76 1 95.62 271 LEU B N 1
ATOM 5301 C CA . LEU B 1 271 ? 11.266 -26.828 -1.194 1 95.62 271 LEU B CA 1
ATOM 5302 C C . LEU B 1 271 ? 11.297 -28.359 -1.279 1 95.62 271 LEU B C 1
ATOM 5304 O O . LEU B 1 271 ? 10.461 -29.031 -0.671 1 95.62 271 LEU B O 1
ATOM 5308 N N . CYS B 1 272 ? 12.258 -28.906 -1.961 1 92.88 272 CYS B N 1
ATOM 5309 C CA . CYS B 1 272 ? 12.344 -30.344 -2.195 1 92.88 272 CYS B CA 1
ATOM 5310 C C . CYS B 1 272 ? 12.516 -31.109 -0.884 1 92.88 272 CYS B C 1
ATOM 5312 O O . CYS B 1 272 ? 11.828 -32.094 -0.639 1 92.88 272 CYS B O 1
ATOM 5314 N N . ARG B 1 273 ? 13.359 -30.578 -0.048 1 89.75 273 ARG B N 1
ATOM 5315 C CA . ARG B 1 273 ? 13.586 -31.234 1.239 1 89.75 273 ARG B CA 1
ATOM 5316 C C . ARG B 1 273 ? 12.297 -31.266 2.059 1 89.75 273 ARG B C 1
ATOM 5318 O O . ARG B 1 273 ? 11.977 -32.281 2.678 1 89.75 273 ARG B O 1
ATOM 5325 N N . SER B 1 274 ? 11.625 -30.234 2.055 1 93.62 274 SER B N 1
ATOM 5326 C CA . SER B 1 274 ? 10.406 -30.141 2.852 1 93.62 274 SER B CA 1
ATOM 5327 C C . SER B 1 274 ? 9.312 -31.062 2.316 1 93.62 274 SER B C 1
ATOM 5329 O O . SER B 1 274 ? 8.648 -31.75 3.086 1 93.62 274 SER B O 1
ATOM 5331 N N . VAL B 1 275 ? 9.148 -31.062 1.011 1 95.56 275 VAL B N 1
ATOM 5332 C CA . VAL B 1 275 ? 8.078 -31.859 0.419 1 95.56 275 VAL B CA 1
ATOM 5333 C C . VAL B 1 275 ? 8.43 -33.344 0.513 1 95.56 275 VAL B C 1
ATOM 5335 O O . VAL B 1 275 ? 7.559 -34.188 0.75 1 95.56 275 VAL B O 1
ATOM 5338 N N . TRP B 1 276 ? 9.711 -33.75 0.382 1 93.19 276 TRP B N 1
ATOM 5339 C CA . TRP B 1 276 ? 10.141 -35.156 0.396 1 93.19 276 TRP B CA 1
ATOM 5340 C C . TRP B 1 276 ? 10.102 -35.719 1.811 1 93.19 276 TRP B C 1
ATOM 5342 O O . TRP B 1 276 ? 10.031 -36.938 1.995 1 93.19 276 TRP B O 1
ATOM 5352 N N . ALA B 1 277 ? 10.195 -34.812 2.779 1 91.44 277 ALA B N 1
ATOM 5353 C CA . ALA B 1 277 ? 10.016 -35.25 4.156 1 91.44 277 ALA B CA 1
ATOM 5354 C C . ALA B 1 277 ? 8.594 -35.781 4.379 1 91.44 277 ALA B C 1
ATOM 5356 O O . ALA B 1 277 ? 8.383 -36.688 5.168 1 91.44 277 ALA B O 1
ATOM 5357 N N . GLU B 1 278 ? 7.652 -35.281 3.652 1 92.69 278 GLU B N 1
ATOM 5358 C CA . GLU B 1 278 ? 6.25 -35.656 3.777 1 92.69 278 GLU B CA 1
ATOM 5359 C C . GLU B 1 278 ? 5.887 -36.719 2.758 1 92.69 278 GLU B C 1
ATOM 5361 O O . GLU B 1 278 ? 5.121 -37.656 3.062 1 92.69 278 GLU B O 1
ATOM 5366 N N . CYS B 1 279 ? 6.406 -36.531 1.594 1 93.62 279 CYS B N 1
ATOM 5367 C CA . CYS B 1 279 ? 6.121 -37.406 0.476 1 93.62 279 CYS B CA 1
ATOM 5368 C C . CYS B 1 279 ? 7.379 -37.688 -0.344 1 93.62 279 CYS B C 1
ATOM 5370 O O . CYS B 1 279 ? 7.625 -37 -1.343 1 93.62 279 CYS B O 1
ATOM 5372 N N . PRO B 1 280 ? 8.117 -38.688 -0.076 1 90.06 280 PRO B N 1
ATOM 5373 C CA . PRO B 1 280 ? 9.43 -38.938 -0.674 1 90.06 280 PRO B CA 1
ATOM 5374 C C . PRO B 1 280 ? 9.359 -39.156 -2.188 1 90.06 280 PRO B C 1
ATOM 5376 O O . PRO B 1 280 ? 10.336 -38.875 -2.893 1 90.06 280 PRO B O 1
ATOM 5379 N N . ASP B 1 281 ? 8.242 -39.594 -2.707 1 90.69 281 ASP B N 1
ATOM 5380 C CA . ASP B 1 281 ? 8.141 -39.875 -4.133 1 90.69 281 ASP B CA 1
ATOM 5381 C C . ASP B 1 281 ? 7.527 -38.719 -4.891 1 90.69 281 ASP B C 1
ATOM 5383 O O . ASP B 1 281 ? 7.152 -38.844 -6.059 1 90.69 281 ASP B O 1
ATOM 5387 N N . PHE B 1 282 ? 7.457 -37.625 -4.188 1 94.56 282 PHE B N 1
ATOM 5388 C CA . PHE B 1 282 ? 6.844 -36.469 -4.789 1 94.56 282 PHE B CA 1
ATOM 5389 C C . PHE B 1 282 ? 7.711 -35.906 -5.914 1 94.56 282 PHE B C 1
ATOM 5391 O O . PHE B 1 282 ? 8.93 -35.812 -5.77 1 94.56 282 PHE B O 1
ATOM 5398 N N . LEU B 1 283 ? 7.094 -35.562 -7.043 1 93.06 283 LEU B N 1
ATOM 5399 C CA . LEU B 1 283 ? 7.809 -35.031 -8.211 1 93.06 283 LEU B CA 1
ATOM 5400 C C . LEU B 1 283 ? 7.723 -33.531 -8.273 1 93.06 283 LEU B C 1
ATOM 5402 O O . LEU B 1 283 ? 6.641 -32.938 -8.125 1 93.06 283 LEU B O 1
ATOM 5406 N N . VAL B 1 284 ? 8.867 -32.906 -8.484 1 94.06 284 VAL B N 1
ATOM 5407 C CA . VAL B 1 284 ? 8.891 -31.453 -8.672 1 94.06 284 VAL B CA 1
ATOM 5408 C C . VAL B 1 284 ? 9.453 -31.109 -10.055 1 94.06 284 VAL B C 1
ATOM 5410 O O . VAL B 1 284 ? 10.656 -31.219 -10.289 1 94.06 284 VAL B O 1
ATOM 5413 N N . PHE B 1 285 ? 8.555 -30.734 -10.891 1 91 285 PHE B N 1
ATOM 5414 C CA . PHE B 1 285 ? 8.938 -30.312 -12.227 1 91 285 PHE B CA 1
ATOM 5415 C C . PHE B 1 285 ? 9.18 -28.812 -12.266 1 91 285 PHE B C 1
ATOM 5417 O O . PHE B 1 285 ? 8.609 -28.062 -11.469 1 91 285 PHE B O 1
ATOM 5424 N N . ALA B 1 286 ? 10.055 -28.422 -13.133 1 88.44 286 ALA B N 1
ATOM 5425 C CA . ALA B 1 286 ? 10.367 -27 -13.219 1 88.44 286 ALA B CA 1
ATOM 5426 C C . ALA B 1 286 ? 10.508 -26.547 -14.664 1 88.44 286 ALA B C 1
ATOM 5428 O O . ALA B 1 286 ? 11.281 -27.125 -15.43 1 88.44 286 ALA B O 1
ATOM 5429 N N . GLU B 1 287 ? 9.828 -25.516 -14.969 1 80 287 GLU B N 1
ATOM 5430 C CA . GLU B 1 287 ? 9.953 -24.953 -16.312 1 80 287 GLU B CA 1
ATOM 5431 C C . GLU B 1 287 ? 11.25 -24.172 -16.453 1 80 287 GLU B C 1
ATOM 5433 O O . GLU B 1 287 ? 11.469 -23.188 -15.758 1 80 287 GLU B O 1
ATOM 5438 N N . ALA B 1 288 ? 12.102 -24.609 -17.359 1 74.5 288 ALA B N 1
ATOM 5439 C CA . ALA B 1 288 ? 13.414 -24 -17.547 1 74.5 288 ALA B CA 1
ATOM 5440 C C . ALA B 1 288 ? 13.383 -22.953 -18.656 1 74.5 288 ALA B C 1
ATOM 5442 O O . ALA B 1 288 ? 14.43 -22.422 -19.031 1 74.5 288 ALA B O 1
ATOM 5443 N N . ALA B 1 289 ? 12.18 -22.547 -19.234 1 63.22 289 ALA B N 1
ATOM 5444 C CA . ALA B 1 289 ? 12.133 -21.688 -20.422 1 63.22 289 ALA B CA 1
ATOM 5445 C C . ALA B 1 289 ? 12.648 -20.297 -20.109 1 63.22 289 ALA B C 1
ATOM 5447 O O . ALA B 1 289 ? 12.461 -19.781 -19 1 63.22 289 ALA B O 1
ATOM 5448 N N . ASN B 1 290 ? 13.742 -19.828 -20.922 1 51.31 290 ASN B N 1
ATOM 5449 C CA . ASN B 1 290 ? 14.227 -18.453 -20.922 1 51.31 290 ASN B CA 1
ATOM 5450 C C . ASN B 1 290 ? 13.109 -17.469 -21.25 1 51.31 290 ASN B C 1
ATOM 5452 O O . ASN B 1 290 ? 12.328 -17.688 -22.188 1 51.31 290 ASN B O 1
ATOM 5456 N N . PRO B 1 291 ? 12.609 -16.672 -20.406 1 45.59 291 PRO B N 1
ATOM 5457 C CA . PRO B 1 291 ? 11.664 -15.656 -20.875 1 45.59 291 PRO B CA 1
ATOM 5458 C C . PRO B 1 291 ? 12.117 -14.977 -22.156 1 45.59 291 PRO B C 1
ATOM 5460 O O . PRO B 1 291 ? 13.109 -14.25 -22.156 1 45.59 291 PRO B O 1
ATOM 5463 N N . PHE B 1 292 ? 12.336 -15.602 -23.219 1 42.5 292 PHE B N 1
ATOM 5464 C CA . PHE B 1 292 ? 12.75 -14.828 -24.391 1 42.5 292 PHE B CA 1
ATOM 5465 C C . PHE B 1 292 ? 11.945 -13.539 -24.5 1 42.5 292 PHE B C 1
ATOM 5467 O O . PHE B 1 292 ? 12.094 -12.789 -25.469 1 42.5 292 PHE B O 1
ATOM 5474 N N . GLY B 1 293 ? 10.953 -13.305 -23.781 1 39.84 293 GLY B N 1
ATOM 5475 C CA . GLY B 1 293 ? 10.219 -12.156 -24.297 1 39.84 293 GLY B CA 1
ATOM 5476 C C . GLY B 1 293 ? 10.945 -10.836 -24.078 1 39.84 293 GLY B C 1
ATOM 5477 O O . GLY B 1 293 ? 11.883 -10.766 -23.281 1 39.84 293 GLY B O 1
ATOM 5478 N N . GLU B 1 294 ? 10.758 -9.844 -24.938 1 38.97 294 GLU B N 1
ATOM 5479 C CA . GLU B 1 294 ? 11.25 -8.484 -25.094 1 38.97 294 GLU B CA 1
ATOM 5480 C C . GLU B 1 294 ? 11.5 -7.828 -23.734 1 38.97 294 GLU B C 1
ATOM 5482 O O . GLU B 1 294 ? 12.328 -6.93 -23.625 1 38.97 294 GLU B O 1
ATOM 5487 N N . GLY B 1 295 ? 10.656 -8.023 -22.859 1 36.72 295 GLY B N 1
ATOM 5488 C CA . GLY B 1 295 ? 10.719 -7.137 -21.703 1 36.72 295 GLY B CA 1
ATOM 5489 C C . GLY B 1 295 ? 11.727 -7.578 -20.656 1 36.72 295 GLY B C 1
ATOM 5490 O O . GLY B 1 295 ? 11.773 -7.027 -19.562 1 36.72 295 GLY B O 1
ATOM 5491 N N . SER B 1 296 ? 12.078 -8.812 -20.703 1 38.19 296 SER B N 1
ATOM 5492 C CA . SER B 1 296 ? 13.062 -9.195 -19.688 1 38.19 296 SER B CA 1
ATOM 5493 C C . SER B 1 296 ? 14.391 -8.484 -19.922 1 38.19 296 SER B C 1
ATOM 5495 O O . SER B 1 296 ? 14.898 -8.461 -21.047 1 38.19 296 SER B O 1
ATOM 5497 N N . GLY B 1 297 ? 14.641 -7.5 -19.328 1 38.16 297 GLY B N 1
ATOM 5498 C CA . GLY B 1 297 ? 15.961 -6.895 -19.328 1 38.16 297 GLY B CA 1
ATOM 5499 C C . GLY B 1 297 ? 17.078 -7.902 -19.547 1 38.16 297 GLY B C 1
ATOM 5500 O O . GLY B 1 297 ? 16.828 -9.07 -19.844 1 38.16 297 GLY B O 1
ATOM 5501 N N . ASN B 1 298 ? 18.422 -7.32 -19.484 1 37.97 298 ASN B N 1
ATOM 5502 C CA . ASN B 1 298 ? 19.734 -7.957 -19.656 1 37.97 298 ASN B CA 1
ATOM 5503 C C . ASN B 1 298 ? 19.875 -9.188 -18.75 1 37.97 298 ASN B C 1
ATOM 5505 O O . ASN B 1 298 ? 20.516 -9.125 -17.703 1 37.97 298 ASN B O 1
ATOM 5509 N N . LEU B 1 299 ? 18.953 -9.82 -18.406 1 42.09 299 LEU B N 1
ATOM 5510 C CA . LEU B 1 299 ? 19.359 -11.016 -17.656 1 42.09 299 LEU B CA 1
ATOM 5511 C C . LEU B 1 299 ? 20.531 -11.711 -18.344 1 42.09 299 LEU B C 1
ATOM 5513 O O . LEU B 1 299 ? 20.516 -11.883 -19.562 1 42.09 299 LEU B O 1
ATOM 5517 N N . PRO B 1 300 ? 21.625 -11.688 -17.828 1 44.56 300 PRO B N 1
ATOM 5518 C CA . PRO B 1 300 ? 22.562 -12.617 -18.453 1 44.56 300 PRO B CA 1
ATOM 5519 C C . PRO B 1 300 ? 21.938 -13.984 -18.734 1 44.56 300 PRO B C 1
ATOM 5521 O O . PRO B 1 300 ? 21.359 -14.602 -17.828 1 44.56 300 PRO B O 1
ATOM 5524 N N . ASN B 1 301 ? 21.281 -14.18 -19.891 1 49.12 301 ASN B N 1
ATOM 5525 C CA . ASN B 1 301 ? 20.641 -15.344 -20.484 1 49.12 301 ASN B CA 1
ATOM 5526 C C . ASN B 1 301 ? 21.391 -16.625 -20.156 1 49.12 301 ASN B C 1
ATOM 5528 O O . ASN B 1 301 ? 22.484 -16.875 -20.656 1 49.12 301 ASN B O 1
ATOM 5532 N N . LEU B 1 302 ? 21.297 -17.094 -18.891 1 56.06 302 LEU B N 1
ATOM 5533 C CA . LEU B 1 302 ? 21.812 -18.453 -18.875 1 56.06 302 LEU B CA 1
ATOM 5534 C C . LEU B 1 302 ? 21.219 -19.281 -20.016 1 56.06 302 LEU B C 1
ATOM 5536 O O . LEU B 1 302 ? 20.016 -19.188 -20.281 1 56.06 302 LEU B O 1
ATOM 5540 N N . PRO B 1 303 ? 22.125 -19.75 -20.703 1 62.03 303 PRO B N 1
ATOM 5541 C CA . PRO B 1 303 ? 21.609 -20.672 -21.719 1 62.03 303 PRO B CA 1
ATOM 5542 C C . PRO B 1 303 ? 20.641 -21.703 -21.141 1 62.03 303 PRO B C 1
ATOM 5544 O O . PRO B 1 303 ? 20.781 -22.109 -19.984 1 62.03 303 PRO B O 1
ATOM 5547 N N . PRO B 1 304 ? 19.609 -21.891 -21.75 1 63.31 304 PRO B N 1
ATOM 5548 C CA . PRO B 1 304 ? 18.609 -22.859 -21.281 1 63.31 304 PRO B CA 1
ATOM 5549 C C . PRO B 1 304 ? 19.234 -24.141 -20.734 1 63.31 304 PRO B C 1
ATOM 5551 O O . PRO B 1 304 ? 18.688 -24.75 -19.828 1 63.31 304 PRO B O 1
ATOM 5554 N N . ASP B 1 305 ? 20.438 -24.453 -21.266 1 63.66 305 ASP B N 1
ATOM 5555 C CA . ASP B 1 305 ? 21.109 -25.656 -20.812 1 63.66 305 ASP B CA 1
ATOM 5556 C C . ASP B 1 305 ? 21.625 -25.5 -19.391 1 63.66 305 ASP B C 1
ATOM 5558 O O . ASP B 1 305 ? 21.484 -26.406 -18.562 1 63.66 305 ASP B O 1
ATOM 5562 N N . ALA B 1 306 ? 22.031 -24.359 -19.172 1 72.19 306 ALA B N 1
ATOM 5563 C CA . ALA B 1 306 ? 22.578 -24.109 -17.828 1 72.19 306 ALA B CA 1
ATOM 5564 C C . ALA B 1 306 ? 21.453 -24.062 -16.797 1 72.19 306 ALA B C 1
ATOM 5566 O O . ALA B 1 306 ? 21.609 -24.547 -15.672 1 72.19 306 ALA B O 1
ATOM 5567 N N . THR B 1 307 ? 20.359 -23.625 -17.25 1 78.81 307 THR B N 1
ATOM 5568 C CA . THR B 1 307 ? 19.219 -23.547 -16.328 1 78.81 307 THR B CA 1
ATOM 5569 C C . THR B 1 307 ? 18.688 -24.938 -15.992 1 78.81 307 THR B C 1
ATOM 5571 O O . THR B 1 307 ? 18.391 -25.219 -14.828 1 78.81 307 THR B O 1
ATOM 5574 N N . ALA B 1 308 ? 18.672 -25.75 -16.984 1 79.81 308 ALA B N 1
ATOM 5575 C CA . ALA B 1 308 ? 18.203 -27.125 -16.766 1 79.81 308 ALA B CA 1
ATOM 5576 C C . ALA B 1 308 ? 19.109 -27.859 -15.789 1 79.81 308 ALA B C 1
ATOM 5578 O O . ALA B 1 308 ? 18.641 -28.578 -14.906 1 79.81 308 ALA B O 1
ATOM 5579 N N . GLY B 1 309 ? 20.344 -27.641 -15.984 1 79.06 309 GLY B N 1
ATOM 5580 C CA . GLY B 1 309 ? 21.297 -28.266 -15.094 1 79.06 309 GLY B CA 1
ATOM 5581 C C . GLY B 1 309 ? 21.172 -27.812 -13.656 1 79.06 309 GLY B C 1
ATOM 5582 O O . GLY B 1 309 ? 21.234 -28.609 -12.727 1 79.06 309 GLY B O 1
ATOM 5583 N N . LEU B 1 310 ? 20.953 -26.578 -13.516 1 80.81 310 LEU B N 1
ATOM 5584 C CA . LEU B 1 310 ? 20.797 -25.984 -12.18 1 80.81 310 LEU B CA 1
ATOM 5585 C C . LEU B 1 310 ? 19.547 -26.516 -11.5 1 80.81 310 LEU B C 1
ATOM 5587 O O . LEU B 1 310 ? 19.578 -26.875 -10.32 1 80.81 310 LEU B O 1
ATOM 5591 N N . LEU B 1 311 ? 18.547 -26.547 -12.188 1 85.81 311 LEU B N 1
ATOM 5592 C CA . LEU B 1 311 ? 17.281 -27.031 -11.641 1 85.81 311 LEU B CA 1
ATOM 5593 C C . LEU B 1 311 ? 17.391 -28.5 -11.234 1 85.81 311 LEU B C 1
ATOM 5595 O O . LEU B 1 311 ? 16.922 -28.891 -10.164 1 85.81 311 LEU B O 1
ATOM 5599 N N . SER B 1 312 ? 18.062 -29.188 -12.078 1 83.81 312 SER B N 1
ATOM 5600 C CA . SER B 1 312 ? 18.25 -30.594 -11.789 1 83.81 312 SER B CA 1
ATOM 5601 C C . SER B 1 312 ? 19.109 -30.797 -10.539 1 83.81 312 SER B C 1
ATOM 5603 O O . SER B 1 312 ? 18.781 -31.625 -9.688 1 83.81 312 SER B O 1
ATOM 5605 N N . ARG B 1 313 ? 20.109 -30.016 -10.43 1 82.19 313 ARG B N 1
ATOM 5606 C CA . ARG B 1 313 ? 21 -30.109 -9.273 1 82.19 313 ARG B CA 1
ATOM 5607 C C . ARG B 1 313 ? 20.281 -29.703 -7.996 1 82.19 313 ARG B C 1
ATOM 5609 O O . ARG B 1 313 ? 20.719 -30.031 -6.891 1 82.19 313 ARG B O 1
ATOM 5616 N N . SER B 1 314 ? 19.203 -28.984 -8.164 1 84.88 314 SER B N 1
ATOM 5617 C CA . SER B 1 314 ? 18.438 -28.5 -7.016 1 84.88 314 SER B CA 1
ATOM 5618 C C . SER B 1 314 ? 17.344 -29.484 -6.621 1 84.88 314 SER B C 1
ATOM 5620 O O . SER B 1 314 ? 16.594 -29.234 -5.676 1 84.88 314 SER B O 1
ATOM 5622 N N . GLY B 1 315 ? 17.203 -30.531 -7.375 1 84.25 315 GLY B N 1
ATOM 5623 C CA . GLY B 1 315 ? 16.25 -31.578 -7.027 1 84.25 315 GLY B CA 1
ATOM 5624 C C . GLY B 1 315 ? 15.023 -31.578 -7.918 1 84.25 315 GLY B C 1
ATOM 5625 O O . GLY B 1 315 ? 14.133 -32.406 -7.754 1 84.25 315 GLY B O 1
ATOM 5626 N N . LEU B 1 316 ? 15.023 -30.719 -8.914 1 89.75 316 LEU B N 1
ATOM 5627 C CA . LEU B 1 316 ? 13.844 -30.609 -9.766 1 89.75 316 LEU B CA 1
ATOM 5628 C C . LEU B 1 316 ? 14.031 -31.359 -11.078 1 89.75 316 LEU B C 1
ATOM 5630 O O . LEU B 1 316 ? 15.164 -31.703 -11.438 1 89.75 316 LEU B O 1
ATOM 5634 N N . LEU B 1 317 ? 12.977 -31.703 -11.695 1 87 317 LEU B N 1
ATOM 5635 C CA . LEU B 1 317 ? 12.977 -32.219 -13.055 1 87 317 LEU B CA 1
ATOM 5636 C C . LEU B 1 317 ? 12.688 -31.109 -14.062 1 87 317 LEU B C 1
ATOM 5638 O O . LEU B 1 317 ? 11.555 -30.656 -14.18 1 87 317 LEU B O 1
ATOM 5642 N N . PRO B 1 318 ? 13.688 -30.703 -14.766 1 84.06 318 PRO B N 1
ATOM 5643 C CA . PRO B 1 318 ? 13.484 -29.578 -15.688 1 84.06 318 PRO B CA 1
ATOM 5644 C C . PRO B 1 318 ? 12.602 -29.953 -16.875 1 84.06 318 PRO B C 1
ATOM 5646 O O . PRO B 1 318 ? 12.695 -31.062 -17.391 1 84.06 318 PRO B O 1
ATOM 5649 N N . VAL B 1 319 ? 11.781 -29.031 -17.203 1 79.88 319 VAL B N 1
ATOM 5650 C CA . VAL B 1 319 ? 10.969 -29.094 -18.406 1 79.88 319 VAL B CA 1
ATOM 5651 C C . VAL B 1 319 ? 11.445 -28.047 -19.422 1 79.88 319 VAL B C 1
ATOM 5653 O O . VAL B 1 319 ? 11.422 -26.859 -19.125 1 79.88 319 VAL B O 1
ATOM 5656 N N . VAL B 1 320 ? 11.883 -28.531 -20.594 1 74.31 320 VAL B N 1
ATOM 5657 C CA . VAL B 1 320 ? 12.477 -27.609 -21.562 1 74.31 320 VAL B CA 1
ATOM 5658 C C . VAL B 1 320 ? 11.695 -27.656 -22.875 1 74.31 320 VAL B C 1
ATOM 5660 O O . VAL B 1 320 ? 11.07 -28.672 -23.188 1 74.31 320 VAL B O 1
ATOM 5663 N N . GLN B 1 321 ? 11.766 -26.5 -23.609 1 66.44 321 GLN B N 1
ATOM 5664 C CA . GLN B 1 321 ? 11.023 -26.406 -24.859 1 66.44 321 GLN B CA 1
ATOM 5665 C C . GLN B 1 321 ? 11.977 -26.359 -26.062 1 66.44 321 GLN B C 1
ATOM 5667 O O . GLN B 1 321 ? 11.594 -25.906 -27.141 1 66.44 321 GLN B O 1
ATOM 5672 N N . GLN B 1 322 ? 13.047 -26.828 -25.984 1 63.69 322 GLN B N 1
ATOM 5673 C CA . GLN B 1 322 ? 14.047 -26.688 -27.031 1 63.69 322 GLN B CA 1
ATOM 5674 C C . GLN B 1 322 ? 13.648 -27.453 -28.281 1 63.69 322 GLN B C 1
ATOM 5676 O O . GLN B 1 322 ? 13.758 -26.953 -29.406 1 63.69 322 GLN B O 1
ATOM 5681 N N . VAL B 1 323 ? 13.086 -28.594 -28.062 1 63.66 323 VAL B N 1
ATOM 5682 C CA . VAL B 1 323 ? 12.727 -29.422 -29.203 1 63.66 323 VAL B CA 1
ATOM 5683 C C . VAL B 1 323 ? 11.57 -28.781 -29.969 1 63.66 323 VAL B C 1
ATOM 5685 O O . VAL B 1 323 ? 11.547 -28.812 -31.203 1 63.66 323 VAL B O 1
ATOM 5688 N N . ALA B 1 324 ? 10.766 -28.172 -29.234 1 61.84 324 ALA B N 1
ATOM 5689 C CA . ALA B 1 324 ? 9.625 -27.516 -29.859 1 61.84 324 ALA B CA 1
ATOM 5690 C C . ALA B 1 324 ? 10.07 -26.344 -30.719 1 61.84 324 ALA B C 1
ATOM 5692 O O . ALA B 1 324 ? 9.422 -26 -31.703 1 61.84 324 ALA B O 1
ATOM 5693 N N . SER B 1 325 ? 11.164 -25.828 -30.438 1 63.44 325 SER B N 1
ATOM 5694 C CA . SER B 1 325 ? 11.641 -24.641 -31.156 1 63.44 325 SER B CA 1
ATOM 5695 C C . SER B 1 325 ? 12.586 -25.031 -32.281 1 63.44 325 SER B C 1
ATOM 5697 O O . SER B 1 325 ? 12.695 -24.312 -33.281 1 63.44 325 SER B O 1
ATOM 5699 N N . LEU B 1 326 ? 13.211 -26.172 -32.25 1 67 326 LEU B N 1
ATOM 5700 C CA . LEU B 1 326 ? 14.289 -26.5 -33.188 1 67 326 LEU B CA 1
ATOM 5701 C C . LEU B 1 326 ? 13.797 -27.438 -34.281 1 67 326 LEU B C 1
ATOM 5703 O O . LEU B 1 326 ? 14.297 -27.422 -35.406 1 67 326 LEU B O 1
ATOM 5707 N N . VAL B 1 327 ? 12.797 -28.156 -34 1 66.88 327 VAL B N 1
ATOM 5708 C CA . VAL B 1 327 ? 12.438 -29.25 -34.875 1 66.88 327 VAL B CA 1
ATOM 5709 C C . VAL B 1 327 ? 11.609 -28.703 -36.062 1 66.88 327 VAL B C 1
ATOM 5711 O O . VAL B 1 327 ? 11.844 -29.062 -37.219 1 66.88 327 VAL B O 1
ATOM 5714 N N . PRO B 1 328 ? 10.68 -27.766 -35.688 1 65.12 328 PRO B N 1
ATOM 5715 C CA . PRO B 1 328 ? 9.844 -27.328 -36.812 1 65.12 328 PRO B CA 1
ATOM 5716 C C . PRO B 1 328 ? 10.656 -26.672 -37.938 1 65.12 328 PRO B C 1
ATOM 5718 O O . PRO B 1 328 ? 10.484 -27.016 -39.094 1 65.12 328 PRO B O 1
ATOM 5721 N N . PRO B 1 329 ? 11.555 -25.844 -37.688 1 66.81 329 PRO B N 1
ATOM 5722 C CA . PRO B 1 329 ? 12.383 -25.297 -38.75 1 66.81 329 PRO B CA 1
ATOM 5723 C C . PRO B 1 329 ? 13.164 -26.375 -39.5 1 66.81 329 PRO B C 1
ATOM 5725 O O . PRO B 1 329 ? 13.352 -26.281 -40.719 1 66.81 329 PRO B O 1
ATOM 5728 N N . LEU B 1 330 ? 13.594 -27.344 -38.844 1 69.69 330 LEU B N 1
ATOM 5729 C CA . LEU B 1 330 ? 14.352 -28.438 -39.469 1 69.69 330 LEU B CA 1
ATOM 5730 C C . LEU B 1 330 ? 13.484 -29.219 -40.438 1 69.69 330 LEU B C 1
ATOM 5732 O O . LEU B 1 330 ? 13.938 -29.578 -41.531 1 69.69 330 LEU B O 1
ATOM 5736 N N . LEU B 1 331 ? 12.32 -29.375 -40.062 1 67.44 331 LEU B N 1
ATOM 5737 C CA . LEU B 1 331 ? 11.406 -30.141 -40.906 1 67.44 331 LEU B CA 1
ATOM 5738 C C . LEU B 1 331 ? 11.016 -29.328 -42.156 1 67.44 331 LEU B C 1
ATOM 5740 O O . LEU B 1 331 ? 10.68 -29.906 -43.188 1 67.44 331 LEU B O 1
ATOM 5744 N N . ASN B 1 332 ? 11.102 -28.016 -41.969 1 67.81 332 ASN B N 1
ATOM 5745 C CA . ASN B 1 332 ? 10.766 -27.156 -43.094 1 67.81 332 ASN B CA 1
ATOM 5746 C C . ASN B 1 332 ? 11.992 -26.844 -43.938 1 67.81 332 ASN B C 1
ATOM 5748 O O . ASN B 1 332 ? 11.945 -25.969 -44.812 1 67.81 332 ASN B O 1
ATOM 5752 N N . GLY B 1 333 ? 12.953 -27.484 -43.594 1 65.62 333 GLY B N 1
ATOM 5753 C CA . GLY B 1 333 ? 14.148 -27.359 -44.406 1 65.62 333 GLY B CA 1
ATOM 5754 C C . GLY B 1 333 ? 15.086 -26.266 -43.938 1 65.62 333 GLY B C 1
ATOM 5755 O O . GLY B 1 333 ? 16.062 -25.938 -44.594 1 65.62 333 GLY B O 1
ATOM 5756 N N . HIS B 1 334 ? 14.445 -25.688 -42.906 1 71.75 334 HIS B N 1
ATOM 5757 C CA . HIS B 1 334 ? 15.297 -24.656 -42.344 1 71.75 334 HIS B CA 1
ATOM 5758 C C . HIS B 1 334 ? 16.094 -25.156 -41.156 1 71.75 334 HIS B C 1
ATOM 5760 O O . HIS B 1 334 ? 15.547 -25.859 -40.281 1 71.75 334 HIS B O 1
ATOM 5766 N N . GLY B 1 335 ? 17.359 -25.266 -41.25 1 68.19 335 GLY B N 1
ATOM 5767 C CA . GLY B 1 335 ? 18.219 -25.672 -40.125 1 68.19 335 GLY B CA 1
ATOM 5768 C C . GLY B 1 335 ? 18.953 -26.969 -40.406 1 68.19 335 GLY B C 1
ATOM 5769 O O . GLY B 1 335 ? 18.766 -27.594 -41.469 1 68.19 335 GLY B O 1
ATOM 5770 N N . SER B 1 336 ? 19.891 -27.281 -39.562 1 70.88 336 SER B N 1
ATOM 5771 C CA . SER B 1 336 ? 20.719 -28.484 -39.719 1 70.88 336 SER B CA 1
ATOM 5772 C C . SER B 1 336 ? 20.469 -29.469 -38.594 1 70.88 336 SER B C 1
ATOM 5774 O O . SER B 1 336 ? 20.312 -29.062 -37.438 1 70.88 336 SER B O 1
ATOM 5776 N N . VAL B 1 337 ? 20.234 -30.734 -38.969 1 68.88 337 VAL B N 1
ATOM 5777 C CA . VAL B 1 337 ? 20.141 -31.828 -38.031 1 68.88 337 VAL B CA 1
ATOM 5778 C C . VAL B 1 337 ? 21.344 -31.797 -37.094 1 68.88 337 VAL B C 1
ATOM 5780 O O . VAL B 1 337 ? 21.234 -32.062 -35.906 1 68.88 337 VAL B O 1
ATOM 5783 N N . ALA B 1 338 ? 22.375 -31.312 -37.625 1 70.94 338 ALA B N 1
ATOM 5784 C CA . ALA B 1 338 ? 23.594 -31.203 -36.812 1 70.94 338 ALA B CA 1
ATOM 5785 C C . ALA B 1 338 ? 23.422 -30.188 -35.688 1 70.94 338 ALA B C 1
ATOM 5787 O O . ALA B 1 338 ? 23.906 -30.406 -34.594 1 70.94 338 ALA B O 1
ATOM 5788 N N . SER B 1 339 ? 22.719 -29.219 -36.062 1 72.38 339 SER B N 1
ATOM 5789 C CA . SER B 1 339 ? 22.484 -28.188 -35.062 1 72.38 339 SER B CA 1
ATOM 5790 C C . SER B 1 339 ? 21.594 -28.703 -33.938 1 72.38 339 SER B C 1
ATOM 5792 O O . SER B 1 339 ? 21.812 -28.375 -32.75 1 72.38 339 SER B O 1
ATOM 5794 N N . LEU B 1 340 ? 20.656 -29.453 -34.25 1 71.25 340 LEU B N 1
ATOM 5795 C CA . LEU B 1 340 ? 19.797 -30.062 -33.25 1 71.25 340 LEU B CA 1
ATOM 5796 C C . LEU B 1 340 ? 20.578 -30.984 -32.344 1 71.25 340 LEU B C 1
ATOM 5798 O O . LEU B 1 340 ? 20.469 -30.891 -31.109 1 71.25 340 LEU B O 1
ATOM 5802 N N . PHE B 1 341 ? 21.391 -31.766 -32.969 1 71.69 341 PHE B N 1
ATOM 5803 C CA . PHE B 1 341 ? 22.188 -32.719 -32.188 1 71.69 341 PHE B CA 1
ATOM 5804 C C . PHE B 1 341 ? 23.156 -31.969 -31.297 1 71.69 341 PHE B C 1
ATOM 5806 O O . PHE B 1 341 ? 23.359 -32.375 -30.141 1 71.69 341 PHE B O 1
ATOM 5813 N N . LYS B 1 342 ? 23.688 -30.969 -31.781 1 73.44 342 LYS B N 1
ATOM 5814 C CA . LYS B 1 342 ? 24.625 -30.172 -31 1 73.44 342 LYS B CA 1
ATOM 5815 C C . LYS B 1 342 ? 23.938 -29.562 -29.766 1 73.44 342 LYS B C 1
ATOM 5817 O O . LYS B 1 342 ? 24.484 -29.578 -28.672 1 73.44 342 LYS B O 1
ATOM 5822 N N . THR B 1 343 ? 22.781 -29.109 -29.969 1 72.56 343 THR B N 1
ATOM 5823 C CA . THR B 1 343 ? 22.031 -28.484 -28.891 1 72.56 343 THR B CA 1
ATOM 5824 C C . THR B 1 343 ? 21.656 -29.516 -27.828 1 72.56 343 THR B C 1
ATOM 5826 O O . THR B 1 343 ? 21.797 -29.266 -26.625 1 72.56 343 THR B O 1
ATOM 5829 N N . LEU B 1 344 ? 21.266 -30.656 -28.297 1 72.12 344 LEU B N 1
ATOM 5830 C CA . LEU B 1 344 ? 20.844 -31.719 -27.375 1 72.12 344 LEU B CA 1
ATOM 5831 C C . LEU B 1 344 ? 22.047 -32.25 -26.609 1 72.12 344 LEU B C 1
ATOM 5833 O O . LEU B 1 344 ? 21.938 -32.562 -25.422 1 72.12 344 LEU B O 1
ATOM 5837 N N . CYS B 1 345 ? 23.125 -32.281 -27.266 1 72.06 345 CYS B N 1
ATOM 5838 C CA . CYS B 1 345 ? 24.344 -32.75 -26.609 1 72.06 345 CYS B CA 1
ATOM 5839 C C . CYS B 1 345 ? 24.797 -31.766 -25.547 1 72.06 345 CYS B C 1
ATOM 5841 O O . CYS B 1 345 ? 25.219 -32.188 -24.469 1 72.06 345 CYS B O 1
ATOM 5843 N N . LYS B 1 346 ? 24.703 -30.578 -25.875 1 74.94 346 LYS B N 1
ATOM 5844 C CA . LYS B 1 346 ? 25.078 -29.547 -24.922 1 74.94 346 LYS B CA 1
ATOM 5845 C C . LYS B 1 346 ? 24.188 -29.594 -23.688 1 74.94 346 LYS B C 1
ATOM 5847 O O . LYS B 1 346 ? 24.656 -29.438 -22.562 1 74.94 346 LYS B O 1
ATOM 5852 N N . GLN B 1 347 ? 22.969 -29.781 -23.906 1 74.25 347 GLN B N 1
ATOM 5853 C CA . GLN B 1 347 ? 22.016 -29.891 -22.812 1 74.25 347 GLN B CA 1
ATOM 5854 C C . GLN B 1 347 ? 22.344 -31.078 -21.922 1 74.25 347 GLN B C 1
ATOM 5856 O O . GLN B 1 347 ? 22.344 -30.953 -20.688 1 74.25 347 GLN B O 1
ATOM 5861 N N . ASN B 1 348 ? 22.625 -32.125 -22.578 1 72.12 348 ASN B N 1
ATOM 5862 C CA . ASN B 1 348 ? 22.938 -33.344 -21.828 1 72.12 348 ASN B CA 1
ATOM 5863 C C . ASN B 1 348 ? 24.234 -33.188 -21.031 1 72.12 348 ASN B C 1
ATOM 5865 O O . ASN B 1 348 ? 24.344 -33.719 -19.922 1 72.12 348 ASN B O 1
ATOM 5869 N N . ALA B 1 349 ? 25.078 -32.469 -21.609 1 75.5 349 ALA B N 1
ATOM 5870 C CA . ALA B 1 349 ? 26.375 -32.281 -20.969 1 75.5 349 ALA B CA 1
ATOM 5871 C C . ALA B 1 349 ? 26.234 -31.406 -19.719 1 75.5 349 ALA B C 1
ATOM 5873 O O . ALA B 1 349 ? 27.016 -31.531 -18.781 1 75.5 349 ALA B O 1
ATOM 5874 N N . ALA B 1 350 ? 25.281 -30.562 -19.719 1 76.19 350 ALA B N 1
ATOM 5875 C CA . ALA B 1 350 ? 25.094 -29.641 -18.609 1 76.19 350 ALA B CA 1
ATOM 5876 C C . ALA B 1 350 ? 24.359 -30.297 -17.453 1 76.19 350 ALA B C 1
ATOM 5878 O O . ALA B 1 350 ? 24.344 -29.781 -16.344 1 76.19 350 ALA B O 1
ATOM 5879 N N . MET B 1 351 ? 23.844 -31.453 -17.719 1 78.88 351 MET B N 1
ATOM 5880 C CA . MET B 1 351 ? 23.062 -32.156 -16.703 1 78.88 351 MET B CA 1
ATOM 5881 C C . MET B 1 351 ? 23.953 -32.938 -15.742 1 78.88 351 MET B C 1
ATOM 5883 O O . MET B 1 351 ? 25 -33.438 -16.141 1 78.88 351 MET B O 1
ATOM 5887 N N . PRO B 1 352 ? 23.578 -32.906 -14.477 1 78.25 352 PRO B N 1
ATOM 5888 C CA . PRO B 1 352 ? 24.312 -33.812 -13.57 1 78.25 352 PRO B CA 1
ATOM 5889 C C . PRO B 1 352 ? 24.172 -35.281 -13.945 1 78.25 352 PRO B C 1
ATOM 5891 O O . PRO B 1 352 ? 23.234 -35.656 -14.664 1 78.25 352 PRO B O 1
ATOM 5894 N N . PRO B 1 353 ? 25.125 -36.031 -13.453 1 73.94 353 PRO B N 1
ATOM 5895 C CA . PRO B 1 353 ? 25 -37.469 -13.734 1 73.94 353 PRO B CA 1
ATOM 5896 C C . PRO B 1 353 ? 23.656 -38.031 -13.289 1 73.94 353 PRO B C 1
ATOM 5898 O O . PRO B 1 353 ? 23.25 -37.812 -12.148 1 73.94 353 PRO B O 1
ATOM 5901 N N . GLY B 1 354 ? 23.016 -38.594 -14.219 1 70 354 GLY B N 1
ATOM 5902 C CA . GLY B 1 354 ? 21.734 -39.219 -13.906 1 70 354 GLY B CA 1
ATOM 5903 C C . GLY B 1 354 ? 20.562 -38.281 -14.039 1 70 354 GLY B C 1
ATOM 5904 O O . GLY B 1 354 ? 19.422 -38.656 -13.805 1 70 354 GLY B O 1
ATOM 5905 N N . GLY B 1 355 ? 20.906 -37.125 -14.414 1 74 355 GLY B N 1
ATOM 5906 C CA . GLY B 1 355 ? 19.844 -36.125 -14.562 1 74 355 GLY B CA 1
ATOM 5907 C C . GLY B 1 355 ? 18.969 -36.375 -15.773 1 74 355 GLY B C 1
ATOM 5908 O O . GLY B 1 355 ? 19.391 -37.031 -16.734 1 74 355 GLY B O 1
ATOM 5909 N N . ALA B 1 356 ? 17.703 -36 -15.609 1 75.62 356 ALA B N 1
ATOM 5910 C CA . ALA B 1 356 ? 16.734 -36.156 -16.688 1 75.62 356 ALA B CA 1
ATOM 5911 C C . ALA B 1 356 ? 16.062 -34.812 -17.016 1 75.62 356 ALA B C 1
ATOM 5913 O O . ALA B 1 356 ? 15.977 -33.938 -16.172 1 75.62 356 ALA B O 1
ATOM 5914 N N . VAL B 1 357 ? 15.695 -34.75 -18.266 1 77.5 357 VAL B N 1
ATOM 5915 C CA . VAL B 1 357 ? 14.977 -33.562 -18.719 1 77.5 357 VAL B CA 1
ATOM 5916 C C . VAL B 1 357 ? 13.711 -34 -19.484 1 77.5 357 VAL B C 1
ATOM 5918 O O . VAL B 1 357 ? 13.727 -34.969 -20.219 1 77.5 357 VAL B O 1
ATOM 5921 N N . LEU B 1 358 ? 12.711 -33.25 -19.188 1 77.25 358 LEU B N 1
ATOM 5922 C CA . LEU B 1 358 ? 11.5 -33.406 -19.969 1 77.25 358 LEU B CA 1
ATOM 5923 C C . LEU B 1 358 ? 11.445 -32.406 -21.125 1 77.25 358 LEU B C 1
ATOM 5925 O O . LEU B 1 358 ? 11.633 -31.219 -20.906 1 77.25 358 LEU B O 1
ATOM 5929 N N . GLN B 1 359 ? 11.242 -32.969 -22.266 1 70.31 359 GLN B N 1
ATOM 5930 C CA . GLN B 1 359 ? 11.195 -32.125 -23.438 1 70.31 359 GLN B CA 1
ATOM 5931 C C . GLN B 1 359 ? 9.758 -31.938 -23.922 1 70.31 359 GLN B C 1
ATOM 5933 O O . GLN B 1 359 ? 9.016 -32.906 -24.062 1 70.31 359 GLN B O 1
ATOM 5938 N N . LEU B 1 360 ? 9.5 -30.641 -24.109 1 65.31 360 LEU B N 1
ATOM 5939 C CA . LEU B 1 360 ? 8.18 -30.344 -24.656 1 65.31 360 LEU B CA 1
ATOM 5940 C C . LEU B 1 360 ? 8.211 -30.359 -26.172 1 65.31 360 LEU B C 1
ATOM 5942 O O . LEU B 1 360 ? 9.172 -29.891 -26.797 1 65.31 360 LEU B O 1
ATOM 5946 N N . SER B 1 361 ? 7.227 -30.969 -26.641 1 59.19 361 SER B N 1
ATOM 5947 C CA . SER B 1 361 ? 7.137 -31.016 -28.094 1 59.19 361 SER B CA 1
ATOM 5948 C C . SER B 1 361 ? 6.457 -29.766 -28.641 1 59.19 361 SER B C 1
ATOM 5950 O O . SER B 1 361 ? 6.613 -29.422 -29.828 1 59.19 361 SER B O 1
ATOM 5952 N N . CYS B 1 362 ? 5.664 -29.125 -27.734 1 54.66 362 CYS B N 1
ATOM 5953 C CA . CYS B 1 362 ? 4.992 -27.891 -28.141 1 54.66 362 CYS B CA 1
ATOM 5954 C C . CYS B 1 362 ? 5.023 -26.859 -27.031 1 54.66 362 CYS B C 1
ATOM 5956 O O . CYS B 1 362 ? 5.285 -27.203 -25.875 1 54.66 362 CYS B O 1
ATOM 5958 N N . GLY B 1 363 ? 5.164 -25.609 -27.469 1 51.09 363 GLY B N 1
ATOM 5959 C CA . GLY B 1 363 ? 5.176 -24.531 -26.484 1 51.09 363 GLY B CA 1
ATOM 5960 C C . GLY B 1 363 ? 3.816 -23.891 -26.297 1 51.09 363 GLY B C 1
ATOM 5961 O O . GLY B 1 363 ? 2.881 -24.156 -27.047 1 51.09 363 GLY B O 1
ATOM 5962 N N . PRO B 1 364 ? 3.688 -23.219 -25.156 1 47.19 364 PRO B N 1
ATOM 5963 C CA . PRO B 1 364 ? 2.416 -22.516 -24.938 1 47.19 364 PRO B CA 1
ATOM 5964 C C . PRO B 1 364 ? 2.014 -21.625 -26.109 1 47.19 364 PRO B C 1
ATOM 5966 O O . PRO B 1 364 ? 0.823 -21.5 -26.406 1 47.19 364 PRO B O 1
ATOM 5969 N N . ALA B 1 365 ? 3.035 -21.078 -26.703 1 43.94 365 ALA B N 1
ATOM 5970 C CA . ALA B 1 365 ? 2.781 -20.188 -27.828 1 43.94 365 ALA B CA 1
ATOM 5971 C C . ALA B 1 365 ? 2.402 -20.969 -29.078 1 43.94 365 ALA B C 1
ATOM 5973 O O . ALA B 1 365 ? 1.784 -20.422 -30 1 43.94 365 ALA B O 1
ATOM 5974 N N . SER B 1 366 ? 2.922 -22.141 -29.141 1 45.28 366 SER B N 1
ATOM 5975 C CA . SER B 1 366 ? 2.568 -22.984 -30.281 1 45.28 366 SER B CA 1
ATOM 5976 C C . SER B 1 366 ? 2.102 -24.359 -29.828 1 45.28 366 SER B C 1
ATOM 5978 O O . SER B 1 366 ? 2.828 -25.359 -29.969 1 45.28 366 SER B O 1
ATOM 5980 N N . PRO B 1 367 ? 0.992 -24.375 -29.25 1 46.34 367 PRO B N 1
ATOM 5981 C CA . PRO B 1 367 ? 0.562 -25.562 -28.531 1 46.34 367 PRO B CA 1
ATOM 5982 C C . PRO B 1 367 ? 0.178 -26.719 -29.469 1 46.34 367 PRO B C 1
ATOM 5984 O O . PRO B 1 367 ? -0.106 -27.828 -29 1 46.34 367 PRO B O 1
ATOM 5987 N N . LEU B 1 368 ? 0.312 -26.359 -30.828 1 48.44 368 LEU B N 1
ATOM 5988 C CA . LEU B 1 368 ? -0.153 -27.406 -31.719 1 48.44 368 LEU B CA 1
ATOM 5989 C C . LEU B 1 368 ? 1.003 -27.984 -32.531 1 48.44 368 LEU B C 1
ATOM 5991 O O . LEU B 1 368 ? 1.416 -27.391 -33.531 1 48.44 368 LEU B O 1
ATOM 5995 N N . PRO B 1 369 ? 1.584 -29.109 -32.031 1 50.5 369 PRO B N 1
ATOM 5996 C CA . PRO B 1 369 ? 2.721 -29.672 -32.781 1 50.5 369 PRO B CA 1
ATOM 5997 C C . PRO B 1 369 ? 2.404 -29.938 -34.25 1 50.5 369 PRO B C 1
ATOM 5999 O O . PRO B 1 369 ? 3.254 -29.719 -35.125 1 50.5 369 PRO B O 1
ATOM 6002 N N . LEU B 1 370 ? 1.117 -30.297 -34.438 1 50.78 370 LEU B N 1
ATOM 6003 C CA . LEU B 1 370 ? 0.78 -30.625 -35.812 1 50.78 370 LEU B CA 1
ATOM 6004 C C . LEU B 1 370 ? 0.908 -29.406 -36.719 1 50.78 370 LEU B C 1
ATOM 6006 O O . LEU B 1 370 ? 1.296 -29.516 -37.875 1 50.78 370 LEU B O 1
ATOM 6010 N N . LEU B 1 371 ? 0.53 -28.312 -36.031 1 55.12 371 LEU B N 1
ATOM 6011 C CA . LEU B 1 371 ? 0.651 -27.094 -36.844 1 55.12 371 LEU B CA 1
ATOM 6012 C C . LEU B 1 371 ? 2.117 -26.75 -37.094 1 55.12 371 LEU B C 1
ATOM 6014 O O . LEU B 1 371 ? 2.467 -26.219 -38.125 1 55.12 371 LEU B O 1
ATOM 6018 N N . SER B 1 372 ? 2.756 -27.078 -36.062 1 56 372 SER B N 1
ATOM 6019 C CA . SER B 1 372 ? 4.16 -26.703 -36.219 1 56 372 SER B CA 1
ATOM 6020 C C . SER B 1 372 ? 4.922 -27.719 -37.062 1 56 372 SER B C 1
ATOM 6022 O O . SER B 1 372 ? 5.816 -27.344 -37.812 1 56 372 SER B O 1
ATOM 6024 N N . TYR B 1 373 ? 4.391 -29.016 -36.938 1 60.59 373 TYR B N 1
ATOM 6025 C CA . TYR B 1 373 ? 5.164 -30.062 -37.594 1 60.59 373 TYR B CA 1
ATOM 6026 C C . TYR B 1 373 ? 4.562 -30.406 -38.938 1 60.59 373 TYR B C 1
ATOM 6028 O O . TYR B 1 373 ? 5.25 -30.969 -39.812 1 60.59 373 TYR B O 1
ATOM 6036 N N . LYS B 1 374 ? 3.377 -29.844 -39.156 1 55.41 374 LYS B N 1
ATOM 6037 C CA . LYS B 1 374 ? 2.672 -30.141 -40.406 1 55.41 374 LYS B CA 1
ATOM 6038 C C . LYS B 1 374 ? 2.814 -31.609 -40.812 1 55.41 374 LYS B C 1
ATOM 6040 O O . LYS B 1 374 ? 2.486 -32.5 -40 1 55.41 374 LYS B O 1
ATOM 6045 N N . ARG B 1 375 ? 3.211 -31.953 -42.062 1 50.94 375 ARG B N 1
ATOM 6046 C CA . ARG B 1 375 ? 3.352 -33.281 -42.625 1 50.94 375 ARG B CA 1
ATOM 6047 C C . ARG B 1 375 ? 4.445 -34.062 -41.906 1 50.94 375 ARG B C 1
ATOM 6049 O O . ARG B 1 375 ? 4.441 -35.312 -41.938 1 50.94 375 ARG B O 1
ATOM 6056 N N . ALA B 1 376 ? 5.227 -33.312 -41.188 1 50.97 376 ALA B N 1
ATOM 6057 C CA . ALA B 1 376 ? 6.367 -34 -40.594 1 50.97 376 ALA B CA 1
ATOM 6058 C C . ALA B 1 376 ? 6.039 -34.438 -39.156 1 50.97 376 ALA B C 1
ATOM 6060 O O . ALA B 1 376 ? 6.91 -34.938 -38.438 1 50.97 376 ALA B O 1
ATOM 6061 N N . ALA B 1 377 ? 4.766 -34.281 -38.844 1 54.41 377 ALA B N 1
ATOM 6062 C CA . ALA B 1 377 ? 4.32 -34.625 -37.5 1 54.41 377 ALA B CA 1
ATOM 6063 C C . ALA B 1 377 ? 4.602 -36.094 -37.188 1 54.41 377 ALA B C 1
ATOM 6065 O O . ALA B 1 377 ? 5.008 -36.438 -36.094 1 54.41 377 ALA B O 1
ATOM 6066 N N . TRP B 1 378 ? 4.461 -36.875 -38.25 1 48.78 378 TRP B N 1
ATOM 6067 C CA . TRP B 1 378 ? 4.684 -38.312 -38.031 1 48.78 378 TRP B CA 1
ATOM 6068 C C . TRP B 1 378 ? 6.16 -38.594 -37.781 1 48.78 378 TRP B C 1
ATOM 6070 O O . TRP B 1 378 ? 6.512 -39.438 -36.938 1 48.78 378 TRP B O 1
ATOM 6080 N N . VAL B 1 379 ? 6.926 -37.969 -38.531 1 49.03 379 VAL B N 1
ATOM 6081 C CA . VAL B 1 379 ? 8.359 -38.156 -38.406 1 49.03 379 VAL B CA 1
ATOM 6082 C C . VAL B 1 379 ? 8.82 -37.688 -37.031 1 49.03 379 VAL B C 1
ATOM 6084 O O . VAL B 1 379 ? 9.672 -38.281 -36.375 1 49.03 379 VAL B O 1
ATOM 6087 N N . PHE B 1 380 ? 8.102 -36.719 -36.594 1 55 380 PHE B N 1
ATOM 6088 C CA . PHE B 1 380 ? 8.461 -36.188 -35.281 1 55 380 PHE B CA 1
ATOM 6089 C C . PHE B 1 380 ? 8.102 -37.156 -34.188 1 55 380 PHE B C 1
ATOM 6091 O O . PHE B 1 380 ? 8.859 -37.344 -33.219 1 55 380 PHE B O 1
ATOM 6098 N N . GLN B 1 381 ? 6.965 -37.719 -34.406 1 49.06 381 GLN B N 1
ATOM 6099 C CA . GLN B 1 381 ? 6.598 -38.75 -33.438 1 49.06 381 GLN B CA 1
ATOM 6100 C C . GLN B 1 381 ? 7.684 -39.812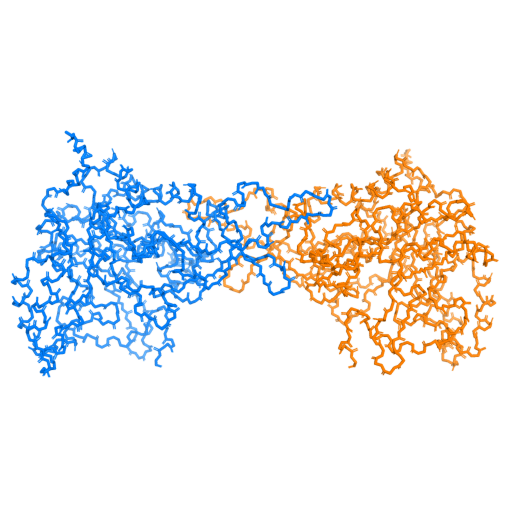 -33.344 1 49.06 381 GLN B C 1
ATOM 6102 O O . GLN B 1 381 ? 8.023 -40.25 -32.219 1 49.06 381 GLN B O 1
ATOM 6107 N N . ASP B 1 382 ? 8.188 -40.125 -34.469 1 45.41 382 ASP B N 1
ATOM 6108 C CA . ASP B 1 382 ? 9.25 -41.125 -34.469 1 45.41 382 ASP B CA 1
ATOM 6109 C C . ASP B 1 382 ? 10.508 -40.594 -33.781 1 45.41 382 ASP B C 1
ATOM 6111 O O . ASP B 1 382 ? 11.156 -41.312 -33.031 1 45.41 382 ASP B O 1
ATOM 6115 N N . LEU B 1 383 ? 10.742 -39.344 -34.062 1 51.06 383 LEU B N 1
ATOM 6116 C CA . LEU B 1 383 ? 11.938 -38.75 -33.469 1 51.06 383 LEU B CA 1
ATOM 6117 C C . LEU B 1 383 ? 11.797 -38.688 -31.938 1 51.06 383 LEU B C 1
ATOM 6119 O O . LEU B 1 383 ? 12.766 -38.938 -31.219 1 51.06 383 LEU B O 1
ATOM 6123 N N . LEU B 1 384 ? 10.594 -38.438 -31.562 1 53.31 384 LEU B N 1
ATOM 6124 C CA . LEU B 1 384 ? 10.344 -38.344 -30.125 1 53.31 384 LEU B CA 1
ATOM 6125 C C . LEU B 1 384 ? 10.578 -39.688 -29.438 1 53.31 384 LEU B C 1
ATOM 6127 O O . LEU B 1 384 ? 11.016 -39.719 -28.297 1 53.31 384 LEU B O 1
ATOM 6131 N N . CYS B 1 385 ? 10.227 -40.688 -30.141 1 44.47 385 CYS B N 1
ATOM 6132 C CA . CYS B 1 385 ? 10.383 -42 -29.562 1 44.47 385 CYS B CA 1
ATOM 6133 C C . CYS B 1 385 ? 11.859 -42.344 -29.391 1 44.47 385 CYS B C 1
ATOM 6135 O O . CYS B 1 385 ? 12.203 -43.25 -28.609 1 44.47 385 CYS B O 1
ATOM 6137 N N . PHE B 1 386 ? 12.609 -41.625 -30.172 1 42.69 386 PHE B N 1
ATOM 6138 C CA . PHE B 1 386 ? 14.016 -41.969 -30.125 1 42.69 386 PHE B CA 1
ATOM 6139 C C . PHE B 1 386 ? 14.758 -41.094 -29.125 1 42.69 386 PHE B C 1
ATOM 6141 O O . PHE B 1 386 ? 15.906 -41.375 -28.781 1 42.69 386 PHE B O 1
ATOM 6148 N N . LEU B 1 387 ? 14.141 -40.031 -28.766 1 48.59 387 LEU B N 1
ATOM 6149 C CA . LEU B 1 387 ? 14.844 -39.156 -27.828 1 48.59 387 LEU B CA 1
ATOM 6150 C C . LEU B 1 387 ? 14.695 -39.688 -26.391 1 48.59 387 LEU B C 1
ATOM 6152 O O . LEU B 1 387 ? 13.633 -40.188 -26.031 1 48.59 387 LEU B O 1
ATOM 6156 N N . PRO B 1 388 ? 15.82 -39.969 -25.797 1 43.44 388 PRO B N 1
ATOM 6157 C CA . PRO B 1 388 ? 15.805 -40.562 -24.453 1 43.44 388 PRO B CA 1
ATOM 6158 C C . PRO B 1 388 ? 14.953 -39.75 -23.469 1 43.44 388 PRO B C 1
ATOM 6160 O O . PRO B 1 388 ? 14.656 -40.219 -22.375 1 43.44 388 PRO B O 1
ATOM 6163 N N . ASP B 1 389 ? 14.594 -38.531 -23.859 1 46.5 389 ASP B N 1
ATOM 6164 C CA . ASP B 1 389 ? 13.906 -37.719 -22.875 1 46.5 389 ASP B CA 1
ATOM 6165 C C . ASP B 1 389 ? 12.391 -37.875 -22.969 1 46.5 389 ASP B C 1
ATOM 6167 O O . ASP B 1 389 ? 11.875 -38.312 -24 1 46.5 389 ASP B O 1
ATOM 6171 N N . SER B 1 390 ? 11.734 -38.094 -21.828 1 43.16 390 SER B N 1
ATOM 6172 C CA . SER B 1 390 ? 10.273 -38.188 -21.812 1 43.16 390 SER B CA 1
ATOM 6173 C C . SER B 1 390 ? 9.641 -36.906 -22.359 1 43.16 390 SER B C 1
ATOM 6175 O O . SER B 1 390 ? 10.211 -35.812 -22.219 1 43.16 390 SER B O 1
ATOM 6177 N N . PHE B 1 391 ? 8.609 -37.062 -23.25 1 42.03 391 PHE B N 1
ATOM 6178 C CA . PHE B 1 391 ? 7.926 -35.969 -23.906 1 42.03 391 PHE B CA 1
ATOM 6179 C C . PHE B 1 391 ? 6.586 -35.688 -23.234 1 42.03 391 PHE B C 1
ATOM 6181 O O . PHE B 1 391 ? 5.93 -36.625 -22.734 1 42.03 391 PHE B O 1
ATOM 6188 N N . VAL B 1 392 ? 6.344 -34.406 -22.953 1 39.78 392 VAL B N 1
ATOM 6189 C CA . VAL B 1 392 ? 5.039 -34 -22.438 1 39.78 392 VAL B CA 1
ATOM 6190 C C . VAL B 1 392 ? 4.152 -33.531 -23.594 1 39.78 392 VAL B C 1
ATOM 6192 O O . VAL B 1 392 ? 4.598 -32.781 -24.469 1 39.78 392 VAL B O 1
ATOM 6195 N N . THR B 1 393 ? 2.967 -34.25 -23.734 1 43.41 393 THR B N 1
ATOM 6196 C CA . THR B 1 393 ? 1.993 -33.75 -24.703 1 43.41 393 THR B CA 1
ATOM 6197 C C . THR B 1 393 ? 1.082 -32.719 -24.078 1 43.41 393 THR B C 1
ATOM 6199 O O . THR B 1 393 ? 0.901 -32.688 -22.859 1 43.41 393 THR B O 1
ATOM 6202 N N . VAL B 1 394 ? 0.837 -31.625 -24.75 1 39.75 394 VAL B N 1
ATOM 6203 C CA . VAL B 1 394 ? -0.042 -30.562 -24.266 1 39.75 394 VAL B CA 1
ATOM 6204 C C . VAL B 1 394 ? -1.45 -30.766 -24.828 1 39.75 394 VAL B C 1
ATOM 6206 O O . VAL B 1 394 ? -1.626 -31.375 -25.875 1 39.75 394 VAL B O 1
ATOM 6209 N N . ALA B 1 395 ? -2.51 -30.344 -24.094 1 41.06 395 ALA B N 1
ATOM 6210 C CA . ALA B 1 395 ? -3.926 -30.5 -24.406 1 41.06 395 ALA B CA 1
ATOM 6211 C C . ALA B 1 395 ? -4.219 -30.031 -25.844 1 41.06 395 ALA B C 1
ATOM 6213 O O . ALA B 1 395 ? -3.725 -29 -26.266 1 41.06 395 ALA B O 1
ATOM 6214 N N . GLY B 1 396 ? -5.133 -30.703 -26.625 1 40.72 396 GLY B N 1
ATOM 6215 C CA . GLY B 1 396 ? -5.551 -30.531 -28.016 1 40.72 396 GLY B CA 1
ATOM 6216 C C . GLY B 1 396 ? -4.77 -31.406 -28.984 1 40.72 396 GLY B C 1
ATOM 6217 O O . GLY B 1 396 ? -5.223 -31.641 -30.109 1 40.72 396 GLY B O 1
ATOM 6218 N N . GLU B 1 397 ? -3.629 -31.797 -28.531 1 43.19 397 GLU B N 1
ATOM 6219 C CA . GLU B 1 397 ? -2.818 -32.625 -29.438 1 43.19 397 GLU B CA 1
ATOM 6220 C C . GLU B 1 397 ? -3.342 -34.031 -29.516 1 43.19 397 GLU B C 1
ATOM 6222 O O . GLU B 1 397 ? -3.186 -34.719 -30.547 1 43.19 397 GLU B O 1
ATOM 6227 N N . LEU B 1 398 ? -3.91 -34.469 -28.531 1 41.22 398 LEU B N 1
ATOM 6228 C CA . LEU B 1 398 ? -4.211 -35.906 -28.562 1 41.22 398 LEU B CA 1
ATOM 6229 C C . LEU B 1 398 ? -5.145 -36.25 -29.719 1 41.22 398 LEU B C 1
ATOM 6231 O O . LEU B 1 398 ? -5.039 -37.312 -30.297 1 41.22 398 LEU B O 1
ATOM 6235 N N . GLU B 1 399 ? -6.297 -35.469 -29.891 1 39.12 399 GLU B N 1
ATOM 6236 C CA . GLU B 1 399 ? -7.219 -35.906 -30.938 1 39.12 399 GLU B CA 1
ATOM 6237 C C . GLU B 1 399 ? -6.816 -35.375 -32.312 1 39.12 399 GLU B C 1
ATOM 6239 O O . GLU B 1 399 ? -7.574 -35.5 -33.281 1 39.12 399 GLU B O 1
ATOM 6244 N N . GLY B 1 400 ? -5.691 -34.969 -32.531 1 36.16 400 GLY B N 1
ATOM 6245 C CA . GLY B 1 400 ? -5.219 -34.5 -33.812 1 36.16 400 GLY B CA 1
ATOM 6246 C C . GLY B 1 400 ? -5.969 -33.281 -34.312 1 36.16 400 GLY B C 1
ATOM 6247 O O . GLY B 1 400 ? -5.906 -32.969 -35.5 1 36.16 400 GLY B O 1
ATOM 6248 N N . MET B 1 401 ? -7.055 -32.969 -33.812 1 32.56 401 MET B N 1
ATOM 6249 C CA . MET B 1 401 ? -7.879 -31.906 -34.344 1 32.56 401 MET B CA 1
ATOM 6250 C C . MET B 1 401 ? -7.25 -30.547 -34.094 1 32.56 401 MET B C 1
ATOM 6252 O O . MET B 1 401 ? -6.609 -30.344 -33.062 1 32.56 401 MET B O 1
ATOM 6256 N N . ILE B 1 402 ? -6.879 -29.953 -35.281 1 31.61 402 ILE B N 1
ATOM 6257 C CA . ILE B 1 402 ? -6.387 -28.594 -35.312 1 31.61 402 ILE B CA 1
ATOM 6258 C C . ILE B 1 402 ? -7.543 -27.625 -35.062 1 31.61 402 ILE B C 1
ATOM 6260 O O . ILE B 1 402 ? -8.531 -27.625 -35.812 1 31.61 402 ILE B O 1
ATOM 6264 N N . PHE B 1 403 ? -8.133 -27.484 -34.062 1 29.89 403 PHE B N 1
ATOM 6265 C CA . PHE B 1 403 ? -9.055 -26.359 -34.094 1 29.89 403 PHE B CA 1
ATOM 6266 C C . PHE B 1 403 ? -8.297 -25.047 -34 1 29.89 403 PHE B C 1
ATOM 6268 O O . PHE B 1 403 ? -7.289 -24.953 -33.281 1 29.89 403 PHE B O 1
ATOM 6275 N N . ARG B 1 404 ? -8.039 -24.375 -35.188 1 29.27 404 ARG B N 1
ATOM 6276 C CA . ARG B 1 404 ? -7.672 -22.969 -35.062 1 29.27 404 ARG B CA 1
ATOM 6277 C C . ARG B 1 404 ? -8.367 -22.312 -33.875 1 29.27 404 ARG B C 1
ATOM 6279 O O . ARG B 1 404 ? -9.57 -22.031 -33.938 1 29.27 404 ARG B O 1
ATOM 6286 N N . MET B 1 405 ? -8.227 -22.797 -32.844 1 29.84 405 MET B N 1
ATOM 6287 C CA . MET B 1 405 ? -8.852 -22.031 -31.781 1 29.84 405 MET B CA 1
ATOM 6288 C C . MET B 1 405 ? -8.344 -20.594 -31.766 1 29.84 405 MET B C 1
ATOM 6290 O O . MET B 1 405 ? -7.137 -20.359 -31.703 1 29.84 405 MET B O 1
ATOM 6294 N N . GLY B 1 406 ? -8.68 -19.734 -32.75 1 30.53 406 GLY B N 1
ATOM 6295 C CA . GLY B 1 406 ? -8.625 -18.328 -32.375 1 30.53 406 GLY B CA 1
ATOM 6296 C C . GLY B 1 406 ? -8.695 -18.109 -30.875 1 30.53 406 GLY B C 1
ATOM 6297 O O . GLY B 1 406 ? -9.68 -17.578 -30.359 1 30.53 406 GLY B O 1
ATOM 6298 N N . VAL B 1 407 ? -8.305 -19.094 -30.266 1 29.61 407 VAL B N 1
ATOM 6299 C CA . VAL B 1 407 ? -8.461 -18.922 -28.828 1 29.61 407 VAL B CA 1
ATOM 6300 C C . VAL B 1 407 ? -7.699 -17.672 -28.375 1 29.61 407 VAL B C 1
ATOM 6302 O O . VAL B 1 407 ? -6.48 -17.594 -28.531 1 29.61 407 VAL B O 1
ATOM 6305 N N . PRO B 1 408 ? -8.227 -16.484 -28.484 1 29.59 408 PRO B N 1
ATOM 6306 C CA . PRO B 1 408 ? -7.645 -15.359 -27.75 1 29.59 408 PRO B CA 1
ATOM 6307 C C . PRO B 1 408 ? -6.93 -15.789 -26.469 1 29.59 408 PRO B C 1
ATOM 6309 O O . PRO B 1 408 ? -7.199 -16.875 -25.953 1 29.59 408 PRO B O 1
ATOM 6312 N N . ASN B 1 409 ? -5.691 -15.453 -26.359 1 32.22 409 ASN B N 1
ATOM 6313 C CA . ASN B 1 409 ? -5.293 -15.555 -24.969 1 32.22 409 ASN B CA 1
ATOM 6314 C C . ASN B 1 409 ? -6.5 -15.523 -24.031 1 32.22 409 ASN B C 1
ATOM 6316 O O . ASN B 1 409 ? -7.281 -14.57 -24.062 1 32.22 409 ASN B O 1
ATOM 6320 N N . PHE B 1 410 ? -7.125 -16.719 -23.953 1 33.62 410 PHE B N 1
ATOM 6321 C CA . PHE B 1 410 ? -8.211 -16.656 -22.984 1 33.62 410 PHE B CA 1
ATOM 6322 C C . PHE B 1 410 ? -8.031 -15.461 -22.031 1 33.62 410 PHE B C 1
ATOM 6324 O O . PHE B 1 410 ? -9.016 -14.859 -21.594 1 33.62 410 PHE B O 1
ATOM 6331 N N . PHE B 1 411 ? -6.75 -15.172 -21.547 1 34.78 411 PHE B N 1
ATOM 6332 C CA . PHE B 1 411 ? -6.547 -14.109 -20.578 1 34.78 411 PHE B CA 1
ATOM 6333 C C . PHE B 1 411 ? -6.16 -12.805 -21.25 1 34.78 411 PHE B C 1
ATOM 6335 O O . PHE B 1 411 ? -6.211 -11.734 -20.641 1 34.78 411 PHE B O 1
ATOM 6342 N N . SER B 1 412 ? -5.234 -12.609 -22.234 1 33.28 412 SER B N 1
ATOM 6343 C CA . SER B 1 412 ? -4.984 -11.352 -22.938 1 33.28 412 SER B CA 1
ATOM 6344 C C . SER B 1 412 ? -5.492 -11.391 -24.359 1 33.28 412 SER B C 1
ATOM 6346 O O . SER B 1 412 ? -4.777 -11.836 -25.266 1 33.28 412 SER B O 1
ATOM 6348 N N . PRO B 1 413 ? -6.703 -11.242 -24.547 1 32.97 413 PRO B N 1
ATOM 6349 C CA . PRO B 1 413 ? -7.238 -11.289 -25.906 1 32.97 413 PRO B CA 1
ATOM 6350 C C . PRO B 1 413 ? -6.566 -10.281 -26.828 1 32.97 413 PRO B C 1
ATOM 6352 O O . PRO B 1 413 ? -6.473 -10.516 -28.047 1 32.97 413 PRO B O 1
ATOM 6355 N N . ASN B 1 414 ? -6.285 -9.039 -26.344 1 34.44 414 ASN B N 1
ATOM 6356 C CA . ASN B 1 414 ? -5.992 -7.957 -27.281 1 34.44 414 ASN B CA 1
ATOM 6357 C C . ASN B 1 414 ? -4.602 -8.102 -27.891 1 34.44 414 ASN B C 1
ATOM 6359 O O . ASN B 1 414 ? -4.156 -7.238 -28.641 1 34.44 414 ASN B O 1
ATOM 6363 N N . GLU B 1 415 ? -3.676 -8.781 -27.453 1 29.33 415 GLU B N 1
ATOM 6364 C CA . GLU B 1 415 ? -2.439 -8.789 -28.219 1 29.33 415 GLU B CA 1
ATOM 6365 C C . GLU B 1 415 ? -2.615 -9.562 -29.531 1 29.33 415 GLU B C 1
ATOM 6367 O O . GLU B 1 415 ? -2.471 -10.781 -29.562 1 29.33 415 GLU B O 1
ATOM 6372 N N . ARG B 1 416 ? -3.445 -9.047 -30.438 1 29 416 ARG B N 1
ATOM 6373 C CA . ARG B 1 416 ? -3.451 -9.391 -31.859 1 29 416 ARG B CA 1
ATOM 6374 C C . ARG B 1 416 ? -2.402 -8.586 -32.625 1 29 416 ARG B C 1
ATOM 6376 O O . ARG B 1 416 ? -2.285 -7.375 -32.438 1 29 416 ARG B O 1
#

pLDDT: mean 76.08, std 20.21, range [19.94, 98.56]

Organism: Eimeria tenella (NCBI:txid5802)

InterPro domains:
  IPR017853 Glycoside hydrolase superfamily [SSF51445] (42-294)

Radius of gyration: 34.53 Å; Cα contacts (8 Å, |Δi|>4): 1620; chains: 2; bounding box: 69×99×82 Å

Nearest PDB structures (foldseek):
  5axg-assembly1_A  TM=6.154E-01  e=1.751E-07  Thermoanaerobacter pseudethanolicus ATCC 33223
  5axh-assembly1_A  TM=5.893E-01  e=5.894E-07  Thermoanaerobacter pseudethanolicus ATCC 33223
  8cb6-assembly1_A  TM=5.434E-01  e=2.780E-07  Homo sapiens
  7p2z-assembly1_AaA  TM=4.994E-01  e=5.563E-07  Homo sapiens
  5cq1-assembly1_A  TM=5.195E-01  e=5.103E-04  Arabidopsis thaliana